Protein AF-0000000073279375 (afdb_homodimer)

Secondary structure (DSSP, 8-state):
-HHHHHS-HHHHHHHHHHHHHHHHHHHHHHHHHHHHHHHHHHHHIIIIIIHHHHHHHHHHHHHHHHHHHHHHHTT---HHHHHHHHHHHHHHHHHHHHHHHHHHTT---HHHHHHHHHHHHHHHHHHHHHHHHHHHHHTT-HHHHHHHHHHHHHHHHHHHHHHHHHHHHHHHHHHHHHHHHHHHHHHHHHHHHHHHHHHHHHHHHHHHHHHHHHHHHHHHHHHHHHHHHTTB-S--------SHHHHHHHHHHHHHHHHHHHHHHHHHHHHHHHHHHHHHHHHHHHHHHHHHHHHHHHHHHHHHHHHHHHHHHHHHHHHHHHHHHHHHHHHHHHHHHHHHHHHHHHHHHHHHHHHHHHHHHHHHHHHHHHHHHHHHHHHTTHHHHHHHHHHHHHHHHHHHHHHHHHHHHHHHTGGGGHHHHHHHHHHHHHHHHHHHHHHHHHHHHHHHHHHHHHHHHHHHHHHHHIIIIIIHHHHHHHHHHHHHHHHHHHHHHHHHHHHHHHHHHHHHHHHHHHHHHHHHHHHHHHHHHHHHHHHHHHHHHHHHHHHHHHHHHHHHHHHHHHHHHHTSB-/-HHHHHS-HHHHHHHHHHHHHHHHHHHHHHHHHHHHHHHHHHHHIIIIIIHHHHHHHHHHHHHHHHHHHHHHHTT---HHHHHHHHHHHHHHHHHHHHHHHHHHHH---HHHHHHHHHHHHHHHHHHHHHHHHHHHHHTT-HHHHHHHHHHHHHHHHHHHHHHHHHHHHHHHHHHHHHHHHHHHHHHHHHHHHHHHHHHHHHHHHHHHHHHHHHHHHHHHHHHHHHHHHTTB-S--------SHHHHHHHHHHHHHHHHHHHHHHHHHHHHHHHHHHHHHHHHHHHHHHHHHHHHHHHHHHHHHHHHHHHHHHHHHHHHHHHHHHHHHHHHHHHHHHHHHHHHHHHHHHHHHHHHHHHHHHHHHHHHHHHHHHHHHHHHTTHHHHHHHHHHHHHHHHHHHHHHHHHHHHHHHTGGGGHHHHHHHHHHHHHHHHHHHHHHHHHHHHHHHHHHHHHHHHHHHHHHHHIIIIIIHHHHHHHHHHHHHHHHHHHHHHHHHHHHHHHHHHHHHHHHHHHHHHHHHHHHHHHHHHHHHHHHHHHHHHHHHHHHHHHHHHHHHHHHHHHHHHHTSB-

Sequence (1140 aa):
MNFYKNLKLSTRLIIGSFIAIFSMVIIGSMGILNMNKINKSTNYLYYTTIKSINSINKIDKNLLNIYEAEKVMMYIKDQNEISKLIKEIDNFMQENLKQIEIYKSTIDDNEERKLFTEFENKLHKYRESGQAYEKLILSGRADEAMIKSSNIAKERNDMRTKLDKLVQLNEEWAKEVIEDNTDTYKKSFLTIISIIVALVILSGLVVGLIGKNIKKSLASIKGLSDRLSNYDLSEPIIITSNDEFGQIGKGLNRVQENISSLIKNIIDSTREMNASSDELSSTVQKMASKFQNINTSTKEINSQVQETSATAEQISASVQEVDSSVSVLSGKAIDGSNSAIEIKTRAAEVEHNSKIASESSRDLYIQMEKEVLKDIEQGKVVEHIKVMADTIASIAEQTNLLALNAAIEAARAGEQGKGFAVVAEEVRKLAEQSSAAVGNVKFTIEKVQESFENLSSNSSKLLKFMNDRVVSQFETFVHVGEQYEKDGVFVNNMSEELATMTEEVSATINQVSEAVQSMADMAQKSSENLNSIQQNVNESTKVMEQVEYTAQTQAELSEKLNNMVEKFTIMNFYKNLKLSTRLIIGSFIAIFSMVIIGSMGILNMNKINKSTNYLYYTTIKSINSINKIDKNLLNIYEAEKVMMYIKDQNEISKLIKEIDNFMQENLKQIEIYKSTIDDNEERKLFTEFENKLHKYRESGQAYEKLILSGRADEAMIKSSNIAKERNDMRTKLDKLVQLNEEWAKEVIEDNTDTYKKSFLTIISIIVALVILSGLVVGLIGKNIKKSLASIKGLSDRLSNYDLSEPIIITSNDEFGQIGKGLNRVQENISSLIKNIIDSTREMNASSDELSSTVQKMASKFQNINTSTKEINSQVQETSATAEQISASVQEVDSSVSVLSGKAIDGSNSAIEIKTRAAEVEHNSKIASESSRDLYIQMEKEVLKDIEQGKVVEHIKVMADTIASIAEQTNLLALNAAIEAARAGEQGKGFAVVAEEVRKLAEQSSAAVGNVKFTIEKVQESFENLSSNSSKLLKFMNDRVVSQFETFVHVGEQYEKDGVFVNNMSEELATMTEEVSATINQVSEAVQSMADMAQKSSENLNSIQQNVNESTKVMEQVEYTAQTQAELSEKLNNMVEKFTI

InterPro domains:
  IPR003660 HAMP domain [PF00672] (209-260)
  IPR003660 HAMP domain [PS50885] (212-264)
  IPR003660 HAMP domain [SM00304] (212-264)
  IPR004089 Methyl-accepting chemotaxis protein (MCP) signalling domain [PF00015] (370-522)
  IPR004089 Methyl-accepting chemotaxis protein (MCP) signalling domain [PS50111] (276-534)
  IPR004089 Methyl-accepting chemotaxis protein (MCP) signalling domain [SM00283] (279-569)
  IPR004090 Chemotaxis methyl-accepting receptor [PR00260] (307-336)
  IPR004090 Chemotaxis methyl-accepting receptor [PR00260] (420-449)
  IPR024478 Chemotaxis methyl-accepting receptor HlyB-like, 4HB MCP domain [PF12729] (6-185)

Solvent-accessible surface area (backbone atoms only — not comparable to full-atom values): 55210 Å² total; per-residue (Å²): 116,65,68,71,49,44,40,48,68,60,55,54,52,49,53,57,49,49,55,45,48,52,50,41,50,52,44,38,49,52,29,46,53,53,34,49,55,41,46,54,53,40,49,44,44,47,70,28,38,46,49,30,47,53,25,48,48,50,33,53,51,32,52,49,52,36,50,43,46,57,62,53,47,77,74,58,85,52,65,72,61,45,54,51,42,52,53,49,37,51,50,34,51,54,52,31,54,53,28,50,53,54,29,60,71,34,60,84,46,68,68,57,48,50,51,47,50,51,33,52,52,48,49,51,51,43,53,50,53,47,50,54,35,52,51,31,52,75,70,69,43,60,71,64,29,54,59,50,48,60,53,52,52,53,49,47,53,54,39,49,54,42,50,53,49,51,44,52,52,41,53,52,51,48,53,51,53,43,54,50,37,54,48,49,45,56,51,48,48,53,50,46,52,51,49,48,55,52,49,46,54,51,53,50,54,53,53,50,53,55,42,53,53,52,51,54,52,52,49,48,54,36,49,49,26,49,32,42,45,63,33,38,55,66,72,76,75,88,59,91,42,74,22,74,64,19,55,31,41,55,24,45,39,43,29,46,50,54,51,48,52,51,44,53,51,48,55,53,50,31,51,51,39,41,51,47,19,52,49,45,44,51,49,43,53,52,47,52,53,40,50,49,50,37,48,52,36,49,52,52,36,48,52,42,35,51,48,46,36,52,47,28,50,52,44,49,54,45,45,52,52,43,50,54,51,37,51,54,48,37,53,46,16,52,52,33,37,55,48,16,53,53,36,33,52,52,13,51,49,40,24,50,54,19,47,51,51,22,50,54,47,48,50,50,47,56,53,46,53,54,52,46,51,51,23,50,61,51,35,56,54,52,61,54,45,51,54,46,37,50,51,45,36,52,46,20,52,50,41,28,50,51,16,50,51,42,31,51,53,16,59,74,52,48,87,83,13,54,69,48,31,53,52,18,52,49,42,27,52,46,16,51,51,40,36,52,48,32,51,53,42,48,56,50,46,53,45,30,50,50,20,50,52,48,38,49,51,52,45,51,51,51,52,48,44,44,59,68,46,51,32,48,50,26,53,52,38,30,50,49,13,54,53,39,30,52,52,14,50,50,40,30,52,53,15,51,50,42,36,53,50,31,52,52,43,49,54,46,44,52,50,43,50,54,49,35,52,50,44,38,52,40,29,53,52,37,52,53,35,49,51,50,38,52,52,42,48,52,53,46,52,54,52,40,52,51,52,44,51,49,21,51,51,42,38,50,51,25,50,53,53,48,60,61,49,64,60,44,42,103,116,67,68,70,50,46,43,47,67,61,56,55,54,48,53,57,50,49,54,46,47,52,50,39,51,53,43,38,50,52,30,45,54,55,35,48,55,41,44,53,54,40,48,45,45,47,70,28,36,46,47,30,47,52,24,50,49,51,34,53,51,33,50,50,53,37,52,43,44,56,62,53,48,76,74,57,87,55,66,69,61,46,53,52,44,52,51,50,37,52,51,36,52,52,53,30,53,52,30,51,52,53,28,60,71,34,59,83,46,69,70,57,46,50,50,47,49,52,33,54,52,48,48,50,52,41,53,49,54,47,49,53,37,52,52,30,53,75,70,68,43,61,73,64,29,54,61,49,47,59,55,50,53,51,47,47,54,53,41,48,53,43,49,53,48,52,45,52,52,40,52,54,51,47,53,50,52,42,53,51,37,54,48,50,46,56,53,47,48,54,50,46,54,51,50,47,56,52,49,48,53,52,52,50,52,53,51,50,53,55,41,52,53,53,51,53,51,51,49,49,53,34,49,50,25,48,33,42,43,64,33,39,56,68,72,77,76,88,60,91,43,73,23,72,64,18,54,31,41,55,24,45,41,45,29,47,50,53,50,49,52,50,46,54,52,48,54,53,50,33,52,50,39,39,52,48,21,53,49,46,46,52,48,42,53,54,49,51,53,40,50,50,51,38,50,52,35,47,52,51,35,49,53,41,34,51,48,44,36,52,46,31,51,50,42,49,53,45,46,52,51,44,51,53,51,36,51,52,47,36,50,48,16,53,53,34,36,55,48,15,53,53,37,33,51,51,13,52,49,40,24,52,56,19,46,52,50,22,50,54,47,48,50,50,46,56,54,45,53,55,51,46,51,50,24,50,60,51,35,56,53,52,60,54,45,52,53,48,35,51,51,46,37,50,45,20,50,50,41,27,50,52,16,50,52,41,31,52,54,16,58,72,52,50,86,82,13,54,71,51,31,53,53,17,50,50,43,27,52,47,17,52,51,42,36,52,46,32,51,53,42,49,56,51,48,52,47,31,48,50,21,49,51,52,37,48,52,51,47,51,51,50,51,48,45,44,58,69,47,50,31,49,50,26,52,52,39,30,52,48,13,53,52,39,31,53,51,15,49,50,40,30,51,51,14,50,51,41,37,53,47,32,51,52,42,49,54,48,44,51,51,43,50,52,49,34,53,52,42,38,52,40,29,54,52,37,51,53,34,47,51,50,38,52,52,40,48,53,54,48,52,55,53,41,52,51,51,46,50,50,23,50,50,40,38,51,50,25,50,53,54,48,60,60,47,65,60,45,41,104

Nearest PDB structures (foldseek):
  8bsa-assembly2_B  TM=8.875E-01  e=1.802E-02  Vibrio cholerae O1 biovar El Tor str. N16961
  3g6b-assembly1_A  TM=6.530E-01  e=4.037E-03  Thermotoga maritima
  3g6b-assembly1_B  TM=5.339E-01  e=6.443E-03  Thermotoga maritima
  6h2e-assembly1_P-2  TM=2.437E-01  e=1.270E+00  Aeromonas hydrophila subsp. hydrophila AL09-71
  8bsa-assembly2_B  TM=8.873E-01  e=1.328E-02  Vibrio cholerae O1 biovar El Tor str. N16961

Foldseek 3Di:
DQVLLADALVVLVVVLVVLVVVLVVVLVVLVVVLVVLLVVLVVLCVQALVQLLVLLVLLLVLLVLLLVLLVVLLPDPDLVSLVVSVVSNVVSVVVNVVSLVSNVVNDDDDVLVVLSVVLVVLVVVLVVLSVVLSVCSSVPVSVVSVVSSVVSVVSSVVSVVSSVVNNVVSVVVNVVSVVVSVVSVVVSVVVSVVSVVVSVVVSVVSCVVSVVLVVVLVVQLVVLVVCVVQQELPDQGDDPHNYPSVVSSVVSNVVSVVVVVVLVVLLVVLVVLLVVLVVLLVVLVVLVVVLVVLLVVLVVVLVVLVVLLVVLVVLLVVLVVLLVVLVVLLVVLVVLQVVLVVLLVVLVVQLVVLVVQLVVLVVVLVVLVVVLVVVLVVCVCLVVVLVVLVVQLVVLVVQLVVLVVQLVVLVVVPPVSPVSNVVSVVSNVVSVVSNVVSVVVNVVSVVVVVVSVVVSVVSVVVSCCSVVPRSVVSVVSSVVSVVSNVVSVVSNVVSVVSNVVSVVSNVVSVVSSVVSVVSSVVSVVSSVVSVVSNVVSVVVSVVSVVSNVVSVVSNVVSVVSCVVSVSHHD/DQVLLADALVVLVVVLVVLVVVLVCVLVVLVVVLVVLLVVLVVLCVLALVQLLVLLVLLLVLLVLLLVLLVVLLPDPDLVSLVVSVVSSVVSVVVNVVSLVSNVVNDPDDVLVVLSVVLVVLVVVLVVLSVVLSVCSNVPVSVVSVVSSVVSVVSSVVSVVSSVVSNVVSVVVNVVSVVVSVVSVVVSVVVSVVSVVVSVVVSVVSCVVSVVLVVVLVVQLVVLVVCVVQQELPDQTDDPYNYPSVVSSVVSVVVSVVVVVVLVVLLVVLVVLLVVLVVLLVVLVVLVVVLVVLLVVLVVVLVVLVVLLVVLVVLLVVLVVLLVVLVVLLVVLVVLQVVLVVLLVVLVVLLVVLVVQLVVLVVVLVVLVVVLVVVLVVCVCLVVVLVVLVVQLVVLVVQLVVLVVQLVVLVVVPPVSPVSNVVSVVSNVVSVVSNVVSVVVNVVSVVVVVVSVVVSVVSVVVSCCSVVPRSVVSVVSSVVSVVSNVVSVVSNVVSVVSNVVSVVSNVVSVVSSVVSVVSSVVSVVSSVVSVVSNVVSVVVSVVSVVSNVVSVVSNVVSVVSVVVSVSRHD

pLDDT: mean 90.88, std 5.37, range [51.22, 97.81]

Radius of gyration: 109.9 Å; Cα contacts (8 Å, |Δi|>4): 1234; chains: 2; bounding box: 41×330×181 Å

Organism: Clostridium novyi (strain NT) (NCBI:txid386415)

Structure (mmCIF, N/CA/C/O backbone):
data_AF-0000000073279375-model_v1
#
loop_
_entity.id
_entity.type
_entity.pdbx_description
1 polymer 'Membrane assosiated methyl-accepting chemotaxis protein with HAMP domain'
#
loop_
_atom_site.group_PDB
_atom_site.id
_atom_site.type_symbol
_atom_site.label_atom_id
_atom_site.label_alt_id
_atom_site.label_comp_id
_atom_site.label_asym_id
_atom_site.label_entity_id
_atom_site.label_seq_id
_atom_site.pdbx_PDB_ins_code
_atom_site.Cartn_x
_atom_site.Cartn_y
_atom_site.Cartn_z
_atom_site.occupancy
_atom_site.B_iso_or_equiv
_atom_site.auth_seq_id
_atom_site.auth_comp_id
_atom_site.auth_asym_id
_atom_site.auth_atom_id
_atom_site.pdbx_PDB_model_num
ATOM 1 N N . MET A 1 1 ? -18.969 66.125 42.531 1 51.22 1 MET A N 1
ATOM 2 C CA . MET A 1 1 ? -17.797 65.25 42.531 1 51.22 1 MET A CA 1
ATOM 3 C C . MET A 1 1 ? -17.688 64.5 41.219 1 51.22 1 MET A C 1
ATOM 5 O O . MET A 1 1 ? -16.578 64.312 40.688 1 51.22 1 MET A O 1
ATOM 9 N N . ASN A 1 2 ? -18.875 64.125 40.781 1 61.25 2 ASN A N 1
ATOM 10 C CA . ASN A 1 2 ? -19.016 63.406 39.531 1 61.25 2 ASN A CA 1
ATOM 11 C C . ASN A 1 2 ? -18.859 64.312 38.312 1 61.25 2 ASN A C 1
ATOM 13 O O . ASN A 1 2 ? -18.266 63.906 37.312 1 61.25 2 ASN A O 1
ATOM 17 N N . PHE A 1 3 ? -19.375 65.562 38.406 1 63.41 3 PHE A N 1
ATOM 18 C CA . PHE A 1 3 ? -19.312 66.438 37.281 1 63.41 3 PHE A CA 1
ATOM 19 C C . PHE A 1 3 ? -17.875 66.875 37 1 63.41 3 PHE A C 1
ATOM 21 O O . PHE A 1 3 ? -17.453 66.938 35.844 1 63.41 3 PHE A O 1
ATOM 28 N N . TYR A 1 4 ? -17.141 67.125 38 1 68.81 4 TYR A N 1
ATOM 29 C CA . TYR A 1 4 ? -15.75 67.5 37.875 1 68.81 4 TYR A CA 1
ATOM 30 C C . TYR A 1 4 ? -14.898 66.375 37.281 1 68.81 4 TYR A C 1
ATOM 32 O O . TYR A 1 4 ? -13.992 66.688 36.5 1 68.81 4 TYR A O 1
ATOM 40 N N . LYS A 1 5 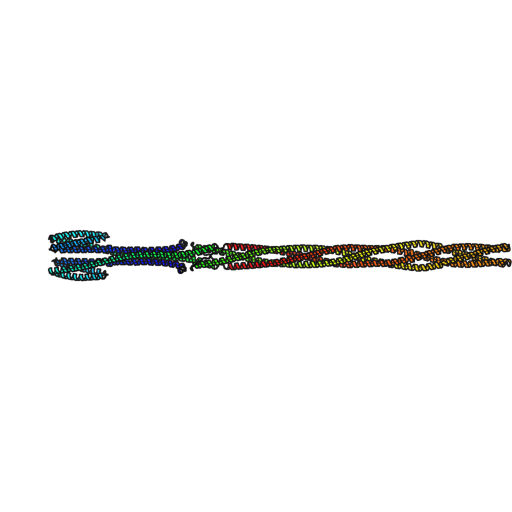? -15.422 65.125 37.594 1 71.19 5 LYS A N 1
ATOM 41 C CA . LYS A 1 5 ? -14.664 64 37.125 1 71.19 5 LYS A CA 1
ATOM 42 C C . LYS A 1 5 ? -14.914 63.688 35.656 1 71.19 5 LYS A C 1
ATOM 44 O O . LYS A 1 5 ? -14.07 63.094 35 1 71.19 5 LYS A O 1
ATOM 49 N N . ASN A 1 6 ? -15.805 64.312 35.188 1 75.81 6 ASN A N 1
ATOM 50 C CA . ASN A 1 6 ? -16.172 64 33.812 1 75.81 6 ASN A CA 1
ATOM 51 C C . ASN A 1 6 ? -15.742 65.125 32.844 1 75.81 6 ASN A C 1
ATOM 53 O O . ASN A 1 6 ? -15.859 65 31.641 1 75.81 6 ASN A O 1
ATOM 57 N N . LEU A 1 7 ? -15.18 66.125 33.375 1 78.19 7 LEU A N 1
ATOM 58 C CA . LEU A 1 7 ? -14.727 67.188 32.531 1 78.19 7 LEU A CA 1
ATOM 59 C C . LEU A 1 7 ? -13.391 66.875 31.875 1 78.19 7 LEU A C 1
ATOM 61 O O . LEU A 1 7 ? -12.594 66.125 32.438 1 78.19 7 LEU A O 1
ATOM 65 N N . LYS A 1 8 ? -13.281 67.438 30.703 1 85 8 LYS A N 1
ATOM 66 C CA . LYS A 1 8 ? -11.992 67.312 30.031 1 85 8 LYS A CA 1
ATOM 67 C C . LYS A 1 8 ? -10.859 67.875 30.891 1 85 8 LYS A C 1
ATOM 69 O O . LYS A 1 8 ? -11.047 68.812 31.625 1 85 8 LYS A O 1
ATOM 74 N N . LEU A 1 9 ? -9.766 67.25 30.875 1 80.31 9 LEU A N 1
ATOM 75 C CA . LEU A 1 9 ? -8.609 67.625 31.672 1 80.31 9 LEU A CA 1
ATOM 76 C C . LEU A 1 9 ? -8.25 69.125 31.438 1 80.31 9 LEU A C 1
ATOM 78 O O . LEU A 1 9 ? -7.945 69.812 32.375 1 80.31 9 LEU A O 1
ATOM 82 N N . SER A 1 10 ? -8.391 69.562 30.188 1 78.69 10 SER A N 1
ATOM 83 C CA . SER A 1 10 ? -8.086 70.938 29.875 1 78.69 10 SER A CA 1
ATOM 84 C C . SER A 1 10 ? -9.031 71.875 30.594 1 78.69 10 SER A C 1
ATOM 86 O O . SER A 1 10 ? -8.609 72.938 31.094 1 78.69 10 SER A O 1
ATOM 88 N N . THR A 1 11 ? -10.211 71.562 30.703 1 79.94 11 THR A N 1
ATOM 89 C CA . THR A 1 11 ? -11.211 72.375 31.359 1 79.94 11 THR A CA 1
ATOM 90 C C . THR A 1 11 ? -10.945 72.438 32.875 1 79.94 11 THR A C 1
ATOM 92 O O . THR A 1 11 ? -11.125 73.5 33.5 1 79.94 11 THR A O 1
ATOM 95 N N . ARG A 1 12 ? -10.57 71.312 33.344 1 83.81 12 ARG A N 1
ATOM 96 C CA . ARG A 1 12 ? -10.266 71.25 34.75 1 83.81 12 ARG A CA 1
ATOM 97 C C . ARG A 1 12 ? -9.102 72.188 35.094 1 83.81 12 ARG A C 1
ATOM 99 O O . ARG A 1 12 ? -9.125 72.938 36.094 1 83.81 12 ARG A O 1
ATOM 106 N N . LEU A 1 13 ? -8.133 72.25 34.219 1 80.81 13 LEU A N 1
ATOM 107 C CA . LEU A 1 13 ? -6.965 73.125 34.438 1 80.81 13 LEU A CA 1
ATOM 108 C C . LEU A 1 13 ? -7.332 74.625 34.281 1 80.81 13 LEU A C 1
ATOM 110 O O . LEU A 1 13 ? -6.867 75.438 35.062 1 80.81 13 LEU A O 1
ATOM 114 N N . ILE A 1 14 ? -8.195 74.875 33.406 1 80.38 14 ILE A N 1
ATOM 115 C CA . ILE A 1 14 ? -8.633 76.25 33.188 1 80.38 14 ILE A CA 1
ATOM 116 C C . ILE A 1 14 ? -9.43 76.75 34.375 1 80.38 14 ILE A C 1
ATOM 118 O O . ILE A 1 14 ? -9.266 77.875 34.844 1 80.38 14 ILE A O 1
ATOM 122 N N . ILE A 1 15 ? -10.227 75.875 34.938 1 79.88 15 ILE A N 1
ATOM 123 C CA . ILE A 1 15 ? -11.031 76.25 36.094 1 79.88 15 ILE A CA 1
ATOM 124 C C . ILE A 1 15 ? -10.117 76.625 37.281 1 79.88 15 ILE A C 1
ATOM 126 O O . ILE A 1 15 ? -10.336 77.625 37.969 1 79.88 15 ILE A O 1
ATOM 130 N N . GLY A 1 16 ? -9.078 75.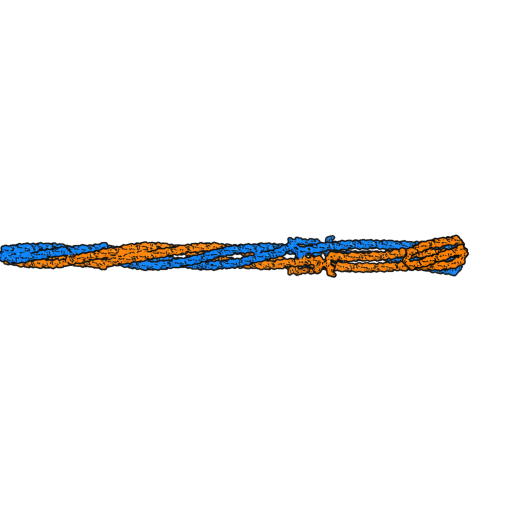75 37.406 1 78.12 16 GLY A N 1
ATOM 131 C CA . GLY A 1 16 ? -8.125 76.062 38.469 1 78.12 16 GLY A CA 1
ATOM 132 C C . GLY A 1 16 ? -7.418 77.375 38.281 1 78.12 16 GLY A C 1
ATOM 133 O O . GLY A 1 16 ? -7.238 78.125 39.25 1 78.12 16 GLY A O 1
ATOM 134 N N . SER A 1 17 ? -7.156 77.75 37.062 1 81.38 17 SER A N 1
ATOM 135 C CA . SER A 1 17 ? -6.484 79 36.75 1 81.38 17 SER A CA 1
ATOM 136 C C . SER A 1 17 ? -7.426 80.188 36.969 1 81.38 17 SER A C 1
ATOM 138 O O . SER A 1 17 ? -7.008 81.25 37.438 1 81.38 17 SER A O 1
ATOM 140 N N . PHE A 1 18 ? -8.609 80.062 36.688 1 82.56 18 PHE A N 1
ATOM 141 C CA . PHE A 1 18 ? -9.586 81.125 36.844 1 82.56 18 PHE A CA 1
ATOM 142 C C . PHE A 1 18 ? -9.781 81.5 38.312 1 82.56 18 PHE A C 1
ATOM 144 O O . PHE A 1 18 ? -9.922 82.625 38.656 1 82.56 18 PHE A O 1
ATOM 151 N N . ILE A 1 19 ? -9.75 80.5 39.094 1 82.38 19 ILE A N 1
ATOM 152 C CA . ILE A 1 19 ? -9.898 80.75 40.531 1 82.38 19 ILE A CA 1
ATOM 153 C C . ILE A 1 19 ? -8.719 81.562 41.062 1 82.38 19 ILE A C 1
ATOM 155 O O . ILE A 1 19 ? -8.891 82.5 41.844 1 82.38 19 ILE A O 1
ATOM 159 N N . ALA A 1 20 ? -7.59 81.188 40.438 1 81.81 20 ALA A N 1
ATOM 160 C CA . ALA A 1 20 ? -6.395 81.938 40.844 1 81.81 20 ALA A CA 1
ATOM 161 C C . ALA A 1 20 ? -6.461 83.375 40.406 1 81.81 20 ALA A C 1
ATOM 163 O O . ALA A 1 20 ? -6.172 84.312 41.156 1 81.81 20 ALA A O 1
ATOM 164 N N . ILE A 1 21 ? -6.902 83.688 39.25 1 83.19 21 ILE A N 1
ATOM 165 C CA . ILE A 1 21 ? -6.988 85 38.656 1 83.19 21 ILE A CA 1
ATOM 166 C C . ILE A 1 21 ? -8.039 85.812 39.406 1 83.19 21 ILE A C 1
ATOM 168 O O . ILE A 1 21 ? -7.812 87 39.75 1 83.19 21 ILE A O 1
ATOM 172 N N . PHE A 1 22 ? -9.07 85.25 39.781 1 85.5 22 PHE A N 1
ATOM 173 C CA . PHE A 1 22 ? -10.148 85.938 40.5 1 85.5 22 PHE A CA 1
ATOM 174 C C . PHE A 1 22 ? -9.688 86.375 41.875 1 85.5 22 PHE A C 1
ATOM 176 O O . PHE A 1 22 ? -10.008 87.438 42.344 1 85.5 22 PHE A O 1
ATOM 183 N N . SER A 1 23 ? -8.906 85.5 42.375 1 83.94 23 SER A N 1
ATOM 184 C CA . SER A 1 23 ? -8.383 85.812 43.719 1 83.94 23 SER A CA 1
ATOM 185 C C . SER A 1 23 ? -7.453 87 43.688 1 83.94 23 SER A C 1
ATOM 187 O O . SER A 1 23 ? -7.5 87.875 44.562 1 83.94 23 SER A O 1
ATOM 189 N N . MET A 1 24 ? -6.727 87.188 42.656 1 83.69 24 MET A N 1
ATOM 190 C CA . MET A 1 24 ? -5.797 88.312 42.5 1 83.69 24 MET A CA 1
ATOM 191 C C . MET A 1 24 ? -6.547 89.625 42.344 1 83.69 24 MET A C 1
ATOM 193 O O . MET A 1 24 ? -6.176 90.625 42.969 1 83.69 24 MET A O 1
ATOM 197 N N . VAL A 1 25 ? -7.621 89.562 41.719 1 86.5 25 VAL A N 1
ATOM 198 C CA . VAL A 1 25 ? -8.406 90.75 41.438 1 86.5 25 VAL A CA 1
ATOM 199 C C . VAL A 1 25 ? -9.125 91.188 42.719 1 86.5 25 VAL A C 1
ATOM 201 O O . VAL A 1 25 ? -9.164 92.375 43.031 1 86.5 25 VAL A O 1
ATOM 204 N N . ILE A 1 26 ? -9.523 90.25 43.469 1 88.12 26 ILE A N 1
ATOM 205 C CA . ILE A 1 26 ? -10.258 90.562 44.688 1 88.12 26 ILE A CA 1
ATOM 206 C C . ILE A 1 26 ? -9.32 91.25 45.719 1 88.12 26 ILE A C 1
ATOM 208 O O . ILE A 1 26 ? -9.641 92.25 46.281 1 88.12 26 ILE A O 1
ATOM 212 N N . ILE A 1 27 ? -8.156 90.625 45.812 1 87.5 27 ILE A N 1
ATOM 213 C CA . ILE A 1 27 ? -7.184 91.125 46.781 1 87.5 27 ILE A CA 1
ATOM 214 C C . ILE A 1 27 ? -6.699 92.5 46.375 1 87.5 27 ILE A C 1
ATOM 216 O O . ILE A 1 27 ? -6.637 93.438 47.188 1 87.5 27 ILE A O 1
ATOM 220 N N . GLY A 1 28 ? -6.449 92.688 45.031 1 85.19 28 GLY A N 1
ATOM 221 C CA . GLY A 1 28 ? -5.977 93.938 44.5 1 85.19 28 GLY A CA 1
ATOM 222 C C . GLY A 1 28 ? -7.008 95.062 44.594 1 85.19 28 GLY A C 1
ATOM 223 O O . GLY A 1 28 ? -6.691 96.188 45 1 85.19 28 GLY A O 1
ATOM 224 N N . SER A 1 29 ? -8.25 94.75 44.406 1 89.81 29 SER A N 1
ATOM 225 C CA . SER A 1 29 ? -9.32 95.75 44.469 1 89.81 29 SER A CA 1
ATOM 226 C C . SER A 1 29 ? -9.602 96.188 45.875 1 89.81 29 SER A C 1
ATOM 228 O O . SER A 1 29 ? -9.789 97.375 46.125 1 89.81 29 SER A O 1
ATOM 230 N N . MET A 1 30 ? -9.523 95.312 46.719 1 87.12 30 MET A N 1
ATOM 231 C CA . MET A 1 30 ? -9.75 95.688 48.125 1 87.12 30 MET A CA 1
ATOM 232 C C . MET A 1 30 ? -8.625 96.562 48.656 1 87.12 30 MET A C 1
ATOM 234 O O . MET A 1 30 ? -8.891 97.5 49.344 1 87.12 30 MET A O 1
ATOM 238 N N . GLY A 1 31 ? -7.453 96.188 48.219 1 84.12 31 GLY A N 1
ATOM 239 C CA . GLY A 1 31 ? -6.32 97.062 48.594 1 84.12 31 GLY A CA 1
ATOM 240 C C . GLY A 1 31 ? -6.418 98.438 48.062 1 84.12 31 GLY A C 1
ATOM 241 O O . GLY A 1 31 ? -6.234 99.438 48.812 1 84.12 31 GLY A O 1
ATOM 242 N N . ILE A 1 32 ? -6.934 98.562 46.875 1 87.5 32 ILE A N 1
ATOM 243 C CA . ILE A 1 32 ? -7.004 99.875 46.219 1 87.5 32 ILE A CA 1
ATOM 244 C C . ILE A 1 32 ? -8.148 100.688 46.812 1 87.5 32 ILE A C 1
ATOM 246 O O . ILE A 1 32 ? -7.988 101.875 47.094 1 87.5 32 ILE A O 1
ATOM 250 N N . LEU A 1 33 ? -9.25 100.125 47.125 1 88.75 33 LEU A N 1
ATOM 251 C CA . LEU A 1 33 ? -10.422 100.812 47.625 1 88.75 33 LEU A CA 1
ATOM 252 C C . LEU A 1 33 ? -10.172 101.375 49.031 1 88.75 33 LEU A C 1
ATOM 254 O O . LEU A 1 33 ? -10.5 102.5 49.344 1 88.75 33 LEU A O 1
ATOM 258 N N . ASN A 1 34 ? -9.5 100.562 49.812 1 88.25 34 ASN A N 1
ATOM 259 C CA . ASN A 1 34 ? -9.258 101 51.188 1 88.25 34 ASN A CA 1
ATOM 260 C C . ASN A 1 34 ? -8.141 102.062 51.25 1 88.25 34 ASN A C 1
ATOM 262 O O . ASN A 1 34 ? -8.195 102.938 52.094 1 88.25 34 ASN A O 1
ATOM 266 N N . MET A 1 35 ? -7.238 102 50.344 1 87.81 35 MET A N 1
ATOM 267 C CA . MET A 1 35 ? -6.191 103 50.25 1 87.81 35 MET A CA 1
ATOM 268 C C . MET A 1 35 ? -6.773 104.375 49.844 1 87.81 35 MET A C 1
ATOM 270 O O . MET A 1 35 ? -6.379 105.375 50.375 1 87.81 35 MET A O 1
ATOM 274 N N . ASN A 1 36 ? -7.742 104.25 49 1 88.69 36 ASN A N 1
ATOM 275 C CA . ASN A 1 36 ? -8.406 105.5 48.562 1 88.69 36 ASN A CA 1
ATOM 276 C C . ASN A 1 36 ? -9.219 106.125 49.688 1 88.69 36 ASN A C 1
ATOM 278 O O . ASN A 1 36 ? -9.211 107.375 49.844 1 88.69 36 ASN A O 1
ATOM 282 N N . LYS A 1 37 ? -9.852 105.438 50.5 1 90.69 37 LYS A N 1
ATOM 283 C CA . LYS A 1 37 ? -10.641 105.938 51.625 1 90.69 37 LYS A CA 1
ATOM 284 C C . LYS A 1 37 ? -9.758 106.625 52.656 1 90.69 37 LYS A C 1
ATOM 286 O O . LYS A 1 37 ? -10.094 107.75 53.125 1 90.69 37 LYS A O 1
ATOM 291 N N . ILE A 1 38 ? -8.625 106.062 52.875 1 88.94 38 ILE A N 1
ATOM 292 C CA . ILE A 1 38 ? -7.711 106.625 53.844 1 88.94 38 ILE A CA 1
ATOM 293 C C . ILE A 1 38 ? -7.109 107.938 53.281 1 88.94 38 ILE A C 1
ATOM 295 O O . ILE A 1 38 ? -7 108.938 53.969 1 88.94 38 ILE A O 1
ATOM 299 N N . ASN A 1 39 ? -6.891 107.938 51.969 1 86.5 39 ASN A N 1
ATOM 300 C CA . ASN A 1 39 ? -6.336 109.125 51.312 1 86.5 39 ASN A CA 1
ATOM 301 C C . ASN A 1 39 ? -7.328 110.312 51.312 1 86.5 39 ASN A C 1
ATOM 303 O O . ASN A 1 39 ? -6.949 111.438 51.562 1 86.5 39 ASN A O 1
ATOM 307 N N . LYS A 1 40 ? -8.562 110.125 51.219 1 89 40 LYS A N 1
ATOM 308 C CA . LYS A 1 40 ? -9.602 111.125 51.219 1 89 40 LYS A CA 1
ATOM 309 C C . LYS A 1 40 ? -9.75 111.75 52.594 1 89 40 LYS A C 1
ATOM 311 O O . LYS A 1 40 ? -9.977 113 52.719 1 89 40 LYS A O 1
ATOM 316 N N . SER A 1 41 ? -9.562 110.938 53.562 1 88.88 41 SER A N 1
ATOM 317 C CA . SER A 1 41 ? -9.633 111.438 54.938 1 88.88 41 SER A CA 1
ATOM 318 C C . SER A 1 41 ? -8.484 112.375 55.25 1 88.88 41 SER A C 1
ATOM 320 O O . SER A 1 41 ? -8.664 113.375 55.969 1 88.88 41 SER A O 1
ATOM 322 N N . THR A 1 42 ? -7.367 112.125 54.625 1 85.62 42 THR A N 1
ATOM 323 C CA . THR A 1 42 ? -6.211 113 54.812 1 85.62 42 THR A CA 1
ATOM 324 C C . THR A 1 42 ? -6.438 114.375 54.125 1 85.62 42 THR A C 1
ATOM 326 O O . THR A 1 42 ? -6.109 115.438 54.688 1 85.62 42 THR A O 1
ATOM 329 N N . ASN A 1 43 ? -7.105 114.375 53.062 1 86.69 43 ASN A N 1
ATOM 330 C CA . ASN A 1 43 ? -7.449 115.625 52.375 1 86.69 43 ASN A CA 1
ATOM 331 C C . ASN A 1 43 ? -8.445 116.438 53.156 1 86.69 43 ASN A C 1
ATOM 333 O O . ASN A 1 43 ? -8.297 117.688 53.25 1 86.69 43 ASN A O 1
ATOM 337 N N . TYR A 1 44 ? -9.305 115.812 53.812 1 88.81 44 TYR A N 1
ATOM 338 C CA . TYR A 1 44 ? -10.305 116.5 54.656 1 88.81 44 TYR A CA 1
ATOM 339 C C . TYR A 1 44 ? -9.656 117.188 55.844 1 88.81 44 TYR A C 1
ATOM 341 O O . TYR A 1 44 ? -9.992 118.375 56.125 1 88.81 44 TYR A O 1
ATOM 349 N N . LEU A 1 45 ? -8.68 116.625 56.406 1 88.69 45 LEU A N 1
ATOM 350 C CA . LEU A 1 45 ? -8.016 117.188 57.594 1 88.69 45 LEU A CA 1
ATOM 351 C C . LEU A 1 45 ? -7.289 118.5 57.25 1 88.69 45 LEU A C 1
ATOM 353 O O . LEU A 1 45 ? -7.316 119.438 58 1 88.69 45 LEU A O 1
ATOM 357 N N . TYR A 1 46 ? -6.781 118.625 56.094 1 85.44 46 TYR A N 1
ATOM 358 C CA . TYR A 1 46 ? -6.039 119.812 55.719 1 85.44 46 TYR A CA 1
ATOM 359 C C . TYR A 1 46 ? -6.973 120.875 55.188 1 85.44 46 TYR A C 1
ATOM 361 O O . TYR A 1 46 ? -7.023 122 55.719 1 85.44 46 TYR A O 1
ATOM 369 N N . TYR A 1 47 ? -7.793 120.562 54.188 1 88.06 47 TYR A N 1
ATOM 370 C CA . TYR A 1 47 ? -8.539 121.562 53.406 1 88.06 47 TYR A CA 1
ATOM 371 C C . TYR A 1 47 ? -9.75 122.062 54.188 1 88.06 47 TYR A C 1
ATOM 373 O O . TYR A 1 47 ? -10.297 123.125 53.906 1 88.06 47 TYR A O 1
ATOM 381 N N . THR A 1 48 ? -10.062 121.25 55.156 1 90 48 THR A N 1
ATOM 382 C CA . THR A 1 48 ? -11.234 121.688 55.938 1 90 48 THR A CA 1
ATOM 383 C C . THR A 1 48 ? -10.836 122 57.375 1 90 48 THR A C 1
ATOM 385 O O . THR A 1 48 ? -10.93 123.188 57.781 1 90 48 THR A O 1
ATOM 388 N N . THR A 1 49 ? -10.18 121.125 58.031 1 89.62 49 THR A N 1
ATOM 389 C CA . THR A 1 49 ? -9.969 121.25 59.469 1 89.62 49 THR A CA 1
ATOM 390 C C . THR A 1 49 ? -8.844 122.25 59.75 1 89.62 49 THR A C 1
ATOM 392 O O . THR A 1 49 ? -9.047 123.25 60.469 1 89.62 49 THR A O 1
ATOM 395 N N . ILE A 1 50 ? -7.746 122.125 59.125 1 89.94 50 ILE A N 1
ATOM 396 C CA . ILE A 1 50 ? -6.594 123 59.406 1 89.94 50 ILE A CA 1
ATOM 397 C C . ILE A 1 50 ? -6.875 124.438 58.875 1 89.94 50 ILE A C 1
ATOM 399 O O . ILE A 1 50 ? -6.645 125.375 59.594 1 89.94 50 ILE A O 1
ATOM 403 N N . LYS A 1 51 ? -7.48 124.688 57.812 1 90.44 51 LYS A N 1
ATOM 404 C CA . LYS A 1 51 ? -7.812 126 57.25 1 90.44 51 LYS A CA 1
ATOM 405 C C . LYS A 1 51 ? -8.867 126.688 58.094 1 90.44 51 LYS A C 1
ATOM 407 O O . LYS A 1 51 ? -8.773 127.875 58.344 1 90.44 51 LYS A O 1
ATOM 412 N N . SER A 1 52 ? -9.789 125.875 58.594 1 93.44 52 SER A N 1
ATOM 413 C CA . SER A 1 52 ? -10.82 126.438 59.469 1 93.44 52 SER A CA 1
ATOM 414 C C . SER A 1 52 ? -10.211 127 60.75 1 93.44 52 SER A C 1
ATOM 416 O O . SER A 1 52 ? -10.438 128.125 61.094 1 93.44 52 SER A O 1
ATOM 418 N N . ILE A 1 53 ? -9.383 126.25 61.344 1 92.38 53 ILE A N 1
ATOM 419 C CA . ILE A 1 53 ? -8.766 126.625 62.625 1 92.38 53 ILE A CA 1
ATOM 420 C C . ILE A 1 53 ? -7.918 127.875 62.438 1 92.38 53 ILE A C 1
ATOM 422 O O . ILE A 1 53 ? -7.996 128.875 63.219 1 92.38 53 ILE A O 1
ATOM 426 N N . ASN A 1 54 ? -7.223 127.938 61.312 1 90.38 54 ASN A N 1
ATOM 427 C CA . ASN A 1 54 ? -6.383 129.125 61 1 90.38 54 ASN A CA 1
ATOM 428 C C . ASN A 1 54 ? -7.211 130.375 60.812 1 90.38 54 ASN A C 1
ATOM 430 O O . ASN A 1 54 ? -6.895 131.375 61.375 1 90.38 54 ASN A O 1
ATOM 434 N N . SER A 1 55 ? -8.25 130.25 60.156 1 93 55 SER A N 1
ATOM 435 C CA . SER A 1 55 ? -9.094 131.5 59.844 1 93 55 SER A CA 1
ATOM 436 C C . SER A 1 55 ? -9.805 132 61.094 1 93 55 SER A C 1
ATOM 438 O O . SER A 1 55 ? -9.844 133.125 61.344 1 93 55 SER A O 1
ATOM 440 N N . ILE A 1 56 ? -10.258 131.125 61.938 1 94.69 56 ILE A N 1
ATOM 441 C CA . ILE A 1 56 ? -10.93 131.5 63.188 1 94.69 56 ILE A CA 1
ATOM 442 C C . ILE A 1 56 ? -9.961 132.25 64.062 1 94.69 56 ILE A C 1
ATOM 444 O O . ILE A 1 56 ? -10.32 133.25 64.625 1 94.69 56 ILE A O 1
ATOM 448 N N . ASN A 1 57 ? -8.844 131.75 64.125 1 90.94 57 ASN A N 1
ATOM 449 C CA . ASN A 1 57 ? -7.844 132.375 65 1 90.94 57 ASN A CA 1
ATOM 450 C C . ASN A 1 57 ? -7.449 133.75 64.5 1 90.94 57 ASN A C 1
ATOM 452 O O . ASN A 1 57 ? -7.258 134.625 65.25 1 90.94 57 ASN A O 1
ATOM 456 N N . LYS A 1 58 ? -7.402 134 63.188 1 90.62 58 LYS A N 1
ATOM 457 C CA . LYS A 1 58 ? -7.105 135.25 62.625 1 90.62 58 LYS A CA 1
ATOM 458 C C . LYS A 1 58 ? -8.242 136.25 62.875 1 90.62 58 LYS A C 1
ATOM 460 O O . LYS A 1 58 ? -8 137.375 63.219 1 90.62 58 LYS A O 1
ATOM 465 N N . ILE A 1 59 ? -9.344 135.75 62.812 1 94 59 ILE A N 1
ATOM 466 C CA . ILE A 1 59 ? -10.508 136.625 63.125 1 94 59 ILE A CA 1
ATOM 467 C C . ILE A 1 59 ? -10.461 137 64.562 1 94 59 ILE A C 1
ATOM 469 O O . ILE A 1 59 ? -10.617 138.25 64.875 1 94 59 ILE A O 1
ATOM 473 N N . ASP A 1 60 ? -10.266 136.125 65.375 1 92.56 60 ASP A N 1
ATOM 474 C CA . ASP A 1 60 ? -10.211 136.375 66.812 1 92.56 60 ASP A CA 1
ATOM 475 C C . ASP A 1 60 ? -9.117 137.375 67.125 1 92.56 60 ASP A C 1
ATOM 477 O O . ASP A 1 60 ? -9.336 138.375 67.938 1 92.56 60 ASP A O 1
ATOM 481 N N . LYS A 1 61 ? -8.031 137.25 66.562 1 87.06 61 LYS A N 1
ATOM 482 C CA . LYS A 1 61 ? -6.902 138.125 66.75 1 87.06 61 LYS A CA 1
ATOM 483 C C . LYS A 1 61 ? -7.242 139.625 66.312 1 87.06 61 LYS A C 1
ATOM 485 O O . LYS A 1 61 ? -6.98 140.5 67 1 87.06 61 LYS A O 1
ATOM 490 N N . ASN A 1 62 ? -7.805 139.625 65.188 1 90.81 62 ASN A N 1
ATOM 491 C CA . ASN A 1 62 ? -8.203 141 64.625 1 90.81 62 ASN A CA 1
ATOM 492 C C . ASN A 1 62 ? -9.211 141.625 65.562 1 90.81 62 ASN A C 1
ATOM 494 O O . ASN A 1 62 ? -9.109 142.875 65.812 1 90.81 62 ASN A O 1
ATOM 498 N N . LEU A 1 63 ? -10.078 141 66.062 1 91.94 63 LEU A N 1
ATOM 499 C CA . LEU A 1 63 ? -11.094 141.5 66.938 1 91.94 63 LEU A CA 1
ATOM 500 C C . LEU A 1 63 ? -10.477 142 68.25 1 91.94 63 LEU A C 1
ATOM 502 O O . LEU A 1 63 ? -10.906 143 68.812 1 91.94 63 LEU A O 1
ATOM 506 N N . LEU A 1 64 ? -9.547 141.25 68.688 1 86.62 64 LEU A N 1
ATOM 507 C CA . LEU A 1 64 ? -8.844 141.75 69.875 1 86.62 64 LEU A CA 1
ATOM 508 C C . LEU A 1 64 ? -8.094 143 69.625 1 86.62 64 LEU A C 1
ATOM 510 O O . LEU A 1 64 ? -8.094 143.875 70.5 1 86.62 64 LEU A O 1
ATOM 514 N N . ASN A 1 65 ? -7.492 143.125 68.5 1 86.56 65 ASN A N 1
ATOM 515 C CA . ASN A 1 65 ? -6.809 144.375 68.188 1 86.56 65 ASN A CA 1
ATOM 516 C C . ASN A 1 65 ? -7.781 145.5 68.062 1 86.56 65 ASN A C 1
ATOM 518 O O . ASN A 1 65 ? -7.473 146.625 68.5 1 86.56 65 ASN A O 1
ATOM 522 N N . ILE A 1 66 ? -8.82 145.25 67.562 1 90.06 66 ILE A N 1
ATOM 523 C CA . ILE A 1 66 ? -9.859 146.25 67.438 1 90.06 66 ILE A CA 1
ATOM 524 C C . ILE A 1 66 ? -10.297 146.75 68.875 1 90.06 66 ILE A C 1
ATOM 526 O O . ILE A 1 66 ? -10.375 147.875 69.125 1 90.06 66 ILE A O 1
ATOM 530 N N . TYR A 1 67 ? -10.57 145.75 69.625 1 87.25 67 TYR A N 1
ATOM 531 C CA . TYR A 1 67 ? -10.984 146.125 71 1 87.25 67 TYR A CA 1
ATOM 532 C C . TYR A 1 67 ? -9.938 146.875 71.75 1 87.25 67 TYR A C 1
ATOM 534 O O . TYR A 1 67 ? -10.273 147.875 72.5 1 87.25 67 TYR A O 1
ATOM 542 N N . GLU A 1 68 ? -8.758 146.5 71.625 1 81.44 68 GLU A N 1
ATOM 543 C CA . GLU A 1 68 ? -7.656 147.25 72.25 1 81.44 68 GLU A CA 1
ATOM 544 C C . GLU A 1 68 ? -7.625 148.75 71.75 1 81.44 68 GLU A C 1
ATOM 546 O O . GLU A 1 68 ? -7.477 149.625 72.562 1 81.44 68 GLU A O 1
ATOM 551 N N . ALA A 1 69 ? -7.77 148.875 70.5 1 84.44 69 ALA A N 1
ATOM 552 C CA . ALA A 1 69 ? -7.777 150.25 69.938 1 84.44 69 ALA A CA 1
ATOM 553 C C . ALA A 1 69 ? -8.93 151.125 70.5 1 84.44 69 ALA A C 1
ATOM 555 O O . ALA A 1 69 ? -8.75 152.25 70.875 1 84.44 69 ALA A O 1
ATOM 556 N N . GLU A 1 70 ? -10 150.5 70.688 1 85.31 70 GLU A N 1
ATOM 557 C CA . GLU A 1 70 ? -11.172 151.25 71.25 1 85.31 70 GLU A CA 1
ATOM 558 C C . GLU A 1 70 ? -10.953 151.625 72.688 1 85.31 70 GLU A C 1
ATOM 560 O O . GLU A 1 70 ? -11.336 152.625 73.125 1 85.31 70 GLU A O 1
ATOM 565 N N . LYS A 1 71 ? -10.391 150.75 73.438 1 81.44 71 LYS A N 1
ATOM 566 C CA . LYS A 1 71 ? -10.125 151 74.875 1 81.44 71 LYS A CA 1
ATOM 567 C C . LYS A 1 71 ? -9.133 152.25 75.062 1 81.44 71 LYS A C 1
ATOM 569 O O . LYS A 1 71 ? -9.312 153 75.938 1 81.44 71 LYS A O 1
ATOM 574 N N . VAL A 1 72 ? -8.133 152.25 74.188 1 79.62 72 VAL A N 1
ATOM 575 C CA . VAL A 1 72 ? -7.094 153.25 74.25 1 79.62 72 VAL A CA 1
ATOM 576 C C . VAL A 1 72 ? -7.672 154.625 73.875 1 79.62 72 VAL A C 1
ATOM 578 O O . VAL A 1 72 ? -7.301 155.625 74.438 1 79.62 72 VAL A O 1
ATOM 581 N N . MET A 1 73 ? -8.594 154.625 73 1 83 73 MET A N 1
ATOM 582 C CA . MET A 1 73 ? -9.211 155.875 72.562 1 83 73 MET A CA 1
ATOM 583 C C . MET A 1 73 ? -9.828 156.75 73.688 1 83 73 MET A C 1
ATOM 585 O O . MET A 1 73 ? -9.852 157.875 73.625 1 83 73 MET A O 1
ATOM 589 N N . MET A 1 74 ? -10.266 156.125 74.75 1 77.44 74 MET A N 1
ATOM 590 C CA . MET A 1 74 ? -10.945 156.75 75.875 1 77.44 74 MET A CA 1
ATOM 591 C C . MET A 1 74 ? -9.992 157.625 76.625 1 77.44 74 MET A C 1
ATOM 593 O O . MET A 1 74 ? -10.422 158.5 77.312 1 77.44 74 MET A O 1
ATOM 597 N N . TYR A 1 75 ? -8.742 157.5 76.438 1 76.44 75 TYR A N 1
ATOM 598 C CA . TYR A 1 75 ? -7.762 158.125 77.25 1 76.44 75 TYR A CA 1
ATOM 599 C C . TYR A 1 75 ? -6.949 159.125 76.5 1 76.44 75 TYR A C 1
ATOM 601 O O . TYR A 1 75 ? -6.062 159.75 77 1 76.44 75 TYR A O 1
ATOM 609 N N . ILE A 1 76 ? -7.172 159.125 75.188 1 77.38 76 ILE A N 1
ATOM 610 C CA . ILE A 1 76 ? -6.434 160.125 74.312 1 77.38 76 ILE A CA 1
ATOM 611 C C . ILE A 1 76 ? -7.238 161.375 74.062 1 77.38 76 ILE A C 1
ATOM 613 O O . ILE A 1 76 ? -8.438 161.25 73.812 1 77.38 76 ILE A O 1
ATOM 617 N N . LYS A 1 77 ? -6.551 162.75 74.188 1 79.56 77 LYS A N 1
ATOM 618 C CA . LYS A 1 77 ? -7.23 164 74 1 79.56 77 LYS A CA 1
ATOM 619 C C . LYS A 1 77 ? -6.969 164.625 72.625 1 79.56 77 LYS A C 1
ATOM 621 O O . LYS A 1 77 ? -7.797 165.375 72.125 1 79.56 77 LYS A O 1
ATOM 626 N N . ASP A 1 78 ? -5.91 164.125 72.062 1 84.56 78 ASP A N 1
ATOM 627 C CA . ASP A 1 78 ? -5.523 164.625 70.75 1 84.56 78 ASP A CA 1
ATOM 628 C C . ASP A 1 78 ? -6.387 164 69.625 1 84.56 78 ASP A C 1
ATOM 630 O O . ASP A 1 78 ? -6.371 162.875 69.438 1 84.56 78 ASP A O 1
ATOM 634 N N . GLN A 1 79 ? -7.117 164.875 68.938 1 85 79 GLN A N 1
ATOM 635 C CA . GLN A 1 79 ? -8.047 164.375 67.875 1 85 79 GLN A CA 1
ATOM 636 C C . GLN A 1 79 ? -7.316 163.625 66.75 1 85 79 GLN A C 1
ATOM 638 O O . GLN A 1 79 ? -7.867 162.75 66.125 1 85 79 GLN A O 1
ATOM 643 N N . ASN A 1 80 ? -6.105 164.125 66.5 1 87.75 80 ASN A N 1
ATOM 644 C CA . ASN A 1 80 ? -5.328 163.5 65.438 1 87.75 80 ASN A CA 1
ATOM 645 C C . ASN A 1 80 ? -4.938 162 65.812 1 87.75 80 ASN A C 1
ATOM 647 O O . ASN A 1 80 ? -4.965 161.125 64.938 1 87.75 80 ASN A O 1
ATOM 651 N N . GLU A 1 81 ? -4.711 161.75 67 1 84.88 81 GLU A N 1
ATOM 652 C CA . GLU A 1 81 ? -4.363 160.375 67.5 1 84.88 81 GLU A CA 1
ATOM 653 C C . GLU A 1 81 ? -5.582 159.5 67.5 1 84.88 81 GLU A C 1
ATOM 655 O O . GLU A 1 81 ? -5.477 158.25 67.188 1 84.88 81 GLU A O 1
ATOM 660 N N . ILE A 1 82 ? -6.695 160.125 67.75 1 87.88 82 ILE A N 1
ATOM 661 C CA . ILE A 1 82 ? -7.941 159.375 67.75 1 87.88 82 ILE A CA 1
ATOM 662 C C . ILE A 1 82 ? -8.281 158.875 66.312 1 87.88 82 ILE A C 1
ATOM 664 O O . ILE A 1 82 ? -8.68 157.75 66.062 1 87.88 82 ILE A O 1
ATOM 668 N N . SER A 1 83 ? -8.062 159.875 65.375 1 88.75 83 SER A N 1
ATOM 669 C CA . SER A 1 83 ? -8.352 159.5 63.969 1 88.75 83 SER A CA 1
ATOM 670 C C . SER A 1 83 ? -7.453 158.5 63.438 1 88.75 83 SER A C 1
ATOM 672 O O . SER A 1 83 ? -7.883 157.625 62.625 1 88.75 83 SER A O 1
ATOM 674 N N . LYS A 1 84 ? -6.277 158.375 63.969 1 89.38 84 LYS A N 1
ATOM 675 C CA . LYS A 1 84 ? -5.355 157.25 63.562 1 89.38 84 LYS A CA 1
ATOM 676 C C . LYS A 1 84 ? -5.816 155.875 64.125 1 89.38 84 LYS A C 1
ATOM 678 O O . LYS A 1 84 ? -5.738 154.875 63.375 1 89.38 84 LYS A O 1
ATOM 683 N N . LEU A 1 85 ? -6.301 155.875 65.25 1 87.94 85 LEU A N 1
ATOM 684 C CA . LEU A 1 85 ? -6.805 154.625 65.812 1 87.94 85 LEU A CA 1
ATOM 685 C C . LEU A 1 85 ? -8.055 154.125 65.125 1 87.94 85 LEU A C 1
ATOM 687 O O . LEU A 1 85 ? -8.242 153 64.938 1 87.94 85 LEU A O 1
ATOM 691 N N . ILE A 1 86 ? -8.875 155.125 64.688 1 90.12 86 ILE A N 1
ATOM 692 C CA . ILE A 1 86 ? -10.078 154.75 63.969 1 90.12 86 ILE A CA 1
ATOM 693 C C . ILE A 1 86 ? -9.695 154.125 62.625 1 90.12 86 ILE A C 1
ATOM 695 O O . ILE A 1 86 ? -10.305 153.125 62.188 1 90.12 86 ILE A O 1
ATOM 699 N N . LYS A 1 87 ? -8.68 154.625 62.031 1 92.5 87 LYS A N 1
ATOM 700 C CA . LYS A 1 87 ? -8.203 154.125 60.781 1 92.5 87 LYS A CA 1
ATOM 701 C C . LYS A 1 87 ? -7.637 152.75 60.969 1 92.5 87 LYS A C 1
ATOM 703 O O . LYS A 1 87 ? -7.852 151.75 60.125 1 92.5 87 LYS A O 1
ATOM 708 N N . GLU A 1 88 ? -6.996 152.375 62 1 89.81 88 GLU A N 1
ATOM 709 C CA . GLU A 1 88 ? -6.473 151.125 62.344 1 89.81 88 GLU A CA 1
ATOM 710 C C . GLU A 1 88 ? -7.602 150.125 62.562 1 89.81 88 GLU A C 1
ATOM 712 O O . GLU A 1 88 ? -7.531 149 62.094 1 89.81 88 GLU A O 1
ATOM 717 N N . ILE A 1 89 ? -8.562 150.5 63.25 1 92.06 89 ILE A N 1
ATOM 718 C CA . ILE A 1 89 ? -9.727 149.625 63.5 1 92.06 89 ILE A CA 1
ATOM 719 C C . ILE A 1 89 ? -10.383 149.25 62.156 1 92.06 89 ILE A C 1
ATOM 721 O O . ILE A 1 89 ? -10.734 148.125 61.969 1 92.06 89 ILE A O 1
ATOM 725 N N . ASP A 1 90 ? -10.5 150.25 61.25 1 91.69 90 ASP A N 1
ATOM 726 C CA . ASP A 1 90 ? -11.094 150 59.969 1 91.69 90 ASP A CA 1
ATOM 727 C C . ASP A 1 90 ? -10.266 149 59.156 1 91.69 90 ASP A C 1
ATOM 729 O O . ASP A 1 90 ? -10.82 148.125 58.5 1 91.69 90 ASP A O 1
ATOM 733 N N . ASN A 1 91 ? -9.047 149.125 59.312 1 93.12 91 ASN A N 1
ATOM 734 C CA . ASN A 1 91 ? -8.164 148.125 58.625 1 93.12 91 ASN A CA 1
ATOM 735 C C . ASN A 1 91 ? -8.312 146.75 59.188 1 93.12 91 ASN A C 1
ATOM 737 O O . ASN A 1 91 ? -8.383 145.75 58.438 1 93.12 91 ASN A O 1
ATOM 741 N N . PHE A 1 92 ? -8.375 146.5 60.469 1 91.94 92 PHE A N 1
ATOM 742 C CA . PHE A 1 92 ? -8.57 145.25 61.094 1 91.94 92 PHE A CA 1
ATOM 743 C C . PHE A 1 92 ? -9.938 144.625 60.75 1 91.94 92 PHE A C 1
ATOM 745 O O . PHE A 1 92 ? -10.078 143.5 60.562 1 91.94 92 PHE A O 1
ATOM 752 N N . MET A 1 93 ? -10.867 145.625 60.625 1 92.5 93 MET A N 1
ATOM 753 C CA . MET A 1 93 ? -12.203 145.125 60.25 1 92.5 93 MET A CA 1
ATOM 754 C C . MET A 1 93 ? -12.211 144.625 58.844 1 92.5 93 MET A C 1
ATOM 756 O O . MET A 1 93 ? -12.867 143.625 58.531 1 92.5 93 MET A O 1
ATOM 760 N N . GLN A 1 94 ? -11.453 145.25 57.969 1 93.31 94 GLN A N 1
ATOM 761 C CA . GLN A 1 94 ? -11.367 144.75 56.594 1 93.31 94 GLN A CA 1
ATOM 762 C C . GLN A 1 94 ? -10.656 143.375 56.5 1 93.31 94 GLN A C 1
ATOM 764 O O . GLN A 1 94 ? -11.094 142.5 55.781 1 93.31 94 GLN A O 1
ATOM 769 N N . GLU A 1 95 ? -9.68 143.25 57.219 1 92.38 95 GLU A N 1
ATOM 770 C CA . GLU A 1 95 ? -8.977 142 57.281 1 92.38 95 GLU A CA 1
ATOM 771 C C . GLU A 1 95 ? -9.867 140.875 57.844 1 92.38 95 GLU A C 1
ATOM 773 O O . GLU A 1 95 ? -9.82 139.75 57.375 1 92.38 95 GLU A O 1
ATOM 778 N N . ASN A 1 96 ? -10.57 141.25 58.75 1 92.88 96 ASN A N 1
ATOM 779 C CA . ASN A 1 96 ? -11.5 140.25 59.344 1 92.88 96 ASN A CA 1
ATOM 780 C C . ASN A 1 96 ? -12.547 139.875 58.344 1 92.88 96 ASN A C 1
ATOM 782 O O . ASN A 1 96 ? -12.922 138.625 58.312 1 92.88 96 ASN A O 1
ATOM 786 N N . LEU A 1 97 ? -12.992 140.75 57.594 1 92.19 97 LEU A N 1
ATOM 787 C CA . LEU A 1 97 ? -13.969 140.375 56.562 1 92.19 97 LEU A CA 1
ATOM 788 C C . LEU A 1 97 ? -13.383 139.375 55.594 1 92.19 97 LEU A C 1
ATOM 790 O O . LEU A 1 97 ? -14.07 138.375 55.156 1 92.19 97 LEU A O 1
ATOM 794 N N . LYS A 1 98 ? -12.18 139.5 55.344 1 94.38 98 LYS A N 1
ATOM 795 C CA . LYS A 1 98 ? -11.508 138.5 54.469 1 94.38 98 LYS A CA 1
ATOM 796 C C . LYS A 1 98 ? -11.406 137.125 55.094 1 94.38 98 LYS A C 1
ATOM 798 O O . LYS A 1 98 ? -11.68 136.125 54.469 1 94.38 98 LYS A O 1
ATOM 803 N N . GLN A 1 99 ? -11.039 137.125 56.344 1 93.5 99 GLN A N 1
ATOM 804 C CA . GLN A 1 99 ? -10.906 135.875 57.062 1 93.5 99 GLN A CA 1
ATOM 805 C C . GLN A 1 99 ? -12.266 135.125 57.25 1 93.5 99 GLN A C 1
ATOM 807 O O . GLN A 1 99 ? -12.375 133.875 57.25 1 93.5 99 GLN A O 1
ATOM 812 N N . ILE A 1 100 ? -13.203 136 57.406 1 94.56 100 ILE A N 1
ATOM 813 C CA . ILE A 1 100 ? -14.562 135.5 57.562 1 94.56 100 ILE A CA 1
ATOM 814 C C . ILE A 1 100 ? -14.984 134.75 56.281 1 94.56 100 ILE A C 1
ATOM 816 O O . ILE A 1 100 ? -15.562 133.75 56.312 1 94.56 100 ILE A O 1
ATOM 820 N N . GLU A 1 101 ? -14.562 135.375 55.188 1 93.88 101 GLU A N 1
ATOM 821 C CA . GLU A 1 101 ? -14.883 134.75 53.906 1 93.88 101 GLU A CA 1
ATOM 822 C C . GLU A 1 101 ? -14.125 133.375 53.75 1 93.88 101 GLU A C 1
ATOM 824 O O . GLU A 1 101 ? -14.688 132.375 53.25 1 93.88 101 GLU A O 1
ATOM 829 N N . ILE A 1 102 ? -13.016 133.375 54.156 1 92.88 102 ILE A N 1
ATOM 830 C CA . ILE A 1 102 ? -12.211 132.125 54.062 1 92.88 102 ILE A CA 1
ATOM 831 C C . ILE A 1 102 ? -12.812 131.125 54.969 1 92.88 102 ILE A C 1
ATOM 833 O O . ILE A 1 102 ? -12.969 130 54.531 1 92.88 102 ILE A O 1
ATOM 837 N N . TYR A 1 103 ? -13.125 131.375 56.156 1 93.44 103 TYR A N 1
ATOM 838 C CA . TYR A 1 103 ? -13.695 130.5 57.062 1 93.44 103 TYR A CA 1
ATOM 839 C C . TYR A 1 103 ? -15.023 129.875 56.562 1 93.44 103 TYR A C 1
ATOM 841 O O . TYR A 1 103 ? -15.289 128.75 56.656 1 93.44 103 TYR A O 1
ATOM 849 N N . LYS A 1 104 ? -15.773 130.875 56.062 1 93.88 104 LYS A N 1
ATOM 850 C CA . LYS A 1 104 ? -17.078 130.375 55.531 1 93.88 104 LYS A CA 1
ATOM 851 C C . LYS A 1 104 ? -16.922 129.375 54.438 1 93.88 104 LYS A C 1
ATOM 853 O O . LYS A 1 104 ? -17.75 128.5 54.312 1 93.88 104 LYS A O 1
ATOM 858 N N . SER A 1 105 ? -15.852 129.375 53.781 1 93.19 105 SER A N 1
ATOM 859 C CA . SER A 1 105 ? -15.602 128.375 52.719 1 93.19 105 SER A CA 1
ATOM 860 C C . SER A 1 105 ? -15.211 127 53.25 1 93.19 105 SER A C 1
ATOM 862 O O . SER A 1 105 ? -15.25 126.062 52.5 1 93.19 105 SER A O 1
ATOM 864 N N . THR A 1 106 ? -14.828 126.812 54.469 1 92.62 106 THR A N 1
ATOM 865 C CA . THR A 1 106 ? -14.383 125.562 55.062 1 92.62 106 THR A CA 1
ATOM 866 C C . THR A 1 106 ? -15.508 124.938 55.844 1 92.62 106 THR A C 1
ATOM 868 O O . THR A 1 106 ? -15.406 123.75 56.219 1 92.62 106 THR A O 1
ATOM 871 N N . ILE A 1 107 ? -16.578 125.75 56.156 1 92.25 107 ILE A N 1
ATOM 872 C CA . ILE A 1 107 ? -17.672 125.188 57 1 92.25 107 ILE A CA 1
ATOM 873 C C . ILE A 1 107 ? -18.406 124.125 56.25 1 92.25 107 ILE A C 1
ATOM 875 O O . ILE A 1 107 ? -18.922 124.312 55.156 1 92.25 107 ILE A O 1
ATOM 879 N N . ASP A 1 108 ? -18.422 123 56.781 1 85.44 108 ASP A N 1
ATOM 880 C CA . ASP A 1 108 ? -19.094 121.938 56.125 1 85.44 108 ASP A CA 1
ATOM 881 C C . ASP A 1 108 ? -20.109 121.25 57.062 1 85.44 108 ASP A C 1
ATOM 883 O O . ASP A 1 108 ? -20.688 120.188 56.719 1 85.44 108 ASP A O 1
ATOM 887 N N . ASP A 1 109 ? -20.375 121.938 58.219 1 90.19 109 ASP A N 1
ATOM 888 C CA . ASP A 1 109 ? -21.281 121.375 59.219 1 90.19 109 ASP A CA 1
ATOM 889 C C . ASP A 1 109 ? -22.344 122.375 59.625 1 90.19 109 ASP A C 1
ATOM 891 O O . ASP A 1 109 ? -22.047 123.562 59.719 1 90.19 109 ASP A O 1
ATOM 895 N N . ASN A 1 110 ? -23.438 121.938 59.938 1 91.56 110 ASN A N 1
ATOM 896 C CA . ASN A 1 110 ? -24.578 122.812 60.25 1 91.56 110 ASN A CA 1
ATOM 897 C C . ASN A 1 110 ? -24.391 123.5 61.594 1 91.56 110 ASN A C 1
ATOM 899 O O . ASN A 1 110 ? -24.75 124.688 61.75 1 91.56 110 ASN A O 1
ATOM 903 N N . GLU A 1 111 ? -23.922 122.812 62.5 1 91.88 111 GLU A N 1
ATOM 904 C CA . GLU A 1 111 ? -23.688 123.375 63.844 1 91.88 111 GLU A CA 1
ATOM 905 C C . GLU A 1 111 ? -22.641 124.5 63.75 1 91.88 111 GLU A C 1
ATOM 907 O O . GLU A 1 111 ? -22.797 125.562 64.375 1 91.88 111 GLU A O 1
ATOM 912 N N . GLU A 1 112 ? -21.688 124.125 62.938 1 92.5 112 GLU A N 1
ATOM 913 C CA . GLU A 1 112 ? -20.625 125.125 62.719 1 92.5 112 GLU A CA 1
ATOM 914 C C . GLU A 1 112 ? -21.172 126.375 62.031 1 92.5 112 GLU A C 1
ATOM 916 O O . GLU A 1 112 ? -20.844 127.5 62.406 1 92.5 112 GLU A O 1
ATOM 921 N N . ARG A 1 113 ? -21.938 126.188 61.094 1 93.56 113 ARG A N 1
ATOM 922 C CA . ARG A 1 113 ? -22.547 127.312 60.344 1 93.56 113 ARG A CA 1
ATOM 923 C C . ARG A 1 113 ? -23.422 128.125 61.25 1 93.56 113 ARG A C 1
ATOM 925 O O . ARG A 1 113 ? -23.391 129.375 61.188 1 93.56 113 ARG A O 1
ATOM 932 N N . LYS A 1 114 ? -24.156 127.625 62.125 1 94 114 LYS A N 1
ATOM 933 C CA . LYS A 1 114 ? -25.047 128.375 63.031 1 94 114 LYS A CA 1
ATOM 934 C C . LYS A 1 114 ? -24.234 129.125 64 1 94 114 LYS A C 1
ATOM 936 O O . LYS A 1 114 ? -24.516 130.375 64.25 1 94 114 LYS A O 1
ATOM 941 N N . LEU A 1 115 ? -23.312 128.375 64.562 1 94.31 115 LEU A N 1
ATOM 942 C CA . LEU A 1 115 ? -22.469 129.125 65.5 1 94.31 115 LEU A CA 1
ATOM 943 C C . LEU A 1 115 ? -21.75 130.25 64.875 1 94.31 115 LEU A C 1
ATOM 945 O O . LEU A 1 115 ? -21.625 131.375 65.5 1 94.31 115 LEU A O 1
ATOM 949 N N . PHE A 1 116 ? -21.391 130.25 63.688 1 93.19 116 PHE A N 1
ATOM 950 C CA . PHE A 1 116 ? -20.656 131.375 63 1 93.19 116 PHE A CA 1
ATOM 951 C C . PHE A 1 116 ? -21.594 132.5 62.625 1 93.19 116 PHE A C 1
ATOM 953 O O . PHE A 1 116 ? -21.219 133.625 62.688 1 93.19 116 PHE A O 1
ATOM 960 N N . THR A 1 117 ? -22.75 132 62.25 1 93.62 117 THR A N 1
ATOM 961 C CA . THR A 1 117 ? -23.766 133 61.969 1 93.62 117 THR A CA 1
ATOM 962 C C . THR A 1 117 ? -24.078 133.875 63.219 1 93.62 117 THR A C 1
ATOM 964 O O . THR A 1 117 ? -24.219 135.125 63.156 1 93.62 117 THR A O 1
ATOM 967 N N . GLU A 1 118 ? -24.172 133.25 64.25 1 94.06 118 GLU A N 1
ATOM 968 C CA . GLU A 1 118 ? -24.359 134 65.5 1 94.06 118 GLU A CA 1
ATOM 969 C C . GLU A 1 118 ? -23.203 134.875 65.812 1 94.06 118 GLU A C 1
ATOM 971 O O . 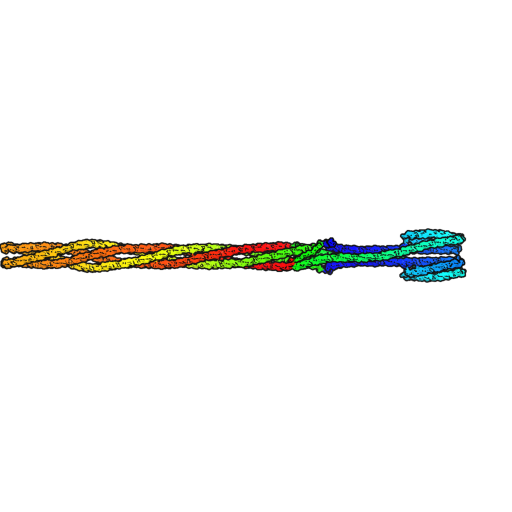GLU A 1 118 ? -23.422 136 66.25 1 94.06 118 GLU A O 1
ATOM 976 N N . PHE A 1 119 ? -22.062 134.5 65.562 1 92.62 119 PHE A N 1
ATOM 977 C CA . PHE A 1 119 ? -20.875 135.375 65.75 1 92.62 119 PHE A CA 1
ATOM 978 C C . PHE A 1 119 ? -20.953 136.5 64.812 1 92.62 119 PHE A C 1
ATOM 980 O O . PHE A 1 119 ? -20.703 137.625 65.25 1 92.62 119 PHE A O 1
ATOM 987 N N . GLU A 1 120 ? -21.297 136.25 63.5 1 93.31 120 GLU A N 1
ATOM 988 C CA . GLU A 1 120 ? -21.375 137.25 62.531 1 93.31 120 GLU A CA 1
ATOM 989 C C . GLU A 1 120 ? -22.406 138.375 62.969 1 93.31 120 GLU A C 1
ATOM 991 O O . GLU A 1 120 ? -22.156 139.5 62.812 1 93.31 120 GLU A O 1
ATOM 996 N N . ASN A 1 121 ? -23.438 138 63.531 1 92.75 121 ASN A N 1
ATOM 997 C CA . ASN A 1 121 ? -24.453 138.875 64.062 1 92.75 121 ASN A CA 1
ATOM 998 C C . ASN A 1 121 ? -23.922 139.75 65.188 1 92.75 121 ASN A C 1
ATOM 1000 O O . ASN A 1 121 ? -24.141 140.875 65.25 1 92.75 121 ASN A O 1
ATOM 1004 N N . LYS A 1 122 ? -23.344 139 66 1 93.5 122 LYS A N 1
ATOM 1005 C CA . LYS A 1 122 ? -22.75 139.625 67.188 1 93.5 122 LYS A CA 1
ATOM 1006 C C . LYS A 1 122 ? -21.656 140.625 66.75 1 93.5 122 LYS A C 1
ATOM 1008 O O . LYS A 1 122 ? -21.484 141.75 67.312 1 93.5 122 LYS A O 1
ATOM 1013 N N . LEU A 1 123 ? -20.969 140.25 65.688 1 94.12 123 LEU A N 1
ATOM 1014 C CA . LEU A 1 123 ? -19.938 141 65.125 1 94.12 123 LEU A CA 1
ATOM 1015 C C . LEU A 1 123 ? -20.516 142.375 64.562 1 94.12 123 LEU A C 1
ATOM 1017 O O . LEU A 1 123 ? -19.969 143.375 64.75 1 94.12 123 LEU A O 1
ATOM 1021 N N . HIS A 1 124 ? -21.578 142.25 64 1 91.25 124 HIS A N 1
ATOM 1022 C CA . HIS A 1 124 ? -22.266 143.5 63.5 1 91.25 124 HIS A CA 1
ATOM 1023 C C . HIS A 1 124 ? -22.703 144.375 64.625 1 91.25 124 HIS A C 1
ATOM 1025 O O . HIS A 1 124 ? -22.484 145.625 64.562 1 91.25 124 HIS A O 1
ATOM 1031 N N . LYS A 1 125 ? -23.25 143.875 65.562 1 90.38 125 LYS A N 1
ATOM 1032 C CA . LYS A 1 125 ? -23.688 144.75 66.688 1 90.38 125 LYS A CA 1
ATOM 1033 C C . LYS A 1 125 ? -22.5 145.375 67.438 1 90.38 125 LYS A C 1
ATOM 1035 O O . LYS A 1 125 ? -22.578 146.5 67.812 1 90.38 125 LYS A O 1
ATOM 1040 N N . TYR A 1 126 ? -21.516 144.5 67.5 1 92.38 126 TYR A N 1
ATOM 1041 C CA . TYR A 1 126 ? -20.266 145 68.062 1 92.38 126 TYR A CA 1
ATOM 1042 C C . TYR A 1 126 ? -19.719 146.25 67.312 1 92.38 126 TYR A C 1
ATOM 1044 O O . TYR A 1 126 ? -19.297 147.25 67.875 1 92.38 126 TYR A O 1
ATOM 1052 N N . ARG A 1 127 ? -19.734 146.125 66 1 90.25 127 ARG A N 1
ATOM 1053 C CA . ARG A 1 127 ? -19.203 147.25 65.188 1 90.25 127 ARG A CA 1
ATOM 1054 C C . ARG A 1 127 ? -20.078 148.5 65.25 1 90.25 127 ARG A C 1
ATOM 1056 O O . ARG A 1 127 ? -19.578 149.625 65.312 1 90.25 127 ARG A O 1
ATOM 1063 N N . GLU A 1 128 ? -21.312 148.25 65.438 1 90.12 128 GLU A N 1
ATOM 1064 C CA . GLU A 1 128 ? -22.234 149.375 65.625 1 90.12 128 GLU A CA 1
ATOM 1065 C C . GLU A 1 128 ? -22 150.125 66.938 1 90.12 128 GLU A C 1
ATOM 1067 O O . GLU A 1 128 ? -21.922 151.375 67 1 90.12 128 GLU A O 1
ATOM 1072 N N . SER A 1 129 ? -21.922 149.25 67.875 1 90.31 129 SER A N 1
ATOM 1073 C CA . SER A 1 129 ? -21.641 149.875 69.188 1 90.31 129 SER A CA 1
ATOM 1074 C C . SER A 1 129 ? -20.297 150.5 69.25 1 90.31 129 SER A C 1
ATOM 1076 O O . SER A 1 129 ? -20.156 151.625 69.875 1 90.31 129 SER A O 1
ATOM 1078 N N . GLY A 1 130 ? -19.359 150 68.562 1 88.5 130 GLY A N 1
ATOM 1079 C CA . GLY A 1 130 ? -18.047 150.625 68.438 1 88.5 130 GLY A CA 1
ATOM 1080 C C . GLY A 1 130 ? -18.047 151.875 67.688 1 88.5 130 GLY A C 1
ATOM 1081 O O . GLY A 1 130 ? -17.391 152.875 68.125 1 88.5 130 GLY A O 1
ATOM 1082 N N . GLN A 1 131 ? -18.781 152 66.688 1 90.31 131 GLN A N 1
ATOM 1083 C CA . GLN A 1 131 ? -18.891 153.25 65.938 1 90.31 131 GLN A CA 1
ATOM 1084 C C . GLN A 1 131 ? -19.594 154.375 66.812 1 90.31 131 GLN A C 1
ATOM 1086 O O . GLN A 1 131 ? -19.188 155.5 66.75 1 90.31 131 GLN A O 1
ATOM 1091 N N . ALA A 1 132 ? -20.594 154 67.5 1 89.81 132 ALA A N 1
ATOM 1092 C CA . ALA A 1 132 ? -21.266 155 68.375 1 89.81 132 ALA A CA 1
ATOM 1093 C C . ALA A 1 132 ? -20.328 155.5 69.5 1 89.81 132 ALA A C 1
ATOM 1095 O O . ALA A 1 132 ? -20.328 156.625 69.812 1 89.81 132 ALA A O 1
ATOM 1096 N N . TYR A 1 133 ? -19.594 154.5 69.938 1 90.81 133 TYR A N 1
ATOM 1097 C CA . TYR A 1 133 ? -18.578 154.875 70.938 1 90.81 133 TYR A CA 1
ATOM 1098 C C . TYR A 1 133 ? -17.547 155.875 70.375 1 90.81 133 TYR A C 1
ATOM 1100 O O . TYR A 1 133 ? -17.188 156.75 71 1 90.81 133 TYR A O 1
ATOM 1108 N N . GLU A 1 134 ? -17.078 155.625 69.125 1 88.56 134 GLU A N 1
ATOM 1109 C CA . GLU A 1 134 ? -16.094 156.375 68.5 1 88.56 134 GLU A CA 1
ATOM 1110 C C . GLU A 1 134 ? -16.656 157.875 68.25 1 88.56 134 GLU A C 1
ATOM 1112 O O . GLU A 1 134 ? -15.961 158.875 68.438 1 88.56 134 GLU A O 1
ATOM 1117 N N . LYS A 1 135 ? -17.859 158 68 1 88.12 135 LYS A N 1
ATOM 1118 C CA . LYS A 1 135 ? -18.516 159.25 67.75 1 88.12 135 LYS A CA 1
ATOM 1119 C C . LYS A 1 135 ? -18.641 160 69.062 1 88.12 135 LYS A C 1
ATOM 1121 O O . LYS A 1 135 ? -18.453 161.25 69.062 1 88.12 135 LYS A O 1
ATOM 1126 N N . LEU A 1 136 ? -18.969 159.375 70.125 1 89.06 136 LEU A N 1
ATOM 1127 C CA . LEU A 1 136 ? -19.078 160 71.438 1 89.06 136 LEU A CA 1
ATOM 1128 C C . LEU A 1 136 ? -17.734 160.5 71.875 1 89.06 136 LEU A C 1
ATOM 1130 O O . LEU A 1 136 ? -17.656 161.625 72.375 1 89.06 136 LEU A O 1
ATOM 1134 N N . ILE A 1 137 ? -16.672 159.75 71.625 1 88.5 137 ILE A N 1
ATOM 1135 C CA . ILE A 1 137 ? -15.328 160.25 72 1 88.5 137 ILE A CA 1
ATOM 1136 C C . ILE A 1 137 ? -14.906 161.375 71.188 1 88.5 137 ILE A C 1
ATOM 1138 O O . ILE A 1 137 ? -14.375 162.375 71.688 1 88.5 137 ILE A O 1
ATOM 1142 N N . LEU A 1 138 ? -15.211 161.375 69.938 1 85.94 138 LEU A N 1
ATOM 1143 C CA . LEU A 1 138 ? -14.859 162.5 69 1 85.94 138 LEU A CA 1
ATOM 1144 C C . LEU A 1 138 ? -15.648 163.75 69.375 1 85.94 138 LEU A C 1
ATOM 1146 O O . LEU A 1 138 ? -15.172 164.875 69.125 1 85.94 138 LEU A O 1
ATOM 1150 N N . SER A 1 139 ? -16.828 163.75 70.062 1 85.38 139 SER A N 1
ATOM 1151 C CA . SER A 1 139 ? -17.688 164.875 70.375 1 85.38 139 SER A CA 1
ATOM 1152 C C . SER A 1 139 ? -17.422 165.375 71.75 1 85.38 139 SER A C 1
ATOM 1154 O O . SER A 1 139 ? -18.141 166.25 72.25 1 85.38 139 SER A O 1
ATOM 1156 N N . GLY A 1 140 ? -16.484 164.875 72.5 1 80.25 140 GLY A N 1
ATOM 1157 C CA . GLY A 1 140 ? -16.047 165.25 73.812 1 80.25 140 GLY A CA 1
ATOM 1158 C C . GLY A 1 140 ? -16.969 164.875 74.938 1 80.25 140 GLY A C 1
ATOM 1159 O O . GLY A 1 140 ? -16.953 165.375 76.062 1 80.25 140 GLY A O 1
ATOM 1160 N N . ARG A 1 141 ? -17.891 164.125 74.875 1 85.56 141 ARG A N 1
ATOM 1161 C CA . ARG A 1 141 ? -18.812 163.5 75.812 1 85.56 141 ARG A CA 1
ATOM 1162 C C . ARG A 1 141 ? -18.25 162.25 76.5 1 85.56 141 ARG A C 1
ATOM 1164 O O . ARG A 1 141 ? -18.797 161.25 76.375 1 85.56 141 ARG A O 1
ATOM 1171 N N . ALA A 1 142 ? -17.141 162.25 77.25 1 77.25 142 ALA A N 1
ATOM 1172 C CA . ALA A 1 142 ? -16.328 161.125 77.812 1 77.25 142 ALA A CA 1
ATOM 1173 C C . ALA A 1 142 ? -17.125 160.25 78.812 1 77.25 142 ALA A C 1
ATOM 1175 O O . ALA A 1 142 ? -16.953 159.125 78.875 1 77.25 142 ALA A O 1
ATOM 1176 N N . ASP A 1 143 ? -18.125 160.875 79.5 1 79.81 143 ASP A N 1
ATOM 1177 C CA . ASP A 1 143 ? -18.891 160.25 80.5 1 79.81 143 ASP A CA 1
ATOM 1178 C C . ASP A 1 143 ? -19.875 159.25 79.875 1 79.81 143 ASP A C 1
ATOM 1180 O O . ASP A 1 143 ? -20.016 158.125 80.375 1 79.81 143 ASP A O 1
ATOM 1184 N N . GLU A 1 144 ? -20.5 159.625 78.75 1 84.69 144 GLU A N 1
ATOM 1185 C CA . GLU A 1 144 ? -21.422 158.75 78.062 1 84.69 144 GLU A CA 1
ATOM 1186 C C . GLU A 1 144 ? -20.688 157.625 77.375 1 84.69 144 GLU A C 1
ATOM 1188 O O . GLU A 1 144 ? -21.172 156.5 77.25 1 84.69 144 GLU A O 1
ATOM 1193 N N . ALA A 1 145 ? -19.5 158 76.875 1 86.12 145 ALA A N 1
ATOM 1194 C CA . ALA A 1 145 ? -18.656 157 76.188 1 86.12 145 ALA A CA 1
ATOM 1195 C C . ALA A 1 145 ? -18.203 155.875 77.125 1 86.12 145 ALA A C 1
ATOM 1197 O O . ALA A 1 145 ? -18.125 154.75 76.75 1 86.12 145 ALA A O 1
ATOM 1198 N N . MET A 1 146 ? -18.016 156.125 78.375 1 81.56 146 MET A N 1
ATOM 1199 C CA . MET A 1 146 ? -17.578 155.25 79.375 1 81.56 146 MET A CA 1
ATOM 1200 C C . MET A 1 146 ? -18.672 154.25 79.688 1 81.56 146 MET A C 1
ATOM 1202 O O . MET A 1 146 ? -18.375 153 79.875 1 81.56 146 MET A O 1
ATOM 1206 N N . ILE A 1 147 ? -19.875 154.625 79.625 1 82 147 ILE A N 1
ATOM 1207 C CA . ILE A 1 147 ? -21 153.75 79.812 1 82 147 ILE A CA 1
ATOM 1208 C C . ILE A 1 147 ? -21.125 152.75 78.688 1 82 147 ILE A C 1
ATOM 1210 O O . ILE A 1 147 ? -21.328 151.5 78.875 1 82 147 ILE A O 1
ATOM 1214 N N . LYS A 1 148 ? -20.875 153.25 77.562 1 85.56 148 LYS A N 1
ATOM 1215 C CA . LYS A 1 148 ? -20.969 152.375 76.375 1 85.56 148 LYS A CA 1
ATOM 1216 C C . LYS A 1 148 ? -19.828 151.375 76.25 1 85.56 148 LYS A C 1
ATOM 1218 O O . LYS A 1 148 ? -19.984 150.25 75.688 1 85.56 148 LYS A O 1
ATOM 1223 N N . SER A 1 149 ? -18.781 151.75 76.938 1 83.38 149 SER A N 1
ATOM 1224 C CA . SER A 1 149 ? -17.594 150.875 76.875 1 83.38 149 SER A CA 1
ATOM 1225 C C . SER A 1 149 ? -17.844 149.5 77.625 1 83.38 149 SER A C 1
ATOM 1227 O O . SER A 1 149 ? -17.312 148.5 77.188 1 83.38 149 SER A O 1
ATOM 1229 N N . SER A 1 150 ? -18.594 149.5 78.688 1 82.31 150 SER A N 1
ATOM 1230 C CA . SER A 1 150 ? -18.922 148.375 79.438 1 82.31 150 SER A CA 1
ATOM 1231 C C . SER A 1 150 ? -19.734 147.375 78.562 1 82.31 150 SER A C 1
ATOM 1233 O O . SER A 1 150 ? -19.547 146.125 78.625 1 82.31 150 SER A O 1
ATOM 1235 N N . ASN A 1 151 ? -20.516 148 77.688 1 84.88 151 ASN A N 1
ATOM 1236 C CA . ASN A 1 151 ? -21.328 147.125 76.812 1 84.88 151 ASN A CA 1
ATOM 1237 C C . ASN A 1 151 ? -20.484 146.5 75.688 1 84.88 151 ASN A C 1
ATOM 1239 O O . ASN A 1 151 ? -20.703 145.375 75.312 1 84.88 151 ASN A O 1
ATOM 1243 N N . ILE A 1 152 ? -19.562 147.125 75.188 1 87.31 152 ILE A N 1
ATOM 1244 C CA . ILE A 1 152 ? -18.656 146.75 74.125 1 87.31 152 ILE A CA 1
ATOM 1245 C C . ILE A 1 152 ? -17.812 145.5 74.625 1 87.31 152 ILE A C 1
ATOM 1247 O O . ILE A 1 152 ? -17.594 144.5 73.938 1 87.31 152 ILE A O 1
ATOM 1251 N N . ALA A 1 153 ? -17.406 145.625 75.875 1 82.69 153 ALA A N 1
ATOM 1252 C CA . ALA A 1 153 ? -16.625 144.625 76.5 1 82.69 153 ALA A CA 1
ATOM 1253 C C . ALA A 1 153 ? -17.438 143.25 76.562 1 82.69 153 ALA A C 1
ATOM 1255 O O . ALA A 1 153 ? -16.922 142.25 76.312 1 82.69 153 ALA A O 1
ATOM 1256 N N . LYS A 1 154 ? -18.641 143.5 76.938 1 87.94 154 LYS A N 1
ATOM 1257 C CA . LYS A 1 154 ? -19.516 142.375 77.062 1 87.94 154 LYS A CA 1
ATOM 1258 C C . LYS A 1 154 ? -19.75 141.625 75.688 1 87.94 154 LYS A C 1
ATOM 1260 O O . LYS A 1 154 ? -19.719 140.5 75.562 1 87.94 154 LYS A O 1
ATOM 1265 N N . GLU A 1 155 ? -19.953 142.375 74.688 1 87.94 155 GLU A N 1
ATOM 1266 C CA . GLU A 1 155 ? -20.172 141.875 73.312 1 87.94 155 GLU A CA 1
ATOM 1267 C C . GLU A 1 155 ? -18.922 141.25 72.812 1 87.94 155 GLU A C 1
ATOM 1269 O O . GLU A 1 155 ? -19.031 140.25 72.125 1 87.94 155 GLU A O 1
ATOM 1274 N N . ARG A 1 156 ? -17.859 141.75 73.125 1 88.5 156 ARG A N 1
ATOM 1275 C CA . ARG A 1 156 ? -16.594 141.125 72.75 1 88.5 156 ARG A CA 1
ATOM 1276 C C . ARG A 1 156 ? -16.406 139.75 73.375 1 88.5 156 ARG A C 1
ATOM 1278 O O . ARG A 1 156 ? -16 138.875 72.688 1 88.5 156 ARG A O 1
ATOM 1285 N N . ASN A 1 157 ? -16.594 139.75 74.625 1 87 157 ASN A N 1
ATOM 1286 C CA . ASN A 1 157 ? -16.438 138.375 75.312 1 87 157 ASN A CA 1
ATOM 1287 C C . ASN A 1 157 ? -17.391 137.375 74.75 1 87 157 ASN A C 1
ATOM 1289 O O . ASN A 1 157 ? -17.016 136.25 74.562 1 87 157 ASN A O 1
ATOM 1293 N N . ASP A 1 158 ? -18.5 137.875 74.375 1 89.69 158 ASP A N 1
ATOM 1294 C CA . ASP A 1 158 ? -19.484 136.875 73.812 1 89.69 158 ASP A CA 1
ATOM 1295 C C . ASP A 1 158 ? -19.016 136.375 72.438 1 89.69 158 ASP A C 1
ATOM 1297 O O . ASP A 1 158 ? -19.156 135.25 72.125 1 89.69 158 ASP A O 1
ATOM 1301 N N . MET A 1 159 ? -18.438 137.125 71.625 1 92.19 159 MET A N 1
ATOM 1302 C CA . MET A 1 159 ? -17.906 136.75 70.312 1 92.19 159 MET A CA 1
ATOM 1303 C C . MET A 1 159 ? -16.734 135.875 70.438 1 92.19 159 MET A C 1
ATOM 1305 O O . MET A 1 159 ? -16.625 134.875 69.688 1 92.19 159 MET A O 1
ATOM 1309 N N . ARG A 1 160 ? -15.961 136.125 71.438 1 88.62 160 ARG A N 1
ATOM 1310 C CA . ARG A 1 160 ? -14.789 135.25 71.688 1 88.62 160 ARG A CA 1
ATOM 1311 C C . ARG A 1 160 ? -15.211 133.875 72.062 1 88.62 160 ARG A C 1
ATOM 1313 O O . ARG A 1 160 ? -14.617 132.875 71.562 1 88.62 160 ARG A O 1
ATOM 1320 N N . THR A 1 161 ? -16.141 133.75 72.812 1 91.31 161 THR A N 1
ATOM 1321 C CA . THR A 1 161 ? -16.641 132.5 73.25 1 91.31 161 THR A CA 1
ATOM 1322 C C . THR A 1 161 ? -17.141 131.625 72.062 1 91.31 161 THR A C 1
ATOM 1324 O O . THR A 1 161 ? -16.922 130.5 72 1 91.31 161 THR A O 1
ATOM 1327 N N . LYS A 1 162 ? -17.703 132.375 71.188 1 93.31 162 LYS A N 1
ATOM 1328 C CA . LYS A 1 162 ? -18.203 131.75 69.938 1 93.31 162 LYS A CA 1
ATOM 1329 C C . LYS A 1 162 ? -17.062 131.25 69.062 1 93.31 162 LYS A C 1
ATOM 1331 O O . LYS A 1 162 ? -17.094 130.125 68.562 1 93.31 162 LYS A O 1
ATOM 1336 N N . LEU A 1 163 ? -16.094 132 68.938 1 93.81 163 LEU A N 1
ATOM 1337 C CA . LEU A 1 163 ? -14.93 131.625 68.188 1 93.81 163 LEU A CA 1
ATOM 1338 C C . LEU A 1 163 ? -14.195 130.5 68.812 1 93.81 163 LEU A C 1
ATOM 1340 O O . LEU A 1 163 ? -13.758 129.5 68.125 1 93.81 163 LEU A O 1
ATOM 1344 N N . ASP A 1 164 ? -14.07 130.375 70.125 1 90.31 164 ASP A N 1
ATOM 1345 C CA . ASP A 1 164 ? -13.445 129.25 70.875 1 90.31 164 ASP A CA 1
ATOM 1346 C C . ASP A 1 164 ? -14.227 128 70.688 1 90.31 164 ASP A C 1
ATOM 1348 O O . ASP A 1 164 ? -13.625 126.938 70.5 1 90.31 164 ASP A O 1
ATOM 1352 N N . LYS A 1 165 ? -15.445 128.25 70.625 1 93.88 165 LYS A N 1
ATOM 1353 C CA . LYS A 1 165 ? -16.281 127.062 70.438 1 93.88 165 LYS A CA 1
ATOM 1354 C C . LYS A 1 165 ? -16.109 126.5 69 1 93.88 165 LYS A C 1
ATOM 1356 O O . LYS A 1 165 ? -16.109 125.312 68.812 1 93.88 165 LYS A O 1
ATOM 1361 N N . LEU A 1 166 ? -15.883 127.312 68.062 1 94 166 LEU A N 1
ATOM 1362 C CA . LEU A 1 166 ? -15.664 126.875 66.688 1 94 166 LEU A CA 1
ATOM 1363 C C . LEU A 1 166 ? -14.336 126.125 66.562 1 94 166 LEU A C 1
ATOM 1365 O O . LEU A 1 166 ? -14.258 125.125 65.812 1 94 166 LEU A O 1
ATOM 1369 N N . VAL A 1 167 ? -13.344 126.562 67.188 1 91.81 167 VAL A N 1
ATOM 1370 C CA . VAL A 1 167 ? -12.055 125.875 67.188 1 91.81 167 VAL A CA 1
ATOM 1371 C C . VAL A 1 167 ? -12.188 124.5 67.812 1 91.81 167 VAL A C 1
ATOM 1373 O O . VAL A 1 167 ? -11.688 123.5 67.312 1 91.81 167 VAL A O 1
ATOM 1376 N N . GLN A 1 168 ? -12.922 124.438 68.875 1 91.19 168 GLN A N 1
ATOM 1377 C CA . GLN A 1 168 ? -13.125 123.188 69.625 1 91.19 168 GLN A CA 1
ATOM 1378 C C . GLN A 1 168 ? -13.875 122.188 68.75 1 91.19 168 GLN A C 1
ATOM 1380 O O . GLN A 1 168 ? -13.531 121 68.688 1 91.19 168 GLN A O 1
ATOM 1385 N N . LEU A 1 169 ? -14.812 122.688 68 1 92.38 169 LEU A N 1
ATOM 1386 C CA . LEU A 1 169 ? -15.586 121.812 67.125 1 92.38 169 LEU A CA 1
ATOM 1387 C C . LEU A 1 169 ? -14.711 121.25 66 1 92.38 169 LEU A C 1
ATOM 1389 O O . LEU A 1 169 ? -14.773 120.062 65.75 1 92.38 169 LEU A O 1
ATOM 1393 N N . ASN A 1 170 ? -13.859 122 65.438 1 91.69 170 ASN A N 1
ATOM 1394 C CA . ASN A 1 170 ? -12.953 121.562 64.438 1 91.69 170 ASN A CA 1
ATOM 1395 C C . ASN A 1 170 ? -11.938 120.562 64.938 1 91.69 170 ASN A C 1
ATOM 1397 O O . ASN A 1 170 ? -11.594 119.625 64.25 1 91.69 170 ASN A O 1
ATOM 1401 N N . GLU A 1 171 ? -11.492 120.75 66.125 1 89.31 171 GLU A N 1
ATOM 1402 C CA . GLU A 1 171 ? -10.555 119.812 66.75 1 89.31 171 GLU A CA 1
ATOM 1403 C C . GLU A 1 171 ? -11.219 118.438 67 1 89.31 171 GLU A C 1
ATOM 1405 O O . GLU A 1 171 ? -10.609 117.375 66.812 1 89.31 171 GLU A O 1
ATOM 1410 N N . GLU A 1 172 ? -12.422 118.562 67.438 1 91.25 172 GLU A N 1
ATOM 1411 C CA . GLU A 1 172 ? -13.156 117.312 67.688 1 91.25 172 GLU A CA 1
ATOM 1412 C C . GLU A 1 172 ? -13.391 116.5 66.438 1 91.25 172 GLU A C 1
ATOM 1414 O O . GLU A 1 172 ? -13.242 115.312 66.375 1 91.25 172 GLU A O 1
ATOM 1419 N N . TRP A 1 173 ? -13.641 117.188 65.375 1 90.38 173 TRP A N 1
ATOM 1420 C CA . TRP A 1 173 ? -13.852 116.5 64.062 1 90.38 173 TRP A CA 1
ATOM 1421 C C . TRP A 1 173 ? -12.555 115.938 63.531 1 90.38 173 TRP A C 1
ATOM 1423 O O . TRP A 1 173 ? -12.562 114.812 62.969 1 90.38 173 TRP A O 1
ATOM 1433 N N . ALA A 1 174 ? -11.469 116.562 63.719 1 89.5 174 ALA A N 1
ATOM 1434 C CA . ALA A 1 174 ? -10.164 116 63.344 1 89.5 174 ALA A CA 1
ATOM 1435 C C . ALA A 1 174 ? -9.859 114.75 64.062 1 89.5 174 ALA A C 1
ATOM 1437 O O . ALA A 1 174 ? -9.391 113.75 63.438 1 89.5 174 ALA A O 1
ATOM 1438 N N . LYS A 1 175 ? -10.172 114.688 65.375 1 89.69 175 LYS A N 1
ATOM 1439 C CA . LYS A 1 175 ? -9.961 113.5 66.125 1 89.69 175 LYS A CA 1
ATOM 1440 C C . LYS A 1 175 ? -10.828 112.375 65.625 1 89.69 175 LYS A C 1
ATOM 1442 O O . LYS A 1 175 ? -10.359 111.188 65.562 1 89.69 175 LYS A O 1
ATOM 1447 N N . GLU A 1 176 ? -11.961 112.688 65.25 1 91.44 176 GLU A N 1
ATOM 1448 C CA . GLU A 1 176 ? -12.859 111.625 64.75 1 91.44 176 GLU A CA 1
ATOM 1449 C C . GLU A 1 176 ? -12.352 111.062 63.406 1 91.44 176 GLU A C 1
ATOM 1451 O O . GLU A 1 176 ? -12.43 109.875 63.156 1 91.44 176 GLU A O 1
ATOM 1456 N N . VAL A 1 177 ? -11.797 111.812 62.562 1 89.56 177 VAL A N 1
ATOM 1457 C CA . VAL A 1 177 ? -11.273 111.438 61.25 1 89.56 177 VAL A CA 1
ATOM 1458 C C . VAL A 1 177 ? -10.094 110.5 61.438 1 89.56 177 VAL A C 1
ATOM 1460 O O . VAL A 1 177 ? -10 109.438 60.75 1 89.56 177 VAL A O 1
ATOM 1463 N N . ILE A 1 178 ? -9.32 110.688 62.406 1 89.38 178 ILE A N 1
ATOM 1464 C CA . ILE A 1 178 ? -8.148 109.875 62.656 1 89.38 178 ILE A CA 1
ATOM 1465 C C . ILE A 1 178 ? -8.586 108.5 63.188 1 89.38 178 ILE A C 1
ATOM 1467 O O . ILE A 1 178 ? -8.055 107.438 62.781 1 89.38 178 ILE A O 1
ATOM 1471 N N . GLU A 1 179 ? -9.516 108.562 64.062 1 90.75 179 GLU A N 1
ATOM 1472 C CA . GLU A 1 179 ? -10.016 107.312 64.625 1 90.75 179 GLU A CA 1
ATOM 1473 C C . GLU A 1 179 ? -10.664 106.438 63.562 1 90.75 179 GLU A C 1
ATOM 1475 O O . GLU A 1 179 ? -10.438 105.188 63.5 1 90.75 179 GLU A O 1
ATOM 1480 N N . ASP A 1 180 ? -11.273 107.062 62.656 1 90.25 180 ASP A N 1
ATOM 1481 C CA . ASP A 1 180 ? -11.922 106.312 61.562 1 90.25 180 ASP A CA 1
ATOM 1482 C C . ASP A 1 180 ? -10.883 105.75 60.594 1 90.25 180 ASP A C 1
ATOM 1484 O O . ASP A 1 180 ? -11.023 104.625 60.125 1 90.25 180 ASP A O 1
ATOM 1488 N N . ASN A 1 181 ? -9.867 106.5 60.375 1 88.38 181 ASN A N 1
ATOM 1489 C CA . ASN A 1 181 ? -8.812 106.062 59.469 1 88.38 181 ASN A CA 1
ATOM 1490 C C . ASN A 1 181 ? -8.047 104.875 60.062 1 88.38 181 ASN A C 1
ATOM 1492 O O . ASN A 1 181 ? -7.742 103.875 59.375 1 88.38 181 ASN A O 1
ATOM 1496 N N . THR A 1 182 ? -7.734 104.938 61.312 1 88.12 182 THR A N 1
ATOM 1497 C CA . THR A 1 182 ? -7.039 103.812 61.969 1 88.12 182 THR A CA 1
ATOM 1498 C C . THR A 1 182 ? -7.898 102.562 62 1 88.12 182 THR A C 1
ATOM 1500 O O . THR A 1 182 ? -7.398 101.5 61.781 1 88.12 182 THR A O 1
ATOM 1503 N N . ASP A 1 183 ? -9.203 102.812 62.094 1 91.44 183 ASP A N 1
ATOM 1504 C CA . ASP A 1 183 ? -10.125 101.688 62.094 1 91.44 183 ASP A CA 1
ATOM 1505 C C . ASP A 1 183 ? -10.211 101.062 60.688 1 91.44 183 ASP A C 1
ATOM 1507 O O . ASP A 1 183 ? -10.227 99.875 60.531 1 91.44 183 ASP A O 1
ATOM 1511 N N . THR A 1 184 ? -10.203 101.875 59.719 1 87.56 184 THR A N 1
ATOM 1512 C CA . THR A 1 184 ? -10.25 101.438 58.344 1 87.56 184 THR A CA 1
ATOM 1513 C C . THR A 1 184 ? -9.008 100.625 58 1 87.56 184 THR A C 1
ATOM 1515 O O . THR A 1 184 ? -9.109 99.562 57.344 1 87.56 184 THR A O 1
ATOM 1518 N N . TYR A 1 185 ? -7.914 101 58.438 1 87.19 185 TYR A N 1
ATOM 1519 C CA . TYR A 1 185 ? -6.676 100.25 58.188 1 87.19 185 TYR A CA 1
ATOM 1520 C C . TYR A 1 185 ? -6.691 98.938 58.844 1 87.19 185 TYR A C 1
ATOM 1522 O O . TYR A 1 185 ? -6.406 97.875 58.219 1 87.19 185 TYR A O 1
ATOM 1530 N N . LYS A 1 186 ? -6.996 98.938 60.156 1 90.81 186 LYS A N 1
ATOM 1531 C CA . LYS A 1 186 ? -6.992 97.688 60.906 1 90.81 186 LYS A CA 1
ATOM 1532 C C . LYS A 1 186 ? -7.961 96.688 60.312 1 90.81 186 LYS A C 1
ATOM 1534 O O . LYS A 1 186 ? -7.617 95.5 60.156 1 90.81 186 LYS A O 1
ATOM 1539 N N . LYS A 1 187 ? -9.086 97.188 59.875 1 90.44 187 LYS A N 1
ATOM 1540 C CA . LYS A 1 187 ? -10.078 96.312 59.25 1 90.44 187 LYS A CA 1
ATOM 1541 C C . LYS A 1 187 ? -9.609 95.812 57.906 1 90.44 187 LYS A C 1
ATOM 1543 O O . LYS A 1 187 ? -9.797 94.625 57.562 1 90.44 187 LYS A O 1
ATOM 1548 N N . SER A 1 188 ? -9.008 96.688 57.156 1 87.81 188 SER A N 1
ATOM 1549 C CA . SER A 1 188 ? -8.508 96.312 55.844 1 87.81 188 SER A CA 1
ATOM 1550 C C . SER A 1 188 ? -7.387 95.312 55.969 1 87.81 188 SER A C 1
ATOM 1552 O O . SER A 1 188 ? -7.328 94.375 55.188 1 87.81 188 SER A O 1
ATOM 1554 N N . PHE A 1 189 ? -6.516 95.5 56.938 1 88.56 189 PHE A N 1
ATOM 1555 C CA . PHE A 1 189 ? -5.422 94.562 57.156 1 88.56 189 PHE A CA 1
ATOM 1556 C C . PHE A 1 189 ? -5.957 93.188 57.438 1 88.56 189 PHE A C 1
ATOM 1558 O O . PHE A 1 189 ? -5.566 92.188 56.75 1 88.56 189 PHE A O 1
ATOM 1565 N N . LEU A 1 190 ? -6.922 93.062 58.312 1 90.69 190 LEU A N 1
ATOM 1566 C CA . LEU A 1 190 ? -7.453 91.75 58.688 1 90.69 190 LEU A CA 1
ATOM 1567 C C . LEU A 1 190 ? -8.234 91.125 57.562 1 90.69 190 LEU A C 1
ATOM 1569 O O . LEU A 1 190 ? -8.141 89.938 57.312 1 90.69 190 LEU A O 1
ATOM 1573 N N . THR A 1 191 ? -8.906 92 56.781 1 88.81 191 THR A N 1
ATOM 1574 C CA . THR A 1 191 ? -9.711 91.438 55.688 1 88.81 191 THR A CA 1
ATOM 1575 C C . THR A 1 191 ? -8.828 90.938 54.562 1 88.81 191 THR A C 1
ATOM 1577 O O . THR A 1 191 ? -9.062 89.812 54.031 1 88.81 191 THR A O 1
ATOM 1580 N N . ILE A 1 192 ? -7.789 91.625 54.219 1 87.81 192 ILE A N 1
ATOM 1581 C CA . ILE A 1 192 ? -6.906 91.188 53.156 1 87.81 192 ILE A CA 1
ATOM 1582 C C . ILE A 1 192 ? -6.168 89.938 53.531 1 87.81 192 ILE A C 1
ATOM 1584 O O . ILE A 1 192 ? -6.102 88.938 52.75 1 87.81 192 ILE A O 1
ATOM 1588 N N . ILE A 1 193 ? -5.711 89.812 54.75 1 90 193 ILE A N 1
ATOM 1589 C CA . ILE A 1 193 ? -4.984 88.625 55.188 1 90 193 ILE A CA 1
ATOM 1590 C C . ILE A 1 193 ? -5.922 87.438 55.219 1 90 193 ILE A C 1
ATOM 1592 O O . ILE A 1 193 ? -5.543 86.312 54.812 1 90 193 ILE A O 1
ATOM 1596 N N . SER A 1 194 ? -7.168 87.688 55.688 1 90.25 194 SER A N 1
ATOM 1597 C CA . SER A 1 194 ? -8.133 86.625 55.75 1 90.25 194 SER A CA 1
ATOM 1598 C C . SER A 1 194 ? -8.461 86.062 54.344 1 90.25 194 SER A C 1
ATOM 1600 O O . SER A 1 194 ? -8.562 84.875 54.156 1 90.25 194 SER A O 1
ATOM 1602 N N . ILE A 1 195 ? -8.492 87 53.406 1 86.25 195 ILE A N 1
ATOM 1603 C CA . ILE A 1 195 ? -8.828 86.562 52.031 1 86.25 195 ILE A CA 1
ATOM 1604 C C . ILE A 1 195 ? -7.66 85.812 51.438 1 86.25 195 ILE A C 1
ATOM 1606 O O . ILE A 1 195 ? -7.859 84.812 50.75 1 86.25 195 ILE A O 1
ATOM 1610 N N . ILE A 1 196 ? -6.453 86.25 51.656 1 86.56 196 ILE A N 1
ATOM 1611 C CA . ILE A 1 196 ? -5.273 85.562 51.125 1 86.56 196 ILE A CA 1
ATOM 1612 C C . ILE A 1 196 ? -5.191 84.188 51.688 1 86.56 196 ILE A C 1
ATOM 1614 O O . ILE A 1 196 ? -5.004 83.188 50.938 1 86.56 196 ILE A O 1
ATOM 1618 N N . VAL A 1 197 ? -5.41 84 53 1 88.94 197 VAL A N 1
ATOM 1619 C CA . VAL A 1 197 ? -5.316 82.688 53.625 1 88.94 197 VAL A CA 1
ATOM 1620 C C . VAL A 1 197 ? -6.414 81.75 53.062 1 88.94 197 VAL A C 1
ATOM 1622 O O . VAL A 1 197 ? -6.152 80.562 52.719 1 88.94 197 VAL A O 1
ATOM 1625 N N . ALA A 1 198 ? -7.609 82.312 52.875 1 87.25 198 ALA A N 1
ATOM 1626 C CA . ALA A 1 198 ? -8.727 81.5 52.375 1 87.25 198 ALA A CA 1
ATOM 1627 C C . ALA A 1 198 ? -8.469 81.062 50.938 1 87.25 198 ALA A C 1
ATOM 1629 O O . ALA A 1 198 ? -8.711 79.875 50.594 1 87.25 198 ALA A O 1
ATOM 1630 N N . LEU A 1 199 ? -7.91 81.875 50.125 1 84.5 199 LEU A N 1
ATOM 1631 C CA . LEU A 1 199 ? -7.719 81.562 48.719 1 84.5 199 LEU A CA 1
ATOM 1632 C C . LEU A 1 199 ? -6.531 80.625 48.5 1 84.5 199 LEU A C 1
ATOM 1634 O O . LEU A 1 199 ? -6.531 79.812 47.594 1 84.5 199 LEU A O 1
ATOM 1638 N N . VAL A 1 200 ? -5.543 80.75 49.406 1 83.75 200 VAL A N 1
ATOM 1639 C CA . VAL A 1 200 ? -4.418 79.812 49.344 1 83.75 200 VAL A CA 1
ATOM 1640 C C . VAL A 1 200 ? -4.902 78.375 49.656 1 83.75 200 VAL A C 1
ATOM 1642 O O . VAL A 1 200 ? -4.535 77.438 48.969 1 83.75 200 VAL A O 1
ATOM 1645 N N . ILE A 1 201 ? -5.785 78.25 50.625 1 87 201 ILE A N 1
ATOM 1646 C CA . ILE A 1 201 ? -6.328 76.938 51 1 87 201 ILE A CA 1
ATOM 1647 C C . ILE A 1 201 ? -7.203 76.438 49.875 1 87 201 ILE A C 1
ATOM 1649 O O . ILE A 1 201 ? -7.09 75.25 49.5 1 87 201 ILE A O 1
ATOM 1653 N N . LEU A 1 202 ? -7.973 77.312 49.25 1 84.25 202 LEU A N 1
ATOM 1654 C CA . LEU A 1 202 ? -8.859 76.875 48.188 1 84.25 202 LEU A CA 1
ATOM 1655 C C . LEU A 1 202 ? -8.055 76.438 46.969 1 84.25 202 LEU A C 1
ATOM 1657 O O . LEU A 1 202 ? -8.367 75.438 46.344 1 84.25 202 LEU A O 1
ATOM 1661 N N . SER A 1 203 ? -7.055 77.25 46.625 1 80.19 203 SER A N 1
ATOM 1662 C CA . SER A 1 203 ? -6.207 76.875 45.5 1 80.19 203 SER A CA 1
ATOM 1663 C C . SER A 1 203 ? -5.477 75.562 45.719 1 80.19 203 SER A C 1
ATOM 1665 O O . SER A 1 203 ? -5.383 74.75 44.812 1 80.19 203 SER A O 1
ATOM 1667 N N . GLY A 1 204 ? -5.016 75.312 46.906 1 80.31 204 GLY A N 1
ATOM 1668 C CA . GLY A 1 204 ? -4.359 74.062 47.25 1 80.31 204 GLY A CA 1
ATOM 1669 C C . GLY A 1 204 ? -5.281 72.875 47.156 1 80.31 204 GLY A C 1
ATOM 1670 O O . GLY A 1 204 ? -4.883 71.812 46.656 1 80.31 204 GLY A O 1
ATOM 1671 N N . LEU A 1 205 ? -6.465 73.062 47.562 1 84.81 205 LEU A N 1
ATOM 1672 C CA . LEU A 1 205 ? -7.441 71.938 47.531 1 84.81 205 LEU A CA 1
ATOM 1673 C C . LEU A 1 205 ? -7.789 71.562 46.094 1 84.81 205 LEU A C 1
ATOM 1675 O O . LEU A 1 205 ? -7.867 70.375 45.75 1 84.81 205 LEU A O 1
ATOM 1679 N N . VAL A 1 206 ? -7.922 72.562 45.156 1 80.69 206 VAL A N 1
ATOM 1680 C CA . VAL A 1 206 ? -8.305 72.25 43.781 1 80.69 206 VAL A CA 1
ATOM 1681 C C . VAL A 1 206 ? -7.164 71.562 43.062 1 80.69 206 VAL A C 1
ATOM 1683 O O . VAL A 1 206 ? -7.379 70.562 42.375 1 80.69 206 VAL A O 1
ATOM 1686 N N . VAL A 1 207 ? -5.953 72.062 43.25 1 79.69 207 VAL A N 1
ATOM 1687 C CA . VAL A 1 207 ? -4.789 71.438 42.594 1 79.69 207 VAL A CA 1
ATOM 1688 C C . VAL A 1 207 ? -4.539 70.062 43.125 1 79.69 207 VAL A C 1
ATOM 1690 O O . VAL A 1 207 ? -4.188 69.125 42.344 1 79.69 207 VAL A O 1
ATOM 1693 N N . GLY A 1 208 ? -4.73 69.812 44.375 1 81.94 208 GLY A N 1
ATOM 1694 C CA . GLY A 1 208 ? -4.562 68.5 44.969 1 81.94 208 GLY A CA 1
ATOM 1695 C C . GLY A 1 208 ? -5.562 67.5 44.469 1 81.94 208 GLY A C 1
ATOM 1696 O O . GLY A 1 208 ? -5.195 66.375 44.156 1 81.94 208 GLY A O 1
ATOM 1697 N N . LEU A 1 209 ? -6.773 67.938 44.281 1 82.75 209 LEU A N 1
ATOM 1698 C CA . LEU A 1 209 ? -7.816 67.062 43.812 1 82.75 209 LEU A CA 1
ATOM 1699 C C . LEU A 1 209 ? -7.59 66.688 42.344 1 82.75 209 LEU A C 1
ATOM 1701 O O . LEU A 1 209 ? -7.695 65.5 41.969 1 82.75 209 LEU A O 1
ATOM 1705 N N . ILE A 1 210 ? -7.277 67.625 41.469 1 79.69 210 ILE A N 1
ATOM 1706 C CA . ILE A 1 210 ? -7.008 67.375 40.062 1 79.69 210 ILE A CA 1
ATOM 1707 C C . ILE A 1 210 ? -5.77 66.5 39.906 1 79.69 210 ILE A C 1
ATOM 1709 O O . ILE A 1 210 ? -5.777 65.562 39.156 1 79.69 210 ILE A O 1
ATOM 1713 N N . GLY A 1 211 ? -4.777 66.875 40.719 1 82.06 211 GLY A N 1
ATOM 1714 C CA . GLY A 1 211 ? -3.535 66.125 40.688 1 82.06 211 GLY A CA 1
ATOM 1715 C C . GLY A 1 211 ? -3.707 64.688 41.094 1 82.06 211 GLY A C 1
ATOM 1716 O O . GLY A 1 211 ? -3.166 63.781 40.438 1 82.06 211 GLY A O 1
ATOM 1717 N N . LYS A 1 212 ? -4.449 64.375 42.156 1 85 212 LYS A N 1
ATOM 1718 C CA . LYS A 1 212 ? -4.672 63.031 42.625 1 85 212 LYS A CA 1
ATOM 1719 C C . LYS A 1 212 ? -5.426 62.219 41.594 1 85 212 LYS A C 1
ATOM 1721 O O . LYS A 1 212 ? -5.078 61.062 41.375 1 85 212 LYS A O 1
ATOM 1726 N N . ASN A 1 213 ? -6.387 62.75 40.938 1 82.5 213 ASN A N 1
ATOM 1727 C CA . ASN A 1 213 ? -7.18 62.031 39.938 1 82.5 213 ASN A CA 1
ATOM 1728 C C . ASN A 1 213 ? -6.355 61.688 38.688 1 82.5 213 ASN A C 1
ATOM 1730 O O . ASN A 1 213 ? -6.449 60.594 38.156 1 82.5 213 ASN A O 1
ATOM 1734 N N . ILE A 1 214 ? -5.602 62.594 38.219 1 83.19 214 ILE A N 1
ATOM 1735 C CA . ILE A 1 214 ? -4.75 62.375 37.062 1 83.19 214 ILE A CA 1
ATOM 1736 C C . ILE A 1 214 ? -3.699 61.312 37.344 1 83.19 214 ILE A C 1
ATOM 1738 O O . ILE A 1 214 ? -3.459 60.438 36.531 1 83.19 214 ILE A O 1
ATOM 1742 N N . LYS A 1 215 ? -3.154 61.438 38.562 1 86.12 215 LYS A N 1
ATOM 1743 C CA . LYS A 1 215 ? -2.123 60.5 38.938 1 86.12 215 LYS A CA 1
ATOM 1744 C C . LYS A 1 215 ? -2.682 59.062 39 1 86.12 215 LYS A C 1
ATOM 1746 O O . LYS A 1 215 ? -2.033 58.125 38.562 1 86.12 215 LYS A O 1
ATOM 1751 N N . LYS A 1 216 ? -3.838 58.938 39.531 1 88.5 216 LYS A N 1
ATOM 1752 C CA . LYS A 1 216 ? -4.457 57.594 39.656 1 88.5 216 LYS A CA 1
ATOM 1753 C C . LYS A 1 216 ? -4.77 57 38.281 1 88.5 216 LYS A C 1
ATOM 1755 O O . LYS A 1 216 ? -4.48 55.844 38 1 88.5 216 LYS A O 1
ATOM 1760 N N . SER A 1 217 ? -5.379 57.781 37.344 1 87.94 217 SER A N 1
ATOM 1761 C CA . SER A 1 217 ? -5.73 57.312 36.031 1 87.94 217 SER A CA 1
ATOM 1762 C C . SER A 1 217 ? -4.488 56.969 35.219 1 87.94 217 SER A C 1
ATOM 1764 O O . SER A 1 217 ? -4.449 55.938 34.531 1 87.94 217 SER A O 1
ATOM 1766 N N . LEU A 1 218 ? -3.461 57.781 35.281 1 88.5 218 LEU A N 1
ATOM 1767 C CA . LEU A 1 218 ? -2.219 57.531 34.562 1 88.5 218 LEU A CA 1
ATOM 1768 C C . LEU A 1 218 ? -1.518 56.281 35.094 1 88.5 218 LEU A C 1
ATOM 1770 O O . LEU A 1 218 ? -0.942 55.531 34.312 1 88.5 218 LEU A O 1
ATOM 1774 N N . ALA A 1 219 ? -1.596 56.094 36.406 1 89.88 219 ALA A N 1
ATOM 1775 C CA . ALA A 1 219 ? -0.986 54.906 37 1 89.88 219 ALA A CA 1
ATOM 1776 C C . ALA A 1 219 ? -1.671 53.656 36.531 1 89.88 219 ALA A C 1
ATOM 1778 O O . ALA A 1 219 ? -1.008 52.625 36.25 1 89.88 219 ALA A O 1
ATOM 1779 N N . SER A 1 220 ? -2.957 53.656 36.406 1 91.62 220 SER A N 1
ATOM 1780 C CA . SER A 1 220 ? -3.713 52.5 35.906 1 91.62 220 SER A CA 1
ATOM 1781 C C . SER A 1 220 ? -3.379 52.188 34.469 1 91.62 220 SER A C 1
ATOM 1783 O O . SER A 1 220 ? -3.164 51.031 34.094 1 91.62 220 SER A O 1
ATOM 1785 N N . ILE A 1 221 ? -3.359 53.125 33.594 1 92.06 221 ILE A N 1
ATOM 1786 C CA . ILE A 1 221 ? -3.045 52.938 32.188 1 92.06 221 ILE A CA 1
ATOM 1787 C C . ILE A 1 221 ? -1.61 52.438 32.031 1 92.06 221 ILE A C 1
ATOM 1789 O O . ILE A 1 221 ? -1.342 51.531 31.25 1 92.06 221 ILE A O 1
ATOM 1793 N N . LYS A 1 222 ? -0.723 53.094 32.781 1 91.56 222 LYS A N 1
ATOM 1794 C CA . LYS A 1 222 ? 0.666 52.656 32.781 1 91.56 222 LYS A CA 1
ATOM 1795 C C . LYS A 1 222 ? 0.774 51.188 33.25 1 91.56 222 LYS A C 1
ATOM 1797 O O . LYS A 1 222 ? 1.518 50.406 32.656 1 91.56 222 LYS A O 1
ATOM 1802 N N . GLY A 1 223 ? 0.097 50.844 34.312 1 91.44 223 GLY A N 1
ATOM 1803 C CA . GLY A 1 223 ? 0.087 49.469 34.781 1 91.44 223 GLY A CA 1
ATOM 1804 C C . GLY A 1 223 ? -0.344 48.469 33.75 1 91.44 223 GLY A C 1
ATOM 1805 O O . GLY A 1 223 ? 0.287 47.406 33.594 1 91.44 223 GLY A O 1
ATOM 1806 N N . LEU A 1 224 ? -1.435 48.688 33.062 1 91.44 224 LEU A N 1
ATOM 1807 C CA . LEU A 1 224 ? -1.896 47.812 32 1 91.44 224 LEU A CA 1
ATOM 1808 C C . LEU A 1 224 ? -0.88 47.75 30.859 1 91.44 224 LEU A C 1
ATOM 1810 O O . LEU A 1 224 ? -0.593 46.656 30.344 1 91.44 224 LEU A O 1
ATOM 1814 N N . SER A 1 225 ? -0.418 48.906 30.422 1 91.44 225 SER A N 1
ATOM 1815 C CA . SER A 1 225 ? 0.601 48.969 29.375 1 91.44 225 SER A CA 1
ATOM 1816 C C . SER A 1 225 ? 1.804 48.094 29.734 1 91.44 225 SER A C 1
ATOM 1818 O O . SER A 1 225 ? 2.303 47.344 28.906 1 91.44 225 SER A O 1
ATOM 1820 N N . ASP A 1 226 ? 2.229 48.188 31.016 1 92.81 226 ASP A N 1
ATOM 1821 C CA . ASP A 1 226 ? 3.357 47.406 31.5 1 92.81 226 ASP A CA 1
ATOM 1822 C C . ASP A 1 226 ? 3.025 45.906 31.484 1 92.81 226 ASP A C 1
ATOM 1824 O O . ASP A 1 226 ? 3.83 45.094 31.016 1 92.81 226 ASP A O 1
ATOM 1828 N N . ARG A 1 227 ? 1.911 45.531 31.906 1 93.31 227 ARG A N 1
ATOM 1829 C CA . ARG A 1 227 ? 1.498 44.125 31.906 1 93.31 227 ARG A CA 1
ATOM 1830 C C . ARG A 1 227 ? 1.403 43.562 30.484 1 93.31 227 ARG A C 1
ATOM 1832 O O . ARG A 1 227 ? 1.935 42.5 30.203 1 93.31 227 ARG A O 1
ATOM 1839 N N . LEU A 1 228 ? 0.738 44.312 29.609 1 91.38 228 LEU A N 1
ATOM 1840 C CA . LEU A 1 228 ? 0.593 43.906 28.219 1 91.38 228 LEU A CA 1
ATOM 1841 C C . LEU A 1 228 ? 1.955 43.75 27.547 1 91.38 228 LEU A C 1
ATOM 1843 O O . LEU A 1 228 ? 2.174 42.812 26.781 1 91.38 228 LEU A O 1
ATOM 1847 N N . SER A 1 229 ? 2.828 44.719 27.828 1 91.75 229 SER A N 1
ATOM 1848 C CA . SER A 1 229 ? 4.168 44.688 27.25 1 91.75 229 SER A CA 1
ATOM 1849 C C . SER A 1 229 ? 4.945 43.469 27.75 1 91.75 229 SER A C 1
ATOM 1851 O O . SER A 1 229 ? 5.91 43.031 27.109 1 91.75 229 SER A O 1
ATOM 1853 N N . ASN A 1 230 ? 4.559 42.906 28.922 1 92.88 230 ASN A N 1
ATOM 1854 C CA . ASN A 1 230 ? 5.168 41.688 29.469 1 92.88 230 ASN A CA 1
ATOM 1855 C C . ASN A 1 230 ? 4.277 40.469 29.281 1 92.88 230 ASN A C 1
ATOM 1857 O O . ASN A 1 230 ? 4.258 39.562 30.125 1 92.88 230 ASN A O 1
ATOM 1861 N N . TYR A 1 231 ? 3.498 40.531 28.359 1 92.88 231 TYR A N 1
ATOM 1862 C CA . TYR A 1 231 ? 2.691 39.406 27.875 1 92.88 231 TYR A CA 1
ATOM 1863 C C . TYR A 1 231 ? 1.636 39 28.891 1 92.88 231 TYR A C 1
ATOM 1865 O O . TYR A 1 231 ? 1.148 37.875 28.891 1 92.88 231 TYR A O 1
ATOM 1873 N N . ASP A 1 232 ? 1.261 39.938 29.828 1 93.88 232 ASP A N 1
ATOM 1874 C CA . ASP A 1 232 ? 0.241 39.688 30.828 1 93.88 232 ASP A CA 1
ATOM 1875 C C . ASP A 1 232 ? -1.094 40.312 30.453 1 93.88 232 ASP A C 1
ATOM 1877 O O . ASP A 1 232 ? -1.266 41.531 30.578 1 93.88 232 ASP A O 1
ATOM 1881 N N . LEU A 1 233 ? -2.006 39.406 30.062 1 92.38 233 LEU A N 1
ATOM 1882 C CA . LEU A 1 233 ? -3.336 39.844 29.641 1 92.38 233 LEU A CA 1
ATOM 1883 C C . LEU A 1 233 ? -4.395 39.375 30.641 1 92.38 233 LEU A C 1
ATOM 1885 O O . LEU A 1 233 ? -5.57 39.25 30.297 1 92.38 233 LEU A O 1
ATOM 1889 N N . SER A 1 234 ? -4.168 39.156 31.891 1 91.06 234 SER A N 1
ATOM 1890 C CA . SER A 1 234 ? -5.004 38.469 32.844 1 91.06 234 SER A CA 1
ATOM 1891 C C . SER A 1 234 ? -6.105 39.375 33.406 1 91.06 234 SER A C 1
ATOM 1893 O O . SER A 1 234 ? -7.207 38.906 33.688 1 91.06 234 SER A O 1
ATOM 1895 N N . GLU A 1 235 ? -5.859 40.719 33.531 1 90.88 235 GLU A N 1
ATOM 1896 C CA . GLU A 1 235 ? -6.824 41.594 34.219 1 90.88 235 GLU A CA 1
ATOM 1897 C C . GLU A 1 235 ? -7.059 42.875 33.406 1 90.88 235 GLU A C 1
ATOM 1899 O O . GLU A 1 235 ? -6.105 43.531 32.938 1 90.88 235 GLU A O 1
ATOM 1904 N N . PRO A 1 236 ? -8.367 43.25 33.156 1 90.31 236 PRO A N 1
ATOM 1905 C CA . PRO A 1 236 ? -8.648 44.531 32.531 1 90.31 236 PRO A CA 1
ATOM 1906 C C . PRO A 1 236 ? -8.461 45.719 33.469 1 90.31 236 PRO A C 1
ATOM 1908 O O . PRO A 1 236 ? -8.383 45.531 34.688 1 90.31 236 PRO A O 1
ATOM 1911 N N . ILE A 1 237 ? -8.25 46.844 32.938 1 89 237 ILE A N 1
ATOM 1912 C CA . ILE A 1 237 ? -8.156 48.031 33.812 1 89 237 ILE A CA 1
ATOM 1913 C C . ILE A 1 237 ? -9.547 48.625 34 1 89 237 ILE A C 1
ATOM 1915 O O . ILE A 1 237 ? -10.398 48.531 33.125 1 89 237 ILE A O 1
ATOM 1919 N N . ILE A 1 238 ? -9.812 49.188 35.25 1 87.88 238 ILE A N 1
ATOM 1920 C CA . ILE A 1 238 ? -11.078 49.844 35.562 1 87.88 238 ILE A CA 1
ATOM 1921 C C . ILE A 1 238 ? -10.859 51.344 35.75 1 87.88 238 ILE A C 1
ATOM 1923 O O . ILE A 1 238 ? -10.219 51.781 36.719 1 87.88 238 ILE A O 1
ATOM 1927 N N . ILE A 1 239 ? -11.234 52.094 34.688 1 83.25 239 ILE A N 1
ATOM 1928 C CA . ILE A 1 239 ? -11.242 53.562 34.781 1 83.25 239 ILE A CA 1
ATOM 1929 C C . ILE A 1 239 ? -12.68 54.062 34.719 1 83.25 239 ILE A C 1
ATOM 1931 O O . ILE A 1 239 ? -13.391 53.844 33.75 1 83.25 239 ILE A O 1
ATOM 1935 N N . THR A 1 240 ? -13.203 54.688 35.781 1 80.06 240 THR A N 1
ATOM 1936 C CA . THR A 1 240 ? -14.602 55.062 35.938 1 80.06 240 THR A CA 1
ATOM 1937 C C . THR A 1 240 ? -14.859 56.438 35.312 1 80.06 240 THR A C 1
ATOM 1939 O O . THR A 1 240 ? -16.016 56.812 35.094 1 80.06 240 THR A O 1
ATOM 1942 N N . SER A 1 241 ? -13.82 57.156 34.969 1 80.69 241 SER A N 1
ATOM 1943 C CA . SER A 1 241 ? -14.016 58.469 34.406 1 80.69 241 SER A CA 1
ATOM 1944 C C . SER A 1 241 ? -14.344 58.406 32.906 1 80.69 241 SER A C 1
ATOM 1946 O O . SER A 1 241 ? -13.969 57.438 32.219 1 80.69 241 SER A O 1
ATOM 1948 N N . ASN A 1 242 ? -15.156 59.344 32.344 1 83 242 ASN A N 1
ATOM 1949 C CA . ASN A 1 242 ? -15.5 59.375 30.938 1 83 242 ASN A CA 1
ATOM 1950 C C . ASN A 1 242 ? -14.664 60.406 30.188 1 83 242 ASN A C 1
ATOM 1952 O O . ASN A 1 242 ? -15.016 60.812 29.078 1 83 242 ASN A O 1
ATOM 1956 N N . ASP A 1 243 ? -13.609 60.844 30.734 1 85.25 243 ASP A N 1
ATOM 1957 C CA . ASP A 1 243 ? -12.727 61.812 30.078 1 85.25 243 ASP A CA 1
ATOM 1958 C C . ASP A 1 243 ? -11.727 61.094 29.172 1 85.25 243 ASP A C 1
ATOM 1960 O O . ASP A 1 243 ? -11.961 59.938 28.75 1 85.25 243 ASP A O 1
ATOM 1964 N N . GLU A 1 244 ? -10.609 61.719 28.719 1 88.38 244 GLU A N 1
ATOM 1965 C CA . GLU A 1 244 ? -9.602 61.125 27.828 1 88.38 244 GLU A CA 1
ATOM 1966 C C . GLU A 1 244 ? -8.984 59.875 28.438 1 88.38 244 GLU A C 1
ATOM 1968 O O . GLU A 1 244 ? -8.695 58.906 27.719 1 88.38 244 GLU A O 1
ATOM 1973 N N . PHE A 1 245 ? -8.883 59.812 29.781 1 88.81 245 PHE A N 1
ATOM 1974 C CA . PHE A 1 245 ? -8.328 58.656 30.453 1 88.81 245 PHE A CA 1
ATOM 1975 C C . PHE A 1 245 ? -9.281 57.469 30.344 1 88.81 245 PHE A C 1
ATOM 1977 O O . PHE A 1 245 ? -8.852 56.344 30.109 1 88.81 245 PHE A O 1
ATOM 1984 N N . GLY A 1 246 ? -10.539 57.719 30.531 1 89.56 246 GLY A N 1
ATOM 1985 C CA . GLY A 1 246 ? -11.539 56.656 30.391 1 89.56 246 GLY A CA 1
ATOM 1986 C C . GLY A 1 246 ? -11.586 56.062 29 1 89.56 246 GLY A C 1
ATOM 1987 O O . GLY A 1 246 ? -11.68 54.844 28.844 1 89.56 246 GLY A O 1
ATOM 1988 N N . GLN A 1 247 ? -11.523 56.875 27.953 1 90.19 247 GLN A N 1
ATOM 1989 C CA . GLN A 1 247 ? -11.539 56.406 26.562 1 90.19 247 GLN A CA 1
ATOM 1990 C C . GLN A 1 247 ? -10.312 55.562 26.25 1 90.19 247 GLN A C 1
ATOM 1992 O O . GLN A 1 247 ? -10.414 54.531 25.594 1 90.19 247 GLN A O 1
ATOM 1997 N N . ILE A 1 248 ? -9.188 55.938 26.688 1 92 248 ILE A N 1
ATOM 1998 C CA . ILE A 1 248 ? -7.957 55.156 26.516 1 92 248 ILE A CA 1
ATOM 1999 C C . ILE A 1 248 ? -8.086 53.812 27.203 1 92 248 ILE A C 1
ATOM 2001 O O . ILE A 1 248 ? -7.719 52.781 26.625 1 92 248 ILE A O 1
ATOM 2005 N N . GLY A 1 249 ? -8.578 53.844 28.438 1 91.88 249 GLY A N 1
ATOM 2006 C CA . GLY A 1 249 ? -8.781 52.625 29.172 1 91.88 249 GLY A CA 1
ATOM 2007 C C . GLY A 1 249 ? -9.672 51.625 28.438 1 91.88 249 GLY A C 1
ATOM 2008 O O . GLY A 1 249 ? -9.344 50.438 28.344 1 91.88 249 GLY A O 1
ATOM 2009 N N . LYS A 1 250 ? -10.828 52.062 27.906 1 92.38 250 LYS A N 1
ATOM 2010 C CA . LYS A 1 250 ? -11.75 51.219 27.156 1 92.38 250 LYS A CA 1
ATOM 2011 C C . LYS A 1 250 ? -11.078 50.656 25.891 1 92.38 250 LYS A C 1
ATOM 2013 O O . LYS A 1 250 ? -11.25 49.5 25.562 1 92.38 250 LYS A O 1
ATOM 2018 N N . GLY A 1 251 ? -10.32 51.5 25.203 1 92 251 GLY A N 1
ATOM 2019 C CA . GLY A 1 251 ? -9.578 51.062 24.031 1 92 251 GLY A CA 1
ATOM 2020 C C . GLY A 1 251 ? -8.562 49.969 24.328 1 92 251 GLY A C 1
ATOM 2021 O O . GLY A 1 251 ? -8.492 48.969 23.625 1 92 251 GLY A O 1
ATOM 2022 N N . LEU A 1 252 ? -7.828 50.094 25.359 1 93.06 252 LEU A N 1
ATOM 2023 C CA . LEU A 1 252 ? -6.805 49.125 25.75 1 93.06 252 LEU A CA 1
ATOM 2024 C C . LEU A 1 252 ? -7.438 47.812 26.219 1 93.06 252 LEU A C 1
ATOM 2026 O O . LEU A 1 252 ? -6.879 46.75 26 1 93.06 252 LEU A O 1
ATOM 2030 N N . ASN A 1 253 ? -8.586 47.938 26.875 1 93.62 253 ASN A N 1
ATOM 2031 C CA . ASN A 1 253 ? -9.312 46.75 27.234 1 93.62 253 ASN A CA 1
ATOM 2032 C C . ASN A 1 253 ? -9.758 45.969 26.016 1 93.62 253 ASN A C 1
ATOM 2034 O O . ASN A 1 253 ? -9.711 44.719 26 1 93.62 253 ASN A O 1
ATOM 2038 N N . ARG A 1 254 ? -10.188 46.562 24.984 1 94.75 254 ARG A N 1
ATOM 2039 C CA . ARG A 1 254 ? -10.555 45.906 23.734 1 94.75 254 ARG A CA 1
ATOM 2040 C C . ARG A 1 254 ? -9.344 45.219 23.094 1 94.75 254 ARG A C 1
ATOM 2042 O O . ARG A 1 254 ? -9.461 44.125 22.547 1 94.75 254 ARG A O 1
ATOM 2049 N N . VAL A 1 255 ? -8.227 45.938 23.125 1 91.94 255 VAL A N 1
ATOM 2050 C CA . VAL A 1 255 ? -6.984 45.344 22.625 1 91.94 255 VAL A CA 1
ATOM 2051 C C . VAL A 1 255 ? -6.691 44.062 23.375 1 91.94 255 VAL A C 1
ATOM 2053 O O . VAL A 1 255 ? -6.406 43.031 22.75 1 91.94 255 VAL A O 1
ATOM 2056 N N . GLN A 1 256 ? -6.711 44.156 24.703 1 93.56 256 GLN A N 1
ATOM 2057 C CA . GLN A 1 256 ? -6.488 42.969 25.531 1 93.56 256 GLN A CA 1
ATOM 2058 C C . GLN A 1 256 ? -7.445 41.844 25.156 1 93.56 256 GLN A C 1
ATOM 2060 O O . GLN A 1 256 ? -7.035 40.688 25.047 1 93.56 256 GLN A O 1
ATOM 2065 N N . GLU A 1 257 ? -8.695 42.125 24.891 1 93.44 257 GLU A N 1
ATOM 2066 C CA . GLU A 1 257 ? -9.703 41.125 24.516 1 93.44 257 GLU A CA 1
ATOM 2067 C C . GLU A 1 257 ? -9.391 40.531 23.156 1 93.44 257 GLU A C 1
ATOM 2069 O O . GLU A 1 257 ? -9.492 39.312 22.984 1 93.44 257 GLU A O 1
ATOM 2074 N N . ASN A 1 258 ? -9.031 41.344 22.234 1 92.12 258 ASN A N 1
ATOM 2075 C CA . ASN A 1 258 ? -8.703 40.875 20.891 1 92.12 258 ASN A CA 1
ATOM 2076 C C . ASN A 1 258 ? -7.512 39.906 20.906 1 92.12 258 ASN A C 1
ATOM 2078 O O . ASN A 1 258 ? -7.547 38.875 20.266 1 92.12 258 ASN A O 1
ATOM 2082 N N . ILE A 1 259 ? -6.516 40.188 21.641 1 92.69 259 ILE A N 1
ATOM 2083 C CA . ILE A 1 259 ? -5.309 39.375 21.703 1 92.69 259 ILE A CA 1
ATOM 2084 C C . ILE A 1 259 ? -5.598 38.094 22.453 1 92.69 259 ILE A C 1
ATOM 2086 O O . ILE A 1 259 ? -5.156 37 22.062 1 92.69 259 ILE A O 1
ATOM 2090 N N . SER A 1 260 ? -6.336 38.312 23.578 1 94.31 260 SER A N 1
ATOM 2091 C CA . SER A 1 260 ? -6.703 37.125 24.344 1 94.31 260 SER A CA 1
ATOM 2092 C C . SER A 1 260 ? -7.48 36.125 23.484 1 94.31 260 SER A C 1
ATOM 2094 O O . SER A 1 260 ? -7.238 34.906 23.547 1 94.31 260 SER A O 1
ATOM 2096 N N . SER A 1 261 ? -8.367 36.594 22.656 1 93.12 261 SER A N 1
ATOM 2097 C CA . SER A 1 261 ? -9.148 35.75 21.766 1 93.12 261 SER A CA 1
ATOM 2098 C C . SER A 1 261 ? -8.258 35.062 20.719 1 93.12 261 SER A C 1
ATOM 2100 O O . SER A 1 261 ? -8.414 33.875 20.422 1 93.12 261 SER A O 1
ATOM 2102 N N . LEU A 1 262 ? -7.348 35.781 20.172 1 91.88 262 LEU A N 1
ATOM 2103 C CA . LEU A 1 262 ? -6.395 35.219 19.219 1 91.88 262 LEU A CA 1
ATOM 2104 C C . LEU A 1 262 ? -5.57 34.125 19.844 1 91.88 262 LEU A C 1
ATOM 2106 O O . LEU A 1 262 ? -5.434 33.031 19.25 1 91.88 262 LEU A O 1
ATOM 2110 N N . ILE A 1 263 ? -5.062 34.312 21.016 1 93.38 263 ILE A N 1
ATOM 2111 C CA . ILE A 1 263 ? -4.223 33.344 21.703 1 93.38 263 ILE A CA 1
ATOM 2112 C C . ILE A 1 263 ? -5.023 32.094 21.984 1 93.38 263 ILE A C 1
ATOM 2114 O O . ILE A 1 263 ? -4.539 30.984 21.781 1 93.38 263 ILE A O 1
ATOM 2118 N N . LYS A 1 264 ? -6.246 32.281 22.438 1 94.25 264 LYS A N 1
ATOM 2119 C CA . LYS A 1 264 ? -7.102 31.109 22.703 1 94.25 264 LYS A CA 1
ATOM 2120 C C . LYS A 1 264 ? -7.309 30.281 21.438 1 94.25 264 LYS A C 1
ATOM 2122 O O . LYS A 1 264 ? -7.242 29.047 21.484 1 94.25 264 LYS A O 1
ATOM 2127 N N . ASN A 1 265 ? -7.5 30.906 20.375 1 92.06 265 ASN A N 1
ATOM 2128 C CA . ASN A 1 265 ? -7.699 30.219 19.109 1 92.06 265 ASN A CA 1
ATOM 2129 C C . ASN A 1 265 ? -6.43 29.5 18.656 1 92.06 265 ASN A C 1
ATOM 2131 O O . ASN A 1 265 ? -6.496 28.406 18.109 1 92.06 265 ASN A O 1
ATOM 2135 N N . ILE A 1 266 ? -5.332 30.094 18.875 1 92.25 266 ILE A N 1
ATOM 2136 C CA . ILE A 1 266 ? -4.062 29.469 18.531 1 92.25 266 ILE A CA 1
ATOM 2137 C C . ILE A 1 266 ? -3.838 28.234 19.391 1 92.25 266 ILE A C 1
ATOM 2139 O O . ILE A 1 266 ? -3.422 27.188 18.891 1 92.25 266 ILE A O 1
ATOM 2143 N N . ILE A 1 267 ? -4.121 28.359 20.656 1 93.12 267 ILE A N 1
ATOM 2144 C CA . ILE A 1 267 ? -3.979 27.219 21.562 1 93.12 267 ILE A CA 1
ATOM 2145 C C . ILE A 1 267 ? -4.852 26.062 21.094 1 93.12 267 ILE A C 1
ATOM 2147 O O . ILE A 1 267 ? -4.395 24.922 21.016 1 93.12 267 ILE A O 1
ATOM 2151 N N . ASP A 1 268 ? -6.059 26.359 20.688 1 93 268 ASP A N 1
ATOM 2152 C CA . ASP A 1 268 ? -6.969 25.328 20.188 1 93 268 ASP A CA 1
ATOM 2153 C C . ASP A 1 268 ? -6.449 24.719 18.875 1 93 268 ASP A C 1
ATOM 2155 O O . ASP A 1 268 ? -6.488 23.5 18.703 1 93 268 ASP A O 1
ATOM 2159 N N . SER A 1 269 ? -5.992 25.547 18.047 1 91.25 269 SER A N 1
ATOM 2160 C CA . SER A 1 269 ? -5.473 25.078 16.766 1 91.25 269 SER A CA 1
ATOM 2161 C C . SER A 1 269 ? -4.234 24.219 16.953 1 91.25 269 SER A C 1
ATOM 2163 O O . SER A 1 269 ? -4.062 23.219 16.25 1 91.25 269 SER A O 1
ATOM 2165 N N . THR A 1 270 ? -3.365 24.578 17.859 1 92.62 270 THR A N 1
ATOM 2166 C CA . THR A 1 270 ? -2.16 23.797 18.125 1 92.62 270 THR A CA 1
ATOM 2167 C C . THR A 1 270 ? -2.516 22.438 18.719 1 92.62 270 THR A C 1
ATOM 2169 O O . THR A 1 270 ? -1.871 21.438 18.406 1 92.62 270 THR A O 1
ATOM 2172 N N . ARG A 1 271 ? -3.57 22.328 19.5 1 93.69 271 ARG A N 1
ATOM 2173 C CA . ARG A 1 271 ? -4.047 21.047 20.016 1 93.69 271 ARG A CA 1
ATOM 2174 C C . ARG A 1 271 ? -4.543 20.156 18.891 1 93.69 271 ARG A C 1
ATOM 2176 O O . ARG A 1 271 ? -4.215 18.969 18.844 1 93.69 271 ARG A O 1
ATOM 2183 N N . GLU A 1 272 ? -5.219 20.797 18.062 1 91.12 272 GLU A N 1
ATOM 2184 C CA . GLU A 1 272 ? -5.738 20.047 16.922 1 91.12 272 GLU A CA 1
ATOM 2185 C C . GLU A 1 272 ? -4.609 19.578 16 1 91.12 272 GLU A C 1
ATOM 2187 O O . GLU A 1 272 ? -4.633 18.469 15.492 1 91.12 272 GLU A O 1
ATOM 2192 N N . MET A 1 273 ? -3.656 20.406 15.781 1 90.56 273 MET A N 1
ATOM 2193 C CA . MET A 1 273 ? -2.498 20.078 14.961 1 90.56 273 MET A CA 1
ATOM 2194 C C . MET A 1 273 ? -1.706 18.922 15.578 1 90.56 273 MET A C 1
ATOM 2196 O O . MET A 1 273 ? -1.282 18 14.875 1 90.56 273 MET A O 1
ATOM 2200 N N . ASN A 1 274 ? -1.535 18.953 16.859 1 93.25 274 ASN A N 1
ATOM 2201 C CA . ASN A 1 274 ? -0.84 17.875 17.562 1 93.25 274 ASN A CA 1
ATOM 2202 C C . ASN A 1 274 ? -1.59 16.547 17.438 1 93.25 274 ASN A C 1
ATOM 2204 O O . ASN A 1 274 ? -0.979 15.508 17.203 1 93.25 274 ASN A O 1
ATOM 2208 N N . ALA A 1 275 ? -2.857 16.641 17.594 1 92.5 275 ALA A N 1
ATOM 2209 C CA . ALA A 1 275 ? -3.676 15.438 17.438 1 92.5 275 ALA A CA 1
ATOM 2210 C C . ALA A 1 275 ? -3.559 14.875 16.031 1 92.5 275 ALA A C 1
ATOM 2212 O O . ALA A 1 275 ? -3.426 13.664 15.844 1 92.5 275 ALA A O 1
ATOM 2213 N N . SER A 1 276 ? -3.604 15.75 15.055 1 91.38 276 SER A N 1
ATOM 2214 C CA . SER A 1 276 ? -3.471 15.344 13.656 1 91.38 276 SER A CA 1
ATOM 2215 C C . SER A 1 276 ? -2.104 14.719 13.391 1 91.38 276 SER A C 1
ATOM 2217 O O . SER A 1 276 ? -2.002 13.719 12.68 1 91.38 276 SER A O 1
ATOM 2219 N N . SER A 1 277 ? -1.057 15.289 13.914 1 93.12 277 SER A N 1
ATOM 2220 C CA . SER A 1 277 ? 0.296 14.766 13.758 1 93.12 277 SER A CA 1
ATOM 2221 C C . SER A 1 277 ? 0.424 13.375 14.375 1 93.12 277 SER A C 1
ATOM 2223 O O . SER A 1 277 ? 1.035 12.484 13.781 1 93.12 277 SER A O 1
ATOM 2225 N N . ASP A 1 278 ? -0.2 13.172 15.516 1 93.31 278 ASP A N 1
ATOM 2226 C CA . ASP A 1 278 ? -0.203 11.875 16.172 1 93.31 278 ASP A CA 1
ATOM 2227 C C . ASP A 1 278 ? -0.958 10.836 15.336 1 93.31 278 ASP A C 1
ATOM 2229 O O . ASP A 1 278 ? -0.51 9.695 15.195 1 93.31 278 ASP A O 1
ATOM 2233 N N . GLU A 1 279 ? -1.998 11.297 14.844 1 92.31 279 GLU A N 1
ATOM 2234 C CA . GLU A 1 279 ? -2.801 10.414 14 1 92.31 279 GLU A CA 1
ATOM 2235 C C . GLU A 1 279 ? -2.041 10 12.742 1 92.31 279 GLU A C 1
ATOM 2237 O O . GLU A 1 279 ? -2.074 8.836 12.344 1 92.31 279 GLU A O 1
ATOM 2242 N N . LEU A 1 280 ? -1.358 10.906 12.102 1 92.75 280 LEU A N 1
ATOM 2243 C CA . LEU A 1 280 ? -0.573 10.609 10.906 1 92.75 280 LEU A CA 1
ATOM 2244 C C . LEU A 1 280 ? 0.563 9.648 11.234 1 92.75 280 LEU A C 1
ATOM 2246 O O . LEU A 1 280 ? 0.825 8.711 10.469 1 92.75 280 LEU A O 1
ATOM 2250 N N . SER A 1 281 ? 1.201 9.867 12.336 1 93.69 281 SER A N 1
ATOM 2251 C CA . SER A 1 281 ? 2.273 8.969 12.75 1 93.69 281 SER A CA 1
ATOM 2252 C C . SER A 1 281 ? 1.755 7.547 12.969 1 93.69 281 SER A C 1
ATOM 2254 O O . SER A 1 281 ? 2.393 6.578 12.555 1 93.69 281 SER A O 1
ATOM 2256 N N . SER A 1 282 ? 0.624 7.422 13.594 1 93.81 282 SER A N 1
ATOM 2257 C CA . SER A 1 282 ? -0.014 6.125 13.789 1 93.81 282 SER A CA 1
ATOM 2258 C C . SER A 1 282 ? -0.365 5.477 12.453 1 93.81 282 SER A C 1
ATOM 2260 O O . SER A 1 282 ? -0.195 4.266 12.281 1 93.81 282 SER A O 1
ATOM 2262 N N . THR A 1 283 ? -0.842 6.309 11.57 1 91.62 283 THR A N 1
ATOM 2263 C CA . THR A 1 283 ? -1.197 5.836 10.242 1 91.62 283 THR A CA 1
ATOM 2264 C C . THR A 1 283 ? 0.025 5.27 9.523 1 91.62 283 THR A C 1
ATOM 2266 O O . THR A 1 283 ? -0.054 4.211 8.891 1 91.62 283 THR A O 1
ATOM 2269 N N . VAL A 1 284 ? 1.151 5.938 9.633 1 92.94 284 VAL A N 1
ATOM 2270 C CA . VAL A 1 284 ? 2.389 5.484 9 1 92.94 284 VAL A CA 1
ATOM 227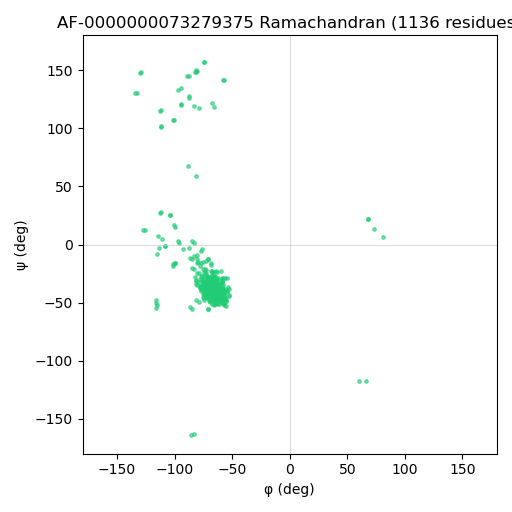1 C C . VAL A 1 284 ? 2.781 4.117 9.562 1 92.94 284 VAL A C 1
ATOM 2273 O O . VAL A 1 284 ? 3.18 3.225 8.812 1 92.94 284 VAL A O 1
ATOM 2276 N N . GLN A 1 285 ? 2.549 3.932 10.852 1 92.12 285 GLN A N 1
ATOM 2277 C CA . GLN A 1 285 ? 2.877 2.65 11.469 1 92.12 285 GLN A CA 1
ATOM 2278 C C . GLN A 1 285 ? 1.95 1.546 10.969 1 92.12 285 GLN A C 1
ATOM 2280 O O . GLN A 1 285 ? 2.404 0.448 10.641 1 92.12 285 GLN A O 1
ATOM 2285 N N . LYS A 1 286 ? 0.77 1.87 10.883 1 94.88 286 LYS A N 1
ATOM 2286 C CA . LYS 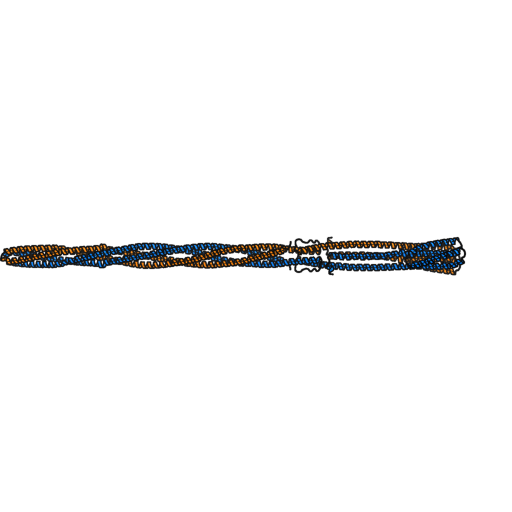A 1 286 ? -0.208 0.91 10.383 1 94.88 286 LYS A CA 1
ATOM 2287 C C . LYS A 1 286 ? 0.097 0.518 8.938 1 94.88 286 LYS A C 1
ATOM 2289 O O . LYS A 1 286 ? 0.057 -0.664 8.594 1 94.88 286 LYS A O 1
ATOM 2294 N N . MET A 1 287 ? 0.428 1.416 8.109 1 94.56 287 MET A N 1
ATOM 2295 C CA . MET A 1 287 ? 0.716 1.17 6.699 1 94.56 287 MET A CA 1
ATOM 2296 C C . MET A 1 287 ? 1.983 0.337 6.539 1 94.56 287 MET A C 1
ATOM 2298 O O . MET A 1 287 ? 2.047 -0.547 5.684 1 94.56 287 MET A O 1
ATOM 2302 N N . ALA A 1 288 ? 2.916 0.647 7.379 1 92.88 288 ALA A N 1
ATOM 2303 C CA . ALA A 1 288 ? 4.148 -0.136 7.332 1 92.88 288 ALA A CA 1
ATOM 2304 C C . ALA A 1 288 ? 3.867 -1.615 7.582 1 92.88 288 ALA A C 1
ATOM 2306 O O . ALA A 1 288 ? 4.414 -2.482 6.898 1 92.88 288 ALA A O 1
ATOM 2307 N N . SER A 1 289 ? 3.02 -1.939 8.523 1 95 289 SER A N 1
ATOM 2308 C CA . SER A 1 289 ? 2.639 -3.316 8.82 1 95 289 SER A CA 1
ATOM 2309 C C . SER A 1 289 ? 1.907 -3.953 7.645 1 95 289 SER A C 1
ATOM 2311 O O . SER A 1 289 ? 2.17 -5.105 7.293 1 95 289 SER A O 1
ATOM 2313 N N . LYS A 1 290 ? 1.051 -3.201 7.051 1 94.75 290 LYS A N 1
ATOM 2314 C CA . LYS A 1 290 ? 0.31 -3.705 5.898 1 94.75 290 LYS A CA 1
ATOM 2315 C C . LYS A 1 290 ? 1.246 -4.012 4.734 1 94.75 290 LYS A C 1
ATOM 2317 O O . LYS A 1 290 ? 1.122 -5.059 4.09 1 94.75 290 LYS A O 1
ATOM 2322 N N . PHE A 1 291 ? 2.209 -3.158 4.477 1 95.75 291 PHE A N 1
ATOM 2323 C CA . PHE A 1 291 ? 3.17 -3.355 3.4 1 95.75 291 PHE A CA 1
ATOM 2324 C C . PHE A 1 291 ? 4.055 -4.566 3.678 1 95.75 291 PHE A C 1
ATOM 2326 O O . PHE A 1 291 ? 4.402 -5.312 2.76 1 95.75 291 PHE A O 1
ATOM 2333 N N . GLN A 1 292 ? 4.352 -4.766 4.969 1 94.12 292 GLN A N 1
ATOM 2334 C CA . GLN A 1 292 ? 5.109 -5.953 5.344 1 94.12 292 GLN A CA 1
ATOM 2335 C C . GLN A 1 292 ? 4.32 -7.227 5.062 1 94.12 292 GLN A C 1
ATOM 2337 O O . GLN A 1 292 ? 4.871 -8.211 4.566 1 94.12 292 GLN A O 1
ATOM 2342 N N . ASN A 1 293 ? 3.068 -7.215 5.324 1 96 293 ASN A N 1
ATOM 2343 C CA . ASN A 1 293 ? 2.209 -8.359 5.051 1 96 293 ASN A CA 1
ATOM 2344 C C . ASN A 1 293 ? 2.098 -8.633 3.555 1 96 293 ASN A C 1
ATOM 2346 O O . ASN A 1 293 ? 2.16 -9.789 3.125 1 96 293 ASN A O 1
ATOM 2350 N N . ILE A 1 294 ? 1.967 -7.602 2.799 1 95.19 294 ILE A N 1
ATOM 2351 C CA . ILE A 1 294 ? 1.893 -7.75 1.35 1 95.19 294 ILE A CA 1
ATOM 2352 C C . ILE A 1 294 ? 3.201 -8.336 0.824 1 95.19 294 ILE A C 1
ATOM 2354 O O . ILE A 1 294 ? 3.189 -9.25 -0.001 1 95.19 294 ILE A O 1
ATOM 2358 N N . ASN A 1 295 ? 4.258 -7.836 1.345 1 96 295 ASN A N 1
ATOM 2359 C CA . ASN A 1 295 ? 5.562 -8.344 0.932 1 96 295 ASN A CA 1
ATOM 2360 C C . ASN A 1 295 ? 5.727 -9.82 1.275 1 96 295 ASN A C 1
ATOM 2362 O O . ASN A 1 295 ? 6.242 -10.594 0.468 1 96 295 ASN A O 1
ATOM 2366 N N . THR A 1 296 ? 5.324 -10.227 2.416 1 95.88 296 THR A N 1
ATOM 2367 C CA . THR A 1 296 ? 5.418 -11.617 2.834 1 95.88 296 THR A CA 1
ATOM 2368 C C . THR A 1 296 ? 4.57 -12.508 1.93 1 95.88 296 THR A C 1
ATOM 2370 O O . THR A 1 296 ? 5.047 -13.531 1.436 1 95.88 296 THR A O 1
ATOM 2373 N N . SER A 1 297 ? 3.375 -12.078 1.696 1 96.12 297 SER A N 1
ATOM 2374 C CA . SER A 1 297 ? 2.494 -12.82 0.802 1 96.12 297 SER A CA 1
ATOM 2375 C C . SER A 1 297 ? 3.074 -12.898 -0.606 1 96.12 297 SER A C 1
ATOM 2377 O O . SER A 1 297 ? 3.023 -13.953 -1.246 1 96.12 297 SER A O 1
ATOM 2379 N N . THR A 1 298 ? 3.607 -11.805 -1.063 1 95.69 298 THR A N 1
ATOM 2380 C CA . THR A 1 298 ? 4.207 -11.75 -2.393 1 95.69 298 THR A CA 1
ATOM 2381 C C . THR A 1 298 ? 5.395 -12.711 -2.488 1 95.69 298 THR A C 1
ATOM 2383 O O . THR A 1 298 ? 5.543 -13.422 -3.484 1 95.69 298 THR A O 1
ATOM 2386 N N . LYS A 1 299 ? 6.211 -12.773 -1.454 1 95.12 299 LYS A N 1
ATOM 2387 C CA . LYS A 1 299 ? 7.352 -13.688 -1.421 1 95.12 299 LYS A CA 1
ATOM 2388 C C . LYS A 1 299 ? 6.895 -15.141 -1.441 1 95.12 299 LYS A C 1
ATOM 2390 O O . LYS A 1 299 ? 7.488 -15.977 -2.127 1 95.12 299 LYS A O 1
ATOM 2395 N N . GLU A 1 300 ? 5.855 -15.453 -0.772 1 95.69 300 GLU A N 1
ATOM 2396 C CA . GLU A 1 300 ? 5.312 -16.812 -0.748 1 95.69 300 GLU A CA 1
ATOM 2397 C C . GLU A 1 300 ? 4.77 -17.219 -2.117 1 95.69 300 GLU A C 1
ATOM 2399 O O . GLU A 1 300 ? 5.043 -18.312 -2.6 1 95.69 300 GLU A O 1
ATOM 2404 N N . ILE A 1 301 ? 4.09 -16.312 -2.693 1 95.25 301 ILE A N 1
ATOM 2405 C CA . ILE A 1 301 ? 3.564 -16.594 -4.023 1 95.25 301 ILE A CA 1
ATOM 2406 C C . ILE A 1 301 ? 4.719 -16.781 -5.008 1 95.25 301 ILE A C 1
ATOM 2408 O O . ILE A 1 301 ? 4.66 -17.656 -5.875 1 95.25 301 ILE A O 1
ATOM 2412 N N . ASN A 1 302 ? 5.719 -15.938 -4.898 1 96.25 302 ASN A N 1
ATOM 2413 C CA . ASN A 1 302 ? 6.879 -16.078 -5.77 1 96.25 302 ASN A CA 1
ATOM 2414 C C . ASN A 1 302 ? 7.523 -17.453 -5.625 1 96.25 302 ASN A C 1
ATOM 2416 O O . ASN A 1 302 ? 7.906 -18.078 -6.621 1 96.25 302 ASN A O 1
ATOM 2420 N N . SER A 1 303 ? 7.652 -17.984 -4.445 1 95.94 303 SER A N 1
ATOM 2421 C CA . SER A 1 303 ? 8.172 -19.328 -4.203 1 95.94 303 SER A CA 1
ATOM 2422 C C . SER A 1 303 ? 7.293 -20.375 -4.863 1 95.94 303 SER A C 1
ATOM 2424 O O . SER A 1 303 ? 7.801 -21.312 -5.492 1 95.94 303 SER A O 1
ATOM 2426 N N . GLN A 1 304 ? 6.008 -20.234 -4.738 1 94.06 304 GLN A N 1
ATOM 2427 C CA . GLN A 1 304 ? 5.059 -21.156 -5.348 1 94.06 304 GLN A CA 1
ATOM 2428 C C . GLN A 1 304 ? 5.152 -21.109 -6.871 1 94.06 304 GLN A C 1
ATOM 2430 O O . GLN A 1 304 ? 5.07 -22.141 -7.531 1 94.06 304 GLN A O 1
ATOM 2435 N N . VAL A 1 305 ? 5.324 -19.938 -7.391 1 94.81 305 VAL A N 1
ATOM 2436 C CA . VAL A 1 305 ? 5.438 -19.75 -8.836 1 94.81 305 VAL A CA 1
ATOM 2437 C C . VAL A 1 305 ? 6.723 -20.391 -9.344 1 94.81 305 VAL A C 1
ATOM 2439 O O . VAL A 1 305 ? 6.719 -21.062 -10.375 1 94.81 305 VAL A O 1
ATOM 2442 N N . GLN A 1 306 ? 7.816 -20.281 -8.633 1 93.88 306 GLN A N 1
ATOM 2443 C CA . GLN A 1 306 ? 9.078 -20.938 -9 1 93.88 306 GLN A CA 1
ATOM 2444 C C . GLN A 1 306 ? 8.953 -22.453 -8.938 1 93.88 306 GLN A C 1
ATOM 2446 O O . GLN A 1 306 ? 9.445 -23.156 -9.82 1 93.88 306 GLN A O 1
ATOM 2451 N N . GLU A 1 307 ? 8.281 -22.891 -7.957 1 94.19 307 GLU A N 1
ATOM 2452 C CA . GLU A 1 307 ? 8.055 -24.328 -7.828 1 94.19 307 GLU A CA 1
ATOM 2453 C C . GLU A 1 307 ? 7.164 -24.859 -8.953 1 94.19 307 GLU A C 1
ATOM 2455 O O . GLU A 1 307 ? 7.387 -25.953 -9.469 1 94.19 307 GLU A O 1
ATOM 2460 N N . THR A 1 308 ? 6.195 -24.094 -9.281 1 93.81 308 THR A N 1
ATOM 2461 C CA . THR A 1 308 ? 5.332 -24.453 -10.398 1 93.81 308 THR A CA 1
ATOM 2462 C C . THR A 1 308 ? 6.137 -24.547 -11.695 1 93.81 308 THR A C 1
ATOM 2464 O O . THR A 1 308 ? 5.965 -25.5 -12.469 1 93.81 308 THR A O 1
ATOM 2467 N N . SER A 1 309 ? 7.027 -23.609 -11.93 1 95.06 309 SER A N 1
ATOM 2468 C CA . SER A 1 309 ? 7.891 -23.641 -13.109 1 95.06 309 SER A CA 1
ATOM 2469 C C . SER A 1 309 ? 8.781 -24.875 -13.109 1 95.06 309 SER A C 1
ATOM 2471 O O . SER A 1 309 ? 8.922 -25.547 -14.133 1 95.06 309 SER A O 1
ATOM 2473 N N . ALA A 1 310 ? 9.352 -25.234 -11.992 1 95.38 310 ALA A N 1
ATOM 2474 C CA . ALA A 1 310 ? 10.195 -26.406 -11.867 1 95.38 310 ALA A CA 1
ATOM 2475 C C . ALA A 1 310 ? 9.391 -27.688 -12.109 1 95.38 310 ALA A C 1
ATOM 2477 O O . ALA A 1 310 ? 9.867 -28.609 -12.781 1 95.38 310 ALA A O 1
ATOM 2478 N N . THR A 1 311 ? 8.211 -27.688 -11.531 1 95.56 311 THR A N 1
ATOM 2479 C CA . THR A 1 311 ? 7.324 -28.828 -11.719 1 95.56 311 THR A CA 1
ATOM 2480 C C . THR A 1 311 ? 6.926 -28.984 -13.18 1 95.56 311 THR A C 1
ATOM 2482 O O . THR A 1 311 ? 6.855 -30.094 -13.703 1 95.56 311 THR A O 1
ATOM 2485 N N . ALA A 1 312 ? 6.668 -27.891 -13.852 1 94.88 312 ALA A N 1
ATOM 2486 C CA . ALA A 1 312 ? 6.363 -27.906 -15.281 1 94.88 312 ALA A CA 1
ATOM 2487 C C . ALA A 1 312 ? 7.516 -28.5 -16.078 1 94.88 312 ALA A C 1
ATOM 2489 O O . ALA A 1 312 ? 7.301 -29.312 -16.984 1 94.88 312 ALA A O 1
ATOM 2490 N N . GLU A 1 313 ? 8.727 -28.188 -15.734 1 95.06 313 GLU A N 1
ATOM 2491 C CA . GLU A 1 313 ? 9.906 -28.75 -16.375 1 95.06 313 GLU A CA 1
ATOM 2492 C C . GLU A 1 313 ? 10.016 -30.25 -16.141 1 95.06 313 GLU A C 1
ATOM 2494 O O . GLU A 1 313 ? 10.344 -31.016 -17.047 1 95.06 313 GLU A O 1
ATOM 2499 N N . GLN A 1 314 ? 9.742 -30.625 -14.93 1 95.44 314 GLN A N 1
ATOM 2500 C CA . GLN A 1 314 ? 9.766 -32.031 -14.578 1 95.44 314 GLN A CA 1
ATOM 2501 C C . GLN A 1 314 ? 8.727 -32.812 -15.375 1 95.44 314 GLN A C 1
ATOM 2503 O O . GLN A 1 314 ? 9.016 -33.906 -15.906 1 95.44 314 GLN A O 1
ATOM 2508 N N . ILE A 1 315 ? 7.523 -32.281 -15.469 1 96.19 315 ILE A N 1
ATOM 2509 C CA . ILE A 1 315 ? 6.465 -32.938 -16.219 1 96.19 315 ILE A CA 1
ATOM 2510 C C . ILE A 1 315 ? 6.832 -33 -17.703 1 96.19 315 ILE A C 1
ATOM 2512 O O . ILE A 1 315 ? 6.617 -34.031 -18.359 1 96.19 315 ILE A O 1
ATOM 2516 N N . SER A 1 316 ? 7.402 -31.938 -18.203 1 96.38 316 SER A N 1
ATOM 2517 C CA . SER A 1 316 ? 7.848 -31.906 -19.594 1 96.38 316 SER A CA 1
ATOM 2518 C C . SER A 1 316 ? 8.852 -33.031 -19.875 1 96.38 316 SER A C 1
ATOM 2520 O O . SER A 1 316 ? 8.758 -33.719 -20.891 1 96.38 316 SER A O 1
ATOM 2522 N N . ALA A 1 317 ? 9.797 -33.219 -18.984 1 96.25 317 ALA A N 1
ATOM 2523 C CA . ALA A 1 317 ? 10.781 -34.312 -19.109 1 96.25 317 ALA A CA 1
ATOM 2524 C C . ALA A 1 317 ? 10.109 -35.688 -19.078 1 96.25 317 ALA A C 1
ATOM 2526 O O . ALA A 1 317 ? 10.453 -36.562 -19.875 1 96.25 317 ALA A O 1
ATOM 2527 N N . SER A 1 318 ? 9.172 -35.812 -18.172 1 96.88 318 SER A N 1
ATOM 2528 C CA . SER A 1 318 ? 8.438 -37.062 -18.062 1 96.88 318 SER A CA 1
ATOM 2529 C C . SER A 1 318 ? 7.629 -37.344 -19.312 1 96.88 318 SER A C 1
ATOM 2531 O O . SER A 1 318 ? 7.555 -38.5 -19.766 1 96.88 318 SER A O 1
ATOM 2533 N N . VAL A 1 319 ? 7.047 -36.344 -19.906 1 95.75 319 VAL A N 1
ATOM 2534 C CA . VAL A 1 319 ? 6.285 -36.438 -21.141 1 95.75 319 VAL A CA 1
ATOM 2535 C C . VAL A 1 319 ? 7.195 -36.906 -22.266 1 95.75 319 VAL A C 1
ATOM 2537 O O . VAL A 1 319 ? 6.809 -37.75 -23.078 1 95.75 319 VAL A O 1
ATOM 2540 N N . GLN A 1 320 ? 8.406 -36.438 -22.328 1 95.38 320 GLN A N 1
ATOM 2541 C CA . GLN A 1 320 ? 9.375 -36.875 -23.344 1 95.38 320 GLN A CA 1
ATOM 2542 C C . GLN A 1 320 ? 9.75 -38.312 -23.172 1 95.38 320 GLN A C 1
ATOM 2544 O O . GLN A 1 320 ? 9.898 -39.062 -24.156 1 95.38 320 GLN A O 1
ATOM 2549 N N . GLU A 1 321 ? 9.859 -38.75 -21.938 1 96.06 321 GLU A N 1
ATOM 2550 C CA . GLU A 1 321 ? 10.164 -40.125 -21.656 1 96.06 321 GLU A CA 1
ATOM 2551 C C . GLU A 1 321 ? 9.039 -41.062 -22.109 1 96.06 321 GLU A C 1
ATOM 2553 O O . GLU A 1 321 ? 9.289 -42.094 -22.75 1 96.06 321 GLU A O 1
ATOM 2558 N N . VAL A 1 322 ? 7.863 -40.656 -21.844 1 96 322 VAL A N 1
ATOM 2559 C CA . VAL A 1 322 ? 6.707 -41.469 -22.25 1 96 322 VAL A CA 1
ATOM 2560 C C . VAL A 1 322 ? 6.598 -41.5 -23.766 1 96 322 VAL A C 1
ATOM 2562 O O . VAL A 1 322 ? 6.312 -42.531 -24.359 1 96 322 VAL A O 1
ATOM 2565 N N . ASP A 1 323 ? 6.789 -40.375 -24.375 1 96 323 ASP A N 1
ATOM 2566 C CA . ASP A 1 323 ? 6.754 -40.281 -25.828 1 96 323 ASP A CA 1
ATOM 2567 C C . ASP A 1 323 ? 7.762 -41.219 -26.469 1 96 323 ASP A C 1
ATOM 2569 O O . ASP A 1 323 ? 7.453 -41.906 -27.453 1 96 323 ASP A O 1
ATOM 2573 N N . SER A 1 324 ? 8.977 -41.312 -25.938 1 96.06 324 SER A N 1
ATOM 2574 C CA . SER A 1 324 ? 10.008 -42.219 -26.422 1 96.06 324 SER A CA 1
ATOM 2575 C C . SER A 1 324 ? 9.57 -43.688 -26.266 1 96.06 324 SER A C 1
ATOM 2577 O O . SER A 1 324 ? 9.742 -44.5 -27.188 1 96.06 324 SER A O 1
ATOM 2579 N N . SER A 1 325 ? 9.016 -43.969 -25.094 1 95.62 325 SER A N 1
ATOM 2580 C CA . SER A 1 325 ? 8.539 -45.344 -24.828 1 95.62 325 SER A CA 1
ATOM 2581 C C . SER A 1 325 ? 7.434 -45.719 -25.797 1 95.62 325 SER A C 1
ATOM 2583 O O . SER A 1 325 ? 7.414 -46.844 -26.312 1 95.62 325 SER A O 1
ATOM 2585 N N . VAL A 1 326 ? 6.574 -44.812 -26.094 1 95.31 326 VAL A N 1
ATOM 2586 C CA . VAL A 1 326 ? 5.441 -45.062 -26.984 1 95.31 326 VAL A CA 1
ATOM 2587 C C . VAL A 1 326 ? 5.941 -45.25 -28.406 1 95.31 326 VAL A C 1
ATOM 2589 O O . VAL A 1 326 ? 5.406 -46.094 -29.141 1 95.31 326 VAL A O 1
ATOM 2592 N N . SER A 1 327 ? 6.949 -44.562 -28.828 1 95.31 327 SER A N 1
ATOM 2593 C CA . SER A 1 327 ? 7.555 -44.719 -30.141 1 95.31 327 SER A CA 1
ATOM 2594 C C . SER A 1 327 ? 8.133 -46.125 -30.312 1 95.31 327 SER A C 1
ATOM 2596 O O . SER A 1 327 ? 7.961 -46.781 -31.344 1 95.31 327 SER A O 1
ATOM 2598 N N . VAL A 1 328 ? 8.797 -46.594 -29.281 1 95.06 328 VAL A N 1
ATOM 2599 C CA . VAL A 1 328 ? 9.359 -47.938 -29.297 1 95.06 328 VAL A CA 1
ATOM 2600 C C . VAL A 1 328 ? 8.242 -48.969 -29.406 1 95.06 328 VAL A C 1
ATOM 2602 O O . VAL A 1 328 ? 8.328 -49.906 -30.188 1 95.06 328 VAL A O 1
ATOM 2605 N N . LEU A 1 329 ? 7.207 -48.75 -28.656 1 95.44 329 LEU A N 1
ATOM 2606 C CA . LEU A 1 329 ? 6.078 -49.688 -28.656 1 95.44 329 LEU A CA 1
ATOM 2607 C C . LEU A 1 329 ? 5.387 -49.688 -30.016 1 95.44 329 LEU A C 1
ATOM 2609 O O . LEU A 1 329 ? 4.957 -50.75 -30.5 1 95.44 329 LEU A O 1
ATOM 2613 N N . SER A 1 330 ? 5.25 -48.531 -30.625 1 96.12 330 SER A N 1
ATOM 2614 C CA . SER A 1 330 ? 4.691 -48.438 -31.969 1 96.12 330 SER A CA 1
ATOM 2615 C C . SER A 1 330 ? 5.52 -49.25 -32.969 1 96.12 330 SER A C 1
ATOM 2617 O O . SER A 1 330 ? 4.969 -49.938 -33.812 1 96.12 330 SER A O 1
ATOM 2619 N N . GLY A 1 331 ? 6.848 -49.125 -32.844 1 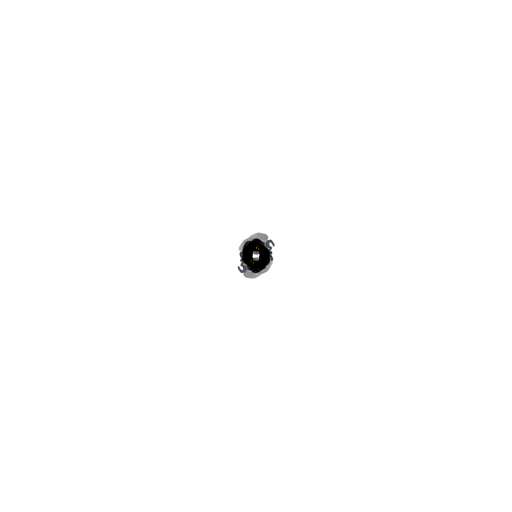95.88 331 GLY A N 1
ATOM 2620 C CA . GLY A 1 331 ? 7.73 -49.938 -33.688 1 95.88 331 GLY A CA 1
ATOM 2621 C C . GLY A 1 331 ? 7.547 -51.438 -33.438 1 95.88 331 GLY A C 1
ATOM 2622 O O . GLY A 1 331 ? 7.547 -52.219 -34.406 1 95.88 331 GLY A O 1
ATOM 2623 N N . LYS A 1 332 ? 7.348 -51.75 -32.25 1 95.31 332 LYS A N 1
ATOM 2624 C CA . LYS A 1 332 ? 7.129 -53.156 -31.906 1 95.31 332 LYS A CA 1
ATOM 2625 C C . LYS A 1 332 ? 5.816 -53.656 -32.5 1 95.31 332 LYS A C 1
ATOM 2627 O O . LYS A 1 332 ? 5.711 -54.812 -32.875 1 95.31 332 LYS A O 1
ATOM 2632 N N . ALA A 1 333 ? 4.836 -52.844 -32.5 1 96.56 333 ALA A N 1
ATOM 2633 C CA . ALA A 1 333 ? 3.564 -53.188 -33.125 1 96.56 333 ALA A CA 1
ATOM 2634 C C . ALA A 1 333 ? 3.75 -53.5 -34.594 1 96.56 333 ALA A C 1
ATOM 2636 O O . ALA A 1 333 ? 3.18 -54.469 -35.125 1 96.56 333 ALA A O 1
ATOM 2637 N N . ILE A 1 334 ? 4.559 -52.75 -35.281 1 96.62 334 ILE A N 1
ATOM 2638 C CA . ILE A 1 334 ? 4.84 -52.938 -36.719 1 96.62 334 ILE A CA 1
ATOM 2639 C C . ILE A 1 334 ? 5.59 -54.281 -36.906 1 96.62 334 ILE A C 1
ATOM 2641 O O . ILE A 1 334 ? 5.242 -55.062 -37.781 1 96.62 334 ILE A O 1
ATOM 2645 N N . ASP A 1 335 ? 6.57 -54.5 -36.031 1 96.25 335 ASP A N 1
ATOM 2646 C CA . ASP A 1 335 ? 7.32 -55.75 -36.062 1 96.25 335 ASP A CA 1
ATOM 2647 C C . ASP A 1 335 ? 6.395 -56.969 -35.875 1 96.25 335 ASP A C 1
ATOM 2649 O O . ASP A 1 335 ? 6.531 -57.969 -36.562 1 96.25 335 ASP A O 1
ATOM 2653 N N . GLY A 1 336 ? 5.527 -56.719 -34.906 1 96.88 336 GLY A N 1
ATOM 2654 C CA . GLY A 1 336 ? 4.57 -57.781 -34.625 1 96.88 336 GLY A CA 1
ATOM 2655 C C . GLY A 1 336 ? 3.639 -58.062 -35.812 1 96.88 336 GLY A C 1
ATOM 2656 O O . GLY A 1 336 ? 3.381 -59.219 -36.125 1 96.88 336 GLY A O 1
ATOM 2657 N N . SER A 1 337 ? 3.158 -57.062 -36.406 1 97.56 337 SER A N 1
ATOM 2658 C CA . SER A 1 337 ? 2.285 -57.188 -37.562 1 97.56 337 SER A CA 1
ATOM 2659 C C . SER A 1 337 ? 3.004 -57.906 -38.719 1 97.56 337 SER A C 1
ATOM 2661 O O . SER A 1 337 ? 2.438 -58.781 -39.375 1 97.56 337 SER A O 1
ATOM 2663 N N . ASN A 1 338 ? 4.242 -57.562 -39.031 1 97.44 338 ASN A N 1
ATOM 2664 C CA . ASN A 1 338 ? 5.043 -58.219 -40.062 1 97.44 338 ASN A CA 1
ATOM 2665 C C . ASN A 1 338 ? 5.281 -59.688 -39.75 1 97.44 338 ASN A C 1
ATOM 2667 O O . ASN A 1 338 ? 5.172 -60.531 -40.656 1 97.44 338 ASN A O 1
ATOM 2671 N N . SER A 1 339 ? 5.566 -59.875 -38.531 1 97.25 339 SER A N 1
ATOM 2672 C CA . SER A 1 339 ? 5.777 -61.281 -38.125 1 97.25 339 SER A CA 1
ATOM 2673 C C . SER A 1 339 ? 4.5 -62.094 -38.281 1 97.25 339 SER A C 1
ATOM 2675 O O . SER A 1 339 ? 4.555 -63.281 -38.625 1 97.25 339 SER A O 1
ATOM 2677 N N . ALA A 1 340 ? 3.4 -61.469 -37.906 1 97.75 340 ALA A N 1
ATOM 2678 C CA . ALA A 1 340 ? 2.111 -62.125 -38.062 1 97.75 340 ALA A CA 1
ATOM 2679 C C . ALA A 1 340 ? 1.854 -62.531 -39.5 1 97.75 340 ALA A C 1
ATOM 2681 O O . ALA A 1 340 ? 1.358 -63.625 -39.781 1 97.75 340 ALA A O 1
ATOM 2682 N N . ILE A 1 341 ? 2.209 -61.688 -40.469 1 97.44 341 ILE A N 1
ATOM 2683 C CA . ILE A 1 341 ? 2.051 -61.969 -41.875 1 97.44 341 ILE A CA 1
ATOM 2684 C C . ILE A 1 341 ? 2.922 -63.156 -42.281 1 97.44 341 ILE A C 1
ATOM 2686 O O . ILE A 1 341 ? 2.465 -64.062 -42.969 1 97.44 341 ILE A O 1
ATOM 2690 N N . GLU A 1 342 ? 4.141 -63.219 -41.812 1 97.44 342 GLU A N 1
ATOM 2691 C CA . GLU A 1 342 ? 5.055 -64.312 -42.094 1 97.44 342 GLU A CA 1
ATOM 2692 C C . GLU A 1 342 ? 4.547 -65.625 -41.531 1 97.44 342 GLU A C 1
ATOM 2694 O O . GLU A 1 342 ? 4.605 -66.688 -42.156 1 97.44 342 GLU A O 1
ATOM 2699 N N . ILE A 1 343 ? 4.027 -65.5 -40.312 1 97.75 343 ILE A N 1
ATOM 2700 C CA . ILE A 1 343 ? 3.496 -66.688 -39.625 1 97.75 343 ILE A CA 1
ATOM 2701 C C . ILE A 1 343 ? 2.312 -67.25 -40.406 1 97.75 343 ILE A C 1
ATOM 2703 O O . ILE A 1 343 ? 2.232 -68.438 -40.656 1 97.75 343 ILE A O 1
ATOM 2707 N N . LYS A 1 344 ? 1.46 -66.438 -40.781 1 97.75 344 LYS A N 1
ATOM 2708 C CA . LYS A 1 344 ? 0.282 -66.812 -41.562 1 97.75 344 LYS A CA 1
ATOM 2709 C C . LYS A 1 344 ? 0.677 -67.438 -42.875 1 97.75 344 LYS A C 1
ATOM 2711 O O . LYS A 1 344 ? 0.067 -68.438 -43.312 1 97.75 344 LYS A O 1
ATOM 2716 N N . THR A 1 345 ? 1.687 -66.938 -43.531 1 97.44 345 THR A N 1
ATOM 2717 C CA . THR A 1 345 ? 2.182 -67.5 -44.812 1 97.44 345 THR A CA 1
ATOM 2718 C C . THR A 1 345 ? 2.754 -68.875 -44.594 1 97.44 345 THR A C 1
ATOM 2720 O O . THR A 1 345 ? 2.439 -69.812 -45.344 1 97.44 345 THR A O 1
ATOM 2723 N N . ARG A 1 346 ? 3.553 -69 -43.531 1 96.62 346 ARG A N 1
ATOM 2724 C CA . ARG A 1 346 ? 4.137 -70.312 -43.219 1 96.62 346 ARG A CA 1
ATOM 2725 C C . ARG A 1 346 ? 3.053 -71.312 -42.875 1 96.62 346 ARG A C 1
ATOM 2727 O O . ARG A 1 346 ? 3.129 -72.438 -43.281 1 96.62 346 ARG A O 1
ATOM 2734 N N . ALA A 1 347 ? 2.061 -70.875 -42.125 1 97.5 347 ALA A N 1
ATOM 2735 C CA . ALA A 1 347 ? 0.949 -71.75 -41.75 1 97.5 347 ALA A CA 1
ATOM 2736 C C . ALA A 1 347 ? 0.191 -72.25 -42.969 1 97.5 347 ALA A C 1
ATOM 2738 O O . ALA A 1 347 ? -0.143 -73.438 -43.062 1 97.5 347 ALA A O 1
ATOM 2739 N N . ALA A 1 348 ? -0.043 -71.375 -43.938 1 96.94 348 ALA A N 1
ATOM 2740 C CA . ALA A 1 348 ? -0.739 -71.75 -45.188 1 96.94 348 ALA A CA 1
ATOM 2741 C C . ALA A 1 348 ? 0.066 -72.75 -46 1 96.94 348 ALA A C 1
ATOM 2743 O O . ALA A 1 348 ? -0.499 -73.688 -46.562 1 96.94 348 ALA A O 1
ATOM 2744 N N . GLU A 1 349 ? 1.336 -72.562 -46.062 1 96.75 349 GLU A N 1
ATOM 2745 C CA . GLU A 1 349 ? 2.215 -73.5 -46.75 1 96.75 349 GLU A CA 1
ATOM 2746 C C . GLU A 1 349 ? 2.189 -74.875 -46.094 1 96.75 349 GLU A C 1
ATOM 2748 O O . GLU A 1 349 ? 2.135 -75.875 -46.781 1 96.75 349 GLU A O 1
ATOM 2753 N N . VAL A 1 350 ? 2.221 -74.812 -44.781 1 97 350 VAL A N 1
ATOM 2754 C CA . VAL A 1 350 ? 2.197 -76.062 -44.031 1 97 350 VAL A CA 1
ATOM 2755 C C . VAL A 1 350 ? 0.889 -76.812 -44.281 1 97 350 VAL A C 1
ATOM 2757 O O . VAL A 1 350 ? 0.894 -78 -44.562 1 97 350 VAL A O 1
ATOM 2760 N N . GLU A 1 351 ? -0.195 -76.125 -44.188 1 96.69 351 GLU A N 1
ATOM 2761 C CA . GLU A 1 351 ? -1.507 -76.75 -44.406 1 96.69 351 GLU A CA 1
ATOM 2762 C C . GLU A 1 351 ? -1.608 -77.312 -45.844 1 96.69 351 GLU A C 1
ATOM 2764 O O . GLU A 1 351 ? -2.041 -78.438 -46.031 1 96.69 351 GLU A O 1
ATOM 2769 N N . HIS A 1 352 ? -1.143 -76.562 -46.844 1 96.81 352 HIS A N 1
ATOM 2770 C CA . HIS A 1 352 ? -1.207 -76.938 -48.25 1 96.81 352 HIS A CA 1
ATOM 2771 C C . HIS A 1 352 ? -0.348 -78.188 -48.531 1 96.81 352 HIS A C 1
ATOM 2773 O O . HIS A 1 352 ? -0.824 -79.125 -49.094 1 96.81 352 HIS A O 1
ATOM 2779 N N . ASN A 1 353 ? 0.911 -78.062 -48.031 1 95.94 353 ASN A N 1
ATOM 2780 C CA . ASN A 1 353 ? 1.832 -79.188 -48.25 1 95.94 353 ASN A CA 1
ATOM 2781 C C . ASN A 1 353 ? 1.348 -80.438 -47.562 1 95.94 353 ASN A C 1
ATOM 2783 O O . ASN A 1 353 ? 1.5 -81.562 -48.094 1 95.94 353 ASN A O 1
ATOM 2787 N N . SER A 1 354 ? 0.734 -80.25 -46.406 1 96.62 354 SER A N 1
ATOM 2788 C CA . SER A 1 354 ? 0.213 -81.438 -45.656 1 96.62 354 SER A CA 1
ATOM 2789 C C . SER A 1 354 ? -0.99 -82 -46.375 1 96.62 354 SER A C 1
ATOM 2791 O O . SER A 1 354 ? -1.125 -83.25 -46.438 1 96.62 354 SER A O 1
ATOM 2793 N N . LYS A 1 355 ? -1.832 -81.25 -46.938 1 96.44 355 LYS A N 1
ATOM 2794 C CA . LYS A 1 355 ? -2.996 -81.688 -47.688 1 96.44 355 LYS A CA 1
ATOM 2795 C C . LYS A 1 355 ? -2.576 -82.5 -48.938 1 96.44 355 LYS A C 1
ATOM 2797 O O . LYS A 1 355 ? -3.102 -83.562 -49.188 1 96.44 355 LYS A O 1
ATOM 2802 N N . ILE A 1 356 ? -1.651 -81.938 -49.656 1 96.44 356 ILE A N 1
ATOM 2803 C CA . ILE A 1 356 ? -1.15 -82.562 -50.875 1 96.44 356 ILE A CA 1
ATOM 2804 C C . ILE A 1 356 ? -0.519 -83.938 -50.5 1 96.44 356 ILE A C 1
ATOM 2806 O O . ILE A 1 356 ? -0.77 -84.938 -51.156 1 96.44 356 ILE A O 1
ATOM 2810 N N . ALA A 1 357 ? 0.283 -83.875 -49.406 1 95.88 357 ALA A N 1
ATOM 2811 C CA . ALA A 1 357 ? 0.954 -85.062 -48.969 1 95.88 357 ALA A CA 1
ATOM 2812 C C . ALA A 1 357 ? -0.059 -86.125 -48.531 1 95.88 357 ALA A C 1
ATOM 2814 O O . ALA A 1 357 ? 0.089 -87.312 -48.844 1 95.88 357 ALA A O 1
ATOM 2815 N N . SER A 1 358 ? -1.052 -85.75 -47.812 1 96 358 SER A N 1
ATOM 2816 C CA . SER A 1 358 ? -2.1 -86.688 -47.344 1 96 358 SER A CA 1
ATOM 2817 C C . SER A 1 358 ? -2.877 -87.25 -48.5 1 96 358 SER A C 1
ATOM 2819 O O . SER A 1 358 ? -3.057 -88.5 -48.594 1 96 358 SER A O 1
ATOM 2821 N N . GLU A 1 359 ? -3.264 -86.5 -49.5 1 95.81 359 GLU A N 1
ATOM 2822 C CA . GLU A 1 359 ? -4.051 -86.938 -50.656 1 95.81 359 GLU A CA 1
ATOM 2823 C C . GLU A 1 359 ? -3.23 -87.875 -51.562 1 95.81 359 GLU A C 1
ATOM 2825 O O . GLU A 1 359 ? -3.715 -88.938 -52 1 95.81 359 GLU A O 1
ATOM 2830 N N . SER A 1 360 ? -2.021 -87.375 -51.812 1 95.81 360 SER A N 1
ATOM 2831 C CA . SER A 1 360 ? -1.157 -88.188 -52.656 1 95.81 360 SER A CA 1
ATOM 2832 C C . SER A 1 360 ? -0.887 -89.562 -52.031 1 95.81 360 SER A C 1
ATOM 2834 O O . SER A 1 360 ? -0.854 -90.562 -52.75 1 95.81 360 SER A O 1
ATOM 2836 N N . SER A 1 361 ? -0.701 -89.562 -50.75 1 96 361 SER A N 1
ATOM 2837 C CA . SER A 1 361 ? -0.449 -90.812 -50.031 1 96 361 SER A CA 1
ATOM 2838 C C . SER A 1 361 ? -1.694 -91.688 -50.031 1 96 361 SER A C 1
ATOM 2840 O O . SER A 1 361 ? -1.603 -92.938 -50.188 1 96 361 SER A O 1
ATOM 2842 N N . ARG A 1 362 ? -2.877 -91.188 -49.906 1 94.31 362 ARG A N 1
ATOM 2843 C CA . ARG A 1 362 ? -4.133 -91.875 -49.875 1 94.31 362 ARG A CA 1
ATOM 2844 C C . ARG A 1 362 ? -4.445 -92.5 -51.25 1 94.31 362 ARG A C 1
ATOM 2846 O O . ARG A 1 362 ? -4.832 -93.688 -51.344 1 94.31 362 ARG A O 1
ATOM 2853 N N . ASP A 1 363 ? -4.156 -91.75 -52.188 1 95.69 363 ASP A N 1
ATOM 2854 C CA . ASP A 1 363 ? -4.406 -92.188 -53.562 1 95.69 363 ASP A CA 1
ATOM 2855 C C . ASP A 1 363 ? -3.482 -93.312 -53.938 1 95.69 363 ASP A C 1
ATOM 2857 O O . ASP A 1 363 ? -3.926 -94.312 -54.5 1 95.69 363 ASP A O 1
ATOM 2861 N N . LEU A 1 364 ? -2.254 -93.062 -53.594 1 94.69 364 LEU A N 1
ATOM 2862 C CA . LEU A 1 364 ? -1.287 -94.125 -53.875 1 94.69 364 LEU A CA 1
ATOM 2863 C C . LEU A 1 364 ? -1.622 -95.375 -53.125 1 94.69 364 LEU A C 1
ATOM 2865 O O . LEU A 1 364 ? -1.495 -96.5 -53.656 1 94.69 364 LEU A O 1
ATOM 2869 N N . TYR A 1 365 ? -2.025 -95.25 -51.875 1 92.12 365 TYR A N 1
ATOM 2870 C CA . TYR A 1 365 ? -2.43 -96.438 -51.062 1 92.12 365 TYR A CA 1
ATOM 2871 C C . TYR A 1 365 ? -3.57 -97.188 -51.75 1 92.12 365 TYR A C 1
ATOM 2873 O O . TYR A 1 365 ? -3.492 -98.375 -51.906 1 92.12 365 TYR A O 1
ATOM 2881 N N . ILE A 1 366 ? -4.621 -96.5 -52.156 1 94.75 366 ILE A N 1
ATOM 2882 C CA . ILE A 1 366 ? -5.812 -97.125 -52.719 1 94.75 366 ILE A CA 1
ATOM 2883 C C . ILE A 1 366 ? -5.445 -97.812 -54 1 94.75 366 ILE A C 1
ATOM 2885 O O . ILE A 1 366 ? -5.859 -99 -54.219 1 94.75 366 ILE A O 1
ATOM 2889 N N . GLN A 1 367 ? -4.652 -97.188 -54.781 1 94.88 367 GLN A N 1
ATOM 2890 C CA . GLN A 1 367 ? -4.238 -97.812 -56.062 1 94.88 367 GLN A CA 1
ATOM 2891 C C . GLN A 1 367 ? -3.383 -99.062 -55.844 1 94.88 367 GLN A C 1
ATOM 2893 O O . GLN A 1 367 ? -3.619 -100.062 -56.438 1 94.88 367 GLN A O 1
ATOM 2898 N N . MET A 1 368 ? -2.484 -98.875 -54.906 1 94.5 368 MET A N 1
ATOM 2899 C CA . MET A 1 368 ? -1.533 -99.938 -54.656 1 94.5 368 MET A CA 1
ATOM 2900 C C . MET A 1 368 ? -2.203 -101.125 -53.938 1 94.5 368 MET A C 1
ATOM 2902 O O . MET A 1 368 ? -1.868 -102.25 -54.188 1 94.5 368 MET A O 1
ATOM 2906 N N . GLU A 1 369 ? -3.072 -100.812 -53.031 1 93.06 369 GLU A N 1
ATOM 2907 C CA . GLU A 1 369 ? -3.814 -101.812 -52.344 1 93.06 369 GLU A CA 1
ATOM 2908 C C . GLU A 1 369 ? -4.578 -102.688 -53.344 1 93.06 369 GLU A C 1
ATOM 2910 O O . GLU A 1 369 ? -4.512 -103.938 -53.25 1 93.06 369 GLU A O 1
ATOM 2915 N N . LYS A 1 370 ? -5.234 -102.125 -54.312 1 95.12 370 LYS A N 1
ATOM 2916 C CA . LYS A 1 370 ? -5.996 -102.875 -55.312 1 95.12 370 LYS A CA 1
ATOM 2917 C C . LYS A 1 370 ? -5.082 -103.75 -56.156 1 95.12 370 LYS A C 1
ATOM 2919 O O . LYS A 1 370 ? -5.367 -104.938 -56.406 1 95.12 370 LYS A O 1
ATOM 2924 N N . GLU A 1 371 ? -4.023 -103.062 -56.562 1 94.81 371 GLU A N 1
ATOM 2925 C CA . GLU A 1 371 ? -3.113 -103.812 -57.469 1 94.81 371 GLU A CA 1
ATOM 2926 C C . GLU A 1 371 ? -2.406 -104.938 -56.75 1 94.81 371 GLU A C 1
ATOM 2928 O O . GLU A 1 371 ? -2.297 -106.062 -57.281 1 94.81 371 GLU A O 1
ATOM 2933 N N . VAL A 1 372 ? -1.959 -104.688 -55.562 1 94.06 372 VAL A N 1
ATOM 2934 C CA . VAL A 1 372 ? -1.227 -105.688 -54.75 1 94.06 372 VAL A CA 1
ATOM 2935 C C . VAL A 1 372 ? -2.146 -106.875 -54.406 1 94.06 372 VAL A C 1
ATOM 2937 O O . VAL A 1 372 ? -1.755 -108 -54.531 1 94.06 372 VAL A O 1
ATOM 2940 N N . LEU A 1 373 ? -3.354 -106.625 -54.125 1 92.75 373 LEU A N 1
ATOM 2941 C CA . LEU A 1 373 ? -4.309 -107.688 -53.781 1 92.75 373 LEU A CA 1
ATOM 2942 C C . LEU A 1 373 ? -4.629 -108.562 -55 1 92.75 373 LEU A C 1
ATOM 2944 O O . LEU A 1 373 ? -4.746 -109.75 -54.906 1 92.75 373 LEU A O 1
ATOM 2948 N N . LYS A 1 374 ? -4.766 -107.875 -56.094 1 93.94 374 LYS A N 1
ATOM 2949 C CA . LYS A 1 374 ? -5 -108.625 -57.344 1 93.94 374 LYS A CA 1
ATOM 2950 C C . LYS A 1 374 ? -3.834 -109.562 -57.656 1 93.94 374 LYS A C 1
ATOM 2952 O O . LYS A 1 374 ? -4.039 -110.688 -58.031 1 93.94 374 LYS A O 1
ATOM 2957 N N . ASP A 1 375 ? -2.693 -108.938 -57.438 1 92.25 375 ASP A N 1
ATOM 2958 C CA . ASP A 1 375 ? -1.499 -109.688 -57.75 1 92.25 375 ASP A CA 1
ATOM 2959 C C . ASP A 1 375 ? -1.391 -110.875 -56.781 1 92.25 375 ASP A C 1
ATOM 2961 O O . ASP A 1 375 ? -1.001 -112 -57.188 1 92.25 375 ASP A O 1
ATOM 2965 N N . ILE A 1 376 ? -1.726 -110.812 -55.625 1 90.69 376 ILE A N 1
ATOM 2966 C CA . ILE A 1 376 ? -1.687 -111.812 -54.625 1 90.69 376 ILE A CA 1
ATOM 2967 C C . ILE A 1 376 ? -2.697 -112.938 -55 1 90.69 376 ILE A C 1
ATOM 2969 O O . ILE A 1 376 ? -2.387 -114.125 -54.938 1 90.69 376 ILE A O 1
ATOM 2973 N N . GLU A 1 377 ? -3.84 -112.625 -55.469 1 91.5 377 GLU A N 1
ATOM 2974 C CA . GLU A 1 377 ? -4.879 -113.562 -55.844 1 91.5 377 GLU A CA 1
ATOM 2975 C C . GLU A 1 377 ? -4.461 -114.375 -57.062 1 91.5 377 GLU A C 1
ATOM 2977 O O . GLU A 1 377 ? -4.656 -115.625 -57.094 1 91.5 377 GLU A O 1
ATOM 2982 N N . GLN A 1 378 ? -3.869 -113.75 -57.938 1 90.5 378 GLN A N 1
ATOM 2983 C CA . GLN A 1 378 ? -3.438 -114.375 -59.156 1 90.5 378 GLN A CA 1
ATOM 2984 C C . GLN A 1 378 ? -2.277 -115.375 -58.906 1 90.5 378 GLN A C 1
ATOM 2986 O O . GLN A 1 378 ? -2.143 -116.375 -59.562 1 90.5 378 GLN A O 1
ATOM 2991 N N . GLY A 1 379 ? -1.541 -114.938 -57.938 1 87.12 379 GLY A N 1
ATOM 2992 C CA . GLY A 1 379 ? -0.379 -115.75 -57.594 1 87.12 379 GLY A CA 1
ATOM 2993 C C . GLY A 1 379 ? -0.726 -117 -56.812 1 87.12 379 GLY A C 1
ATOM 2994 O O . GLY A 1 379 ? 0.056 -118 -56.781 1 87.12 379 GLY A O 1
ATOM 2995 N N . LYS A 1 380 ? -1.871 -117.312 -56.406 1 87.62 380 LYS A N 1
ATOM 2996 C CA . LYS A 1 380 ? -2.303 -118.438 -55.625 1 87.62 380 LYS A CA 1
ATOM 2997 C C . LYS A 1 380 ? -2.328 -119.688 -56.531 1 87.62 380 LYS A C 1
ATOM 2999 O O . LYS A 1 380 ? -2.275 -120.812 -56.031 1 87.62 380 LYS A O 1
ATOM 3004 N N . VAL A 1 381 ? -2.27 -119.438 -57.719 1 89.44 381 VAL A N 1
ATOM 3005 C CA . VAL A 1 381 ? -2.33 -120.562 -58.688 1 89.44 381 VAL A CA 1
ATOM 3006 C C . VAL A 1 381 ? -1.038 -121.375 -58.625 1 89.44 381 VAL A C 1
ATOM 3008 O O . VAL A 1 381 ? -0.992 -122.5 -59.125 1 89.44 381 VAL A O 1
ATOM 3011 N N . VAL A 1 382 ? -0.089 -120.75 -57.938 1 88.06 382 VAL A N 1
ATOM 3012 C CA . VAL A 1 382 ? 1.182 -121.438 -57.781 1 88.06 382 VAL A CA 1
ATOM 3013 C C . VAL A 1 382 ? 0.95 -122.75 -57.094 1 88.06 382 VAL A C 1
ATOM 3015 O O . VAL A 1 382 ? 1.644 -123.75 -57.375 1 88.06 382 VAL A O 1
ATOM 3018 N N . GLU A 1 383 ? -0.017 -122.938 -56.281 1 88 383 GLU A N 1
ATOM 3019 C CA . GLU A 1 383 ? -0.371 -124.188 -55.594 1 88 383 GLU A CA 1
ATOM 3020 C C . GLU A 1 383 ? -0.86 -125.25 -56.562 1 88 383 GLU A C 1
ATOM 3022 O O . GLU A 1 383 ? -0.619 -126.438 -56.344 1 88 383 GLU A O 1
ATOM 3027 N N . HIS A 1 384 ? -1.404 -124.875 -57.625 1 90.5 384 HIS A N 1
ATOM 3028 C CA . HIS A 1 384 ? -1.91 -125.812 -58.625 1 90.5 384 HIS A CA 1
ATOM 3029 C C . HIS A 1 384 ? -0.769 -126.438 -59.375 1 90.5 384 HIS A C 1
ATOM 3031 O O . HIS A 1 384 ? -0.896 -127.625 -59.844 1 90.5 384 HIS A O 1
ATOM 3037 N N . ILE A 1 385 ? 0.273 -125.688 -59.375 1 90 385 ILE A N 1
ATOM 3038 C CA . ILE A 1 385 ? 1.429 -126.25 -60.062 1 90 385 ILE A CA 1
ATOM 3039 C C . ILE A 1 385 ? 1.971 -127.438 -59.281 1 90 385 ILE A C 1
ATOM 3041 O O . ILE A 1 385 ? 2.402 -128.375 -59.875 1 90 385 ILE A O 1
ATOM 3045 N N . LYS A 1 386 ? 1.935 -127.375 -58.062 1 87.25 386 LYS A N 1
ATOM 3046 C CA . LYS A 1 386 ? 2.377 -128.5 -57.219 1 87.25 386 LYS A CA 1
ATOM 3047 C C . LYS A 1 386 ? 1.543 -129.75 -57.438 1 87.25 386 LYS A C 1
ATOM 3049 O O . LYS A 1 386 ? 2.088 -130.75 -57.594 1 87.25 386 LYS A O 1
ATOM 3054 N N . VAL A 1 387 ? 0.335 -129.625 -57.625 1 91.56 387 VAL A N 1
ATOM 3055 C CA . VAL A 1 387 ? -0.571 -130.75 -57.875 1 91.56 387 VAL A CA 1
ATOM 3056 C C . VAL A 1 387 ? -0.312 -131.25 -59.25 1 91.56 387 VAL A C 1
ATOM 3058 O O . VAL A 1 387 ? -0.302 -132.5 -59.406 1 91.56 387 VAL A O 1
ATOM 3061 N N . MET A 1 388 ? -0.115 -130.375 -60.094 1 91.81 388 MET A N 1
ATOM 3062 C CA . MET A 1 388 ? 0.153 -130.875 -61.438 1 91.81 388 MET A CA 1
ATOM 3063 C C . MET A 1 388 ? 1.477 -131.625 -61.5 1 91.81 388 MET A C 1
ATOM 3065 O O . MET A 1 388 ? 1.589 -132.625 -62.219 1 91.81 388 MET A O 1
ATOM 3069 N N . ALA A 1 389 ? 2.426 -131.125 -60.719 1 91.19 389 ALA A N 1
ATOM 3070 C CA . ALA A 1 389 ? 3.721 -131.875 -60.625 1 91.19 389 ALA A CA 1
ATOM 3071 C C . ALA A 1 389 ? 3.592 -133.25 -60 1 91.19 389 ALA A C 1
ATOM 3073 O O . ALA A 1 389 ? 4.227 -134.125 -60.438 1 91.19 389 ALA A O 1
ATOM 3074 N N . ASP A 1 390 ? 2.727 -133.375 -59.188 1 91.31 390 ASP A N 1
ATOM 3075 C CA . ASP A 1 390 ? 2.445 -134.625 -58.562 1 91.31 390 ASP A CA 1
ATOM 3076 C C . ASP A 1 390 ? 1.81 -135.625 -59.562 1 91.31 390 ASP A C 1
ATOM 3078 O O . ASP A 1 390 ? 2.129 -136.75 -59.594 1 91.31 390 ASP A O 1
ATOM 3082 N N . THR A 1 391 ? 0.989 -135.125 -60.312 1 93.38 391 THR A N 1
ATOM 3083 C CA . THR A 1 391 ? 0.346 -135.875 -61.344 1 93.38 391 THR A CA 1
ATOM 3084 C C . THR A 1 391 ? 1.373 -136.375 -62.344 1 93.38 391 THR A C 1
ATOM 3086 O O . THR A 1 391 ? 1.367 -137.625 -62.719 1 93.38 391 THR A O 1
ATOM 3089 N N . ILE A 1 392 ? 2.207 -135.5 -62.625 1 93.94 392 ILE A N 1
ATOM 3090 C CA . ILE A 1 392 ? 3.232 -135.875 -63.594 1 93.94 392 ILE A CA 1
ATOM 3091 C C . ILE A 1 392 ? 4.18 -136.875 -63 1 93.94 392 ILE A C 1
ATOM 3093 O O . ILE A 1 392 ? 4.617 -137.875 -63.656 1 93.94 392 ILE A O 1
ATOM 3097 N N . ALA A 1 393 ? 4.449 -136.75 -61.812 1 92.94 393 ALA A N 1
ATOM 3098 C CA . ALA A 1 393 ? 5.289 -137.75 -61.094 1 92.94 393 ALA A CA 1
ATOM 3099 C C . ALA A 1 393 ? 4.641 -139.125 -61.062 1 92.94 393 ALA A C 1
ATOM 3101 O O . ALA A 1 393 ? 5.316 -140.125 -61.25 1 92.94 393 ALA A O 1
ATOM 3102 N N . SER A 1 394 ? 3.459 -139.25 -60.938 1 94.62 394 SER A N 1
ATOM 3103 C CA . SER A 1 394 ? 2.709 -140.5 -60.938 1 94.62 394 SER A CA 1
ATOM 3104 C C . SER A 1 394 ? 2.715 -141.125 -62.312 1 94.62 394 SER A C 1
ATOM 3106 O O . SER A 1 394 ? 2.781 -142.375 -62.406 1 94.62 394 SER A O 1
ATOM 3108 N N . ILE A 1 395 ? 2.57 -140.25 -63.156 1 93.69 395 ILE A N 1
ATOM 3109 C CA . ILE A 1 395 ? 2.586 -140.75 -64.562 1 93.69 395 ILE A CA 1
ATOM 3110 C C . ILE A 1 395 ? 3.961 -141.375 -64.875 1 93.69 395 ILE A C 1
ATOM 3112 O O . ILE A 1 395 ? 4.066 -142.375 -65.5 1 93.69 395 ILE A O 1
ATOM 3116 N N . ALA A 1 396 ? 4.941 -140.75 -64.438 1 94.25 396 ALA A N 1
ATOM 3117 C CA . ALA A 1 396 ? 6.312 -141.125 -64.688 1 94.25 396 ALA A CA 1
ATOM 3118 C C . ALA A 1 396 ? 6.57 -142.5 -63.938 1 94.25 396 ALA A C 1
ATOM 3120 O O . ALA A 1 396 ? 7.211 -143.375 -64.5 1 94.25 396 ALA A O 1
ATOM 3121 N N . GLU A 1 397 ? 6.039 -142.75 -62.906 1 94.06 397 GLU A N 1
ATOM 3122 C CA . GLU A 1 397 ? 6.18 -144 -62.125 1 94.06 397 GLU A CA 1
ATOM 3123 C C . GLU A 1 397 ? 5.418 -145.125 -62.781 1 94.06 397 GLU A C 1
ATOM 3125 O O . GLU A 1 397 ? 5.918 -146.25 -62.844 1 94.06 397 GLU A O 1
ATOM 3130 N N . GLN A 1 398 ? 4.34 -144.75 -63.188 1 94.19 398 GLN A N 1
ATOM 3131 C CA . GLN A 1 398 ? 3.535 -145.75 -63.875 1 94.19 398 GLN A CA 1
ATOM 3132 C C . GLN A 1 398 ? 4.18 -146.125 -65.188 1 94.19 398 GLN A C 1
ATOM 3134 O O . GLN A 1 398 ? 4.168 -147.375 -65.5 1 94.19 398 GLN A O 1
ATOM 3139 N N . THR A 1 399 ? 4.645 -145.125 -65.75 1 92.06 399 THR A N 1
ATOM 3140 C CA . THR A 1 399 ? 5.348 -145.375 -67 1 92.06 399 THR A CA 1
ATOM 3141 C C . THR A 1 399 ? 6.582 -146.25 -66.75 1 92.06 399 THR A C 1
ATOM 3143 O O . THR A 1 399 ? 6.867 -147.25 -67.5 1 92.06 399 THR A O 1
ATOM 3146 N N . ASN A 1 400 ? 7.25 -146 -65.75 1 92.88 400 ASN A N 1
ATOM 3147 C CA . ASN A 1 400 ? 8.422 -146.75 -65.375 1 92.88 400 ASN A CA 1
ATOM 3148 C C . ASN A 1 400 ? 8.047 -148.25 -65 1 92.88 400 ASN A C 1
ATOM 3150 O O . ASN A 1 400 ? 8.742 -149.125 -65.438 1 92.88 400 ASN A O 1
ATOM 3154 N N . LEU A 1 401 ? 6.996 -148.5 -64.438 1 92.75 401 LEU A N 1
ATOM 3155 C CA . LEU A 1 401 ? 6.52 -149.875 -64.062 1 92.75 401 LEU A CA 1
ATOM 3156 C C . LEU A 1 401 ? 6.082 -150.625 -65.312 1 92.75 401 LEU A C 1
ATOM 3158 O O . LEU A 1 401 ? 6.355 -151.875 -65.375 1 92.75 401 LEU A O 1
ATOM 3162 N N . LEU A 1 402 ? 5.453 -149.875 -66.062 1 91.94 402 LEU A N 1
ATOM 3163 C CA . LEU A 1 402 ? 5.016 -150.625 -67.312 1 91.94 402 LEU A CA 1
ATOM 3164 C C . LEU A 1 402 ? 6.211 -151 -68.125 1 91.94 402 LEU A C 1
ATOM 3166 O O . LEU A 1 402 ? 6.211 -152 -68.75 1 91.94 402 LEU A O 1
ATOM 3170 N N . ALA A 1 403 ? 7.168 -150.125 -68.125 1 91.25 403 ALA A N 1
ATOM 3171 C CA . ALA A 1 403 ? 8.391 -150.375 -68.875 1 91.25 403 ALA A CA 1
ATOM 3172 C C . ALA A 1 403 ? 9.164 -151.5 -68.25 1 91.25 403 ALA A C 1
ATOM 3174 O O . ALA A 1 403 ? 9.727 -152.375 -68.938 1 91.25 403 ALA A O 1
ATOM 3175 N N . LEU A 1 404 ? 9.18 -151.75 -67 1 90.5 404 LEU A N 1
ATOM 3176 C CA . LEU A 1 404 ? 9.82 -152.875 -66.312 1 90.5 404 LEU A CA 1
ATOM 3177 C C . LEU A 1 404 ? 9.109 -154.25 -66.625 1 90.5 404 LEU A C 1
ATOM 3179 O O . LEU A 1 404 ? 9.758 -155.25 -66.938 1 90.5 404 LEU A O 1
ATOM 3183 N N . ASN A 1 405 ? 7.961 -154.25 -66.688 1 87.38 405 ASN A N 1
ATOM 3184 C CA . ASN A 1 405 ? 7.184 -155.375 -67 1 87.38 405 ASN A CA 1
ATOM 3185 C C . ASN A 1 405 ? 7.379 -155.75 -68.438 1 87.38 405 ASN A C 1
ATOM 3187 O O . ASN A 1 405 ? 7.445 -157 -68.75 1 87.38 405 ASN A O 1
ATOM 3191 N N . ALA A 1 406 ? 7.363 -154.75 -69.188 1 84.56 406 ALA A N 1
ATOM 3192 C CA . ALA A 1 406 ? 7.605 -155 -70.562 1 84.56 406 ALA A CA 1
ATOM 3193 C C . ALA A 1 406 ? 9.008 -155.625 -70.812 1 84.56 406 ALA A C 1
ATOM 3195 O O . ALA A 1 406 ? 9.203 -156.375 -71.625 1 84.56 406 ALA A O 1
ATOM 3196 N N . ALA A 1 407 ? 9.953 -155.125 -70.062 1 86.69 407 ALA A N 1
ATOM 3197 C CA . ALA A 1 407 ? 11.312 -155.75 -70.125 1 86.69 407 ALA A CA 1
ATOM 3198 C C . ALA A 1 407 ? 11.375 -157.125 -69.625 1 86.69 407 ALA A C 1
ATOM 3200 O O . ALA A 1 407 ? 12.094 -158 -70.25 1 86.69 407 ALA A O 1
ATOM 3201 N N . ILE A 1 408 ? 10.688 -157.5 -68.812 1 84.94 408 ILE A N 1
ATOM 3202 C CA . ILE A 1 408 ? 10.641 -158.875 -68.25 1 84.94 408 ILE A CA 1
ATOM 3203 C C . ILE A 1 408 ? 9.977 -159.75 -69.25 1 84.94 408 ILE A C 1
ATOM 3205 O O . ILE A 1 408 ? 10.469 -160.875 -69.5 1 84.94 408 ILE A O 1
ATOM 3209 N N . GLU A 1 409 ? 8.93 -159.375 -69.75 1 80.5 409 GLU A N 1
ATOM 3210 C CA . GLU A 1 409 ? 8.211 -160.25 -70.688 1 80.5 409 GLU A CA 1
ATOM 3211 C C . GLU A 1 409 ? 9.031 -160.375 -72 1 80.5 409 GLU A C 1
ATOM 3213 O O . GLU A 1 409 ? 9.008 -161.5 -72.562 1 80.5 409 GLU A O 1
ATOM 3218 N N . ALA A 1 410 ? 9.703 -159.25 -72.312 1 84.62 410 ALA A N 1
ATOM 3219 C CA . ALA A 1 410 ? 10.578 -159.375 -73.438 1 84.62 410 ALA A CA 1
ATOM 3220 C C . ALA A 1 410 ? 11.719 -160.375 -73.188 1 84.62 410 ALA A C 1
ATOM 3222 O O . ALA A 1 410 ? 12.125 -161.125 -74.125 1 84.62 410 ALA A O 1
ATOM 3223 N N . ALA A 1 411 ? 12.219 -160.625 -72.125 1 82.62 411 ALA A N 1
ATOM 3224 C CA . ALA A 1 411 ? 13.258 -161.5 -71.75 1 82.62 411 ALA A CA 1
ATOM 3225 C C . ALA A 1 411 ? 12.711 -163 -71.812 1 82.62 411 ALA A C 1
ATOM 3227 O O . ALA A 1 411 ? 13.414 -163.875 -72.188 1 82.62 411 ALA A O 1
ATOM 3228 N N . ARG A 1 412 ? 11.539 -163.125 -71.438 1 80.69 412 ARG A N 1
ATOM 3229 C CA . ARG A 1 412 ? 10.875 -164.5 -71.375 1 80.69 412 ARG A CA 1
ATOM 3230 C C . ARG A 1 412 ? 10.609 -165 -72.812 1 80.69 412 ARG A C 1
ATOM 3232 O O . ARG A 1 412 ? 10.602 -166.25 -73 1 80.69 412 ARG A O 1
ATOM 3239 N N . ALA A 1 413 ? 10.461 -164.125 -73.688 1 80.81 413 ALA A N 1
ATOM 3240 C CA . ALA A 1 413 ? 10.125 -164.5 -75.062 1 80.81 413 ALA A CA 1
ATOM 3241 C C . ALA A 1 413 ? 11.383 -164.875 -75.812 1 80.81 413 ALA A C 1
ATOM 3243 O O . ALA A 1 413 ? 11.297 -165.25 -77 1 80.81 413 ALA A O 1
ATOM 3244 N N . GLY A 1 414 ? 12.602 -164.875 -75.25 1 78.44 414 GLY A N 1
ATOM 3245 C CA . GLY A 1 414 ? 13.867 -165.25 -75.812 1 78.44 414 GLY A CA 1
ATOM 3246 C C . GLY A 1 414 ? 14.344 -164.5 -77 1 78.44 414 GLY A C 1
ATOM 3247 O O . GLY A 1 414 ? 14.43 -163.25 -76.938 1 78.44 414 GLY A O 1
ATOM 3248 N N . GLU A 1 415 ? 14.516 -165.25 -78.188 1 77.19 415 GLU A N 1
ATOM 3249 C CA . GLU A 1 415 ? 15.094 -164.625 -79.438 1 77.19 415 GLU A CA 1
ATOM 3250 C C . GLU A 1 415 ? 14.094 -163.75 -80.125 1 77.19 415 GLU A C 1
ATOM 3252 O O . GLU A 1 415 ? 14.477 -162.75 -80.75 1 77.19 415 GLU A O 1
ATOM 3257 N N . GLN A 1 416 ? 12.852 -163.875 -79.938 1 76.69 416 GLN A N 1
ATOM 3258 C CA . GLN A 1 416 ? 11.789 -163.125 -80.562 1 76.69 416 GLN A CA 1
ATOM 3259 C C . GLN A 1 416 ? 11.492 -161.875 -79.812 1 76.69 416 GLN A C 1
ATOM 3261 O O . GLN A 1 416 ? 10.852 -160.875 -80.375 1 76.69 416 GLN A O 1
ATOM 3266 N N . GLY A 1 417 ? 12.188 -161.625 -78.625 1 79.06 417 GLY A N 1
ATOM 3267 C CA . GLY A 1 417 ? 11.875 -160.5 -77.812 1 79.06 417 GLY A CA 1
ATOM 3268 C C . GLY A 1 417 ? 13.008 -159.5 -77.75 1 79.06 417 GLY A C 1
ATOM 3269 O O . GLY A 1 417 ? 12.906 -158.5 -77 1 79.06 417 GLY A O 1
ATOM 3270 N N . LYS A 1 418 ? 13.961 -159.625 -78.438 1 84.19 418 LYS A N 1
ATOM 3271 C CA . LYS A 1 418 ? 15.148 -158.875 -78.375 1 84.19 418 LYS A CA 1
ATOM 3272 C C . LYS A 1 418 ? 14.844 -157.375 -78.75 1 84.19 418 LYS A C 1
ATOM 3274 O O . LYS A 1 418 ? 15.312 -156.5 -78.125 1 84.19 418 LYS A O 1
ATOM 3279 N N . GLY A 1 419 ? 14.086 -157.25 -79.75 1 82.12 419 GLY A N 1
ATOM 3280 C CA . GLY A 1 419 ? 13.703 -155.875 -80.188 1 82.12 419 GLY A CA 1
ATOM 3281 C C . GLY A 1 419 ? 12.828 -155.125 -79.188 1 82.12 419 GLY A C 1
ATOM 3282 O O . GLY A 1 419 ? 13.031 -154 -78.938 1 82.12 419 GLY A O 1
ATOM 3283 N N . PHE A 1 420 ? 11.961 -155.875 -78.5 1 84.44 420 PHE A N 1
ATOM 3284 C CA . PHE A 1 420 ? 11.047 -155.25 -77.5 1 84.44 420 PHE A CA 1
ATOM 3285 C C . PHE A 1 420 ? 11.773 -155 -76.188 1 84.44 420 PHE A C 1
ATOM 3287 O O . PHE A 1 420 ? 11.438 -154 -75.5 1 84.44 420 PHE A O 1
ATOM 3294 N N . ALA A 1 421 ? 12.82 -155.75 -75.938 1 86.81 421 ALA A N 1
ATOM 3295 C CA . ALA A 1 421 ? 13.633 -155.5 -74.75 1 86.81 421 ALA A CA 1
ATOM 3296 C C . ALA A 1 421 ? 14.359 -154.125 -74.875 1 86.81 421 ALA A C 1
ATOM 3298 O O . ALA A 1 421 ? 14.461 -153.375 -73.875 1 86.81 421 ALA A O 1
ATOM 3299 N N . VAL A 1 422 ? 14.68 -153.625 -76.062 1 89.12 422 VAL A N 1
ATOM 3300 C CA . VAL A 1 422 ? 15.383 -152.375 -76.25 1 89.12 422 VAL A CA 1
ATOM 3301 C C . VAL A 1 422 ? 14.414 -151.25 -76.125 1 89.12 422 VAL A C 1
ATOM 3303 O O . VAL A 1 422 ? 14.734 -150.25 -75.438 1 89.12 422 VAL A O 1
ATOM 3306 N N . VAL A 1 423 ? 13.281 -151.5 -76.562 1 89.31 423 VAL A N 1
ATOM 3307 C CA . VAL A 1 423 ? 12.258 -150.5 -76.5 1 89.31 423 VAL A CA 1
ATOM 3308 C C . VAL A 1 423 ? 11.828 -150.25 -75 1 89.31 423 VAL A C 1
ATOM 3310 O O . VAL A 1 423 ? 11.695 -149.125 -74.5 1 89.31 423 VAL A O 1
ATOM 3313 N N . ALA A 1 424 ? 11.641 -151.375 -74.375 1 88.12 424 ALA A N 1
ATOM 3314 C CA . ALA A 1 424 ? 11.234 -151.25 -72.938 1 88.12 424 ALA A CA 1
ATOM 3315 C C . ALA A 1 424 ? 12.297 -150.625 -72.062 1 88.12 424 ALA A C 1
ATOM 3317 O O . ALA A 1 424 ? 11.977 -149.875 -71.188 1 88.12 424 ALA A O 1
ATOM 3318 N N . GLU A 1 425 ? 13.555 -150.875 -72.438 1 89.31 425 GLU A N 1
ATOM 3319 C CA . GLU A 1 425 ? 14.641 -150.25 -71.688 1 89.31 425 GLU A CA 1
ATOM 3320 C C . GLU A 1 425 ? 14.742 -148.75 -71.938 1 89.31 425 GLU A C 1
ATOM 3322 O O . GLU A 1 425 ? 15.062 -148 -71.062 1 89.31 425 GLU A O 1
ATOM 3327 N N . GLU A 1 426 ? 14.414 -148.375 -73.125 1 92.81 426 GLU A N 1
ATOM 3328 C CA . GLU A 1 426 ? 14.469 -147 -73.438 1 92.81 426 GLU A CA 1
ATOM 3329 C C . GLU A 1 426 ? 13.312 -146.25 -72.812 1 92.81 426 GLU A C 1
ATOM 3331 O O . GLU A 1 426 ? 13.5 -145.125 -72.312 1 92.81 426 GLU A O 1
ATOM 3336 N N . VAL A 1 427 ? 12.141 -146.75 -72.75 1 92.44 427 VAL A N 1
ATOM 3337 C CA . VAL A 1 427 ? 10.992 -146.125 -72.062 1 92.44 427 VAL A CA 1
ATOM 3338 C C . VAL A 1 427 ? 11.234 -146.125 -70.562 1 92.44 427 VAL A C 1
ATOM 3340 O O . VAL A 1 427 ? 10.844 -145.125 -69.938 1 92.44 427 VAL A O 1
ATOM 3343 N N . ARG A 1 428 ? 11.891 -147.125 -70.125 1 93.31 428 ARG A N 1
ATOM 3344 C CA . ARG A 1 428 ? 12.242 -147 -68.688 1 93.31 428 ARG A CA 1
ATOM 3345 C C . ARG A 1 428 ? 13.188 -145.875 -68.375 1 93.31 428 ARG A C 1
ATOM 3347 O O . ARG A 1 428 ? 12.984 -145.25 -67.375 1 93.31 428 ARG A O 1
ATOM 3354 N N . LYS A 1 429 ? 14.141 -145.625 -69.25 1 93.81 429 LYS A N 1
ATOM 3355 C CA . LYS A 1 429 ? 15.102 -144.625 -69.062 1 93.81 429 LYS A CA 1
ATOM 3356 C C . LYS A 1 429 ? 14.422 -143.25 -69.125 1 93.81 429 LYS A C 1
ATOM 3358 O O . LYS A 1 429 ? 14.727 -142.25 -68.312 1 93.81 429 LYS A O 1
ATOM 3363 N N . LEU A 1 430 ? 13.492 -143.125 -69.938 1 92.62 430 LEU A N 1
ATOM 3364 C CA . LEU A 1 430 ? 12.758 -141.875 -70.125 1 92.62 430 LEU A CA 1
ATOM 3365 C C . LEU A 1 430 ? 11.836 -141.625 -68.938 1 92.62 430 LEU A C 1
ATOM 3367 O O . LEU A 1 430 ? 11.68 -140.5 -68.5 1 92.62 430 LEU A O 1
ATOM 3371 N N . ALA A 1 431 ? 11.25 -142.625 -68.375 1 93.38 431 ALA A N 1
ATOM 3372 C CA . ALA A 1 431 ? 10.406 -142.5 -67.188 1 93.38 431 ALA A CA 1
ATOM 3373 C C . ALA A 1 431 ? 11.227 -142 -66 1 93.38 431 ALA A C 1
ATOM 3375 O O . ALA A 1 431 ? 10.773 -141.25 -65.188 1 93.38 431 ALA A O 1
ATOM 3376 N N . GLU A 1 432 ? 12.438 -142.5 -65.938 1 93.56 432 GLU A N 1
ATOM 3377 C CA . GLU A 1 432 ? 13.336 -142.125 -64.875 1 93.56 432 GLU A CA 1
ATOM 3378 C C . GLU A 1 432 ? 13.789 -140.75 -65 1 93.56 432 GLU A C 1
ATOM 3380 O O . GLU A 1 432 ? 13.867 -140 -64 1 93.56 432 GLU A O 1
ATOM 3385 N N . GLN A 1 433 ? 14.016 -140.375 -66.188 1 93.06 433 GLN A N 1
ATOM 3386 C CA . GLN A 1 433 ? 14.391 -139 -66.438 1 93.06 433 GLN A CA 1
ATOM 3387 C C . GLN A 1 433 ? 13.234 -138 -66.125 1 93.06 433 GLN A C 1
ATOM 3389 O O . GLN A 1 433 ? 13.438 -136.875 -65.625 1 93.06 433 GLN A O 1
ATOM 3394 N N . SER A 1 434 ? 12.055 -138.375 -66.438 1 92.94 434 SER A N 1
ATOM 3395 C CA . SER A 1 434 ? 10.867 -137.625 -66.188 1 92.94 434 SER A CA 1
ATOM 3396 C C . SER A 1 434 ? 10.625 -137.5 -64.688 1 92.94 434 SER A C 1
ATOM 3398 O O . SER A 1 434 ? 10.312 -136.375 -64.188 1 92.94 434 SER A O 1
ATOM 3400 N N . SER A 1 435 ? 10.836 -138.5 -64 1 92.94 435 SER A N 1
ATOM 3401 C CA . SER A 1 435 ? 10.672 -138.5 -62.531 1 92.94 435 SER A CA 1
ATOM 3402 C C . SER A 1 435 ? 11.672 -137.625 -61.875 1 92.94 435 SER A C 1
ATOM 3404 O O . SER A 1 435 ? 11.312 -136.875 -60.969 1 92.94 435 SER A O 1
ATOM 3406 N N . ALA A 1 436 ? 12.859 -137.5 -62.406 1 93.5 436 ALA A N 1
ATOM 3407 C CA . ALA A 1 436 ? 13.891 -136.625 -61.875 1 93.5 436 ALA A CA 1
ATOM 3408 C C . ALA A 1 436 ? 13.57 -135.125 -62.219 1 93.5 436 ALA A C 1
ATOM 3410 O O . ALA A 1 436 ? 13.75 -134.25 -61.375 1 93.5 436 ALA A O 1
ATOM 3411 N N . ALA A 1 437 ? 13.062 -135 -63.312 1 92 437 ALA A N 1
ATOM 3412 C CA . ALA A 1 437 ? 12.703 -133.625 -63.719 1 92 437 ALA A CA 1
ATOM 3413 C C . ALA A 1 437 ? 11.531 -133 -62.938 1 92 437 ALA A C 1
ATOM 3415 O O . ALA A 1 437 ? 11.531 -131.875 -62.531 1 92 437 ALA A O 1
ATOM 3416 N N . VAL A 1 438 ? 10.578 -133.75 -62.625 1 93.69 438 VAL A N 1
ATOM 3417 C CA . VAL A 1 438 ? 9.422 -133.375 -61.844 1 93.69 438 VAL A CA 1
ATOM 3418 C C . VAL A 1 438 ? 9.836 -133.125 -60.375 1 93.69 438 VAL A C 1
ATOM 3420 O O . VAL A 1 438 ? 9.297 -132.25 -59.75 1 93.69 438 VAL A O 1
ATOM 3423 N N . GLY A 1 439 ? 10.773 -134.125 -59.969 1 92.5 439 GLY A N 1
ATOM 3424 C CA . GLY A 1 439 ? 11.32 -133.75 -58.656 1 92.5 439 GLY A CA 1
ATOM 3425 C C . GLY A 1 439 ? 11.953 -132.375 -58.531 1 92.5 439 GLY A C 1
ATOM 3426 O O . GLY A 1 439 ? 11.734 -131.75 -57.531 1 92.5 439 GLY A O 1
ATOM 3427 N N . ASN A 1 440 ? 12.656 -132 -59.594 1 92.81 440 ASN A N 1
ATOM 3428 C CA . ASN A 1 440 ? 13.266 -130.75 -59.625 1 92.81 440 ASN A CA 1
ATOM 3429 C C . ASN A 1 440 ? 12.211 -129.625 -59.719 1 92.81 440 ASN A C 1
ATOM 3431 O O . ASN A 1 440 ? 12.352 -128.625 -59.125 1 92.81 440 ASN A O 1
ATOM 3435 N N . VAL A 1 441 ? 11.148 -129.875 -60.344 1 92.5 441 VAL A N 1
ATOM 3436 C CA . VAL A 1 441 ? 10.055 -128.875 -60.469 1 92.5 441 VAL A CA 1
ATOM 3437 C C . VAL A 1 441 ? 9.375 -128.625 -59.125 1 92.5 441 VAL A C 1
ATOM 3439 O O . VAL A 1 441 ? 9.086 -127.562 -58.719 1 92.5 441 VAL A O 1
ATOM 3442 N N . LYS A 1 442 ? 9.18 -129.875 -58.438 1 91.69 442 LYS A N 1
ATOM 3443 C CA . LYS A 1 442 ? 8.523 -129.75 -57.125 1 91.69 442 LYS A CA 1
ATOM 3444 C C . LYS A 1 442 ? 9.344 -128.875 -56.125 1 91.69 442 LYS A C 1
ATOM 3446 O O . LYS A 1 442 ? 8.805 -128.125 -55.406 1 91.69 442 LYS A O 1
ATOM 3451 N N . PHE A 1 443 ? 10.641 -129.125 -56.219 1 93.12 443 PHE A N 1
ATOM 3452 C CA . PHE A 1 443 ? 11.547 -128.375 -55.344 1 93.12 443 PHE A CA 1
ATOM 3453 C C . PHE A 1 443 ? 11.555 -126.875 -55.688 1 93.12 443 PHE A C 1
ATOM 3455 O O . PHE A 1 443 ? 11.477 -126 -54.781 1 93.12 443 PHE A O 1
ATOM 3462 N N . THR A 1 444 ? 11.555 -126.562 -56.844 1 90.62 444 THR A N 1
ATOM 3463 C CA . THR A 1 444 ? 11.625 -125.125 -57.281 1 90.62 444 THR A CA 1
ATOM 3464 C C . THR A 1 444 ? 10.297 -124.438 -57.031 1 90.62 444 THR A C 1
ATOM 3466 O O . THR A 1 444 ? 10.281 -123.25 -56.656 1 90.62 444 THR A O 1
ATOM 3469 N N . ILE A 1 445 ? 9.18 -125.125 -57.125 1 91.19 445 ILE A N 1
ATOM 3470 C CA . ILE A 1 445 ? 7.867 -124.562 -56.906 1 91.19 445 ILE A CA 1
ATOM 3471 C C . ILE A 1 445 ? 7.703 -124.188 -55.438 1 91.19 445 ILE A C 1
ATOM 3473 O O . ILE A 1 445 ? 7.074 -123.188 -55.094 1 91.19 445 ILE A O 1
ATOM 3477 N N . GLU A 1 446 ? 8.297 -125.062 -54.656 1 91.69 446 GLU A N 1
ATOM 3478 C CA . GLU A 1 446 ? 8.25 -124.75 -53.219 1 91.69 446 GLU A CA 1
ATOM 3479 C C . GLU A 1 446 ? 8.992 -123.438 -52.906 1 91.69 446 GLU A C 1
ATOM 3481 O O . GLU A 1 446 ? 8.523 -122.688 -52.094 1 91.69 446 GLU A O 1
ATOM 3486 N N . LYS A 1 447 ? 10.047 -123.188 -53.625 1 90.75 447 LYS A N 1
ATOM 3487 C CA . LYS A 1 447 ? 10.805 -122 -53.438 1 90.75 447 LYS A CA 1
ATOM 3488 C C . LYS A 1 447 ? 10.047 -120.75 -53.969 1 90.75 447 LYS A C 1
ATOM 3490 O O . LYS A 1 447 ? 10.055 -119.688 -53.344 1 90.75 447 LYS A O 1
ATOM 3495 N N . VAL A 1 448 ? 9.367 -120.938 -55 1 89.44 448 VAL A N 1
ATOM 3496 C CA . VAL A 1 448 ? 8.594 -119.812 -55.594 1 89.44 448 VAL A CA 1
ATOM 3497 C C . VAL A 1 448 ? 7.402 -119.5 -54.688 1 89.44 448 VAL A C 1
ATOM 3499 O O . VAL A 1 448 ? 7.082 -118.312 -54.5 1 89.44 448 VAL A O 1
ATOM 3502 N N . GLN A 1 449 ? 6.793 -120.625 -54.281 1 91 449 GLN A N 1
ATOM 3503 C CA . GLN A 1 449 ? 5.652 -120.375 -53.375 1 91 449 GLN A CA 1
ATOM 3504 C C . GLN A 1 449 ? 6.066 -119.625 -52.125 1 91 449 GLN A C 1
ATOM 3506 O O . GLN A 1 449 ? 5.371 -118.688 -51.688 1 91 449 GLN A O 1
ATOM 3511 N N . GLU A 1 450 ? 7.227 -119.938 -51.594 1 92.44 450 GLU A N 1
ATOM 3512 C CA . GLU A 1 450 ? 7.734 -119.312 -50.406 1 92.44 450 GLU A CA 1
ATOM 3513 C C . GLU A 1 450 ? 8.07 -117.812 -50.688 1 92.44 450 GLU A C 1
ATOM 3515 O O . GLU A 1 450 ? 7.723 -116.938 -49.906 1 92.44 450 GLU A O 1
ATOM 3520 N N . SER A 1 451 ? 8.656 -117.562 -51.781 1 90.94 451 SER A N 1
ATOM 3521 C CA . SER A 1 451 ? 9.031 -116.188 -52.156 1 90.94 451 SER A CA 1
ATOM 3522 C C . SER A 1 451 ? 7.805 -115.375 -52.406 1 90.94 451 SER A C 1
ATOM 3524 O O . SER A 1 451 ? 7.773 -114.188 -52.031 1 90.94 451 SER A O 1
ATOM 3526 N N . PHE A 1 452 ? 6.832 -115.938 -53.031 1 91.5 452 PHE A N 1
ATOM 3527 C CA . PHE A 1 452 ? 5.594 -115.25 -53.312 1 91.5 452 PHE A CA 1
ATOM 3528 C C . PHE A 1 452 ? 4.844 -114.875 -52.031 1 91.5 452 PHE A C 1
ATOM 3530 O O . PHE A 1 452 ? 4.336 -113.75 -51.875 1 91.5 452 PHE A O 1
ATOM 3537 N N . GLU A 1 453 ? 4.82 -115.875 -51.188 1 92.06 453 GLU A N 1
ATOM 3538 C CA . GLU A 1 453 ? 4.152 -115.625 -49.906 1 92.06 453 GLU A CA 1
ATOM 3539 C C . GLU A 1 453 ? 4.848 -114.562 -49.094 1 92.06 453 GLU A C 1
ATOM 3541 O O . GLU A 1 453 ? 4.191 -113.688 -48.5 1 92.06 453 GLU A O 1
ATOM 3546 N N . ASN A 1 454 ? 6.125 -114.562 -49.156 1 93.25 454 ASN A N 1
ATOM 3547 C CA . ASN A 1 454 ? 6.891 -113.5 -48.438 1 93.25 454 ASN A CA 1
ATOM 3548 C C . ASN A 1 454 ? 6.699 -112.125 -49.062 1 93.25 454 ASN A C 1
ATOM 3550 O O . ASN A 1 454 ? 6.508 -111.188 -48.344 1 93.25 454 ASN A O 1
ATOM 3554 N N . LEU A 1 455 ? 6.746 -112 -50.281 1 93.44 455 LEU A N 1
ATOM 3555 C CA . LEU A 1 455 ? 6.539 -110.75 -50.969 1 93.44 455 LEU A CA 1
ATOM 3556 C C . LEU A 1 455 ? 5.137 -110.25 -50.719 1 93.44 455 LEU A C 1
ATOM 3558 O O . LEU A 1 455 ? 4.949 -109 -50.531 1 93.44 455 LEU A O 1
ATOM 3562 N N . SER A 1 456 ? 4.141 -111.188 -50.781 1 93 456 SER A N 1
ATOM 3563 C CA . SER A 1 456 ? 2.758 -110.812 -50.5 1 93 456 SER A CA 1
ATOM 3564 C C . SER A 1 456 ? 2.617 -110.25 -49.094 1 93 456 SER A C 1
ATOM 3566 O O . SER A 1 456 ? 1.973 -109.25 -48.875 1 93 456 SER A O 1
ATOM 3568 N N . SER A 1 457 ? 3.318 -110.938 -48.156 1 94.31 457 SER A N 1
ATOM 3569 C CA . SER A 1 457 ? 3.254 -110.5 -46.75 1 94.31 457 SER A CA 1
ATOM 3570 C C . SER A 1 457 ? 3.926 -109.125 -46.531 1 94.31 457 SER A C 1
ATOM 3572 O O . SER A 1 457 ? 3.377 -108.25 -45.844 1 94.31 457 SER A O 1
ATOM 3574 N N . ASN A 1 458 ? 5.008 -108.938 -47.125 1 92.75 458 ASN A N 1
ATOM 3575 C CA . ASN A 1 458 ? 5.746 -107.688 -47 1 92.75 458 ASN A CA 1
ATOM 3576 C C . ASN A 1 458 ? 5.027 -106.5 -47.688 1 92.75 458 ASN A C 1
ATOM 3578 O O . ASN A 1 458 ? 5.023 -105.375 -47.156 1 92.75 458 ASN A O 1
ATOM 3582 N N . SER A 1 459 ? 4.422 -106.75 -48.75 1 93.31 459 SER A N 1
ATOM 3583 C CA . SER A 1 459 ? 3.637 -105.75 -49.438 1 93.31 459 SER A CA 1
ATOM 3584 C C . SER A 1 459 ? 2.422 -105.312 -48.625 1 93.31 459 SER A C 1
ATOM 3586 O O . SER A 1 459 ? 2.086 -104.125 -48.531 1 93.31 459 SER A O 1
ATOM 3588 N N . SER A 1 460 ? 1.864 -106.375 -48 1 93.06 460 SER A N 1
ATOM 3589 C CA . SER A 1 460 ? 0.722 -106.125 -47.156 1 93.06 460 SER A CA 1
ATOM 3590 C C . SER A 1 460 ? 1.134 -105.25 -45.938 1 93.06 460 SER A C 1
ATOM 3592 O O . SER A 1 460 ? 0.389 -104.375 -45.5 1 93.06 460 SER A O 1
ATOM 3594 N N . LYS A 1 461 ? 2.287 -105.562 -45.406 1 93.12 461 LYS A N 1
ATOM 3595 C CA . LYS A 1 461 ? 2.816 -104.75 -44.281 1 93.12 461 LYS A CA 1
ATOM 3596 C C . LYS A 1 461 ? 3.088 -103.312 -44.688 1 93.12 461 LYS A C 1
ATOM 3598 O O . LYS A 1 461 ? 2.809 -102.375 -43.938 1 93.12 461 LYS A O 1
ATOM 3603 N N . LEU A 1 462 ? 3.576 -103.125 -45.781 1 92.69 462 LEU A N 1
ATOM 3604 C CA . LEU A 1 462 ? 3.859 -101.812 -46.312 1 92.69 462 LEU A CA 1
ATOM 3605 C C . LEU A 1 462 ? 2.57 -101 -46.5 1 92.69 462 LEU A C 1
ATOM 3607 O O . LEU A 1 462 ? 2.5 -99.812 -46.188 1 92.69 462 LEU A O 1
ATOM 3611 N N . LEU A 1 463 ? 1.607 -101.625 -47.062 1 93.56 463 LEU A N 1
ATOM 3612 C CA . LEU A 1 463 ? 0.317 -101 -47.281 1 93.56 463 LEU A CA 1
ATOM 3613 C C . LEU A 1 463 ? -0.342 -100.562 -45.969 1 93.56 463 LEU A C 1
ATOM 3615 O O . LEU A 1 463 ? -0.905 -99.5 -45.844 1 93.56 463 LEU A O 1
ATOM 3619 N N . LYS A 1 464 ? -0.178 -101.5 -45.031 1 93.88 464 LYS A N 1
ATOM 3620 C CA . LYS A 1 464 ? -0.746 -101.25 -43.719 1 93.88 464 LYS A CA 1
ATOM 3621 C C . LYS A 1 464 ? -0.054 -100 -43.062 1 93.88 464 LYS A C 1
ATOM 3623 O O . LYS A 1 464 ? -0.711 -99.188 -42.469 1 93.88 464 LYS A O 1
ATOM 3628 N N . PHE A 1 465 ? 1.182 -99.938 -43.188 1 92.94 465 PHE A N 1
ATOM 3629 C CA . PHE A 1 465 ? 1.945 -98.812 -42.625 1 92.94 465 PHE A CA 1
ATOM 3630 C C . PHE A 1 465 ? 1.555 -97.5 -43.312 1 92.94 465 PHE A C 1
ATOM 3632 O O . PHE A 1 465 ? 1.396 -96.438 -42.656 1 92.94 465 PHE A O 1
ATOM 3639 N N . MET A 1 466 ? 1.407 -97.562 -44.625 1 93.62 466 MET A N 1
ATOM 3640 C CA . MET A 1 466 ? 1.03 -96.375 -45.375 1 93.62 466 MET A CA 1
ATOM 3641 C C . MET A 1 466 ? -0.32 -95.875 -44.938 1 93.62 466 MET A C 1
ATOM 3643 O O . MET A 1 466 ? -0.477 -94.625 -44.75 1 93.62 466 MET A O 1
ATOM 3647 N N . ASN A 1 467 ? -1.238 -96.688 -44.75 1 92.81 467 ASN A N 1
ATOM 3648 C CA . ASN A 1 467 ? -2.59 -96.312 -44.375 1 92.81 467 ASN A CA 1
ATOM 3649 C C . ASN A 1 467 ? -2.666 -95.875 -42.906 1 92.81 467 ASN A C 1
ATOM 3651 O O . ASN A 1 467 ? -3.211 -94.812 -42.594 1 92.81 467 ASN A O 1
ATOM 3655 N N . ASP A 1 468 ? -2.018 -96.688 -42 1 93.19 468 ASP A N 1
ATOM 3656 C CA . ASP A 1 468 ? -2.229 -96.5 -40.562 1 93.19 468 ASP A CA 1
ATOM 3657 C C . ASP A 1 468 ? -1.339 -95.375 -40 1 93.19 468 ASP A C 1
ATOM 3659 O O . ASP A 1 468 ? -1.715 -94.688 -39.062 1 93.19 468 ASP A O 1
ATOM 3663 N N . ARG A 1 469 ? -0.201 -95.188 -40.656 1 92.94 469 ARG A N 1
ATOM 3664 C CA . ARG A 1 469 ? 0.757 -94.312 -40.031 1 92.94 469 ARG A CA 1
ATOM 3665 C C . ARG A 1 469 ? 0.991 -93.062 -40.906 1 92.94 469 ARG A C 1
ATOM 3667 O O . ARG A 1 469 ? 0.826 -91.938 -40.469 1 92.94 469 ARG A O 1
ATOM 3674 N N . VAL A 1 470 ? 1.254 -93.25 -42.125 1 94.44 470 VAL A N 1
ATOM 3675 C CA . VAL A 1 470 ? 1.673 -92.188 -43 1 94.44 470 VAL A CA 1
ATOM 3676 C C . VAL A 1 470 ? 0.495 -91.25 -43.281 1 94.44 470 VAL A C 1
ATOM 3678 O O . VAL A 1 470 ? 0.575 -90.062 -43 1 94.44 470 VAL A O 1
ATOM 3681 N N . VAL A 1 471 ? -0.628 -91.75 -43.781 1 93.88 471 VAL A N 1
ATOM 3682 C CA . VAL A 1 471 ? -1.796 -90.938 -44.125 1 93.88 471 VAL A CA 1
ATOM 3683 C C . VAL A 1 471 ? -2.311 -90.25 -42.875 1 93.88 471 VAL A C 1
ATOM 3685 O O . VAL A 1 471 ? -2.611 -89.062 -42.906 1 93.88 471 VAL A O 1
ATOM 3688 N N . SER A 1 472 ? -2.305 -91 -41.75 1 94.12 472 SER A N 1
ATOM 3689 C CA . SER A 1 472 ? -2.787 -90.438 -40.5 1 94.12 472 SER A CA 1
ATOM 3690 C C . SER A 1 472 ? -1.898 -89.312 -40.031 1 94.12 472 SER A C 1
ATOM 3692 O O . SER A 1 472 ? -2.396 -88.312 -39.531 1 94.12 472 SER A O 1
ATOM 3694 N N . GLN A 1 473 ? -0.687 -89.375 -40.156 1 94.06 473 GLN A N 1
ATOM 3695 C CA . GLN A 1 473 ? 0.244 -88.375 -39.719 1 94.06 473 GLN A CA 1
ATOM 3696 C C . GLN A 1 473 ? 0.136 -87.125 -40.594 1 94.06 473 GLN A C 1
ATOM 3698 O O . GLN A 1 473 ? 0.236 -86 -40.062 1 94.06 473 GLN A O 1
ATOM 3703 N N . PHE A 1 474 ? 0.008 -87.25 -41.812 1 94.81 474 PHE A N 1
ATOM 3704 C CA . PHE A 1 474 ? -0.148 -86.062 -42.688 1 94.81 474 PHE A CA 1
ATOM 3705 C C . PHE A 1 474 ? -1.446 -85.375 -42.406 1 94.81 474 PHE A C 1
ATOM 3707 O O . PHE A 1 474 ? -1.509 -84.125 -42.5 1 94.81 474 PHE A O 1
ATOM 3714 N N . GLU A 1 475 ? -2.494 -86.062 -41.969 1 94.25 475 GLU A N 1
ATOM 3715 C CA . GLU A 1 475 ? -3.74 -85.438 -41.562 1 94.25 475 GLU A CA 1
ATOM 3716 C C . GLU A 1 475 ? -3.531 -84.625 -40.281 1 94.25 475 GLU A C 1
ATOM 3718 O O . GLU A 1 475 ? -4.102 -83.562 -40.156 1 94.25 475 GLU A O 1
ATOM 3723 N N . THR A 1 476 ? -2.709 -85.125 -39.438 1 94.62 476 THR A N 1
ATOM 3724 C CA . THR A 1 476 ? -2.371 -84.375 -38.219 1 94.62 476 THR A CA 1
ATOM 3725 C C . THR A 1 476 ? -1.635 -83.062 -38.562 1 94.62 476 THR A C 1
ATOM 3727 O O . THR A 1 476 ? -1.852 -82.062 -37.938 1 94.62 476 THR A O 1
ATOM 3730 N N . PHE A 1 477 ? -0.863 -83.062 -39.562 1 95.12 477 PHE A N 1
ATOM 3731 C CA . PHE A 1 477 ? -0.083 -81.938 -39.938 1 95.12 477 PHE A CA 1
ATOM 3732 C C . PHE A 1 477 ? -0.971 -80.875 -40.625 1 95.12 477 PHE A C 1
ATOM 3734 O O . PHE A 1 477 ? -0.683 -79.688 -40.531 1 95.12 477 PHE A O 1
ATOM 3741 N N . VAL A 1 478 ? -2.062 -81.312 -41.25 1 95.88 478 VAL A N 1
ATOM 3742 C CA . VAL A 1 478 ? -3.051 -80.375 -41.75 1 95.88 478 VAL A CA 1
ATOM 3743 C C . VAL A 1 478 ? -3.611 -79.562 -40.594 1 95.88 478 VAL A C 1
ATOM 3745 O O . VAL A 1 478 ? -3.727 -78.312 -40.656 1 95.88 478 VAL A O 1
ATOM 3748 N N . HIS A 1 479 ? -3.801 -80.188 -39.438 1 95.62 479 HIS A N 1
ATOM 3749 C CA . HIS A 1 479 ? -4.312 -79.562 -38.25 1 95.62 479 HIS A CA 1
ATOM 3750 C C . HIS A 1 479 ? -3.26 -78.625 -37.625 1 95.62 479 HIS A C 1
ATOM 3752 O O . HIS A 1 479 ? -3.594 -77.562 -37.094 1 95.62 479 HIS A O 1
ATOM 3758 N N . VAL A 1 480 ? -2.059 -79 -37.75 1 95.88 480 VAL A N 1
ATOM 3759 C CA . VAL A 1 480 ? -0.971 -78.125 -37.281 1 95.88 480 VAL A CA 1
ATOM 3760 C C . VAL A 1 480 ? -0.948 -76.812 -38.094 1 95.88 480 VAL A C 1
ATOM 3762 O O . VAL A 1 480 ? -0.754 -75.75 -37.531 1 95.88 480 VAL A O 1
ATOM 3765 N N . GLY A 1 481 ? -1.136 -76.938 -39.375 1 96.5 481 GLY A N 1
ATOM 3766 C CA . GLY A 1 481 ? -1.218 -75.75 -40.219 1 96.5 481 GLY A CA 1
ATOM 3767 C C . GLY A 1 481 ? -2.35 -74.812 -39.812 1 96.5 481 GLY A C 1
ATOM 3768 O O . GLY A 1 481 ? -2.174 -73.625 -39.75 1 96.5 481 GLY A O 1
ATOM 3769 N N . GLU A 1 482 ? -3.477 -75.375 -39.406 1 96.56 482 GLU A N 1
ATOM 3770 C CA . GLU A 1 482 ? -4.629 -74.625 -38.969 1 96.56 482 GLU A CA 1
ATOM 3771 C C . GLU A 1 482 ? -4.336 -73.875 -37.656 1 96.56 482 GLU A C 1
ATOM 3773 O O . GLU A 1 482 ? -4.664 -72.75 -37.5 1 96.56 482 GLU A O 1
ATOM 3778 N N . GLN A 1 483 ? -3.725 -74.625 -36.781 1 96.31 483 GLN A N 1
ATOM 3779 C CA . GLN A 1 483 ? -3.381 -74 -35.5 1 96.31 483 GLN A CA 1
ATOM 3780 C C . GLN A 1 483 ? -2.312 -72.938 -35.656 1 96.31 483 GLN A C 1
ATOM 3782 O O . GLN A 1 483 ? -2.35 -71.938 -34.969 1 96.31 483 GLN A O 1
ATOM 3787 N N . TYR A 1 484 ? -1.417 -73.125 -36.5 1 96.62 484 TYR A N 1
ATOM 3788 C CA . TYR A 1 484 ? -0.353 -72.188 -36.781 1 96.62 484 TYR A CA 1
ATOM 3789 C C . TYR A 1 484 ? -0.924 -70.875 -37.344 1 96.62 484 TYR A C 1
ATOM 3791 O O . TYR A 1 484 ? -0.465 -69.812 -37 1 96.62 484 TYR A O 1
ATOM 3799 N N . GLU A 1 485 ? -1.909 -71.062 -38.125 1 97.38 485 GLU A N 1
ATOM 3800 C CA . GLU A 1 485 ? -2.592 -69.875 -38.656 1 97.38 485 GLU A CA 1
ATOM 3801 C C . GLU A 1 485 ? -3.293 -69.062 -37.562 1 97.38 485 GLU A C 1
ATOM 3803 O O . GLU A 1 485 ? -3.23 -67.812 -37.531 1 97.38 485 GLU A O 1
ATOM 3808 N N . LYS A 1 486 ? -3.924 -69.75 -36.594 1 97.56 486 LYS A N 1
ATOM 3809 C CA . LYS A 1 486 ? -4.594 -69.062 -35.469 1 97.56 486 LYS A CA 1
ATOM 3810 C C . LYS A 1 486 ? -3.598 -68.312 -34.625 1 97.56 486 LYS A C 1
ATOM 3812 O O . LYS A 1 486 ? -3.912 -67.25 -34.094 1 97.56 486 LYS A O 1
ATOM 3817 N N . ASP A 1 487 ? -2.441 -68.875 -34.5 1 96.94 487 ASP A N 1
ATOM 3818 C CA . ASP A 1 487 ? -1.397 -68.188 -33.75 1 96.94 487 ASP A CA 1
ATOM 3819 C C . ASP A 1 487 ? -0.957 -66.938 -34.5 1 96.94 487 ASP A C 1
ATOM 3821 O O . ASP A 1 487 ? -0.702 -65.875 -33.844 1 96.94 487 ASP A O 1
ATOM 3825 N N . GLY A 1 488 ? -0.871 -67 -35.812 1 97.38 488 GLY A N 1
ATOM 3826 C CA . GLY A 1 488 ? -0.577 -65.812 -36.594 1 97.38 488 GLY A CA 1
ATOM 3827 C C . GLY A 1 488 ? -1.629 -64.75 -36.469 1 97.38 488 GLY A C 1
ATOM 3828 O O . GLY A 1 488 ? -1.299 -63.562 -36.344 1 97.38 488 GLY A O 1
ATOM 3829 N N . VAL A 1 489 ? -2.867 -65.125 -36.375 1 97.31 489 VAL A N 1
ATOM 3830 C CA . VAL A 1 489 ? -3.98 -64.25 -36.188 1 97.31 489 VAL A CA 1
ATOM 3831 C C . VAL A 1 489 ? -3.896 -63.562 -34.812 1 97.31 489 VAL A C 1
ATOM 3833 O O . VAL A 1 489 ? -4.133 -62.375 -34.688 1 97.31 489 VAL A O 1
ATOM 3836 N N . PHE A 1 490 ? -3.529 -64.25 -33.844 1 95.69 490 PHE A N 1
ATOM 3837 C CA . PHE A 1 490 ? -3.379 -63.719 -32.5 1 95.69 490 PHE A CA 1
ATOM 3838 C C . PHE A 1 490 ? -2.303 -62.656 -32.438 1 95.69 490 PHE A C 1
ATOM 3840 O O . PHE A 1 490 ? -2.52 -61.562 -31.906 1 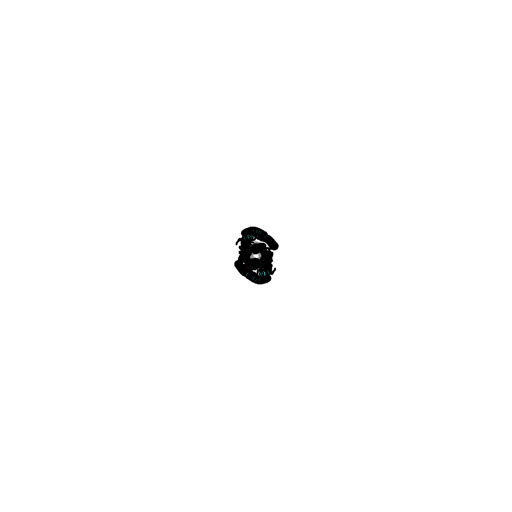95.69 490 PHE A O 1
ATOM 3847 N N . VAL A 1 491 ? -1.179 -62.938 -33.062 1 96.5 491 VAL A N 1
ATOM 3848 C CA . VAL A 1 491 ? -0.071 -62 -33.062 1 96.5 491 VAL A CA 1
ATOM 3849 C C . VAL A 1 491 ? -0.478 -60.75 -33.812 1 96.5 491 VAL A C 1
ATOM 3851 O O . VAL A 1 491 ? -0.138 -59.625 -33.406 1 96.5 491 VAL A O 1
ATOM 3854 N N . ASN A 1 492 ? -1.188 -60.938 -34.844 1 97.38 492 ASN A N 1
ATOM 3855 C CA . ASN A 1 492 ? -1.674 -59.812 -35.594 1 97.38 492 ASN A CA 1
ATOM 3856 C C . ASN A 1 492 ? -2.605 -58.938 -34.781 1 97.38 492 ASN A C 1
ATOM 3858 O O . ASN A 1 492 ? -2.463 -57.719 -34.75 1 97.38 492 ASN A O 1
ATOM 3862 N N . ASN A 1 493 ? -3.557 -59.5 -34.062 1 96.5 493 ASN A N 1
ATOM 3863 C CA . ASN A 1 493 ? -4.508 -58.781 -33.25 1 96.5 493 ASN A CA 1
ATOM 3864 C C . ASN A 1 493 ? -3.805 -58.031 -32.094 1 96.5 493 ASN A C 1
ATOM 3866 O O . ASN A 1 493 ? -4.129 -56.875 -31.812 1 96.5 493 ASN A O 1
ATOM 3870 N N . MET A 1 494 ? -2.887 -58.719 -31.547 1 94.94 494 MET A N 1
ATOM 3871 C CA . MET A 1 494 ? -2.111 -58.094 -30.469 1 94.94 494 MET A CA 1
ATOM 3872 C C . MET A 1 494 ? -1.354 -56.875 -30.984 1 94.94 494 MET A C 1
ATOM 3874 O O . MET A 1 494 ? -1.323 -55.844 -30.328 1 94.94 494 MET A O 1
ATOM 3878 N N . SER A 1 495 ? -0.784 -57 -32.156 1 97.06 495 SER A N 1
ATOM 3879 C CA . SER A 1 495 ? -0.014 -55.938 -32.75 1 97.06 495 SER A CA 1
ATOM 3880 C C . SER A 1 495 ? -0.91 -54.75 -33.125 1 97.06 495 SER A C 1
ATOM 3882 O O . SER A 1 495 ? -0.534 -53.594 -32.938 1 97.06 495 SER A O 1
ATOM 3884 N N . GLU A 1 496 ? -2.098 -55.031 -33.594 1 96 496 GLU A N 1
ATOM 3885 C CA . GLU A 1 496 ? -3.047 -54 -33.938 1 96 496 GLU A CA 1
ATOM 3886 C C . GLU A 1 496 ? -3.535 -53.25 -32.719 1 96 496 GLU A C 1
ATOM 3888 O O . GLU A 1 496 ? -3.652 -52 -32.75 1 96 496 GLU A O 1
ATOM 3893 N N . GLU A 1 497 ? -3.781 -53.938 -31.703 1 95 497 GLU A N 1
ATOM 3894 C CA . GLU A 1 497 ? -4.211 -53.312 -30.453 1 95 497 GLU A CA 1
ATOM 3895 C C . GLU A 1 497 ? -3.1 -52.438 -29.844 1 95 497 GLU A C 1
ATOM 3897 O O . GLU A 1 497 ? -3.354 -51.344 -29.344 1 95 497 GLU A O 1
ATOM 3902 N N . LEU A 1 498 ? -1.928 -52.938 -29.922 1 95.5 498 LEU A N 1
ATOM 3903 C CA . LEU A 1 498 ? -0.77 -52.188 -29.453 1 95.5 498 LEU A CA 1
ATOM 3904 C C . LEU A 1 498 ? -0.611 -50.875 -30.25 1 95.5 498 LEU A C 1
ATOM 3906 O O . LEU A 1 498 ? -0.39 -49.812 -29.672 1 95.5 498 LEU A O 1
ATOM 3910 N N . ALA A 1 499 ? -0.732 -51 -31.516 1 96.5 499 ALA A N 1
ATOM 3911 C CA . ALA A 1 499 ? -0.615 -49.844 -32.375 1 96.5 499 ALA A CA 1
ATOM 3912 C C . ALA A 1 499 ? -1.679 -48.781 -32.031 1 96.5 499 ALA A C 1
ATOM 3914 O O . ALA A 1 499 ? -1.379 -47.594 -31.922 1 96.5 499 ALA A O 1
ATOM 3915 N N . THR A 1 500 ? -2.904 -49.219 -31.828 1 95.94 500 THR A N 1
ATOM 3916 C CA . THR A 1 500 ? -4.016 -48.344 -31.516 1 95.94 500 THR A CA 1
ATOM 3917 C C . THR A 1 500 ? -3.803 -47.656 -30.156 1 95.94 500 THR A C 1
ATOM 3919 O O . THR A 1 500 ? -3.99 -46.438 -30.031 1 95.94 500 THR A O 1
ATOM 3922 N N . MET A 1 501 ? -3.371 -48.375 -29.219 1 94.75 501 MET A N 1
ATOM 3923 C CA . MET A 1 501 ? -3.184 -47.844 -27.875 1 94.75 501 MET A CA 1
ATOM 3924 C C . MET A 1 501 ? -2.008 -46.844 -27.828 1 94.75 501 MET A C 1
ATOM 3926 O O . MET A 1 501 ? -2.051 -45.844 -27.125 1 94.75 501 MET A O 1
ATOM 3930 N N . THR A 1 502 ? -0.964 -47.188 -28.562 1 95.75 502 THR A N 1
ATOM 3931 C CA . THR A 1 502 ? 0.188 -46.312 -28.609 1 95.75 502 THR A CA 1
ATOM 3932 C C . THR A 1 502 ? -0.176 -45 -29.297 1 95.75 502 THR A C 1
ATOM 3934 O O . THR A 1 502 ? 0.325 -43.938 -28.922 1 95.75 502 THR A O 1
ATOM 3937 N N . GLU A 1 503 ? -1.09 -45.062 -30.234 1 95.62 503 GLU A N 1
ATOM 3938 C CA . GLU A 1 503 ? -1.575 -43.844 -30.875 1 95.62 503 GLU A CA 1
ATOM 3939 C C . GLU A 1 503 ? -2.393 -43 -29.906 1 95.62 503 GLU A C 1
ATOM 3941 O O . GLU A 1 503 ? -2.25 -41.781 -29.875 1 95.62 503 GLU A O 1
ATOM 3946 N N . GLU A 1 504 ? -3.148 -43.656 -29.125 1 95.19 504 GLU A N 1
ATOM 3947 C CA . GLU A 1 504 ? -3.963 -42.938 -28.141 1 95.19 504 GLU A CA 1
ATOM 3948 C C . GLU A 1 504 ? -3.094 -42.312 -27.062 1 95.19 504 GLU A C 1
ATOM 3950 O O . GLU A 1 504 ? -3.309 -41.156 -26.703 1 95.19 504 GLU A O 1
ATOM 3955 N N . VAL A 1 505 ? -2.127 -43 -26.641 1 95.75 505 VAL A N 1
ATOM 3956 C CA . VAL A 1 505 ? -1.233 -42.469 -25.609 1 95.75 505 VAL A CA 1
ATOM 3957 C C . VAL A 1 505 ? -0.424 -41.312 -26.188 1 95.75 505 VAL A C 1
ATOM 3959 O O . VAL A 1 505 ? -0.22 -40.281 -25.516 1 95.75 505 VAL A O 1
ATOM 3962 N N . SER A 1 506 ? -0.023 -41.438 -27.375 1 96.5 506 SER A N 1
ATOM 3963 C CA . SER A 1 506 ? 0.724 -40.375 -28.031 1 96.5 506 SER A CA 1
ATOM 3964 C C . SER A 1 506 ? -0.107 -39.094 -28.125 1 96.5 506 SER A C 1
ATOM 3966 O O . SER A 1 506 ? 0.393 -38 -27.859 1 96.5 506 SER A O 1
ATOM 3968 N N . ALA A 1 507 ? -1.395 -39.219 -28.453 1 95.88 507 ALA A N 1
ATOM 3969 C CA . ALA A 1 507 ? -2.291 -38.062 -28.531 1 95.88 507 ALA A CA 1
ATOM 3970 C C . ALA A 1 507 ? -2.475 -37.406 -27.172 1 95.88 507 ALA A C 1
ATOM 3972 O O . ALA A 1 507 ? -2.459 -36.188 -27.047 1 95.88 507 ALA A O 1
ATOM 3973 N N . THR A 1 508 ? -2.633 -38.188 -26.203 1 95.88 508 THR A N 1
ATOM 3974 C CA . THR A 1 508 ? -2.834 -37.688 -24.844 1 95.88 508 THR A CA 1
ATOM 3975 C C . THR A 1 508 ? -1.58 -37 -24.328 1 95.88 508 THR A C 1
ATOM 3977 O O . THR A 1 508 ? -1.668 -35.938 -23.703 1 95.88 508 THR A O 1
ATOM 3980 N N . ILE A 1 509 ? -0.453 -37.531 -24.656 1 95.38 509 ILE A N 1
ATOM 3981 C CA . ILE A 1 509 ? 0.815 -36.969 -24.188 1 95.38 509 ILE A CA 1
ATOM 3982 C C . ILE A 1 509 ? 1.099 -35.656 -24.891 1 95.38 509 ILE A C 1
ATOM 3984 O O . ILE A 1 509 ? 1.668 -34.719 -24.297 1 95.38 509 ILE A O 1
ATOM 3988 N N . ASN A 1 510 ? 0.679 -35.531 -26.094 1 95.38 510 ASN A N 1
ATOM 3989 C CA . ASN A 1 510 ? 0.798 -34.281 -26.797 1 95.38 510 ASN A CA 1
ATOM 3990 C C . ASN A 1 510 ? -0.048 -33.188 -26.141 1 95.38 510 ASN A C 1
ATOM 3992 O O . ASN A 1 510 ? 0.383 -32.031 -26.031 1 95.38 510 ASN A O 1
ATOM 3996 N N . GLN A 1 511 ? -1.172 -33.594 -25.703 1 94.44 511 GLN A N 1
ATOM 3997 C CA . GLN A 1 511 ? -2.035 -32.688 -24.984 1 94.44 511 GLN A CA 1
ATOM 3998 C C . GLN A 1 511 ? -1.4 -32.25 -23.656 1 94.44 511 GLN A C 1
ATOM 4000 O O . GLN A 1 511 ? -1.458 -31.062 -23.297 1 94.44 511 GLN A O 1
ATOM 4005 N N . VAL A 1 512 ? -0.796 -33.125 -23 1 95 512 VAL A N 1
ATOM 4006 C CA . VAL A 1 512 ? -0.135 -32.812 -21.734 1 95 512 VAL A CA 1
ATOM 4007 C C . VAL A 1 512 ? 1.047 -31.875 -21.984 1 95 512 VAL A C 1
ATOM 4009 O O . VAL A 1 512 ? 1.273 -30.938 -21.219 1 95 512 VAL A O 1
ATOM 4012 N N . SER A 1 513 ? 1.734 -32.125 -23.031 1 96.19 513 SER A N 1
ATOM 4013 C CA . SER A 1 513 ? 2.875 -31.297 -23.391 1 96.19 513 SER A CA 1
ATOM 4014 C C . SER A 1 513 ? 2.449 -29.844 -23.609 1 96.19 513 SER A C 1
ATOM 4016 O O . SER A 1 513 ? 3.102 -28.922 -23.125 1 96.19 513 SER A O 1
ATOM 4018 N N . GLU A 1 514 ? 1.339 -29.641 -24.266 1 95.5 514 GLU A N 1
ATOM 4019 C CA . GLU A 1 514 ? 0.812 -28.297 -24.5 1 95.5 514 GLU A CA 1
ATOM 4020 C C . GLU A 1 514 ? 0.371 -27.625 -23.203 1 95.5 514 GLU A C 1
ATOM 4022 O O . GLU A 1 514 ? 0.632 -26.453 -22.969 1 95.5 514 GLU A O 1
ATOM 4027 N N . ALA A 1 515 ? -0.262 -28.391 -22.422 1 95.12 515 ALA A N 1
ATOM 4028 C CA . ALA A 1 515 ? -0.737 -27.875 -21.141 1 95.12 515 ALA A CA 1
ATOM 4029 C C . ALA A 1 515 ? 0.43 -27.453 -20.25 1 95.12 515 ALA A C 1
ATOM 4031 O O . ALA A 1 515 ? 0.37 -26.406 -19.609 1 95.12 515 ALA A O 1
ATOM 4032 N N . VAL A 1 516 ? 1.467 -28.172 -20.281 1 95 516 VAL A N 1
ATOM 4033 C CA . VAL A 1 516 ? 2.641 -27.906 -19.469 1 95 516 VAL A CA 1
ATOM 4034 C C . VAL A 1 516 ? 3.344 -26.641 -19.969 1 95 516 VAL A C 1
ATOM 4036 O O . VAL A 1 516 ? 3.834 -25.844 -19.172 1 95 516 VAL A O 1
ATOM 4039 N N . GLN A 1 517 ? 3.393 -26.469 -21.234 1 93.88 517 GLN A N 1
ATOM 4040 C CA . GLN A 1 517 ? 3.969 -25.25 -21.812 1 93.88 517 GLN A CA 1
ATOM 4041 C C . GLN A 1 517 ? 3.166 -24.016 -21.391 1 93.88 517 GLN A C 1
ATOM 4043 O O . GLN A 1 517 ? 3.74 -22.984 -21.047 1 93.88 517 GLN A O 1
ATOM 4048 N N . SER A 1 518 ? 1.948 -24.172 -21.391 1 94 518 SER A N 1
ATOM 4049 C CA . SER A 1 518 ? 1.073 -23.094 -20.953 1 94 518 SER A CA 1
ATOM 4050 C C . SER A 1 518 ? 1.309 -22.766 -19.484 1 94 518 SER A C 1
ATOM 4052 O O . SER A 1 518 ? 1.293 -21.594 -19.094 1 94 518 SER A O 1
ATOM 4054 N N . MET A 1 519 ? 1.532 -23.719 -18.75 1 92.5 519 MET A N 1
ATOM 4055 C CA . MET A 1 519 ? 1.799 -23.531 -17.312 1 92.5 519 MET A CA 1
ATOM 4056 C C . MET A 1 519 ? 3.107 -22.781 -17.109 1 92.5 519 MET A C 1
ATOM 4058 O O . MET A 1 519 ? 3.191 -21.906 -16.234 1 92.5 519 MET A O 1
ATOM 4062 N N . ALA A 1 520 ? 4.066 -23.156 -17.844 1 93.56 520 ALA A N 1
ATOM 4063 C CA . ALA A 1 520 ? 5.348 -22.453 -17.766 1 93.56 520 ALA A CA 1
ATOM 4064 C C . ALA A 1 520 ? 5.195 -20.984 -18.125 1 93.56 520 ALA A C 1
ATOM 4066 O O . ALA A 1 520 ? 5.75 -20.109 -17.453 1 93.56 520 ALA A O 1
ATOM 4067 N N . ASP A 1 521 ? 4.398 -20.688 -19.078 1 94.81 521 ASP A N 1
ATOM 4068 C CA . ASP A 1 521 ? 4.117 -19.312 -19.5 1 94.81 521 ASP A CA 1
ATOM 4069 C C . ASP A 1 521 ? 3.379 -18.547 -18.391 1 94.81 521 ASP A C 1
ATOM 4071 O O . ASP A 1 521 ? 3.691 -17.391 -18.125 1 94.81 521 ASP A O 1
ATOM 4075 N N . MET A 1 522 ? 2.461 -19.203 -17.828 1 92.38 522 MET A N 1
ATOM 4076 C CA . MET A 1 522 ? 1.683 -18.594 -16.766 1 92.38 522 MET A CA 1
ATOM 4077 C C . MET A 1 522 ? 2.564 -18.281 -15.562 1 92.38 522 MET A C 1
ATOM 4079 O O . MET A 1 522 ? 2.414 -17.234 -14.93 1 92.38 522 MET A O 1
ATOM 4083 N N . ALA A 1 523 ? 3.459 -19.156 -15.266 1 93.81 523 ALA A N 1
ATOM 4084 C CA . ALA A 1 523 ? 4.395 -18.938 -14.164 1 93.81 523 ALA A CA 1
ATOM 4085 C C . ALA A 1 523 ? 5.281 -17.719 -14.438 1 93.81 523 ALA A C 1
ATOM 4087 O O . ALA A 1 523 ? 5.516 -16.906 -13.547 1 93.81 523 ALA A O 1
ATOM 4088 N N . GLN A 1 524 ? 5.699 -17.578 -15.664 1 93.19 524 GLN A N 1
ATOM 4089 C CA . GLN A 1 524 ? 6.523 -16.438 -16.047 1 93.19 524 GLN A CA 1
ATOM 4090 C C . GLN A 1 524 ? 5.754 -15.125 -15.914 1 93.19 524 GLN A C 1
ATOM 4092 O O . GLN A 1 524 ? 6.262 -14.156 -15.352 1 93.19 524 GLN A O 1
ATOM 4097 N N . LYS A 1 525 ? 4.543 -15.109 -16.359 1 94.31 525 LYS A N 1
ATOM 4098 C CA . LYS A 1 525 ? 3.695 -13.922 -16.266 1 94.31 525 LYS A CA 1
ATOM 4099 C C . LYS A 1 525 ? 3.41 -13.57 -14.805 1 94.31 525 LYS A C 1
ATOM 4101 O O . LYS A 1 525 ? 3.424 -12.398 -14.43 1 94.31 525 LYS A O 1
ATOM 4106 N N . SER A 1 526 ? 3.166 -14.531 -14.008 1 94.62 526 SER A N 1
ATOM 4107 C CA . SER A 1 526 ? 2.939 -14.32 -12.578 1 94.62 526 SER A CA 1
ATOM 4108 C C . SER A 1 526 ? 4.164 -13.703 -11.914 1 94.62 526 SER A C 1
ATOM 4110 O O . SER A 1 526 ? 4.039 -12.781 -11.109 1 94.62 526 SER A O 1
ATOM 4112 N N . SER A 1 527 ? 5.316 -14.211 -12.281 1 95.94 527 SER A N 1
ATOM 4113 C CA . SER A 1 527 ? 6.562 -13.68 -11.742 1 95.94 527 SER A CA 1
ATOM 4114 C C . SER A 1 527 ? 6.727 -12.203 -12.078 1 95.94 527 SER A C 1
ATOM 4116 O O . SER A 1 527 ? 7.133 -11.406 -11.234 1 95.94 527 SER A O 1
ATOM 4118 N N . GLU A 1 528 ? 6.344 -11.812 -13.258 1 95.56 528 GLU A N 1
ATOM 4119 C CA . GLU A 1 528 ? 6.414 -10.414 -13.688 1 95.56 528 GLU A CA 1
ATOM 4120 C C . GLU A 1 528 ? 5.453 -9.539 -12.891 1 95.56 528 GLU A C 1
ATOM 4122 O O . GLU A 1 528 ? 5.816 -8.445 -12.453 1 95.56 528 GLU A O 1
ATOM 4127 N N . ASN A 1 529 ? 4.305 -10.07 -12.703 1 96.19 529 ASN A N 1
ATOM 4128 C CA . ASN A 1 529 ? 3.309 -9.328 -11.938 1 96.19 529 ASN A CA 1
ATOM 4129 C C . ASN A 1 529 ? 3.701 -9.203 -10.469 1 96.19 529 ASN A C 1
ATOM 4131 O O . ASN A 1 529 ? 3.428 -8.188 -9.828 1 96.19 529 ASN A O 1
ATOM 4135 N N . LEU A 1 530 ? 4.371 -10.188 -9.953 1 96 530 LEU A N 1
ATOM 4136 C CA . LEU A 1 530 ? 4.855 -10.148 -8.586 1 96 530 LEU A CA 1
ATOM 4137 C C . LEU A 1 530 ? 5.949 -9.094 -8.422 1 96 530 LEU A C 1
ATOM 4139 O O . LEU A 1 530 ? 5.984 -8.375 -7.422 1 96 530 LEU A O 1
ATOM 4143 N N . ASN A 1 531 ? 6.773 -8.961 -9.422 1 95.69 531 ASN A N 1
ATOM 4144 C CA . ASN A 1 531 ? 7.773 -7.898 -9.43 1 95.69 531 ASN A CA 1
ATOM 4145 C C . ASN A 1 531 ? 7.129 -6.516 -9.438 1 95.69 531 ASN A C 1
ATOM 4147 O O . ASN A 1 531 ? 7.59 -5.605 -8.75 1 95.69 531 ASN A O 1
ATOM 4151 N N . SER A 1 532 ? 6.082 -6.43 -10.117 1 96.06 532 SER A N 1
ATOM 4152 C CA . SER A 1 532 ? 5.332 -5.176 -10.164 1 96.06 532 SER A CA 1
ATOM 4153 C C . SER A 1 532 ? 4.734 -4.84 -8.805 1 96.06 532 SER A C 1
ATOM 4155 O O . SER A 1 532 ? 4.797 -3.689 -8.359 1 96.06 532 SER A O 1
ATOM 4157 N N . ILE A 1 533 ? 4.223 -5.789 -8.133 1 95.5 533 ILE A N 1
ATOM 4158 C CA . ILE A 1 533 ? 3.666 -5.59 -6.797 1 95.5 533 ILE A CA 1
ATOM 4159 C C . ILE A 1 533 ? 4.766 -5.137 -5.84 1 95.5 533 ILE A C 1
ATOM 4161 O O . ILE A 1 533 ? 4.598 -4.156 -5.109 1 95.5 533 ILE A O 1
ATOM 4165 N N . GLN A 1 534 ? 5.855 -5.828 -5.898 1 96.31 534 GLN A N 1
ATOM 4166 C CA . GLN A 1 534 ? 6.977 -5.492 -5.023 1 96.31 534 GLN A CA 1
ATOM 4167 C C . GLN A 1 534 ? 7.461 -4.07 -5.273 1 96.31 534 GLN A C 1
ATOM 4169 O O . GLN A 1 534 ? 7.73 -3.324 -4.328 1 96.31 534 GLN A O 1
ATOM 4174 N N . GLN A 1 535 ? 7.562 -3.674 -6.512 1 95.56 535 GLN A N 1
ATOM 4175 C CA . GLN A 1 535 ? 7.984 -2.324 -6.875 1 95.56 535 GLN A CA 1
ATOM 4176 C C . GLN A 1 535 ? 6.996 -1.281 -6.359 1 95.56 535 GLN A C 1
ATOM 4178 O O . GLN A 1 535 ? 7.402 -0.259 -5.801 1 95.56 535 GLN A O 1
ATOM 4183 N N . ASN A 1 536 ? 5.73 -1.57 -6.512 1 95.69 536 ASN A N 1
ATOM 4184 C CA . ASN A 1 536 ? 4.699 -0.645 -6.051 1 95.69 536 ASN A CA 1
ATOM 4185 C C . ASN A 1 536 ? 4.684 -0.539 -4.527 1 95.69 536 ASN A C 1
ATOM 4187 O O . ASN A 1 536 ? 4.48 0.545 -3.979 1 95.69 536 ASN A O 1
ATOM 4191 N N . VAL A 1 537 ? 4.934 -1.596 -3.832 1 95.56 537 VAL A N 1
ATOM 4192 C CA . VAL A 1 537 ? 5.004 -1.59 -2.375 1 95.56 537 VAL A CA 1
ATOM 4193 C C . VAL A 1 537 ? 6.23 -0.807 -1.919 1 95.56 537 VAL A C 1
ATOM 4195 O O . VAL A 1 537 ? 6.152 -0.009 -0.981 1 95.56 537 VAL A O 1
ATOM 4198 N N . ASN A 1 538 ? 7.363 -0.977 -2.609 1 94.94 538 ASN A N 1
ATOM 4199 C CA . ASN A 1 538 ? 8.578 -0.23 -2.291 1 94.94 538 ASN A CA 1
ATOM 4200 C C . ASN A 1 538 ? 8.375 1.271 -2.48 1 94.94 538 ASN A C 1
ATOM 4202 O O . ASN A 1 538 ? 8.766 2.066 -1.624 1 94.94 538 ASN A O 1
ATOM 4206 N N . GLU A 1 539 ? 7.781 1.642 -3.543 1 94.38 539 GLU A N 1
ATOM 4207 C CA . GLU A 1 539 ? 7.48 3.047 -3.803 1 94.38 539 GLU A CA 1
ATOM 4208 C C . GLU A 1 539 ? 6.5 3.6 -2.771 1 94.38 539 GLU A C 1
ATOM 4210 O O . GLU A 1 539 ? 6.656 4.73 -2.303 1 94.38 539 GLU A O 1
ATOM 4215 N N . SER A 1 540 ? 5.555 2.805 -2.385 1 94.12 540 SER A N 1
ATOM 4216 C CA . SER A 1 540 ? 4.582 3.193 -1.372 1 94.12 540 SER A CA 1
ATOM 4217 C C . SER A 1 540 ? 5.246 3.398 -0.015 1 94.12 540 SER A C 1
ATOM 4219 O O . SER A 1 540 ? 4.898 4.324 0.72 1 94.12 540 SER A O 1
ATOM 4221 N N . THR A 1 541 ? 6.176 2.527 0.302 1 94.44 541 THR A N 1
ATOM 4222 C CA . THR A 1 541 ? 6.941 2.666 1.538 1 94.44 541 THR A CA 1
ATOM 4223 C C . THR A 1 541 ? 7.691 3.994 1.564 1 94.44 541 THR A C 1
ATOM 4225 O O . THR A 1 541 ? 7.699 4.688 2.584 1 94.44 541 THR A O 1
ATOM 4228 N N . LYS A 1 542 ? 8.273 4.438 0.456 1 93.88 542 LYS A N 1
ATOM 4229 C CA . LYS A 1 542 ? 8.969 5.719 0.339 1 93.88 542 LYS A CA 1
ATOM 4230 C C . LYS A 1 542 ? 8 6.887 0.509 1 93.88 542 LYS A C 1
ATOM 4232 O O . LYS A 1 542 ? 8.336 7.887 1.151 1 93.88 542 LYS A O 1
ATOM 4237 N N . VAL A 1 543 ? 6.836 6.723 -0.093 1 93.31 543 VAL A N 1
ATOM 4238 C CA . VAL A 1 543 ? 5.805 7.75 0.032 1 93.31 543 VAL A CA 1
ATOM 4239 C C . VAL A 1 543 ? 5.402 7.898 1.496 1 93.31 543 VAL A C 1
ATOM 4241 O O . VAL A 1 543 ? 5.191 9.016 1.978 1 93.31 543 VAL A O 1
ATOM 4244 N N . MET A 1 544 ? 5.355 6.816 2.293 1 93.06 544 MET A N 1
ATOM 4245 C CA . MET A 1 544 ? 4.977 6.852 3.703 1 93.06 544 MET A CA 1
ATOM 4246 C C . MET A 1 544 ? 6.066 7.516 4.539 1 93.06 544 MET A C 1
ATOM 4248 O O . MET A 1 544 ? 5.777 8.133 5.566 1 93.06 544 MET A O 1
ATOM 4252 N N . GLU A 1 545 ? 7.297 7.445 4.098 1 92.94 545 GLU A N 1
ATOM 4253 C CA . GLU A 1 545 ? 8.375 8.188 4.75 1 92.94 545 GLU A CA 1
ATOM 4254 C C . GLU A 1 545 ? 8.141 9.695 4.648 1 92.94 545 GLU A C 1
ATOM 4256 O O . GLU A 1 545 ? 8.422 10.438 5.594 1 92.94 545 GLU A O 1
ATOM 4261 N N . GLN A 1 546 ? 7.625 10.062 3.523 1 91.06 546 GLN A N 1
ATOM 4262 C CA . GLN A 1 546 ? 7.293 11.477 3.33 1 91.06 546 GLN A CA 1
ATOM 4263 C C . GLN A 1 546 ? 6.152 11.898 4.25 1 91.06 546 GLN A C 1
ATOM 4265 O O . GLN A 1 546 ? 6.168 13.008 4.793 1 91.06 546 GLN A O 1
ATOM 4270 N N . VAL A 1 547 ? 5.152 11.07 4.457 1 92.44 547 VAL A N 1
ATOM 4271 C CA . VAL A 1 547 ? 4.047 11.344 5.371 1 92.44 547 VAL A CA 1
ATOM 4272 C C . VAL A 1 547 ? 4.578 11.461 6.801 1 92.44 547 VAL A C 1
ATOM 4274 O O . VAL A 1 547 ? 4.156 12.344 7.551 1 92.44 547 VAL A O 1
ATOM 4277 N N . GLU A 1 548 ? 5.508 10.594 7.176 1 93.94 548 GLU A N 1
ATOM 4278 C CA . GLU A 1 548 ? 6.148 10.656 8.484 1 93.94 548 GLU A CA 1
ATOM 4279 C C . GLU A 1 548 ? 6.871 11.977 8.688 1 93.94 548 GLU A C 1
ATOM 4281 O O . GLU A 1 548 ? 6.758 12.602 9.75 1 93.94 548 GLU A O 1
ATOM 4286 N N . TYR A 1 549 ? 7.555 12.445 7.68 1 93.88 549 TYR A N 1
ATOM 4287 C CA . TYR A 1 549 ? 8.258 13.719 7.73 1 93.88 549 TYR A CA 1
ATOM 4288 C C . TYR A 1 549 ? 7.27 14.875 7.891 1 93.88 549 TYR A C 1
ATOM 4290 O O . TYR A 1 549 ? 7.496 15.781 8.703 1 93.88 549 TYR A O 1
ATOM 4298 N N . THR A 1 550 ? 6.223 14.781 7.113 1 92 550 THR A N 1
ATOM 4299 C CA . THR A 1 550 ? 5.191 15.805 7.219 1 92 550 THR A CA 1
ATOM 4300 C C . THR A 1 550 ? 4.586 15.82 8.617 1 92 550 THR A C 1
ATOM 4302 O O . THR A 1 550 ? 4.359 16.891 9.188 1 92 550 THR A O 1
ATOM 4305 N N . ALA A 1 551 ? 4.312 14.656 9.25 1 92.69 551 ALA A N 1
ATOM 4306 C CA . ALA A 1 551 ? 3.801 14.539 10.609 1 92.69 551 ALA A CA 1
ATOM 4307 C C . ALA A 1 551 ? 4.762 15.172 11.609 1 92.69 551 ALA A C 1
ATOM 4309 O O . ALA A 1 551 ? 4.34 15.914 12.508 1 92.69 551 ALA A O 1
ATOM 4310 N N . GLN A 1 552 ? 6.039 15.008 11.445 1 92.5 552 GLN A N 1
ATOM 4311 C CA . GLN A 1 552 ? 7.062 15.57 12.32 1 92.5 552 GLN A CA 1
ATOM 4312 C C . GLN A 1 552 ? 7.121 17.094 12.18 1 92.5 552 GLN A C 1
ATOM 4314 O O . GLN A 1 552 ? 7.211 17.812 13.18 1 92.5 552 GLN A O 1
ATOM 4319 N N . THR A 1 553 ? 7.059 17.516 10.961 1 92.06 553 THR A N 1
ATOM 4320 C CA . THR A 1 553 ? 7.078 18.953 10.695 1 92.06 553 THR A CA 1
ATOM 4321 C C . THR A 1 553 ? 5.863 19.625 11.32 1 92.06 553 THR A C 1
ATOM 4323 O O . THR A 1 553 ? 5.98 20.703 11.898 1 92.06 553 THR A O 1
ATOM 4326 N N . GLN A 1 554 ? 4.742 18.984 11.258 1 91.12 554 GLN A N 1
ATOM 4327 C CA . GLN A 1 554 ? 3.523 19.5 11.867 1 91.12 554 GLN A CA 1
ATOM 4328 C C . GLN A 1 554 ? 3.645 19.562 13.383 1 91.12 554 GLN A C 1
ATOM 4330 O O . GLN A 1 554 ? 3.213 20.531 14.016 1 91.12 554 GLN A O 1
ATOM 4335 N N . ALA A 1 555 ? 4.223 18.562 13.977 1 92.88 555 ALA A N 1
ATOM 4336 C CA . ALA A 1 555 ? 4.457 18.531 15.422 1 92.88 555 ALA A CA 1
ATOM 4337 C C . ALA A 1 555 ? 5.398 19.656 15.844 1 92.88 555 ALA A C 1
ATOM 4339 O O . ALA A 1 555 ? 5.16 20.328 16.844 1 92.88 555 ALA A O 1
ATOM 4340 N N . GLU A 1 556 ? 6.395 19.922 15.039 1 93.5 556 GLU A N 1
ATOM 4341 C CA . GLU A 1 556 ? 7.348 20.984 15.312 1 93.5 556 GLU A CA 1
ATOM 4342 C C . GLU A 1 556 ? 6.684 22.359 15.211 1 93.5 556 GLU A C 1
ATOM 4344 O O . GLU A 1 556 ? 6.93 23.234 16.031 1 93.5 556 GLU A O 1
ATOM 4349 N N . LEU A 1 557 ? 5.875 22.484 14.164 1 91.38 557 LEU A N 1
ATOM 4350 C CA . LEU A 1 557 ? 5.137 23.734 13.992 1 91.38 557 LEU A CA 1
ATOM 4351 C C . LEU A 1 557 ? 4.203 23.984 15.172 1 91.38 557 LEU A C 1
ATOM 4353 O O . LEU A 1 557 ? 4.117 25.094 15.68 1 91.38 557 LEU A O 1
ATOM 4357 N N . SER A 1 558 ? 3.482 22.938 15.617 1 93.44 558 SER A N 1
ATOM 4358 C CA . SER A 1 558 ? 2.598 23.016 16.781 1 93.44 558 SER A CA 1
ATOM 4359 C C . SER A 1 558 ? 3.365 23.422 18.031 1 93.44 558 SER A C 1
ATOM 4361 O O . SER A 1 558 ? 2.914 24.281 18.797 1 93.44 558 SER A O 1
ATOM 4363 N N . GLU A 1 559 ? 4.527 22.875 18.25 1 93.06 559 GLU A N 1
ATOM 4364 C CA . GLU A 1 559 ? 5.363 23.203 19.406 1 93.06 559 GLU A CA 1
ATOM 4365 C C . GLU A 1 559 ? 5.84 24.641 19.344 1 93.06 559 GLU A C 1
ATOM 4367 O O . GLU A 1 559 ? 5.82 25.344 20.359 1 93.06 559 GLU A O 1
ATOM 4372 N N . LYS A 1 560 ? 6.234 25.094 18.156 1 92.31 560 LYS A N 1
ATOM 4373 C CA . LYS A 1 560 ? 6.68 26.469 17.953 1 92.31 560 LYS A CA 1
ATOM 4374 C C . LYS A 1 560 ? 5.57 27.453 18.312 1 92.31 560 LYS A C 1
ATOM 4376 O O . LYS A 1 560 ? 5.797 28.406 19.062 1 92.31 560 LYS A O 1
ATOM 4381 N N . LEU A 1 561 ? 4.355 27.203 17.812 1 92.88 561 LEU A N 1
ATOM 4382 C CA . LEU A 1 561 ? 3.215 28.062 18.094 1 92.88 561 LEU A CA 1
ATOM 4383 C C . LEU A 1 561 ? 2.846 28.016 19.578 1 92.88 561 LEU A C 1
ATOM 4385 O O . LEU A 1 561 ? 2.549 29.047 20.172 1 92.88 561 LEU A O 1
ATOM 4389 N N . ASN A 1 562 ? 2.918 26.828 20.172 1 92.81 562 ASN A N 1
ATOM 4390 C CA . ASN A 1 562 ? 2.627 26.672 21.594 1 92.81 562 ASN A CA 1
ATOM 4391 C C . ASN A 1 562 ? 3.604 27.453 22.453 1 92.81 562 ASN A C 1
ATOM 4393 O O . ASN A 1 562 ? 3.195 28.125 23.406 1 92.81 562 ASN A O 1
ATOM 4397 N N . ASN A 1 563 ? 4.867 27.422 22.125 1 92.62 563 ASN A N 1
ATOM 4398 C CA . ASN A 1 563 ? 5.887 28.172 22.859 1 92.62 563 ASN A CA 1
ATOM 4399 C C . ASN A 1 563 ? 5.652 29.672 22.797 1 92.62 563 ASN A C 1
ATOM 4401 O O . ASN A 1 563 ? 5.883 30.391 23.781 1 92.62 563 ASN A O 1
ATOM 4405 N N . MET A 1 564 ? 5.145 30.078 21.656 1 90.44 564 MET A N 1
ATOM 4406 C CA . MET A 1 564 ? 4.891 31.516 21.469 1 90.44 564 MET A CA 1
ATOM 4407 C C . MET A 1 564 ? 3.705 31.969 22.312 1 90.44 564 MET A C 1
ATOM 4409 O O . MET A 1 564 ? 3.754 33.031 22.938 1 90.44 564 MET A O 1
ATOM 4413 N N . VAL A 1 565 ? 2.652 31.109 22.375 1 92.38 565 VAL A N 1
ATOM 4414 C CA . VAL A 1 565 ? 1.433 31.516 23.078 1 92.38 565 VAL A CA 1
ATOM 4415 C C . VAL A 1 565 ? 1.578 31.266 24.578 1 92.38 565 VAL A C 1
ATOM 4417 O O . VAL A 1 565 ? 0.905 31.906 25.375 1 92.38 565 VAL A O 1
ATOM 4420 N N . GLU A 1 566 ? 2.459 30.422 25.016 1 91.94 566 GLU A N 1
ATOM 4421 C CA . GLU A 1 566 ? 2.689 30.125 26.422 1 91.94 566 GLU A CA 1
ATOM 4422 C C . GLU A 1 566 ? 3.287 31.328 27.141 1 91.94 566 GLU A C 1
ATOM 4424 O O . GLU A 1 566 ? 3.184 31.438 28.375 1 91.94 566 GLU A O 1
ATOM 4429 N N . LYS A 1 567 ? 3.932 32.25 26.438 1 92.69 567 LYS A N 1
ATOM 4430 C CA . LYS A 1 567 ? 4.477 33.469 27.016 1 92.69 567 LYS A CA 1
ATOM 4431 C C . LYS A 1 567 ? 3.363 34.375 27.531 1 92.69 567 LYS A C 1
ATOM 4433 O O . LYS A 1 567 ? 3.582 35.219 28.422 1 92.69 567 LYS A O 1
ATOM 4438 N N . PHE A 1 568 ? 2.225 34.219 26.875 1 92.88 568 PHE A N 1
ATOM 4439 C CA . PHE A 1 568 ? 1.104 35.094 27.219 1 92.88 568 PHE A CA 1
ATOM 4440 C C . PHE A 1 568 ? 0.29 34.5 28.359 1 92.88 568 PHE A C 1
ATOM 4442 O O . PHE A 1 568 ? -0.03 33.312 28.359 1 92.88 568 PHE A O 1
ATOM 4449 N N . THR A 1 569 ? 0.053 35.25 29.406 1 92.56 569 THR A N 1
ATOM 4450 C CA . THR A 1 569 ? -0.846 34.875 30.484 1 92.56 569 THR A CA 1
ATOM 4451 C C . THR A 1 569 ? -2.238 35.438 30.266 1 92.56 569 THR A C 1
ATOM 4453 O O . THR A 1 569 ? -2.402 36.656 30.172 1 92.56 569 THR A O 1
ATOM 4456 N N . ILE A 1 570 ? -3.26 34.594 30.172 1 88.5 570 ILE A N 1
ATOM 4457 C CA . ILE A 1 570 ? -4.605 35.094 29.875 1 88.5 570 ILE A CA 1
ATOM 4458 C C . ILE A 1 570 ? -5.559 34.656 31 1 88.5 570 ILE A C 1
ATOM 4460 O O . ILE A 1 570 ? -5.355 33.625 31.609 1 88.5 570 ILE A O 1
ATOM 4464 N N . MET B 1 1 ? 12.953 74.625 28.5 1 51.59 1 MET B N 1
ATOM 4465 C CA . MET B 1 1 ? 11.836 74.062 27.734 1 51.59 1 MET B CA 1
ATOM 4466 C C . MET B 1 1 ? 11.805 72.562 27.891 1 51.59 1 MET B C 1
ATOM 4468 O O . MET B 1 1 ? 10.734 71.938 28 1 51.59 1 MET B O 1
ATOM 4472 N N . ASN B 1 2 ? 13.039 72.062 27.906 1 61.41 2 ASN B N 1
ATOM 4473 C CA . ASN B 1 2 ? 13.258 70.625 28.031 1 61.41 2 ASN B CA 1
ATOM 4474 C C . ASN B 1 2 ? 13.086 70.125 29.469 1 61.41 2 ASN B C 1
ATOM 4476 O O . ASN B 1 2 ? 12.547 69.062 29.719 1 61.41 2 ASN B O 1
ATOM 4480 N N . PHE B 1 3 ? 13.508 71 30.438 1 63.69 3 PHE B N 1
ATOM 4481 C CA . PHE B 1 3 ? 13.43 70.625 31.844 1 63.69 3 PHE B CA 1
ATOM 4482 C C . PHE B 1 3 ? 11.977 70.562 32.312 1 63.69 3 PHE B C 1
ATOM 4484 O O . PHE B 1 3 ? 11.586 69.625 33 1 63.69 3 PHE B O 1
ATOM 4491 N N . TYR B 1 4 ? 11.203 71.438 31.859 1 69 4 TYR B N 1
ATOM 4492 C CA . TYR B 1 4 ? 9.789 71.5 32.219 1 69 4 TYR B CA 1
ATOM 4493 C C . TYR B 1 4 ? 9.031 70.312 31.641 1 69 4 TYR B C 1
ATOM 4495 O O . TYR B 1 4 ? 8.133 69.75 32.281 1 69 4 TYR B O 1
ATOM 4503 N N . LYS B 1 5 ? 9.617 69.812 30.484 1 71.38 5 LYS B N 1
ATOM 4504 C CA . LYS B 1 5 ? 8.945 68.75 29.766 1 71.38 5 LYS B CA 1
ATOM 4505 C C . LYS B 1 5 ? 9.273 67.375 30.406 1 71.38 5 LYS B C 1
ATOM 4507 O O . LYS B 1 5 ? 8.492 66.438 30.281 1 71.38 5 LYS B O 1
ATOM 4512 N N . ASN B 1 6 ? 10.133 67.438 31.203 1 76.19 6 ASN B N 1
ATOM 4513 C CA . ASN B 1 6 ? 10.555 66.125 31.781 1 76.19 6 ASN B CA 1
ATOM 4514 C C . ASN B 1 6 ? 10.086 66 33.219 1 76.19 6 ASN B C 1
ATOM 4516 O O . ASN B 1 6 ? 10.258 64.938 33.844 1 76.19 6 ASN B O 1
ATOM 4520 N N . LEU B 1 7 ? 9.453 67 33.719 1 78.38 7 LEU B N 1
ATOM 4521 C CA . LEU B 1 7 ? 8.953 66.875 35.094 1 78.38 7 LEU B CA 1
ATOM 4522 C C . LEU B 1 7 ? 7.664 66.125 35.156 1 78.38 7 LEU B C 1
ATOM 4524 O O . LEU B 1 7 ? 6.898 66.062 34.188 1 78.38 7 LEU B O 1
ATOM 4528 N N . LYS B 1 8 ? 7.555 65.5 36.281 1 85.12 8 LYS B N 1
ATOM 4529 C CA . LYS B 1 8 ? 6.301 64.75 36.531 1 85.12 8 LYS B CA 1
ATOM 4530 C C . LYS B 1 8 ? 5.105 65.688 36.438 1 85.12 8 LYS B C 1
ATOM 4532 O O . LYS B 1 8 ? 5.203 66.875 36.781 1 85.12 8 LYS B O 1
ATOM 4537 N N . LEU B 1 9 ? 4.055 65.25 35.906 1 80.44 9 LEU B N 1
ATOM 4538 C CA . LEU B 1 9 ? 2.852 66.062 35.719 1 80.44 9 LEU B CA 1
ATOM 4539 C C . LEU B 1 9 ? 2.406 66.688 37 1 80.44 9 LEU B C 1
ATOM 4541 O O . LEU B 1 9 ? 2.016 67.875 37.031 1 80.44 9 LEU B O 1
ATOM 4545 N N . SER B 1 10 ? 2.555 65.938 38.125 1 78.69 10 SER B N 1
ATOM 4546 C CA . SER B 1 10 ? 2.168 66.5 39.406 1 78.69 10 SER B CA 1
ATOM 4547 C C . SER B 1 10 ? 3.025 67.688 39.781 1 78.69 10 SER B C 1
ATOM 4549 O O . SER B 1 10 ? 2.518 68.688 40.312 1 78.69 10 SER B O 1
ATOM 4551 N N . THR B 1 11 ? 4.223 67.688 39.5 1 80.12 11 THR B N 1
ATOM 4552 C CA . THR B 1 11 ? 5.145 68.75 39.812 1 80.12 11 THR B CA 1
ATOM 4553 C C . THR B 1 11 ? 4.832 70 38.969 1 80.12 11 THR B C 1
ATOM 4555 O O . THR B 1 11 ? 4.914 71.125 39.469 1 80.12 11 THR B O 1
ATOM 4558 N N . ARG B 1 12 ? 4.512 69.688 37.781 1 83.94 12 ARG B N 1
ATOM 4559 C CA . ARG B 1 12 ? 4.168 70.812 36.906 1 83.94 12 ARG B CA 1
ATOM 4560 C C . ARG B 1 12 ? 2.932 71.562 37.406 1 83.94 12 ARG B C 1
ATOM 4562 O O . ARG B 1 12 ? 2.875 72.75 37.375 1 83.94 12 ARG B O 1
ATOM 4569 N N . LEU B 1 13 ? 1.984 70.812 37.938 1 80.94 13 LEU B N 1
ATOM 4570 C CA . LEU B 1 13 ? 0.756 71.375 38.469 1 80.94 13 LEU B CA 1
ATOM 4571 C C . LEU B 1 13 ? 1.028 72.125 39.75 1 80.94 13 LEU B C 1
ATOM 4573 O O . LEU B 1 13 ? 0.484 73.25 39.938 1 80.94 13 LEU B O 1
ATOM 4577 N N . ILE B 1 14 ? 1.906 71.688 40.5 1 80.5 14 ILE B N 1
ATOM 4578 C CA . ILE B 1 14 ? 2.254 72.312 41.75 1 80.5 14 ILE B CA 1
ATOM 4579 C C . ILE B 1 14 ? 2.98 73.625 41.469 1 80.5 14 ILE B C 1
ATOM 4581 O O . ILE B 1 14 ? 2.721 74.625 42.125 1 80.5 14 ILE B O 1
ATOM 4585 N N . ILE B 1 15 ? 3.816 73.625 40.531 1 80.19 15 ILE B N 1
ATOM 4586 C CA . ILE B 1 15 ? 4.555 74.875 40.188 1 80.19 15 ILE B CA 1
ATOM 4587 C C . ILE B 1 15 ? 3.58 75.938 39.719 1 80.19 15 ILE B C 1
ATOM 4589 O O . ILE B 1 15 ? 3.705 77.125 40.125 1 80.19 15 ILE B O 1
ATOM 4593 N N . GLY B 1 16 ? 2.609 75.5 38.906 1 78.06 16 GLY B N 1
ATOM 4594 C CA . GLY B 1 16 ? 1.602 76.438 38.5 1 78.06 16 GLY B CA 1
ATOM 4595 C C . GLY B 1 16 ? 0.815 77 39.656 1 78.06 16 GLY B C 1
ATOM 4596 O O . GLY B 1 16 ? 0.562 78.25 39.688 1 78.06 16 GLY B O 1
ATOM 4597 N N . SER B 1 17 ? 0.559 76.25 40.688 1 81.31 17 SER B N 1
ATOM 4598 C CA . SER B 1 17 ? -0.184 76.688 41.844 1 81.31 17 SER B CA 1
ATOM 4599 C C . SER B 1 17 ? 0.67 77.625 42.719 1 81.31 17 SER B C 1
ATOM 4601 O O . SER B 1 17 ? 0.17 78.562 43.281 1 81.31 17 SER B O 1
ATOM 4603 N N . PHE B 1 18 ? 1.881 77.375 42.812 1 82.62 18 PHE B N 1
ATOM 4604 C CA . PHE B 1 18 ? 2.781 78.188 43.625 1 82.62 18 PHE B CA 1
ATOM 4605 C C . PHE B 1 18 ? 2.9 79.562 43.031 1 82.62 18 PHE B C 1
ATOM 4607 O O . PHE B 1 18 ? 2.955 80.562 43.781 1 82.62 18 PHE B O 1
ATOM 4614 N N . ILE B 1 19 ? 2.918 79.688 41.781 1 82.5 19 ILE B N 1
ATOM 4615 C CA . ILE B 1 19 ? 3.002 81 41.156 1 82.5 19 ILE B CA 1
ATOM 4616 C C . ILE B 1 19 ? 1.753 81.812 41.469 1 82.5 19 ILE B C 1
ATOM 4618 O O . ILE B 1 19 ? 1.844 83 41.781 1 82.5 19 ILE B O 1
ATOM 4622 N N . ALA B 1 20 ? 0.673 81 41.5 1 81.75 20 ALA B N 1
ATOM 4623 C CA . ALA B 1 20 ? -0.579 81.688 41.812 1 81.75 20 ALA B CA 1
ATOM 4624 C C . ALA B 1 20 ? -0.594 82.188 43.25 1 81.75 20 ALA B C 1
ATOM 4626 O O . ALA B 1 20 ? -0.964 83.312 43.531 1 81.75 20 ALA B O 1
ATOM 4627 N N . ILE B 1 21 ? -0.139 81.438 44.188 1 83.06 21 ILE B N 1
ATOM 4628 C CA . ILE B 1 21 ? -0.12 81.75 45.594 1 83.06 21 ILE B CA 1
ATOM 4629 C C . ILE B 1 21 ? 0.855 82.875 45.844 1 83.06 21 ILE B C 1
ATOM 4631 O O . ILE B 1 21 ? 0.543 83.812 46.594 1 83.06 21 ILE B O 1
ATOM 4635 N N . PHE B 1 22 ? 1.931 82.875 45.25 1 85.88 22 PHE B N 1
ATOM 4636 C CA . PHE B 1 22 ? 2.939 83.938 45.375 1 85.88 22 PHE B CA 1
ATOM 4637 C C . PHE B 1 22 ? 2.404 85.25 44.906 1 85.88 22 PHE B C 1
ATOM 4639 O O . PHE B 1 22 ? 2.633 86.312 45.531 1 85.88 22 PHE B O 1
ATOM 4646 N N . SER B 1 23 ? 1.645 85.125 43.875 1 83.94 23 SER B N 1
ATOM 4647 C CA . SER B 1 23 ? 1.062 86.375 43.312 1 83.94 23 SER B CA 1
ATOM 4648 C C . SER B 1 23 ? 0.06 87 44.281 1 83.94 23 SER B C 1
ATOM 4650 O O . SER B 1 23 ? 0.021 88.188 44.469 1 83.94 23 SER B O 1
ATOM 4652 N N . MET B 1 24 ? -0.642 86.188 45.031 1 83.44 24 MET B N 1
ATOM 4653 C CA . MET B 1 24 ? -1.633 86.688 46 1 83.44 24 MET B CA 1
ATOM 4654 C C . MET B 1 24 ? -0.96 87.375 47.156 1 83.44 24 MET B C 1
ATOM 4656 O O . MET B 1 24 ? -1.415 88.438 47.594 1 83.44 24 MET B O 1
ATOM 4660 N N . VAL B 1 25 ? 0.138 86.875 47.531 1 86.62 25 VAL B N 1
ATOM 4661 C CA . VAL B 1 25 ? 0.853 87.438 48.688 1 86.62 25 VAL B CA 1
ATOM 4662 C C . VAL B 1 25 ? 1.503 88.75 48.312 1 86.62 25 VAL B C 1
ATOM 4664 O O . VAL B 1 25 ? 1.453 89.75 49.094 1 86.62 25 VAL B O 1
ATOM 4667 N N . ILE B 1 26 ? 1.948 88.875 47.125 1 88.31 26 ILE B N 1
ATOM 4668 C CA . ILE B 1 26 ? 2.621 90.062 46.688 1 88.31 26 ILE B CA 1
ATOM 4669 C C . ILE B 1 26 ? 1.61 91.25 46.594 1 88.31 26 ILE B C 1
ATOM 4671 O O . ILE B 1 26 ? 1.843 92.312 47.125 1 88.31 26 ILE B O 1
ATOM 4675 N N . ILE B 1 27 ? 0.477 90.875 46 1 87.56 27 ILE B N 1
ATOM 4676 C CA . ILE B 1 27 ? -0.557 91.875 45.812 1 87.56 27 ILE B CA 1
ATOM 4677 C C . ILE B 1 27 ? -1.111 92.312 47.188 1 87.56 27 ILE B C 1
ATOM 4679 O O . ILE B 1 27 ? -1.259 93.5 47.438 1 87.56 27 ILE B O 1
ATOM 4683 N N . GLY B 1 28 ? -1.32 91.312 48.094 1 84.94 28 GLY B N 1
ATOM 4684 C CA . GLY B 1 28 ? -1.852 91.625 49.406 1 84.94 28 GLY B CA 1
ATOM 4685 C C . GLY B 1 28 ? -0.894 92.438 50.281 1 84.94 28 GLY B C 1
ATOM 4686 O O . GLY B 1 28 ? -1.297 93.375 50.938 1 84.94 28 GLY B O 1
ATOM 4687 N N . SER B 1 29 ? 0.375 92.125 50.156 1 89.88 29 SER B N 1
ATOM 4688 C CA . SER B 1 29 ? 1.386 92.812 50.969 1 89.88 29 SER B CA 1
ATOM 4689 C C . SER B 1 29 ? 1.58 94.25 50.531 1 89.88 29 SER B C 1
ATOM 4691 O O . SER B 1 29 ? 1.686 95.188 51.344 1 89.88 29 SER B O 1
ATOM 4693 N N . MET B 1 30 ? 1.531 94.438 49.312 1 87.31 30 MET B N 1
ATOM 4694 C CA . MET B 1 30 ? 1.684 95.812 48.781 1 87.31 30 MET B CA 1
ATOM 4695 C C . MET B 1 30 ? 0.494 96.688 49.188 1 87.31 30 MET B C 1
ATOM 4697 O O . MET B 1 30 ? 0.667 97.812 49.562 1 87.31 30 MET B O 1
ATOM 4701 N N . GLY B 1 31 ? -0.638 96.062 49.094 1 84 31 GLY B N 1
ATOM 4702 C CA . GLY B 1 31 ? -1.83 96.75 49.531 1 84 31 GLY B CA 1
ATOM 4703 C C . GLY B 1 31 ? -1.807 97.125 51 1 84 31 GLY B C 1
ATOM 4704 O O . GLY B 1 31 ? -2.076 98.312 51.344 1 84 31 GLY B O 1
ATOM 4705 N N . ILE B 1 32 ? -1.271 96.312 51.781 1 87.38 32 ILE B N 1
ATOM 4706 C CA . ILE B 1 32 ? -1.258 96.5 53.219 1 87.38 32 ILE B CA 1
ATOM 4707 C C . ILE B 1 32 ? -0.188 97.562 53.594 1 87.38 32 ILE B C 1
ATOM 4709 O O . ILE B 1 32 ? -0.433 98.438 54.375 1 87.38 32 ILE B O 1
ATOM 4713 N N . LEU B 1 33 ? 0.944 97.562 52.969 1 88.94 33 LEU B N 1
ATOM 4714 C CA . LEU B 1 33 ? 2.053 98.438 53.281 1 88.94 33 LEU B CA 1
ATOM 4715 C C . LEU B 1 33 ? 1.729 99.875 52.906 1 88.94 33 LEU B C 1
ATOM 4717 O O . LEU B 1 33 ? 1.983 100.812 53.656 1 88.94 33 LEU B O 1
ATOM 4721 N N . ASN B 1 34 ? 1.086 100 51.781 1 88.62 34 ASN B N 1
ATOM 4722 C CA . ASN B 1 34 ? 0.779 101.312 51.312 1 88.62 34 ASN B CA 1
ATOM 4723 C C . ASN B 1 34 ? -0.403 101.938 52.062 1 88.62 34 ASN B C 1
ATOM 4725 O O . ASN B 1 34 ? -0.434 103.125 52.312 1 88.62 34 ASN B O 1
ATOM 4729 N N . MET B 1 35 ? -1.269 101.125 52.562 1 87.75 35 MET B N 1
ATOM 4730 C CA . MET B 1 35 ? -2.375 101.562 53.375 1 87.75 35 MET B CA 1
ATOM 4731 C C . MET B 1 35 ? -1.864 102.062 54.75 1 87.75 35 MET B C 1
ATOM 4733 O O . MET B 1 35 ? -2.338 103.062 55.25 1 87.75 35 MET B O 1
ATOM 4737 N N . ASN B 1 36 ? -0.854 101.375 55.188 1 88.75 36 ASN B N 1
ATOM 4738 C CA . ASN B 1 36 ? -0.249 101.812 56.469 1 88.75 36 ASN B CA 1
ATOM 4739 C C . ASN B 1 36 ? 0.487 103.125 56.344 1 88.75 36 ASN B C 1
ATOM 4741 O O . ASN B 1 36 ? 0.395 103.938 57.25 1 88.75 36 ASN B O 1
ATOM 4745 N N . LYS B 1 37 ? 1.126 103.375 55.312 1 90.81 37 LYS B N 1
ATOM 4746 C CA . LYS B 1 37 ? 1.851 104.625 55.094 1 90.81 37 LYS B CA 1
ATOM 4747 C C . LYS B 1 37 ? 0.896 105.812 55.031 1 90.81 37 LYS B C 1
ATOM 4749 O O . LYS B 1 37 ? 1.148 106.875 55.656 1 90.81 37 LYS B O 1
ATOM 4754 N N . ILE B 1 38 ? -0.199 105.625 54.406 1 89 38 ILE B N 1
ATOM 4755 C CA . ILE B 1 38 ? -1.18 106.688 54.281 1 89 38 ILE B CA 1
ATOM 4756 C C . ILE B 1 38 ? -1.843 106.938 55.656 1 89 38 ILE B C 1
ATOM 4758 O O . ILE B 1 38 ? -2.039 108.062 56.031 1 89 38 ILE B O 1
ATOM 4762 N N . ASN B 1 39 ? -2.02 105.875 56.406 1 86.38 39 ASN B N 1
ATOM 4763 C CA . ASN B 1 39 ? -2.623 106 57.75 1 86.38 39 ASN B CA 1
ATOM 4764 C C . ASN B 1 39 ? -1.705 106.75 58.719 1 86.38 39 ASN B C 1
ATOM 4766 O O . ASN B 1 39 ? -2.162 107.562 59.469 1 86.38 39 ASN B O 1
ATOM 4770 N N . LYS B 1 40 ? -0.455 106.625 58.688 1 89.06 40 LYS B N 1
ATOM 4771 C CA . LYS B 1 40 ? 0.515 107.312 59.531 1 89.06 40 LYS B CA 1
ATOM 4772 C C . LYS B 1 40 ? 0.586 108.812 59.25 1 89.06 40 LYS B C 1
ATOM 4774 O O . LYS B 1 40 ? 0.739 109.625 60.156 1 89.06 40 LYS B O 1
ATOM 4779 N N . SER B 1 41 ? 0.415 109.062 57.969 1 88.88 41 SER B N 1
ATOM 4780 C CA . SER B 1 41 ? 0.412 110.5 57.562 1 88.88 41 SER B CA 1
ATOM 4781 C C . SER B 1 41 ? -0.802 111.25 58.125 1 88.88 41 SER B C 1
ATOM 4783 O O . SER B 1 41 ? -0.701 112.375 58.5 1 88.88 41 SER B O 1
ATOM 4785 N N . THR B 1 42 ? -1.883 110.5 58.281 1 85.44 42 THR B N 1
ATOM 4786 C CA . THR B 1 42 ? -3.094 111.062 58.844 1 85.44 42 THR B CA 1
ATOM 4787 C C . THR B 1 42 ? -2.918 111.312 60.344 1 85.44 42 THR B C 1
ATOM 4789 O O . THR B 1 42 ? -3.326 112.375 60.844 1 85.44 42 THR B O 1
ATOM 4792 N N . ASN B 1 43 ? -2.213 110.562 61 1 86.69 43 ASN B N 1
ATOM 4793 C CA . ASN B 1 43 ? -1.922 110.688 62.438 1 86.69 43 ASN B CA 1
ATOM 4794 C C . ASN B 1 43 ? -1 111.938 62.656 1 86.69 43 ASN B C 1
ATOM 4796 O O . ASN B 1 43 ? -1.219 112.688 63.594 1 86.69 43 ASN B O 1
ATOM 4800 N N . TYR B 1 44 ? -0.122 112.125 61.812 1 88.81 44 TYR B N 1
ATOM 4801 C CA . TYR B 1 44 ? 0.812 113.25 61.875 1 88.81 44 TYR B CA 1
ATOM 4802 C C . TYR B 1 44 ? 0.084 114.562 61.75 1 88.81 44 TYR B C 1
ATOM 4804 O O . TYR B 1 44 ? 0.342 115.5 62.5 1 88.81 44 TYR B O 1
ATOM 4812 N N . LEU B 1 45 ? -0.867 114.625 60.938 1 88.75 45 LEU B N 1
ATOM 4813 C CA . LEU B 1 45 ? -1.594 115.875 60.688 1 88.75 45 LEU B CA 1
ATOM 4814 C C . LEU B 1 45 ? -2.387 116.312 61.906 1 88.75 45 LEU B C 1
ATOM 4816 O O . LEU B 1 45 ? -2.439 117.5 62.25 1 88.75 45 LEU B O 1
ATOM 4820 N N . TYR B 1 46 ? -2.869 115.438 62.625 1 85.56 46 TYR B N 1
ATOM 4821 C CA . TYR B 1 46 ? -3.674 115.75 63.812 1 85.56 46 TYR B CA 1
ATOM 4822 C C . TYR B 1 46 ? -2.789 116 6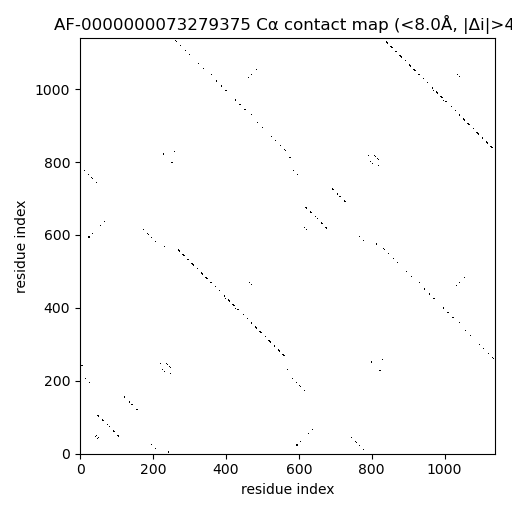5 1 85.56 46 TYR B C 1
ATOM 4824 O O . TYR B 1 46 ? -2.826 117.125 65.625 1 85.56 46 TYR B O 1
ATOM 4832 N N . TYR B 1 47 ? -1.901 115.062 65.375 1 88.12 47 TYR B N 1
ATOM 4833 C CA . TYR B 1 47 ? -1.196 115.125 66.688 1 88.12 47 TYR B CA 1
ATOM 4834 C C . TYR B 1 47 ? -0.04 116.062 66.625 1 88.12 47 TYR B C 1
ATOM 4836 O O . TYR B 1 47 ? 0.451 116.5 67.688 1 88.12 47 TYR B O 1
ATOM 4844 N N . THR B 1 48 ? 0.284 116.438 65.438 1 90 48 THR B N 1
ATOM 4845 C CA . THR B 1 48 ? 1.404 117.375 65.312 1 90 48 THR B CA 1
ATOM 4846 C C . THR B 1 48 ? 0.949 118.688 64.75 1 90 48 THR B C 1
ATOM 4848 O O . THR B 1 48 ? 0.951 119.688 65.5 1 90 48 THR B O 1
ATOM 4851 N N . THR B 1 49 ? 0.322 118.688 63.656 1 89.38 49 THR B N 1
ATOM 4852 C CA . THR B 1 49 ? 0.063 119.938 62.906 1 89.38 49 THR B CA 1
ATOM 4853 C C . THR B 1 49 ? -1.127 120.625 63.5 1 89.38 49 THR B C 1
ATOM 4855 O O . THR B 1 49 ? -1.004 121.812 63.906 1 89.38 49 THR B O 1
ATOM 4858 N N . ILE B 1 50 ? -2.199 120 63.75 1 89.88 50 ILE B N 1
ATOM 4859 C CA . ILE B 1 50 ? -3.408 120.688 64.25 1 89.88 50 ILE B CA 1
ATOM 4860 C C . ILE B 1 50 ? -3.199 121.125 65.688 1 89.88 50 ILE B C 1
ATOM 4862 O O . ILE B 1 50 ? -3.51 122.25 66.062 1 89.88 50 ILE B O 1
ATOM 4866 N N . LYS B 1 51 ? -2.57 120.438 66.562 1 90.62 51 LYS B N 1
ATOM 4867 C CA . LYS B 1 51 ? -2.305 120.75 67.938 1 90.62 51 LYS B CA 1
ATOM 4868 C C . LYS B 1 51 ? -1.319 121.875 68.062 1 90.62 51 LYS B C 1
ATOM 4870 O O . LYS B 1 51 ? -1.484 122.812 68.938 1 90.62 51 LYS B O 1
ATOM 4875 N N . SER B 1 52 ? -0.383 121.875 67.125 1 93.19 52 SER B N 1
ATOM 4876 C CA . SER B 1 52 ? 0.584 123 67.125 1 93.19 52 SER B CA 1
ATOM 4877 C C . SER B 1 52 ? -0.094 124.312 66.812 1 93.19 52 SER B C 1
ATOM 4879 O O . SER B 1 52 ? 0.059 125.312 67.562 1 93.19 52 SER B O 1
ATOM 4881 N N . ILE B 1 53 ? -0.885 124.312 65.812 1 92.38 53 ILE B N 1
ATOM 4882 C CA . ILE B 1 53 ? -1.555 125.5 65.375 1 92.38 53 ILE B CA 1
ATOM 4883 C C . ILE B 1 53 ? -2.473 126.062 66.5 1 92.38 53 ILE B C 1
ATOM 4885 O O . ILE B 1 53 ? -2.477 127.25 66.75 1 92.38 53 ILE B O 1
ATOM 4889 N N . ASN B 1 54 ? -3.131 125.125 67.125 1 90.5 54 ASN B N 1
ATOM 4890 C CA . ASN B 1 54 ? -4.031 125.5 68.25 1 90.5 54 ASN B CA 1
ATOM 4891 C C . ASN B 1 54 ? -3.27 126.125 69.375 1 90.5 54 ASN B C 1
ATOM 4893 O O . ASN B 1 54 ? -3.666 127.188 69.875 1 90.5 54 ASN B O 1
ATOM 4897 N N . SER B 1 55 ? -2.197 125.625 69.75 1 93 55 SER B N 1
ATOM 4898 C CA . SER B 1 55 ? -1.415 126.125 70.875 1 93 55 SER B CA 1
ATOM 4899 C C . SER B 1 55 ? -0.782 127.438 70.625 1 93 55 SER B C 1
ATOM 4901 O O . SER B 1 55 ? -0.817 128.375 71.438 1 93 55 SER B O 1
ATOM 4903 N N . ILE B 1 56 ? -0.315 127.625 69.438 1 94.5 56 ILE B N 1
ATOM 4904 C CA . ILE B 1 56 ? 0.293 128.875 69 1 94.5 56 ILE B CA 1
ATOM 4905 C C . ILE B 1 56 ? -0.745 130 69.062 1 94.5 56 ILE B C 1
ATOM 4907 O O . ILE B 1 56 ? -0.47 131.125 69.562 1 94.5 56 ILE B O 1
ATOM 4911 N N . ASN B 1 57 ? -1.822 129.75 68.625 1 91 57 ASN B N 1
ATOM 4912 C CA . ASN B 1 57 ? -2.883 130.75 68.625 1 91 57 ASN B CA 1
ATOM 4913 C C . ASN B 1 57 ? -3.34 131.125 70 1 91 57 ASN B C 1
ATOM 4915 O O . ASN B 1 57 ? -3.611 132.25 70.312 1 91 57 ASN B O 1
ATOM 4919 N N . LYS B 1 58 ? -3.373 130.125 70.938 1 91 58 LYS B N 1
ATOM 4920 C CA . LYS B 1 58 ? -3.729 130.5 72.312 1 91 58 LYS B CA 1
ATOM 4921 C C . LYS B 1 58 ? -2.656 131.25 73 1 91 58 LYS B C 1
ATOM 4923 O O . LYS B 1 58 ? -2.975 132.25 73.75 1 91 58 LYS B O 1
ATOM 4928 N N . ILE B 1 59 ? -1.51 131 72.688 1 94.12 59 ILE B N 1
ATOM 4929 C CA . ILE B 1 59 ? -0.401 131.875 73.188 1 94.12 59 ILE B CA 1
ATOM 4930 C C . ILE B 1 59 ? -0.525 133.25 72.688 1 94.12 59 ILE B C 1
ATOM 4932 O O . ILE B 1 59 ? -0.45 134.25 73.5 1 94.12 59 ILE B O 1
ATOM 4936 N N . ASP B 1 60 ? -0.695 133.375 71.438 1 92.38 60 ASP B N 1
ATOM 4937 C CA . ASP B 1 60 ? -0.81 134.75 70.875 1 92.38 60 ASP B CA 1
ATOM 4938 C C . ASP B 1 60 ? -1.972 135.5 71.438 1 92.38 60 ASP B C 1
ATOM 4940 O O . ASP B 1 60 ? -1.828 136.625 71.75 1 92.38 60 ASP B O 1
ATOM 4944 N N . LYS B 1 61 ? -3.031 134.875 71.625 1 87.12 61 LYS B N 1
ATOM 4945 C CA . LYS B 1 61 ? -4.215 135.5 72.25 1 87.12 61 LYS B CA 1
ATOM 4946 C C . LYS B 1 61 ? -3.941 135.875 73.625 1 87.12 61 LYS B C 1
ATOM 4948 O O . LYS B 1 61 ? -4.281 137.125 74 1 87.12 61 LYS B O 1
ATOM 4953 N N . ASN B 1 62 ? -3.344 135.125 74.375 1 91 62 ASN B N 1
ATOM 4954 C CA . ASN B 1 62 ? -3.01 135.5 75.75 1 91 62 ASN B CA 1
ATOM 4955 C C . ASN B 1 62 ? -2.066 136.75 75.812 1 91 62 ASN B C 1
ATOM 4957 O O . ASN B 1 62 ? -2.252 137.625 76.625 1 91 62 ASN B O 1
ATOM 4961 N N . LEU B 1 63 ? -1.187 136.75 75 1 91.62 63 LEU B N 1
ATOM 4962 C CA . LEU B 1 63 ? -0.23 137.875 74.938 1 91.62 63 LEU B CA 1
ATOM 4963 C C . LEU B 1 63 ? -0.916 139.125 74.562 1 91.62 63 LEU B C 1
ATOM 4965 O O . LEU B 1 63 ? -0.562 140.25 75.062 1 91.62 63 LEU B O 1
ATOM 4969 N N . LEU B 1 64 ? -1.797 139 73.688 1 86.62 64 LEU B N 1
ATOM 4970 C CA . LEU B 1 64 ? -2.562 140.125 73.312 1 86.62 64 LEU B CA 1
ATOM 4971 C C . LEU B 1 64 ? -3.379 140.75 74.5 1 86.62 64 LEU B C 1
ATOM 4973 O O . LEU B 1 64 ? -3.453 141.875 74.688 1 86.62 64 LEU B O 1
ATOM 4977 N N . ASN B 1 65 ? -3.961 139.875 75.188 1 86.5 65 ASN B N 1
ATOM 4978 C CA . ASN B 1 65 ? -4.707 140.25 76.375 1 86.5 65 ASN B CA 1
ATOM 4979 C C . ASN B 1 65 ? -3.801 140.875 77.438 1 86.5 65 ASN B C 1
ATOM 4981 O O . ASN B 1 65 ? -4.188 141.875 78.062 1 86.5 65 ASN B O 1
ATOM 4985 N N . ILE B 1 66 ? -2.723 140.375 77.562 1 90.06 66 ILE B N 1
ATOM 4986 C CA . ILE B 1 66 ? -1.743 141 78.5 1 90.06 66 ILE B CA 1
ATOM 4987 C C . ILE B 1 66 ? -1.367 142.375 78.062 1 90.06 66 ILE B C 1
ATOM 4989 O O . ILE B 1 66 ? -1.367 143.375 78.812 1 90.06 66 ILE B O 1
ATOM 4993 N N . TYR B 1 67 ? -1.08 142.5 76.812 1 86.88 67 TYR B N 1
ATOM 4994 C CA . TYR B 1 67 ? -0.717 143.75 76.25 1 86.88 67 TYR B CA 1
ATOM 4995 C C . TYR B 1 67 ? -1.832 144.875 76.438 1 86.88 67 TYR B C 1
ATOM 4997 O O . TYR B 1 67 ? -1.57 146 76.812 1 86.88 67 TYR B O 1
ATOM 5005 N N . GLU B 1 68 ? -2.971 144.375 76.188 1 81.31 68 GLU B N 1
ATOM 5006 C CA . GLU B 1 68 ? -4.133 145.25 76.375 1 81.31 68 GLU B CA 1
ATOM 5007 C C . GLU B 1 68 ? -4.238 145.75 77.875 1 81.31 68 GLU B C 1
ATOM 5009 O O . GLU B 1 68 ? -4.465 146.875 78.125 1 81.31 68 GLU B O 1
ATOM 5014 N N . ALA B 1 69 ? -4.074 144.875 78.75 1 84.38 69 ALA B N 1
ATOM 5015 C CA . ALA B 1 69 ? -4.133 145.25 80.188 1 84.38 69 ALA B CA 1
ATOM 5016 C C . ALA B 1 69 ? -3.045 146.25 80.562 1 84.38 69 ALA B C 1
ATOM 5018 O O . ALA B 1 69 ? -3.297 147.125 81.312 1 84.38 69 ALA B O 1
ATOM 5019 N N . GLU B 1 70 ? -1.933 146.125 80 1 85.5 70 GLU B N 1
ATOM 5020 C CA . GLU B 1 70 ? -0.817 147 80.312 1 85.5 70 GLU B CA 1
ATOM 5021 C C . GLU B 1 70 ? -1.098 148.375 79.688 1 85.5 70 GLU B C 1
ATOM 5023 O O . GLU B 1 70 ? -0.794 149.375 80.375 1 85.5 70 GLU B O 1
ATOM 5028 N N . LYS B 1 71 ? -1.646 148.5 78.625 1 81.75 71 LYS B N 1
ATOM 5029 C CA . LYS B 1 71 ? -1.968 149.75 78 1 81.75 71 LYS B CA 1
ATOM 5030 C C . LYS B 1 71 ? -3.025 150.5 78.812 1 81.75 71 LYS B C 1
ATOM 5032 O O . LYS B 1 71 ? -2.918 151.75 79 1 81.75 71 LYS B O 1
ATOM 5037 N N . VAL B 1 72 ? -4 149.875 79.312 1 79.5 72 VAL B N 1
ATOM 5038 C CA . VAL B 1 72 ? -5.098 150.375 80.062 1 79.5 72 VAL B CA 1
ATOM 5039 C C . VAL B 1 72 ? -4.586 150.875 81.438 1 79.5 72 VAL B C 1
ATOM 5041 O O . VAL B 1 72 ? -5.031 152 81.938 1 79.5 72 VAL B O 1
ATOM 5044 N N . MET B 1 73 ? -3.643 150.25 82 1 83.12 73 MET B N 1
ATOM 5045 C CA . MET B 1 73 ? -3.086 150.625 83.312 1 83.12 73 MET B CA 1
ATOM 5046 C C . MET B 1 73 ? -2.539 152.125 83.312 1 83.12 73 MET B C 1
ATOM 5048 O O . MET B 1 73 ? -2.592 152.75 84.312 1 83.12 73 MET B O 1
ATOM 5052 N N . MET B 1 74 ? -2.1 152.625 82.188 1 77.75 74 MET B N 1
ATOM 5053 C CA . MET B 1 74 ? -1.491 153.875 82.062 1 77.75 74 MET B CA 1
ATOM 5054 C C . MET B 1 74 ? -2.52 155 82.312 1 77.75 74 MET B C 1
ATOM 5056 O O . MET B 1 74 ? -2.16 156.125 82.688 1 77.75 74 MET B O 1
ATOM 5060 N N . TYR B 1 75 ? -3.74 154.75 82.25 1 76.31 75 TYR B N 1
ATOM 5061 C CA . TYR B 1 75 ? -4.781 155.75 82.312 1 76.31 75 TYR B CA 1
ATOM 5062 C C . TYR B 1 75 ? -5.625 155.625 83.562 1 76.31 75 TYR B C 1
ATOM 5064 O O . TYR B 1 75 ? -6.574 156.375 83.75 1 76.31 75 TYR B O 1
ATOM 5072 N N . ILE B 1 76 ? -5.355 154.625 84.375 1 77.62 76 ILE B N 1
ATOM 5073 C CA . ILE B 1 76 ? -6.117 154.375 85.562 1 77.62 76 ILE B CA 1
ATOM 5074 C C . ILE B 1 76 ? -5.379 155 86.75 1 77.62 76 ILE B C 1
ATOM 5076 O O . ILE B 1 76 ? -4.172 154.75 86.938 1 77.62 76 ILE B O 1
ATOM 5080 N N . LYS B 1 77 ? -6.145 155.875 87.812 1 80.19 77 LYS B N 1
ATOM 5081 C CA . LYS B 1 77 ? -5.535 156.5 89 1 80.19 77 LYS B CA 1
ATOM 5082 C C . LYS B 1 77 ? -5.793 155.75 90.25 1 80.19 77 LYS B C 1
ATOM 5084 O O . LYS B 1 77 ? -4.996 155.75 91.188 1 80.19 77 LYS B O 1
ATOM 5089 N N . ASP B 1 78 ? -6.816 154.875 90.125 1 84.56 78 ASP B N 1
ATOM 5090 C CA . ASP B 1 78 ? -7.199 154.125 91.312 1 84.56 78 ASP B CA 1
ATOM 5091 C C . ASP B 1 78 ? -6.277 152.875 91.5 1 84.56 78 ASP B C 1
ATOM 5093 O O . ASP B 1 78 ? -6.219 152 90.625 1 84.56 78 ASP B O 1
ATOM 5097 N N . GLN B 1 79 ? -5.562 152.75 92.562 1 84.94 79 GLN B N 1
ATOM 5098 C CA . GLN B 1 79 ? -4.578 151.75 92.875 1 84.94 79 GLN B CA 1
ATOM 5099 C C . GLN B 1 79 ? -5.234 150.375 92.938 1 84.94 79 GLN B C 1
ATOM 5101 O O . GLN B 1 79 ? -4.617 149.375 92.562 1 84.94 79 GLN B O 1
ATOM 5106 N N . ASN B 1 80 ? -6.469 150.375 93.312 1 87.44 80 ASN B N 1
ATOM 5107 C CA . ASN B 1 80 ? -7.176 149 93.438 1 87.44 80 ASN B CA 1
ATOM 5108 C C . ASN B 1 80 ? -7.496 148.5 92.062 1 87.44 80 ASN B C 1
ATOM 5110 O O . ASN B 1 80 ? -7.398 147.25 91.812 1 87.44 80 ASN B O 1
ATOM 5114 N N . GLU B 1 81 ? -7.77 149.25 91.125 1 84.44 81 GLU B N 1
ATOM 5115 C CA . GLU B 1 81 ? -8.055 148.875 89.75 1 84.44 81 GLU B CA 1
ATOM 5116 C C . GLU B 1 81 ? -6.781 148.375 89 1 84.44 81 GLU B C 1
ATOM 5118 O O . GLU B 1 81 ? -6.812 147.5 88.25 1 84.44 81 GLU B O 1
ATOM 5123 N N . ILE B 1 82 ? -5.695 149 89.375 1 87.81 82 ILE B N 1
ATOM 5124 C CA . ILE B 1 82 ? -4.406 148.625 88.812 1 87.81 82 ILE B CA 1
ATOM 5125 C C . ILE B 1 82 ? -4.004 147.25 89.312 1 87.81 82 ILE B C 1
ATOM 5127 O O . ILE B 1 82 ? -3.531 146.5 88.562 1 87.81 82 ILE B O 1
ATOM 5131 N N . SER B 1 83 ? -4.262 147 90.625 1 88.69 83 SER B N 1
ATOM 5132 C CA . SER B 1 83 ? -3.92 145.75 91.188 1 88.69 83 SER B CA 1
ATOM 5133 C C . SER B 1 83 ? -4.738 144.625 90.625 1 88.69 83 SER B C 1
ATOM 5135 O O . SER B 1 83 ? -4.242 143.5 90.438 1 88.69 83 SER B O 1
ATOM 5137 N N . LYS B 1 84 ? -5.914 144.875 90.188 1 89.25 84 LYS B N 1
ATOM 5138 C CA . LYS B 1 84 ? -6.762 143.875 89.5 1 89.25 84 LYS B CA 1
ATOM 5139 C C . LYS B 1 84 ? -6.234 143.625 88.125 1 89.25 84 LYS B C 1
ATOM 5141 O O . LYS B 1 84 ? -6.234 142.375 87.688 1 89.25 84 LYS B O 1
ATOM 5146 N N . LEU B 1 85 ? -5.793 144.5 87.438 1 87.94 85 LEU B N 1
ATOM 5147 C CA . LEU B 1 85 ? -5.234 144.375 86.062 1 87.94 85 LEU B CA 1
ATOM 5148 C C . LEU B 1 85 ? -3.936 143.5 86.188 1 87.94 85 LEU B C 1
ATOM 5150 O O . LEU B 1 85 ? -3.676 142.625 85.312 1 87.94 85 LEU B O 1
ATOM 5154 N N . ILE B 1 86 ? -3.16 143.75 87.188 1 89.94 86 ILE B N 1
ATOM 5155 C CA . ILE B 1 86 ? -1.914 143 87.375 1 89.94 86 ILE B CA 1
ATOM 5156 C C . ILE B 1 86 ? -2.221 141.625 87.625 1 89.94 86 ILE B C 1
ATOM 5158 O O . ILE B 1 86 ? -1.542 140.75 87.125 1 89.94 86 ILE B O 1
ATOM 5162 N N . LYS B 1 87 ? -3.244 141.375 88.375 1 92.44 87 LYS B N 1
ATOM 5163 C CA . LYS B 1 87 ? -3.648 140 88.625 1 92.44 87 LYS B CA 1
ATOM 5164 C C . LYS B 1 87 ? -4.141 139.25 87.375 1 92.44 87 LYS B C 1
ATOM 5166 O O . LYS B 1 87 ? -3.848 138.125 87.188 1 92.44 87 LYS B O 1
ATOM 5171 N N . GLU B 1 88 ? -4.805 139.875 86.5 1 89.38 88 GLU B N 1
ATOM 5172 C CA . GLU B 1 88 ? -5.262 139.375 85.25 1 89.38 88 GLU B CA 1
ATOM 5173 C C . GLU B 1 88 ? -4.082 139 84.312 1 89.38 88 GLU B C 1
ATOM 5175 O O . GLU B 1 88 ? -4.07 138 83.688 1 89.38 88 GLU B O 1
ATOM 5180 N N . ILE B 1 89 ? -3.18 139.875 84.312 1 92.38 89 ILE B N 1
ATOM 5181 C CA . ILE B 1 89 ? -1.97 139.75 83.562 1 92.38 89 ILE B CA 1
ATOM 5182 C C . ILE B 1 89 ? -1.257 138.5 84 1 92.38 89 ILE B C 1
ATOM 5184 O O . ILE B 1 89 ? -0.835 137.625 83.188 1 92.38 89 ILE B O 1
ATOM 5188 N N . ASP B 1 90 ? -1.161 138.25 85.375 1 91.75 90 ASP B N 1
ATOM 5189 C CA . ASP B 1 90 ? -0.51 137.125 85.938 1 91.75 90 ASP B CA 1
ATOM 5190 C C . ASP B 1 90 ? -1.253 135.875 85.562 1 91.75 90 ASP B C 1
ATOM 5192 O O . ASP B 1 90 ? -0.63 134.875 85.25 1 91.75 90 ASP B O 1
ATOM 5196 N N . ASN B 1 91 ? -2.488 135.875 85.5 1 93.19 91 ASN B N 1
ATOM 5197 C CA . ASN B 1 91 ? -3.293 134.75 85.062 1 93.19 91 ASN B CA 1
ATOM 5198 C C . ASN B 1 91 ? -3.072 134.375 83.625 1 93.19 91 ASN B C 1
ATOM 5200 O O . ASN B 1 91 ? -2.924 133.25 83.312 1 93.19 91 ASN B O 1
ATOM 5204 N N . PHE B 1 92 ? -3.053 135.375 82.75 1 92.12 92 PHE B N 1
ATOM 5205 C CA . PHE B 1 92 ? -2.799 135.125 81.312 1 92.12 92 PHE B CA 1
ATOM 5206 C C . PHE B 1 92 ? -1.393 134.625 81.125 1 92.12 92 PHE B C 1
ATOM 5208 O O . PHE B 1 92 ? -1.172 133.75 80.25 1 92.12 92 PHE B O 1
ATOM 5215 N N . MET B 1 93 ? -0.516 135.125 81.938 1 92.62 93 MET B N 1
ATOM 5216 C CA . MET B 1 93 ? 0.854 134.625 81.812 1 92.62 93 MET B CA 1
ATOM 5217 C C . MET B 1 93 ? 0.938 133.125 82.25 1 92.62 93 MET B C 1
ATOM 5219 O O . MET B 1 93 ? 1.661 132.375 81.625 1 92.62 93 MET B O 1
ATOM 5223 N N . GLN B 1 94 ? 0.192 132.75 83.188 1 93.38 94 GLN B N 1
ATOM 5224 C CA . GLN B 1 94 ? 0.173 131.375 83.625 1 93.38 94 GLN B CA 1
ATOM 5225 C C . GLN B 1 94 ? -0.452 130.5 82.562 1 93.38 94 GLN B C 1
ATOM 5227 O O . GLN B 1 94 ? 0.056 129.375 82.312 1 93.38 94 GLN B O 1
ATOM 5232 N N . GLU B 1 95 ? -1.451 130.875 82 1 92.44 95 GLU B N 1
ATOM 5233 C CA . GLU B 1 95 ? -2.08 130.125 80.875 1 92.44 95 GLU B CA 1
ATOM 5234 C C . GLU B 1 95 ? -1.14 130 79.688 1 92.44 95 GLU B C 1
ATOM 5236 O O . GLU B 1 95 ? -1.112 128.875 79.062 1 92.44 95 GLU B O 1
ATOM 5241 N N . ASN B 1 96 ? -0.505 131 79.5 1 92.88 96 ASN B N 1
ATOM 5242 C CA . ASN B 1 96 ? 0.463 131 78.375 1 92.88 96 ASN B CA 1
ATOM 5243 C C . ASN B 1 96 ? 1.567 130 78.625 1 92.88 96 ASN B C 1
ATOM 5245 O O . ASN B 1 96 ? 2.006 129.25 77.75 1 92.88 96 ASN B O 1
ATOM 5249 N N . LEU B 1 97 ? 1.985 129.875 79.812 1 92.19 97 LEU B N 1
ATOM 5250 C CA . LEU B 1 97 ? 3.016 128.875 80.188 1 92.19 97 LEU B CA 1
ATOM 5251 C C . LEU B 1 97 ? 2.52 127.5 79.938 1 92.19 97 LEU B C 1
ATOM 5253 O O . LEU B 1 97 ? 3.271 126.625 79.438 1 92.19 97 LEU B O 1
ATOM 5257 N N . LYS B 1 98 ? 1.309 127.312 80.125 1 94.31 98 LYS B N 1
ATOM 5258 C CA . LYS B 1 98 ? 0.72 126 79.875 1 94.31 98 LYS B CA 1
ATOM 5259 C C . LYS B 1 98 ? 0.679 125.688 78.375 1 94.31 98 LYS B C 1
ATOM 5261 O O . LYS B 1 98 ? 1.028 124.625 77.938 1 94.31 98 LYS B O 1
ATOM 5266 N N . GLN B 1 99 ? 0.282 126.625 77.562 1 93.38 99 GLN B N 1
ATOM 5267 C CA . GLN B 1 99 ? 0.206 126.438 76.125 1 93.38 99 GLN B CA 1
ATOM 5268 C C . GLN B 1 99 ? 1.597 126.312 75.5 1 93.38 99 GLN B C 1
ATOM 5270 O O . GLN B 1 99 ? 1.778 125.625 74.5 1 93.38 99 GLN B O 1
ATOM 5275 N N . ILE B 1 100 ? 2.471 127 76.125 1 94.69 100 ILE B N 1
ATOM 5276 C CA . ILE B 1 100 ? 3.854 126.938 75.688 1 94.69 100 ILE B CA 1
ATOM 5277 C C . ILE B 1 100 ? 4.352 125.5 75.875 1 94.69 100 ILE B C 1
ATOM 5279 O O . ILE B 1 100 ? 4.988 124.938 75 1 94.69 100 ILE B O 1
ATOM 5283 N N . GLU B 1 101 ? 3.941 124.875 76.938 1 94 101 GLU B N 1
ATOM 5284 C CA . GLU B 1 101 ? 4.336 123.5 77.188 1 94 101 GLU B CA 1
ATOM 5285 C C . GLU B 1 101 ? 3.666 122.562 76.188 1 94 101 GLU B C 1
ATOM 5287 O O . GLU B 1 101 ? 4.297 121.625 75.688 1 94 101 GLU B O 1
ATOM 5292 N N . ILE B 1 102 ? 2.551 122.812 75.938 1 92.81 102 ILE B N 1
ATOM 5293 C CA . ILE B 1 102 ? 1.817 122 74.938 1 92.81 102 ILE B CA 1
ATOM 5294 C C . ILE B 1 102 ? 2.455 122.125 73.562 1 92.81 102 ILE B C 1
ATOM 5296 O O . ILE B 1 102 ? 2.693 121.125 72.875 1 92.81 102 ILE B O 1
ATOM 5300 N N . TYR B 1 103 ? 2.697 123.312 73.125 1 93.56 103 TYR B N 1
ATOM 5301 C CA . TYR B 1 103 ? 3.303 123.5 71.812 1 93.56 103 TYR B CA 1
ATOM 5302 C C . TYR B 1 103 ? 4.672 122.875 71.75 1 93.56 103 TYR B C 1
ATOM 5304 O O . TYR B 1 103 ? 5.008 122.25 70.75 1 93.56 103 TYR B O 1
ATOM 5312 N N . LYS B 1 104 ? 5.391 123.062 72.812 1 93.94 104 LYS B N 1
ATOM 5313 C CA . LYS B 1 104 ? 6.727 122.438 72.875 1 93.94 104 LYS B CA 1
ATOM 5314 C C . LYS B 1 104 ? 6.668 120.938 72.625 1 93.94 104 LYS B C 1
ATOM 5316 O O . LYS B 1 104 ? 7.551 120.375 72 1 93.94 104 LYS B O 1
ATOM 5321 N N . SER B 1 105 ? 5.621 120.312 72.938 1 93.31 105 SER B N 1
ATOM 5322 C CA . SER B 1 105 ? 5.461 118.875 72.812 1 93.31 105 SER B CA 1
ATOM 5323 C C . SER B 1 105 ? 5.133 118.5 71.375 1 93.31 105 SER B C 1
ATOM 5325 O O . SER B 1 105 ? 5.254 117.312 71 1 93.31 105 SER B O 1
ATOM 5327 N N . THR B 1 106 ? 4.73 119.375 70.5 1 92.62 106 THR B N 1
ATOM 5328 C CA . THR B 1 106 ? 4.34 119.062 69.125 1 92.62 106 THR B CA 1
ATOM 5329 C C . THR B 1 106 ? 5.48 119.375 68.188 1 92.62 106 THR B C 1
ATOM 5331 O O . THR B 1 106 ? 5.438 119 67 1 92.62 106 THR B O 1
ATOM 5334 N N . ILE B 1 107 ? 6.5 120.188 68.688 1 92.19 107 ILE B N 1
ATOM 5335 C CA . ILE B 1 107 ? 7.586 120.625 67.812 1 92.19 107 ILE B CA 1
ATOM 5336 C C . ILE B 1 107 ? 8.406 119.438 67.375 1 92.19 107 ILE B C 1
ATOM 5338 O O . ILE B 1 107 ? 8.938 118.688 68.188 1 92.19 107 ILE B O 1
ATOM 5342 N N . ASP B 1 108 ? 8.461 119.188 66.188 1 85.44 108 ASP B N 1
ATOM 5343 C CA . ASP B 1 108 ? 9.227 118.062 65.688 1 85.44 108 ASP B CA 1
ATOM 5344 C C . ASP B 1 108 ? 10.234 118.5 64.625 1 85.44 108 ASP B C 1
ATOM 5346 O O . ASP B 1 108 ? 10.875 117.688 63.969 1 85.44 108 ASP B O 1
ATOM 5350 N N . ASP B 1 109 ? 10.453 119.875 64.5 1 90.31 109 ASP B N 1
ATOM 5351 C CA . ASP B 1 109 ? 11.352 120.438 63.469 1 90.31 109 ASP B CA 1
ATOM 5352 C C . ASP B 1 109 ? 12.344 121.438 64.125 1 90.31 109 ASP B C 1
ATOM 5354 O O . ASP B 1 109 ? 11.977 122.188 65 1 90.31 109 ASP B O 1
ATOM 5358 N N . ASN B 1 110 ? 13.461 121.5 63.594 1 91.75 110 ASN B N 1
ATOM 5359 C CA . ASN B 1 110 ? 14.523 122.312 64.188 1 91.75 110 ASN B CA 1
ATOM 5360 C C . ASN B 1 110 ? 14.266 123.812 63.906 1 91.75 110 ASN B C 1
ATOM 5362 O O . ASN B 1 110 ? 14.539 124.625 64.812 1 91.75 110 ASN B O 1
ATOM 5366 N N . GLU B 1 111 ? 13.812 124.062 62.781 1 92 111 GLU B N 1
ATOM 5367 C CA . GLU B 1 111 ? 13.5 125.5 62.469 1 92 111 GLU B CA 1
ATOM 5368 C C . GLU B 1 111 ? 12.391 126 63.375 1 92 111 GLU B C 1
ATOM 5370 O O . GLU B 1 111 ? 12.469 127.125 63.875 1 92 111 GLU B O 1
ATOM 5375 N N . GLU B 1 112 ? 11.492 125.062 63.531 1 92.44 112 GLU B N 1
ATOM 5376 C CA . GLU B 1 112 ? 10.383 125.375 64.438 1 92.44 112 GLU B CA 1
ATOM 5377 C C . GLU B 1 112 ? 10.875 125.625 65.875 1 92.44 112 GLU B C 1
ATOM 5379 O O . GLU B 1 112 ? 10.477 126.562 66.562 1 92.44 112 GLU B O 1
ATOM 5384 N N . ARG B 1 113 ? 11.688 124.812 66.312 1 93.62 113 ARG B N 1
ATOM 5385 C CA . ARG B 1 113 ? 12.242 124.875 67.625 1 93.62 113 ARG B CA 1
ATOM 5386 C C . ARG B 1 113 ? 13.047 126.188 67.875 1 93.62 113 ARG B C 1
ATOM 5388 O O . ARG B 1 113 ? 12.93 126.812 68.875 1 93.62 113 ARG B O 1
ATOM 5395 N N . LYS B 1 114 ? 13.773 126.562 66.938 1 94 114 LYS B N 1
ATOM 5396 C CA . LYS B 1 114 ? 14.578 127.812 67 1 94 114 LYS B CA 1
ATOM 5397 C C . LYS B 1 114 ? 13.703 129 67.062 1 94 114 LYS B C 1
ATOM 5399 O O . LYS B 1 114 ? 13.906 129.875 67.938 1 94 114 LYS B O 1
ATOM 5404 N N . LEU B 1 115 ? 12.82 129 66.125 1 94.31 115 LEU B N 1
ATOM 5405 C CA . LEU B 1 115 ? 11.906 130.125 66.125 1 94.31 115 LEU B CA 1
ATOM 5406 C C . LEU B 1 115 ? 11.141 130.25 67.438 1 94.31 115 LEU B C 1
ATOM 5408 O O . LEU B 1 115 ? 10.922 131.375 67.875 1 94.31 115 LEU B O 1
ATOM 5412 N N . PHE B 1 116 ? 10.812 129.25 68.062 1 93.06 116 PHE B N 1
ATOM 5413 C CA . PHE B 1 116 ? 10.039 129.25 69.312 1 93.06 116 PHE B CA 1
ATOM 5414 C C . PHE B 1 116 ? 10.922 129.625 70.5 1 93.06 116 PHE B C 1
ATOM 5416 O O . PHE B 1 116 ? 10.469 130.375 71.375 1 93.06 116 PHE B O 1
ATOM 5423 N N . THR B 1 117 ? 12.109 129.125 70.375 1 93.75 117 THR B N 1
ATOM 5424 C CA . THR B 1 117 ? 13.062 129.625 71.438 1 93.75 117 THR B CA 1
ATOM 5425 C C . THR B 1 117 ? 13.289 131.125 71.375 1 93.75 117 THR B C 1
ATOM 5427 O O . THR B 1 117 ? 13.359 131.75 72.375 1 93.75 117 THR B O 1
ATOM 5430 N N . GLU B 1 118 ? 13.391 131.625 70.25 1 93.88 118 GLU B N 1
ATOM 5431 C CA . GLU B 1 118 ? 13.508 133 70.062 1 93.88 118 GLU B CA 1
ATOM 5432 C C . GLU B 1 118 ? 12.289 133.75 70.625 1 93.88 118 GLU B C 1
ATOM 5434 O O . GLU B 1 118 ? 12.43 134.75 71.312 1 93.88 118 GLU B O 1
ATOM 5439 N N . PHE B 1 119 ? 11.188 133.25 70.375 1 92.5 119 PHE B N 1
ATOM 5440 C CA . PHE B 1 119 ? 9.953 133.75 70.938 1 92.5 119 PHE B CA 1
ATOM 5441 C C . PHE B 1 119 ? 9.977 133.75 72.5 1 92.5 119 PHE B C 1
ATOM 5443 O O . PHE B 1 119 ? 9.648 134.75 73.125 1 92.5 119 PHE B O 1
ATOM 5450 N N . GLU B 1 120 ? 10.383 132.5 73 1 93.5 120 GLU B N 1
ATOM 5451 C CA . GLU B 1 120 ? 10.422 132.375 74.438 1 93.5 120 GLU B CA 1
ATOM 5452 C C . GLU B 1 120 ? 11.367 133.375 75.062 1 93.5 120 GLU B C 1
ATOM 5454 O O . GLU B 1 120 ? 11.062 134 76.125 1 93.5 120 GLU B O 1
ATOM 5459 N N . ASN B 1 121 ? 12.406 133.75 74.438 1 92.62 121 ASN B N 1
ATOM 5460 C CA . ASN B 1 121 ? 13.344 134.75 74.938 1 92.62 121 ASN B CA 1
ATOM 5461 C C . ASN B 1 121 ? 12.734 136.125 74.875 1 92.62 121 ASN B C 1
ATOM 5463 O O . ASN B 1 121 ? 12.883 136.875 75.875 1 92.62 121 ASN B O 1
ATOM 5467 N N . LYS B 1 122 ? 12.18 136.25 73.812 1 93.31 122 LYS B N 1
ATOM 5468 C CA . LYS B 1 122 ? 11.516 137.625 73.688 1 93.31 122 LYS B CA 1
ATOM 5469 C C . LYS B 1 122 ? 10.383 137.75 74.688 1 93.31 122 LYS B C 1
ATOM 5471 O O . LYS B 1 122 ? 10.133 138.875 75.188 1 93.31 122 LYS B O 1
ATOM 5476 N N . LEU B 1 123 ? 9.766 136.625 74.938 1 94.25 123 LEU B N 1
ATOM 5477 C CA . LEU B 1 123 ? 8.695 136.625 75.938 1 94.25 123 LEU B CA 1
ATOM 5478 C C . LEU B 1 123 ? 9.227 136.875 77.312 1 94.25 123 LEU B C 1
ATOM 5480 O O . LEU B 1 123 ? 8.602 137.75 78.062 1 94.25 123 LEU B O 1
ATOM 5484 N N . HIS B 1 124 ? 10.281 136.5 77.625 1 91.31 124 HIS B N 1
ATOM 5485 C CA . HIS B 1 124 ? 10.922 136.875 78.875 1 91.31 124 HIS B CA 1
ATOM 5486 C C . HIS B 1 124 ? 11.266 138.25 79 1 91.31 124 HIS B C 1
ATOM 5488 O O . HIS B 1 124 ? 10.984 139 80 1 91.31 124 HIS B O 1
ATOM 5494 N N . LYS B 1 125 ? 11.82 138.75 78.062 1 90 125 LYS B N 1
ATOM 5495 C CA . LYS B 1 125 ? 12.172 140.25 78.062 1 90 125 LYS B CA 1
ATOM 5496 C C . LYS B 1 125 ? 10.93 141.125 78.125 1 90 125 LYS B C 1
ATOM 5498 O O . LYS B 1 125 ? 10.93 142.125 78.812 1 90 125 LYS B O 1
ATOM 5503 N N . TYR B 1 126 ? 9.977 140.625 77.438 1 92.12 126 TYR B N 1
ATOM 5504 C CA . TYR B 1 126 ? 8.695 141.375 77.438 1 92.12 126 TYR B CA 1
ATOM 5505 C C . TYR B 1 126 ? 8.094 141.375 78.812 1 92.12 126 TYR B C 1
ATOM 5507 O O . TYR B 1 126 ? 7.602 142.375 79.25 1 92.12 126 TYR B O 1
ATOM 5515 N N . ARG B 1 127 ? 8.164 140.25 79.5 1 90.56 127 ARG B N 1
ATOM 5516 C CA . ARG B 1 127 ? 7.59 140.25 80.875 1 90.56 127 ARG B CA 1
ATOM 5517 C C . ARG B 1 127 ? 8.398 141 81.875 1 90.56 127 ARG B C 1
ATOM 5519 O O . ARG B 1 127 ? 7.828 141.625 82.75 1 90.56 127 ARG B O 1
ATOM 5526 N N . GLU B 1 128 ? 9.633 141.125 81.625 1 90 128 GLU B N 1
ATOM 5527 C CA . GLU B 1 128 ? 10.484 142 82.438 1 90 128 GLU B CA 1
ATOM 5528 C C . GLU B 1 128 ? 10.164 143.5 82.25 1 90 128 GLU B C 1
ATOM 5530 O O . GLU B 1 128 ? 10.016 144.25 83.188 1 90 128 GLU B O 1
ATOM 5535 N N . SER B 1 129 ? 10.117 143.75 81 1 89.94 129 SER B N 1
ATOM 5536 C CA . SER B 1 129 ? 9.773 145.125 80.688 1 89.94 129 SER B CA 1
ATOM 5537 C C . SER B 1 129 ? 8.383 145.5 81.188 1 89.94 129 SER B C 1
ATOM 5539 O O . SER B 1 129 ? 8.172 146.625 81.688 1 89.94 129 SER B O 1
ATOM 5541 N N . GLY B 1 130 ? 7.496 144.5 81.125 1 88.38 130 GLY B N 1
ATOM 5542 C CA . GLY B 1 130 ? 6.145 144.75 81.625 1 88.38 130 GLY B CA 1
ATOM 5543 C C . GLY B 1 130 ? 6.086 144.875 83.125 1 88.38 130 GLY B C 1
ATOM 5544 O O . GLY B 1 130 ? 5.371 145.75 83.625 1 88.38 130 GLY B O 1
ATOM 5545 N N . GLN B 1 131 ? 6.871 144.25 83.875 1 90.31 131 GLN B N 1
ATOM 5546 C CA . GLN B 1 131 ? 6.93 144.375 85.312 1 90.31 131 GLN B CA 1
ATOM 5547 C C . GLN B 1 131 ? 7.543 145.625 85.688 1 90.31 131 GLN B C 1
ATOM 5549 O O . GLN B 1 131 ? 7.07 146.375 86.688 1 90.31 131 GLN B O 1
ATOM 5554 N N . ALA B 1 132 ? 8.531 146.125 85.062 1 89.81 132 ALA B N 1
ATOM 5555 C CA . ALA B 1 132 ? 9.133 147.375 85.312 1 89.81 132 ALA B CA 1
ATOM 5556 C C . ALA B 1 132 ? 8.133 148.5 85.062 1 89.81 132 ALA B C 1
ATOM 5558 O O . ALA B 1 132 ? 8.062 149.5 85.812 1 89.81 132 ALA B O 1
ATOM 5559 N N . TYR B 1 133 ? 7.449 148.25 84 1 90.81 133 TYR B N 1
ATOM 5560 C CA . TYR B 1 133 ? 6.395 149.25 83.688 1 90.81 133 TYR B CA 1
ATOM 5561 C C . TYR B 1 133 ? 5.32 149.25 84.75 1 90.81 133 TYR B C 1
ATOM 5563 O O . TYR B 1 133 ? 4.898 150.375 85.188 1 90.81 133 TYR B O 1
ATOM 5571 N N . GLU B 1 134 ? 4.895 148.125 85.25 1 88.44 134 GLU B N 1
ATOM 5572 C CA . GLU B 1 134 ? 3.891 148 86.312 1 88.44 134 GLU B CA 1
ATOM 5573 C C . GLU B 1 134 ? 4.379 148.75 87.625 1 88.44 134 GLU B C 1
ATOM 5575 O O . GLU B 1 134 ? 3.623 149.375 88.25 1 88.44 134 GLU B O 1
ATOM 5580 N N . LYS B 1 135 ? 5.582 148.625 87.875 1 88.5 135 LYS B N 1
ATOM 5581 C CA . LYS B 1 135 ? 6.172 149.25 89.125 1 88.5 135 LYS B CA 1
ATOM 5582 C C . LYS B 1 135 ? 6.223 150.75 89 1 88.5 135 LYS B C 1
ATOM 5584 O O . LYS B 1 135 ? 5.949 151.5 89.938 1 88.5 135 LYS B O 1
ATOM 5589 N N . LEU B 1 136 ? 6.527 151.25 87.812 1 88.5 136 LEU B N 1
ATOM 5590 C CA . LEU B 1 136 ? 6.57 152.625 87.562 1 88.5 136 LEU B CA 1
ATOM 5591 C C . LEU B 1 136 ? 5.18 153.25 87.688 1 88.5 136 LEU B C 1
ATOM 5593 O O . LEU B 1 136 ? 5.031 154.375 88.312 1 88.5 136 LEU B O 1
ATOM 5597 N N . ILE B 1 137 ? 4.188 152.625 87.188 1 88.56 137 ILE B N 1
ATOM 5598 C CA . ILE B 1 137 ? 2.811 153 87.312 1 88.56 137 ILE B CA 1
ATOM 5599 C C . ILE B 1 137 ? 2.338 153 88.75 1 88.56 137 ILE B C 1
ATOM 5601 O O . ILE B 1 137 ? 1.737 154 89.188 1 88.56 137 ILE B O 1
ATOM 5605 N N . LEU B 1 138 ? 2.666 152.125 89.5 1 85.94 138 LEU B N 1
ATOM 5606 C CA . LEU B 1 138 ? 2.275 152 90.938 1 85.94 138 LEU B CA 1
ATOM 5607 C C . LEU B 1 138 ? 2.988 153 91.75 1 85.94 138 LEU B C 1
ATOM 5609 O O . LEU B 1 138 ? 2.455 153.5 92.75 1 85.94 138 LEU B O 1
ATOM 5613 N N . SER B 1 139 ? 4.168 153.625 91.375 1 85.38 139 SER B N 1
ATOM 5614 C CA . SER B 1 139 ? 4.965 154.625 92.125 1 85.38 139 SER B CA 1
ATOM 5615 C C . SER B 1 139 ? 4.625 156 91.688 1 85.38 139 SER B C 1
ATOM 5617 O O . SER B 1 139 ? 5.281 157 92.125 1 85.38 139 SER B O 1
ATOM 5619 N N . GLY B 1 140 ? 3.684 156.25 90.75 1 80.56 140 GLY B N 1
ATOM 5620 C CA . GLY B 1 140 ? 3.195 157.5 90.375 1 80.56 140 GLY B CA 1
ATOM 5621 C C . GLY B 1 140 ? 4.113 158.25 89.375 1 80.56 140 GLY B C 1
ATOM 5622 O O . GLY B 1 140 ? 4.043 159.5 89.25 1 80.56 140 GLY B O 1
ATOM 5623 N N . ARG B 1 141 ? 5.078 157.75 88.875 1 85.88 141 ARG B N 1
ATOM 5624 C CA . ARG B 1 141 ? 6.012 158.375 87.875 1 85.88 141 ARG B CA 1
ATOM 5625 C C . ARG B 1 141 ? 5.496 158.125 86.5 1 85.88 141 ARG B C 1
ATOM 5627 O O . ARG B 1 141 ? 6.109 157.375 85.688 1 85.88 141 ARG B O 1
ATOM 5634 N N . ALA B 1 142 ? 4.371 158.625 85.938 1 77.62 142 ALA B N 1
ATOM 5635 C CA . ALA B 1 142 ? 3.6 158.375 84.688 1 77.62 142 ALA B CA 1
ATOM 5636 C C . ALA B 1 142 ? 4.414 158.75 83.438 1 77.62 142 ALA B C 1
ATOM 5638 O O . ALA B 1 142 ? 4.32 158.125 82.438 1 77.62 142 ALA B O 1
ATOM 5639 N N . ASP B 1 143 ? 5.367 159.75 83.562 1 79.88 143 ASP B N 1
ATOM 5640 C CA . ASP B 1 143 ? 6.148 160.25 82.438 1 79.88 143 ASP B CA 1
ATOM 5641 C C . ASP B 1 143 ? 7.199 159.125 82 1 79.88 143 ASP B C 1
ATOM 5643 O O . ASP B 1 143 ? 7.379 158.875 80.812 1 79.88 143 ASP B O 1
ATOM 5647 N N . GLU B 1 144 ? 7.812 158.5 83.062 1 84.38 144 GLU B N 1
ATOM 5648 C CA . GLU B 1 144 ? 8.805 157.5 82.812 1 84.38 144 GLU B CA 1
ATOM 5649 C C . GLU B 1 144 ? 8.148 156.25 82.25 1 84.38 144 GLU B C 1
ATOM 5651 O O . GLU B 1 144 ? 8.703 155.5 81.438 1 84.38 144 GLU B O 1
ATOM 5656 N N . ALA B 1 145 ? 6.953 156 82.75 1 85.56 145 ALA B N 1
ATOM 5657 C CA . ALA B 1 145 ? 6.188 154.75 82.312 1 85.56 145 ALA B CA 1
ATOM 5658 C C . ALA B 1 145 ? 5.777 154.875 80.875 1 85.56 145 ALA B C 1
ATOM 5660 O O . ALA B 1 145 ? 5.773 153.875 80.125 1 85.56 145 ALA B O 1
ATOM 5661 N N . MET B 1 146 ? 5.535 156.125 80.375 1 81.75 146 MET B N 1
ATOM 5662 C CA . MET B 1 146 ? 5.121 156.25 79 1 81.75 146 MET B CA 1
ATOM 5663 C C . MET B 1 146 ? 6.258 156 78.062 1 81.75 146 MET B C 1
ATOM 5665 O O . MET B 1 146 ? 6.02 155.5 76.938 1 81.75 146 MET B O 1
ATOM 5669 N N . ILE B 1 147 ? 7.43 156.25 78.438 1 82.12 147 ILE B N 1
ATOM 5670 C CA . ILE B 1 147 ? 8.602 156 77.625 1 82.12 147 ILE B CA 1
ATOM 5671 C C . ILE B 1 147 ? 8.812 154.5 77.5 1 82.12 147 ILE B C 1
ATOM 5673 O O . ILE B 1 147 ? 9.078 154 76.438 1 82.12 147 ILE B O 1
ATOM 5677 N N . LYS B 1 148 ? 8.555 153.875 78.562 1 85.38 148 LYS B N 1
ATOM 5678 C CA . LYS B 1 148 ? 8.734 152.375 78.562 1 85.38 148 LYS B CA 1
ATOM 5679 C C . LYS B 1 148 ? 7.652 151.75 77.812 1 85.38 148 LYS B C 1
ATOM 5681 O O . LYS B 1 148 ? 7.891 150.625 77.25 1 85.38 148 LYS B O 1
ATOM 5686 N N . SER B 1 149 ? 6.574 152.375 77.688 1 83.69 149 SER B N 1
ATOM 5687 C CA . SER B 1 149 ? 5.438 151.75 76.938 1 83.69 149 SER B CA 1
ATOM 5688 C C . SER B 1 149 ? 5.742 151.625 75.5 1 83.69 149 SER B C 1
ATOM 5690 O O . SER B 1 149 ? 5.285 150.625 74.875 1 83.69 149 SER B O 1
ATOM 5692 N N . SER B 1 150 ? 6.449 152.5 74.875 1 82.31 150 SER B N 1
ATOM 5693 C CA . SER B 1 150 ? 6.82 152.375 73.438 1 82.31 150 SER B CA 1
ATOM 5694 C C . SER B 1 150 ? 7.711 151.125 73.188 1 82.31 150 SER B C 1
ATOM 5696 O O . SER B 1 150 ? 7.59 150.5 72.125 1 82.31 150 SER B O 1
ATOM 5698 N N . ASN B 1 151 ? 8.508 150.875 74.188 1 85 151 ASN B N 1
ATOM 5699 C CA . ASN B 1 151 ? 9.391 149.75 74.062 1 85 151 ASN B CA 1
ATOM 5700 C C . ASN B 1 151 ? 8.617 148.375 74.25 1 85 151 ASN B C 1
ATOM 5702 O O . ASN B 1 151 ? 8.914 147.375 73.5 1 85 151 ASN B O 1
ATOM 5706 N N . ILE B 1 152 ? 7.664 148.375 75 1 87.06 152 ILE B N 1
ATOM 5707 C CA . ILE B 1 152 ? 6.816 147.125 75.188 1 87.06 152 ILE B CA 1
ATOM 5708 C C . ILE B 1 152 ? 6.035 146.875 73.938 1 87.06 152 ILE B C 1
ATOM 5710 O O . ILE B 1 152 ? 5.895 145.625 73.5 1 87.06 152 ILE B O 1
ATOM 5714 N N . ALA B 1 153 ? 5.566 147.875 73.312 1 82.56 153 ALA B N 1
ATOM 5715 C CA . ALA B 1 153 ? 4.84 147.75 72.062 1 82.56 153 ALA B CA 1
ATOM 5716 C C . ALA B 1 153 ? 5.727 147.125 71 1 82.56 153 ALA B C 1
ATOM 5718 O O . ALA B 1 153 ? 5.289 146.125 70.25 1 82.56 153 ALA B O 1
ATOM 5719 N N . LYS B 1 154 ? 6.898 147.5 70.938 1 88 154 LYS B N 1
ATOM 5720 C CA . LYS B 1 154 ? 7.836 147 70 1 88 154 LYS B CA 1
ATOM 5721 C C . LYS B 1 154 ? 8.156 145.5 70.25 1 88 154 LYS B C 1
ATOM 5723 O O . LYS B 1 154 ? 8.195 144.75 69.312 1 88 154 LYS B O 1
ATOM 5728 N N . GLU B 1 155 ? 8.336 145.125 71.438 1 87.88 155 GLU B N 1
ATOM 5729 C CA . GLU B 1 155 ? 8.625 143.75 71.875 1 87.88 155 GLU B CA 1
ATOM 5730 C C . GLU B 1 155 ? 7.445 142.875 71.562 1 87.88 155 GLU B C 1
ATOM 5732 O O . GLU B 1 155 ? 7.629 141.75 71.125 1 87.88 155 GLU B O 1
ATOM 5737 N N . ARG B 1 156 ? 6.34 143.375 71.75 1 88.38 156 ARG B N 1
ATOM 5738 C CA . ARG B 1 156 ? 5.121 142.625 71.438 1 88.38 156 ARG B CA 1
ATOM 5739 C C . ARG B 1 156 ? 4.992 142.375 70 1 88.38 156 ARG B C 1
ATOM 5741 O O . ARG B 1 156 ? 4.676 141.25 69.562 1 88.38 156 ARG B O 1
ATOM 5748 N N . ASN B 1 157 ? 5.137 143.375 69.188 1 87 157 ASN B N 1
ATOM 5749 C CA . ASN B 1 157 ? 5.039 143.125 67.75 1 87 157 ASN B CA 1
ATOM 5750 C C . ASN B 1 157 ? 6.062 142.125 67.25 1 87 157 ASN B C 1
ATOM 5752 O O . ASN B 1 157 ? 5.762 141.25 66.375 1 87 157 ASN B O 1
ATOM 5756 N N . ASP B 1 158 ? 7.164 142.125 67.875 1 89.75 158 ASP B N 1
ATOM 5757 C CA . ASP B 1 158 ? 8.211 141.25 67.5 1 89.75 158 ASP B CA 1
ATOM 5758 C C . ASP B 1 158 ? 7.816 139.75 67.875 1 89.75 158 ASP B C 1
ATOM 5760 O O . ASP B 1 158 ? 8.039 138.875 67.062 1 89.75 158 ASP B O 1
ATOM 5764 N N . MET B 1 159 ? 7.219 139.5 68.938 1 92.12 159 MET B N 1
ATOM 5765 C CA . MET B 1 159 ? 6.758 138.25 69.375 1 92.12 159 MET B CA 1
ATOM 5766 C C . MET B 1 159 ? 5.625 137.75 68.5 1 92.12 159 MET B C 1
ATOM 5768 O O . MET B 1 159 ? 5.605 136.5 68.125 1 92.12 159 MET B O 1
ATOM 5772 N N . ARG B 1 160 ? 4.816 138.625 68.125 1 88.62 160 ARG B N 1
ATOM 5773 C CA . ARG B 1 160 ? 3.693 138.25 67.25 1 88.62 160 ARG B CA 1
ATOM 5774 C C . ARG B 1 160 ? 4.18 137.75 65.938 1 88.62 160 ARG B C 1
ATOM 5776 O O . ARG B 1 160 ? 3.666 136.75 65.375 1 88.62 160 ARG B O 1
ATOM 5783 N N . THR B 1 161 ? 5.09 138.375 65.438 1 91.25 161 THR B N 1
ATOM 5784 C CA . THR B 1 161 ? 5.641 138 64.125 1 91.25 161 THR B CA 1
ATOM 5785 C C . THR B 1 161 ? 6.234 136.625 64.188 1 91.25 161 THR B C 1
ATOM 5787 O O . THR B 1 161 ? 6.09 135.875 63.219 1 91.25 161 THR B O 1
ATOM 5790 N N . LYS B 1 162 ? 6.789 136.375 65.312 1 93.56 162 LYS B N 1
ATOM 5791 C CA . LYS B 1 162 ? 7.363 135 65.5 1 93.56 162 LYS B CA 1
ATOM 5792 C C . LYS B 1 162 ? 6.273 133.875 65.562 1 93.56 162 LYS B C 1
ATOM 5794 O O . LYS B 1 162 ? 6.391 132.875 65 1 93.56 162 LYS B O 1
ATOM 5799 N N . LEU B 1 163 ? 5.273 134.25 66.188 1 93.5 163 LEU B N 1
ATOM 5800 C CA . LEU B 1 163 ? 4.152 133.25 66.312 1 93.5 163 LEU B CA 1
ATOM 5801 C C . LEU B 1 163 ? 3.469 133.125 65 1 93.5 163 LEU B C 1
ATOM 5803 O O . LEU B 1 163 ? 3.109 132 64.625 1 93.5 163 LEU B O 1
ATOM 5807 N N . ASP B 1 164 ? 3.289 134.125 64.188 1 90.19 164 ASP B N 1
ATOM 5808 C CA . ASP B 1 164 ? 2.715 134 62.844 1 90.19 164 ASP B CA 1
ATOM 5809 C C . ASP B 1 164 ? 3.57 133.125 61.938 1 90.19 164 ASP B C 1
ATOM 5811 O O . ASP B 1 164 ? 3.041 132.375 61.156 1 90.19 164 ASP B O 1
ATOM 5815 N N . LYS B 1 165 ? 4.781 133.375 62.188 1 93.88 165 LYS B N 1
ATOM 5816 C CA . LYS B 1 165 ? 5.688 132.5 61.375 1 93.88 165 LYS B CA 1
ATOM 5817 C C . LYS B 1 165 ? 5.586 131.125 61.75 1 93.88 165 LYS B C 1
ATOM 5819 O O . LYS B 1 165 ? 5.68 130.25 60.906 1 93.88 165 LYS B O 1
ATOM 5824 N N . LEU B 1 166 ? 5.344 130.75 62.938 1 93.94 166 LEU B N 1
ATOM 5825 C CA . LEU B 1 166 ? 5.191 129.375 63.406 1 93.94 166 LEU B CA 1
ATOM 5826 C C . LEU B 1 166 ? 3.916 128.75 62.844 1 93.94 166 LEU B C 1
ATOM 5828 O O . LEU B 1 166 ? 3.912 127.562 62.438 1 93.94 166 LEU B O 1
ATOM 5832 N N . VAL B 1 167 ? 2.873 129.375 62.75 1 91.62 167 VAL B N 1
ATOM 5833 C CA . VAL B 1 167 ? 1.626 129 62.188 1 91.62 167 VAL B CA 1
ATOM 5834 C C . VAL B 1 167 ? 1.83 128.625 60.688 1 91.62 167 VAL B C 1
ATOM 5836 O O . VAL B 1 167 ? 1.397 127.625 60.188 1 91.62 167 VAL B O 1
ATOM 5839 N N . GLN B 1 168 ? 2.521 129.625 60.062 1 91.06 168 GLN B N 1
ATOM 5840 C CA . GLN B 1 168 ? 2.779 129.375 58.625 1 91.06 168 GLN B CA 1
ATOM 5841 C C . GLN B 1 168 ? 3.615 128.25 58.344 1 91.06 168 GLN B C 1
ATOM 5843 O O . GLN B 1 168 ? 3.338 127.438 57.406 1 91.06 168 GLN B O 1
ATOM 5848 N N . LEU B 1 169 ? 4.543 127.938 59.219 1 92.44 169 LEU B N 1
ATOM 5849 C CA . LEU B 1 169 ? 5.391 126.75 59.062 1 92.44 169 LEU B CA 1
ATOM 5850 C C . LEU B 1 169 ? 4.578 125.5 59.219 1 92.44 169 LEU B C 1
ATOM 5852 O O . LEU B 1 169 ? 4.723 124.562 58.406 1 92.44 169 LEU B O 1
ATOM 5856 N N . ASN B 1 170 ? 3.701 125.438 60.125 1 91.56 170 ASN B N 1
ATOM 5857 C CA . ASN B 1 170 ? 2.859 124.25 60.344 1 91.56 170 ASN B CA 1
ATOM 5858 C C . ASN B 1 170 ? 1.884 124.062 59.188 1 91.56 170 ASN B C 1
ATOM 5860 O O . ASN B 1 170 ? 1.623 122.875 58.812 1 91.56 170 ASN B O 1
ATOM 5864 N N . GLU B 1 171 ? 1.388 125.062 58.625 1 89.19 171 GLU B N 1
ATOM 5865 C CA . GLU B 1 171 ? 0.496 124.938 57.469 1 89.19 171 GLU B CA 1
ATOM 5866 C C . GLU B 1 171 ? 1.233 124.438 56.25 1 89.19 171 GLU B C 1
ATOM 5868 O O . GLU B 1 171 ? 0.694 123.625 55.5 1 89.19 171 GLU B O 1
ATOM 5873 N N . GLU B 1 172 ? 2.412 124.875 56.094 1 91.31 172 GLU B N 1
ATOM 5874 C CA . GLU B 1 172 ? 3.213 124.438 54.969 1 91.31 172 GLU B CA 1
ATOM 5875 C C . GLU B 1 172 ? 3.531 122.938 55.094 1 91.31 172 GLU B C 1
ATOM 5877 O O . GLU B 1 172 ? 3.457 122.188 54.125 1 91.31 172 GLU B O 1
ATOM 5882 N N . TRP B 1 173 ? 3.762 122.5 56.25 1 90.56 173 TRP B N 1
ATOM 5883 C CA . TRP B 1 173 ? 4.055 121.062 56.469 1 90.56 173 TRP B CA 1
ATOM 5884 C C . TRP B 1 173 ? 2.811 120.25 56.281 1 90.56 173 TRP B C 1
ATOM 5886 O O . TRP B 1 173 ? 2.895 119.125 55.75 1 90.56 173 TRP B O 1
ATOM 5896 N N . ALA B 1 174 ? 1.685 120.688 56.656 1 89.44 174 ALA B N 1
ATOM 5897 C CA . ALA B 1 174 ? 0.427 120 56.406 1 89.44 174 ALA B CA 1
ATOM 5898 C C . ALA B 1 174 ? 0.176 119.812 54.906 1 89.44 174 ALA B C 1
ATOM 5900 O O . ALA B 1 174 ? -0.218 118.688 54.469 1 89.44 174 ALA B O 1
ATOM 5901 N N . LYS B 1 175 ? 0.45 120.875 54.156 1 89.69 175 LYS B N 1
ATOM 5902 C CA . LYS B 1 175 ? 0.287 120.75 52.719 1 89.69 175 LYS B CA 1
ATOM 5903 C C . LYS B 1 175 ? 1.232 119.75 52.094 1 89.69 175 LYS B C 1
ATOM 5905 O O . LYS B 1 175 ? 0.842 119 51.188 1 89.69 175 LYS B O 1
ATOM 5910 N N . GLU B 1 176 ? 2.363 119.688 52.625 1 91.62 176 GLU B N 1
ATOM 5911 C CA . GLU B 1 176 ? 3.342 118.688 52.156 1 91.62 176 GLU B CA 1
ATOM 5912 C C . GLU B 1 176 ? 2.904 117.25 52.438 1 91.62 176 GLU B C 1
ATOM 5914 O O . GLU B 1 176 ? 3.062 116.375 51.594 1 91.62 176 GLU B O 1
ATOM 5919 N N . VAL B 1 177 ? 2.324 117 53.531 1 89.56 177 VAL B N 1
ATOM 5920 C CA . VAL B 1 177 ? 1.871 115.688 53.938 1 89.56 177 VAL B CA 1
ATOM 5921 C C . VAL B 1 177 ? 0.744 115.188 53.031 1 89.56 177 VAL B C 1
ATOM 5923 O O . VAL B 1 177 ? 0.725 114.062 52.594 1 89.56 177 VAL B O 1
ATOM 5926 N N . ILE B 1 178 ? -0.075 116.062 52.594 1 89.38 178 ILE B N 1
ATOM 5927 C CA . ILE B 1 178 ? -1.2 115.688 51.75 1 89.38 178 ILE B CA 1
ATOM 5928 C C . ILE B 1 178 ? -0.693 115.375 50.344 1 89.38 178 ILE B C 1
ATOM 5930 O O . ILE B 1 178 ? -1.15 114.438 49.719 1 89.38 178 ILE B O 1
ATOM 5934 N N . GLU B 1 179 ? 0.203 116.188 49.875 1 90.88 179 GLU B N 1
ATOM 5935 C CA . GLU B 1 179 ? 0.759 115.938 48.562 1 90.88 179 GLU B CA 1
ATOM 5936 C C . GLU B 1 179 ? 1.492 114.625 48.5 1 90.88 179 GLU B C 1
ATOM 5938 O O . GLU B 1 179 ? 1.335 113.812 47.531 1 90.88 179 GLU B O 1
ATOM 5943 N N . ASP B 1 180 ? 2.107 114.25 49.562 1 90.25 180 ASP B N 1
ATOM 5944 C CA . ASP B 1 180 ? 2.826 113 49.625 1 90.25 180 ASP B CA 1
ATOM 5945 C C . ASP B 1 180 ? 1.857 111.812 49.688 1 90.25 180 ASP B C 1
ATOM 5947 O O . ASP B 1 180 ? 2.084 110.75 49.062 1 90.25 180 ASP B O 1
ATOM 5951 N N . ASN B 1 181 ? 0.791 112 50.375 1 88.38 181 ASN B N 1
ATOM 5952 C CA . ASN B 1 181 ? -0.204 110.938 50.5 1 88.38 181 ASN B CA 1
ATOM 5953 C C . ASN B 1 181 ? -0.913 110.688 49.188 1 88.38 181 ASN B C 1
ATOM 5955 O O . ASN B 1 181 ? -1.137 109.5 48.812 1 88.38 181 ASN B O 1
ATOM 5959 N N . THR B 1 182 ? -1.276 111.75 48.531 1 88.31 182 THR B N 1
ATOM 5960 C CA . THR B 1 182 ? -1.925 111.562 47.219 1 88.31 182 THR B CA 1
ATOM 5961 C C . THR B 1 182 ? -0.989 110.938 46.219 1 88.31 182 THR B C 1
ATOM 5963 O O . THR B 1 182 ? -1.413 110.062 45.438 1 88.31 182 THR B O 1
ATOM 5966 N N . ASP B 1 183 ? 0.292 111.25 46.375 1 91.56 183 ASP B N 1
ATOM 5967 C CA . ASP B 1 183 ? 1.285 110.625 45.5 1 91.56 183 ASP B CA 1
ATOM 5968 C C . ASP B 1 183 ? 1.452 109.125 45.844 1 91.56 183 ASP B C 1
ATOM 5970 O O . ASP B 1 183 ? 1.546 108.25 44.938 1 91.56 183 ASP B O 1
ATOM 5974 N N . THR B 1 184 ? 1.419 108.812 47.062 1 87.62 184 THR B N 1
ATOM 5975 C CA . THR B 1 184 ? 1.535 107.438 47.531 1 87.62 184 THR B CA 1
ATOM 5976 C C . THR B 1 184 ? 0.358 106.625 47 1 87.62 184 THR B C 1
ATOM 5978 O O . THR B 1 184 ? 0.541 105.5 46.531 1 87.62 184 THR B O 1
ATOM 5981 N N . TYR B 1 185 ? -0.776 107.125 47 1 87.12 185 TYR B N 1
ATOM 5982 C CA . TYR B 1 185 ? -1.959 106.375 46.531 1 87.12 185 TYR B CA 1
ATOM 5983 C C . TYR B 1 185 ? -1.882 106.125 45.031 1 87.12 185 TYR B C 1
ATOM 5985 O O . TYR B 1 185 ? -2.084 105 44.562 1 87.12 185 TYR B O 1
ATOM 5993 N N . LYS B 1 186 ? -1.627 107.25 44.312 1 90.94 186 LYS B N 1
ATOM 5994 C CA . LYS B 1 186 ? -1.578 107.125 42.844 1 90.94 186 LYS B CA 1
ATOM 5995 C C . LYS B 1 186 ? -0.531 106.125 42.406 1 90.94 186 LYS B C 1
ATOM 5997 O O . LYS B 1 186 ? -0.794 105.25 41.531 1 90.94 186 LYS B O 1
ATOM 6002 N N . LYS B 1 187 ? 0.586 106.125 43.125 1 90.62 187 LYS B N 1
ATOM 6003 C CA . LYS B 1 187 ? 1.65 105.188 42.812 1 90.62 187 LYS B CA 1
ATOM 6004 C C . LYS B 1 187 ? 1.258 103.75 43.188 1 90.62 187 LYS B C 1
ATOM 6006 O O . LYS B 1 187 ? 1.523 102.812 42.438 1 90.62 187 LYS B O 1
ATOM 6011 N N . SER B 1 188 ? 0.622 103.625 44.312 1 87.81 188 SER B N 1
ATOM 6012 C CA . SER B 1 188 ? 0.193 102.312 44.75 1 87.81 188 SER B CA 1
ATOM 6013 C C . SER B 1 188 ? -0.867 101.75 43.812 1 87.81 188 SER B C 1
ATOM 6015 O O . SER B 1 188 ? -0.839 100.562 43.5 1 87.81 188 SER B O 1
ATOM 6017 N N . PHE B 1 189 ? -1.779 102.625 43.406 1 88.81 189 PHE B N 1
ATOM 6018 C CA . PHE B 1 189 ? -2.818 102.188 42.469 1 88.81 189 PHE B CA 1
ATOM 6019 C C . PHE B 1 189 ? -2.207 101.625 41.188 1 88.81 189 PHE B C 1
ATOM 6021 O O . PHE B 1 189 ? -2.516 100.5 40.812 1 88.81 189 PHE B O 1
ATOM 6028 N N . LEU B 1 190 ? -1.278 102.312 40.625 1 90.88 190 LEU B N 1
ATOM 6029 C CA . LEU B 1 190 ? -0.676 101.938 39.375 1 90.88 190 LEU B CA 1
ATOM 6030 C C . LEU B 1 190 ? 0.177 100.688 39.562 1 90.88 190 LEU B C 1
ATOM 6032 O O . LEU B 1 190 ? 0.161 99.75 38.719 1 90.88 190 LEU B O 1
ATOM 6036 N N . THR B 1 191 ? 0.817 100.562 40.719 1 88.94 191 THR B N 1
ATOM 6037 C CA . THR B 1 191 ? 1.693 99.438 40.938 1 88.94 191 THR B CA 1
ATOM 6038 C C . THR B 1 191 ? 0.876 98.188 41.125 1 88.94 191 THR B C 1
ATOM 6040 O O . THR B 1 191 ? 1.194 97.125 40.562 1 88.94 191 THR B O 1
ATOM 6043 N N . ILE B 1 192 ? -0.209 98.188 41.844 1 87.94 192 ILE B N 1
ATOM 6044 C CA . ILE B 1 192 ? -1.03 97.062 42.125 1 87.94 192 ILE B CA 1
ATOM 6045 C C . ILE B 1 192 ? -1.696 96.562 40.844 1 87.94 192 ILE B C 1
ATOM 6047 O O . ILE B 1 192 ? -1.676 95.375 40.531 1 87.94 192 ILE B O 1
ATOM 6051 N N . ILE B 1 193 ? -2.191 97.438 40.031 1 90.12 193 ILE B N 1
ATOM 6052 C CA . ILE B 1 193 ? -2.855 97.062 38.781 1 90.12 193 ILE B CA 1
ATOM 6053 C C . ILE B 1 193 ? -1.846 96.5 37.844 1 90.12 193 ILE B C 1
ATOM 6055 O O . ILE B 1 193 ? -2.139 95.5 37.188 1 90.12 193 ILE B O 1
ATOM 6059 N N . SER B 1 194 ? -0.628 97.062 37.812 1 90.38 194 SER B N 1
ATOM 6060 C CA . SER B 1 194 ? 0.4 96.562 36.938 1 90.38 194 SER B CA 1
ATOM 6061 C C . SER B 1 194 ? 0.805 95.125 37.344 1 90.38 194 SER B C 1
ATOM 6063 O O . SER B 1 194 ? 0.993 94.25 36.5 1 90.38 194 SER B O 1
ATOM 6065 N N . ILE B 1 195 ? 0.81 94.875 38.625 1 86.44 195 ILE B N 1
ATOM 6066 C CA . ILE B 1 195 ? 1.208 93.562 39.125 1 86.44 195 ILE B CA 1
ATOM 6067 C C . ILE B 1 195 ? 0.114 92.562 38.812 1 86.44 195 ILE B C 1
ATOM 6069 O O . ILE B 1 195 ? 0.403 91.438 38.375 1 86.44 195 ILE B O 1
ATOM 6073 N N . ILE B 1 196 ? -1.119 92.938 38.969 1 86.81 196 ILE B N 1
ATOM 6074 C CA . ILE B 1 196 ? -2.234 92.062 38.688 1 86.81 196 ILE B CA 1
ATOM 6075 C C . ILE B 1 196 ? -2.244 91.625 37.219 1 86.81 196 ILE B C 1
ATOM 6077 O O . ILE B 1 196 ? -2.344 90.438 36.875 1 86.81 196 ILE B O 1
ATOM 6081 N N . VAL B 1 197 ? -2.068 92.625 36.312 1 89.12 197 VAL B N 1
ATOM 6082 C CA . VAL B 1 197 ? -2.098 92.375 34.875 1 89.12 197 VAL B CA 1
ATOM 6083 C C . VAL B 1 197 ? -0.928 91.438 34.5 1 89.12 197 VAL B C 1
ATOM 6085 O O . VAL B 1 197 ? -1.101 90.5 33.75 1 89.12 197 VAL B O 1
ATOM 6088 N N . ALA B 1 198 ? 0.245 91.688 35.094 1 87.25 198 ALA B N 1
ATOM 6089 C CA . ALA B 1 198 ? 1.429 90.875 34.781 1 87.25 198 ALA B CA 1
ATOM 6090 C C . ALA B 1 198 ? 1.246 89.438 35.25 1 87.25 198 ALA B C 1
ATOM 6092 O O . ALA B 1 198 ? 1.573 88.5 34.531 1 87.25 198 ALA B O 1
ATOM 6093 N N . LEU B 1 199 ? 0.648 89.25 36.344 1 84.5 199 LEU B N 1
ATOM 6094 C CA . LEU B 1 199 ? 0.524 87.875 36.938 1 84.5 199 LEU B CA 1
ATOM 6095 C C . LEU B 1 199 ? -0.592 87.125 36.25 1 84.5 199 LEU B C 1
ATOM 6097 O O . LEU B 1 199 ? -0.506 85.875 36.125 1 84.5 199 LEU B O 1
ATOM 6101 N N . VAL B 1 200 ? -1.622 87.812 35.812 1 83.81 200 VAL B N 1
ATOM 6102 C CA . VAL B 1 200 ? -2.682 87.188 35.031 1 83.81 200 VAL B CA 1
ATOM 6103 C C . VAL B 1 200 ? -2.117 86.625 33.719 1 83.81 200 VAL B C 1
ATOM 6105 O O . VAL B 1 200 ? -2.4 85.5 33.344 1 83.81 200 VAL B O 1
ATOM 6108 N N . ILE B 1 201 ? -1.262 87.375 33.094 1 87.06 201 ILE B N 1
ATOM 6109 C CA . ILE B 1 201 ? -0.653 87 31.828 1 87.06 201 ILE B CA 1
ATOM 6110 C C . ILE B 1 201 ? 0.292 85.812 32.094 1 87.06 201 ILE B C 1
ATOM 6112 O O . ILE B 1 201 ? 0.266 84.812 31.359 1 87.06 201 ILE B O 1
ATOM 6116 N N . LEU B 1 202 ? 1.039 85.875 33.188 1 84.31 202 LEU B N 1
ATOM 6117 C CA . LEU B 1 202 ? 1.984 84.812 33.531 1 84.31 202 LEU B CA 1
ATOM 6118 C C . LEU B 1 202 ? 1.252 83.5 33.844 1 84.31 202 LEU B C 1
ATOM 6120 O O . LEU B 1 202 ? 1.647 82.438 33.406 1 84.31 202 LEU B O 1
ATOM 6124 N N . SER B 1 203 ? 0.202 83.625 34.625 1 80 203 SER B N 1
ATOM 6125 C CA . SER B 1 203 ? -0.584 82.438 34.969 1 80 203 SER B CA 1
ATOM 6126 C C . SER B 1 203 ? -1.238 81.812 33.75 1 80 203 SER B C 1
ATOM 6128 O O . SER B 1 203 ? -1.245 80.625 33.594 1 80 203 SER B O 1
ATOM 6130 N N . GLY B 1 204 ? -1.726 82.625 32.844 1 80.19 204 GLY B N 1
ATOM 6131 C CA . GLY B 1 204 ? -2.312 82.125 31.609 1 80.19 204 GLY B CA 1
ATOM 6132 C C . GLY B 1 204 ? -1.312 81.375 30.719 1 80.19 204 GLY B C 1
ATOM 6133 O O . GLY B 1 204 ? -1.621 80.375 30.125 1 80.19 204 GLY B O 1
ATOM 6134 N N . LEU B 1 205 ? -0.153 81.875 30.672 1 84.75 205 LEU B N 1
ATOM 6135 C CA . LEU B 1 205 ? 0.89 81.312 29.844 1 84.75 205 LEU B CA 1
ATOM 6136 C C . LEU B 1 205 ? 1.312 79.938 30.375 1 84.75 205 LEU B C 1
ATOM 6138 O O . LEU B 1 205 ? 1.475 79 29.625 1 84.75 205 LEU B O 1
ATOM 6142 N N . VAL B 1 206 ? 1.401 79.812 31.703 1 80.94 206 VAL B N 1
ATOM 6143 C CA . VAL B 1 206 ? 1.848 78.562 32.312 1 80.94 206 VAL B CA 1
ATOM 6144 C C . VAL B 1 206 ? 0.778 77.438 32.156 1 80.94 206 VAL B C 1
ATOM 6146 O O . VAL B 1 206 ? 1.08 76.312 31.734 1 80.94 206 VAL B O 1
ATOM 6149 N N . VAL B 1 207 ? -0.462 77.812 32.375 1 79.75 207 VAL B N 1
ATOM 6150 C CA . VAL B 1 207 ? -1.567 76.875 32.25 1 79.75 207 VAL B CA 1
ATOM 6151 C C . VAL B 1 207 ? -1.745 76.438 30.797 1 79.75 207 VAL B C 1
ATOM 6153 O O . VAL B 1 207 ? -2.012 75.25 30.5 1 79.75 207 VAL B O 1
ATOM 6156 N N . GLY B 1 208 ? -1.593 77.375 29.875 1 81.94 208 GLY B N 1
ATOM 6157 C CA . GLY B 1 208 ? -1.696 77.062 28.453 1 81.94 208 GLY B CA 1
ATOM 6158 C C . GLY B 1 208 ? -0.615 76.125 27.969 1 81.94 208 GLY B C 1
ATOM 6159 O O . GLY B 1 208 ? -0.896 75.188 27.219 1 81.94 208 GLY B O 1
ATOM 6160 N N . LEU B 1 209 ? 0.574 76.312 28.469 1 82.88 209 LEU B N 1
ATOM 6161 C CA . LEU B 1 209 ? 1.688 75.438 28.047 1 82.88 209 LEU B CA 1
ATOM 6162 C C . LEU B 1 209 ? 1.536 74.062 28.625 1 82.88 209 LEU B C 1
ATOM 6164 O O . LEU B 1 209 ? 1.729 73.062 27.906 1 82.88 209 LEU B O 1
ATOM 6168 N N . ILE B 1 210 ? 1.172 73.875 29.875 1 79.75 210 ILE B N 1
ATOM 6169 C CA . ILE B 1 210 ? 0.964 72.562 30.5 1 79.75 210 ILE B CA 1
ATOM 6170 C C . ILE B 1 210 ? -0.208 71.875 29.828 1 79.75 210 ILE B C 1
ATOM 6172 O O . ILE B 1 210 ? -0.114 70.688 29.5 1 79.75 210 ILE B O 1
ATOM 6176 N N . GLY B 1 211 ? -1.245 72.688 29.625 1 82.19 211 GLY B N 1
ATOM 6177 C CA . GLY B 1 211 ? -2.434 72.125 29 1 82.19 211 GLY B CA 1
ATOM 6178 C C . GLY B 1 211 ? -2.18 71.562 27.594 1 82.19 211 GLY B C 1
ATOM 6179 O O . GLY B 1 211 ? -2.643 70.5 27.234 1 82.19 211 GLY B O 1
ATOM 6180 N N . LYS B 1 212 ? -1.451 72.312 26.781 1 85.12 212 LYS B N 1
ATOM 6181 C CA . LYS B 1 212 ? -1.156 71.938 25.406 1 85.12 212 LYS B CA 1
ATOM 6182 C C . LYS B 1 212 ? -0.312 70.688 25.359 1 85.12 212 LYS B C 1
ATOM 6184 O O . LYS B 1 212 ? -0.576 69.75 24.547 1 85.12 212 LYS B O 1
ATOM 6189 N N . ASN B 1 213 ? 0.629 70.5 26.219 1 82.69 213 ASN B N 1
ATOM 6190 C CA . ASN B 1 213 ? 1.503 69.375 26.25 1 82.69 213 ASN B CA 1
ATOM 6191 C C . ASN B 1 213 ? 0.749 68.125 26.688 1 82.69 213 ASN B C 1
ATOM 6193 O O . ASN B 1 213 ? 0.932 67 26.109 1 82.69 213 ASN B O 1
ATOM 6197 N N . ILE B 1 214 ? -0.052 68.188 27.656 1 83.25 214 ILE B N 1
ATOM 6198 C CA . ILE B 1 214 ? -0.846 67.062 28.156 1 83.25 214 ILE B CA 1
ATOM 6199 C C . ILE B 1 214 ? -1.833 66.625 27.094 1 83.25 214 ILE B C 1
ATOM 6201 O O . ILE B 1 214 ? -1.983 65.438 26.844 1 83.25 214 ILE B O 1
ATOM 6205 N N . LYS B 1 215 ? -2.434 67.625 26.453 1 86.19 215 LYS B N 1
ATOM 6206 C CA . LYS B 1 215 ? -3.408 67.312 25.422 1 86.19 215 LYS B CA 1
ATOM 6207 C C . LYS B 1 215 ? -2.756 66.562 24.266 1 86.19 215 LYS B C 1
ATOM 6209 O O . LYS B 1 215 ? -3.322 65.562 23.734 1 86.19 215 LYS B O 1
ATOM 6214 N N . LYS B 1 216 ? -1.608 66.938 23.875 1 88.69 216 LYS B N 1
ATOM 6215 C CA . LYS B 1 216 ? -0.906 66.312 22.75 1 88.69 216 LYS B CA 1
ATOM 6216 C C . LYS B 1 216 ? -0.504 64.875 23.094 1 88.69 216 LYS B C 1
ATOM 6218 O O . LYS B 1 216 ? -0.706 64 22.297 1 88.69 216 LYS B O 1
ATOM 6223 N N . SER B 1 217 ? 0.069 64.625 24.297 1 88.06 217 SER B N 1
ATOM 6224 C CA . SER B 1 217 ? 0.497 63.312 24.719 1 88.06 217 SER B CA 1
ATOM 6225 C C . SER B 1 217 ? -0.692 62.375 24.875 1 88.06 217 SER B C 1
ATOM 6227 O O . SER B 1 217 ? -0.638 61.219 24.438 1 88.06 217 SER B O 1
ATOM 6229 N N . LEU B 1 218 ? -1.779 62.844 25.422 1 88.5 218 LEU B N 1
ATOM 6230 C CA . LEU B 1 218 ? -2.979 62.031 25.609 1 88.5 218 LEU B CA 1
ATOM 6231 C C . LEU B 1 218 ? -3.609 61.688 24.266 1 88.5 218 LEU B C 1
ATOM 6233 O O . LEU B 1 218 ? -4.105 60.562 24.078 1 88.5 218 LEU B O 1
ATOM 6237 N N . ALA B 1 219 ? -3.572 62.625 23.344 1 89.94 219 ALA B N 1
ATOM 6238 C CA . ALA B 1 219 ? -4.121 62.375 22.016 1 89.94 219 ALA B CA 1
ATOM 6239 C C . ALA B 1 219 ? -3.334 61.281 21.297 1 89.94 219 ALA B C 1
ATOM 6241 O O . ALA B 1 219 ? -3.92 60.438 20.625 1 89.94 219 ALA B O 1
ATOM 6242 N N . SER B 1 220 ? -2.043 61.281 21.438 1 91.75 220 SER B N 1
ATOM 6243 C CA . SER B 1 220 ? -1.194 60.25 20.812 1 91.75 220 SER B CA 1
ATOM 6244 C C . SER B 1 220 ? -1.457 58.875 21.406 1 91.75 220 SER B C 1
ATOM 6246 O O . SER B 1 220 ? -1.584 57.906 20.672 1 91.75 220 SER B O 1
ATOM 6248 N N . ILE B 1 221 ? -1.521 58.75 22.656 1 92.12 221 ILE B N 1
ATOM 6249 C CA . ILE B 1 221 ? -1.775 57.469 23.344 1 92.12 221 ILE B CA 1
ATOM 6250 C C . ILE B 1 221 ? -3.168 56.969 22.984 1 92.12 221 ILE B C 1
ATOM 6252 O O . ILE B 1 221 ? -3.348 55.781 22.719 1 92.12 221 ILE B O 1
ATOM 6256 N N . LYS B 1 222 ? -4.121 57.906 23.047 1 91.75 222 LYS B N 1
ATOM 6257 C CA . LYS B 1 222 ? -5.473 57.531 22.625 1 91.75 222 LYS B CA 1
ATOM 6258 C C . LYS B 1 222 ? -5.5 57.031 21.188 1 91.75 222 LYS B C 1
ATOM 6260 O O . LYS B 1 222 ? -6.164 56.062 20.875 1 91.75 222 LYS B O 1
ATOM 6265 N N . GLY B 1 223 ? -4.836 57.719 20.297 1 91.62 223 GLY B N 1
ATOM 6266 C CA . GLY B 1 223 ? -4.75 57.312 18.906 1 91.62 223 GLY B CA 1
ATOM 6267 C C . GLY B 1 223 ? -4.215 55.906 18.719 1 91.62 223 GLY B C 1
ATOM 6268 O O . GLY B 1 223 ? -4.766 55.125 17.953 1 91.62 223 GLY B O 1
ATOM 6269 N N . LEU B 1 224 ? -3.127 55.562 19.359 1 91.62 224 LEU B N 1
ATOM 6270 C CA . LEU B 1 224 ? -2.568 54.219 19.281 1 91.62 224 LEU B CA 1
ATOM 6271 C C . LEU B 1 224 ? -3.535 53.188 19.875 1 91.62 224 LEU B C 1
ATOM 6273 O O . LEU B 1 224 ? -3.729 52.094 19.297 1 91.62 224 LEU B O 1
ATOM 6277 N N . SER B 1 225 ? -4.055 53.469 21.047 1 91.62 225 SER B N 1
ATOM 6278 C CA . SER B 1 225 ? -5.039 52.594 21.672 1 91.62 225 SER B CA 1
ATOM 6279 C C . SER B 1 225 ? -6.191 52.312 20.719 1 91.62 225 SER B C 1
ATOM 6281 O O . SER B 1 225 ? -6.605 51.156 20.594 1 91.62 225 SER B O 1
ATOM 6283 N N . ASP B 1 226 ? -6.672 53.344 20.031 1 92.94 226 ASP B N 1
ATOM 6284 C CA . ASP B 1 226 ? -7.758 53.188 19.078 1 92.94 226 ASP B CA 1
ATOM 6285 C C . ASP B 1 226 ? -7.324 52.312 17.891 1 92.94 226 ASP B C 1
ATOM 6287 O O . ASP B 1 226 ? -8.055 51.406 17.484 1 92.94 226 ASP B O 1
ATOM 6291 N N . ARG B 1 227 ? -6.199 52.531 17.375 1 93.56 227 ARG B N 1
ATOM 6292 C CA . ARG B 1 227 ? -5.691 51.719 16.25 1 93.56 227 ARG B CA 1
ATOM 6293 C C . ARG B 1 227 ? -5.508 50.281 16.656 1 93.56 227 ARG B C 1
ATOM 6295 O O . ARG B 1 227 ? -5.949 49.375 15.945 1 93.56 227 ARG B O 1
ATOM 6302 N N . LEU B 1 228 ? -4.871 50.031 17.797 1 91.56 228 LEU B N 1
ATOM 6303 C CA . LEU B 1 228 ? -4.648 48.688 18.297 1 91.56 228 LEU B CA 1
ATOM 6304 C C . LEU B 1 228 ? -5.973 47.969 18.531 1 91.56 228 LEU B C 1
ATOM 6306 O O . LEU B 1 228 ? -6.098 46.781 18.234 1 91.56 228 LEU B O 1
ATOM 6310 N N . SER B 1 229 ? -6.918 48.688 19.109 1 91.94 229 SER B N 1
ATOM 6311 C CA . SER B 1 229 ? -8.227 48.125 19.375 1 91.94 229 SER B CA 1
ATOM 6312 C C . SER B 1 229 ? -8.938 47.75 18.078 1 91.94 229 SER B C 1
ATOM 6314 O O . SER B 1 229 ? -9.852 46.906 18.078 1 91.94 229 SER B O 1
ATOM 6316 N N . ASN B 1 230 ? -8.562 48.375 16.938 1 93 230 ASN B N 1
ATOM 6317 C CA . ASN B 1 230 ? -9.102 48.062 15.617 1 93 230 ASN B CA 1
ATOM 6318 C C . ASN B 1 230 ? -8.125 47.25 14.781 1 93 230 ASN B C 1
ATOM 6320 O O . ASN B 1 230 ? -8.078 47.406 13.555 1 93 230 ASN B O 1
ATOM 6324 N N . TYR B 1 231 ? -7.328 46.594 15.391 1 93.06 231 TYR B N 1
ATOM 6325 C CA . TYR B 1 231 ? -6.43 45.594 14.812 1 93.06 231 TYR B CA 1
ATOM 6326 C C . TYR B 1 231 ? -5.387 46.25 13.922 1 93.06 231 TYR B C 1
ATOM 6328 O O . TYR B 1 231 ? -4.824 45.625 13.031 1 93.06 231 TYR B O 1
ATOM 6336 N N . ASP B 1 232 ? -5.105 47.594 14.133 1 94.06 232 ASP B N 1
ATOM 6337 C CA . ASP B 1 232 ? -4.105 48.312 13.344 1 94.06 232 ASP B CA 1
ATOM 6338 C C . ASP B 1 232 ? -2.805 48.469 14.125 1 94.06 232 ASP B C 1
ATOM 6340 O O . ASP B 1 232 ? -2.719 49.281 15.031 1 94.06 232 ASP B O 1
ATOM 6344 N N . LEU B 1 233 ? -1.825 47.688 13.68 1 92.5 233 LEU B N 1
ATOM 6345 C CA . LEU B 1 233 ? -0.514 47.688 14.32 1 92.5 233 LEU B CA 1
ATOM 6346 C C . LEU B 1 233 ? 0.536 48.281 13.391 1 92.5 233 LEU B C 1
ATOM 6348 O O . LEU B 1 233 ? 1.729 48 13.531 1 92.5 233 LEU B O 1
ATOM 6352 N N . SER B 1 234 ? 0.29 49.156 12.469 1 91.25 234 SER B N 1
ATOM 6353 C CA . SER B 1 234 ? 1.138 49.594 11.359 1 91.25 234 SER B CA 1
ATOM 6354 C C . SER B 1 234 ? 2.154 50.625 11.797 1 91.25 234 SER B C 1
ATOM 6356 O O . SER B 1 234 ? 3.279 50.656 11.297 1 91.25 234 SER B O 1
ATOM 6358 N N . GLU B 1 235 ? 1.819 51.562 12.805 1 91.12 235 GLU B N 1
ATOM 6359 C CA . GLU B 1 235 ? 2.697 52.656 13.148 1 91.12 235 GLU B CA 1
ATOM 6360 C C . GLU B 1 235 ? 2.867 52.781 14.656 1 91.12 235 GLU B C 1
ATOM 6362 O O . GLU B 1 235 ? 1.889 52.75 15.406 1 91.12 235 GLU B O 1
ATOM 6367 N N . PRO B 1 236 ? 4.152 52.875 15.133 1 90.69 236 PRO B N 1
ATOM 6368 C CA . PRO B 1 236 ? 4.371 53.156 16.562 1 90.69 236 PRO B CA 1
ATOM 6369 C C . PRO B 1 236 ? 4.074 54.625 16.938 1 90.69 236 PRO B C 1
ATOM 6371 O O . PRO B 1 236 ? 3.977 55.469 16.047 1 90.69 236 PRO B O 1
ATOM 6374 N N . ILE B 1 237 ? 3.805 54.844 18.156 1 89.25 237 ILE B N 1
ATOM 6375 C CA . ILE B 1 237 ? 3.604 56.219 18.609 1 89.25 237 ILE B CA 1
ATOM 6376 C C . ILE B 1 237 ? 4.945 56.844 19 1 89.25 237 ILE B C 1
ATOM 6378 O O . ILE B 1 237 ? 5.832 56.156 19.5 1 89.25 237 ILE B O 1
ATOM 6382 N N . ILE B 1 238 ? 5.129 58.188 18.75 1 88 238 ILE B N 1
ATOM 6383 C CA . ILE B 1 238 ? 6.332 58.938 19.125 1 88 238 ILE B CA 1
ATOM 6384 C C . ILE B 1 238 ? 6.004 59.938 20.219 1 88 238 ILE B C 1
ATOM 6386 O O . ILE B 1 238 ? 5.301 60.906 19.984 1 88 238 ILE B O 1
ATOM 6390 N N . ILE B 1 239 ? 6.375 59.531 21.469 1 83.25 239 ILE B N 1
ATOM 6391 C CA . ILE B 1 239 ? 6.277 60.469 22.594 1 83.25 239 ILE B CA 1
ATOM 6392 C C . ILE B 1 239 ? 7.676 60.812 23.094 1 83.25 239 ILE B C 1
ATOM 6394 O O . ILE B 1 239 ? 8.43 59.938 23.516 1 83.25 239 ILE B O 1
ATOM 6398 N N . THR B 1 240 ? 8.125 62.062 22.969 1 80.19 240 THR B N 1
ATOM 6399 C CA . THR B 1 240 ? 9.492 62.531 23.234 1 80.19 240 THR B CA 1
ATOM 6400 C C . THR B 1 240 ? 9.68 62.844 24.719 1 80.19 240 THR B C 1
ATOM 6402 O O . THR B 1 240 ? 10.812 63 25.188 1 80.19 240 THR B O 1
ATOM 6405 N N . SER B 1 241 ? 8.617 62.906 25.469 1 80.69 241 SER B N 1
ATOM 6406 C CA . SER B 1 241 ? 8.742 63.25 26.875 1 80.69 241 SER B CA 1
ATOM 6407 C C . SER B 1 241 ? 9.125 62.031 27.703 1 80.69 241 SER B C 1
ATOM 6409 O O . SER B 1 241 ? 8.844 60.906 27.328 1 80.69 241 SER B O 1
ATOM 6411 N N . ASN B 1 242 ? 9.883 62.188 28.812 1 83.19 242 ASN B N 1
ATOM 6412 C CA . ASN B 1 242 ? 10.266 61.094 29.688 1 83.19 242 ASN B CA 1
ATOM 6413 C C . ASN B 1 242 ? 9.383 61.031 30.938 1 83.19 242 ASN B C 1
ATOM 6415 O O . ASN B 1 242 ? 9.742 60.375 31.922 1 83.19 242 ASN B O 1
ATOM 6419 N N . ASP B 1 243 ? 8.289 61.688 30.938 1 85.38 243 ASP B N 1
ATOM 6420 C CA . ASP B 1 243 ? 7.367 61.656 32.062 1 85.38 243 ASP B CA 1
ATOM 6421 C C . ASP B 1 243 ? 6.449 60.438 32 1 85.38 243 ASP B C 1
ATOM 6423 O O . ASP B 1 243 ? 6.773 59.438 31.328 1 85.38 243 ASP B O 1
ATOM 6427 N N . GLU B 1 244 ? 5.316 60.375 32.719 1 88.38 244 GLU B N 1
ATOM 6428 C CA . GLU B 1 244 ? 4.379 59.25 32.75 1 88.38 244 GLU B CA 1
ATOM 6429 C C . GLU B 1 244 ? 3.834 58.938 31.375 1 88.38 244 GLU B C 1
ATOM 6431 O O . GLU B 1 244 ? 3.629 57.781 31.016 1 88.38 244 GLU B O 1
ATOM 6436 N N . PHE B 1 245 ? 3.67 60 30.531 1 88.88 245 PHE B N 1
ATOM 6437 C CA . PHE B 1 245 ? 3.172 59.812 29.172 1 88.88 245 PHE B CA 1
ATOM 6438 C C . PHE B 1 245 ? 4.207 59.094 28.297 1 88.88 245 PHE B C 1
ATOM 6440 O O . PHE B 1 245 ? 3.867 58.188 27.516 1 88.88 245 PHE B O 1
ATOM 6447 N N . GLY B 1 246 ? 5.445 59.469 28.422 1 89.69 246 GLY B N 1
ATOM 6448 C CA . GLY B 1 246 ? 6.52 58.812 27.703 1 89.69 246 GLY B CA 1
ATOM 6449 C C . GLY B 1 246 ? 6.664 57.344 28.047 1 89.69 246 GLY B C 1
ATOM 6450 O O . GLY B 1 246 ? 6.836 56.5 27.156 1 89.69 246 GLY B O 1
ATOM 6451 N N . GLN B 1 247 ? 6.574 56.969 29.312 1 90.25 247 GLN B N 1
ATOM 6452 C CA . GLN B 1 247 ? 6.668 55.594 29.766 1 90.25 247 GLN B CA 1
ATOM 6453 C C . GLN B 1 247 ? 5.512 54.75 29.219 1 90.25 247 GLN B C 1
ATOM 6455 O O . GLN B 1 247 ? 5.711 53.625 28.797 1 90.25 247 GLN B O 1
ATOM 6460 N N . ILE B 1 248 ? 4.348 55.25 29.234 1 92.06 248 ILE B N 1
ATOM 6461 C CA . ILE B 1 248 ? 3.178 54.562 28.688 1 92.06 248 ILE B CA 1
ATOM 6462 C C . ILE B 1 248 ? 3.371 54.312 27.188 1 92.06 248 ILE B C 1
ATOM 6464 O O . ILE B 1 248 ? 3.094 53.25 26.672 1 92.06 248 ILE B O 1
ATOM 6468 N N . GLY B 1 249 ? 3.809 55.375 26.5 1 91.94 249 GLY B N 1
ATOM 6469 C CA . GLY B 1 249 ? 4.07 55.25 25.078 1 91.94 249 GLY B CA 1
ATOM 6470 C C . GLY B 1 249 ? 5.055 54.156 24.75 1 91.94 249 GLY B C 1
ATOM 6471 O O . GLY B 1 249 ? 4.812 53.344 23.844 1 91.94 249 GLY B O 1
ATOM 6472 N N . LYS B 1 250 ? 6.203 54.062 25.453 1 92.5 250 LYS B N 1
ATOM 6473 C CA . LYS B 1 250 ? 7.199 53 25.25 1 92.5 250 LYS B CA 1
ATOM 6474 C C . LYS B 1 250 ? 6.609 51.625 25.531 1 92.5 250 LYS B C 1
ATOM 6476 O O . LYS B 1 250 ? 6.871 50.688 24.797 1 92.5 250 LYS B O 1
ATOM 6481 N N . GLY B 1 251 ? 5.824 51.5 26.562 1 92.06 251 GLY B N 1
ATOM 6482 C CA . GLY B 1 251 ? 5.152 50.25 26.891 1 92.06 251 GLY B CA 1
ATOM 6483 C C . GLY B 1 251 ? 4.207 49.781 25.797 1 92.06 251 GLY B C 1
ATOM 6484 O O . GLY B 1 251 ? 4.234 48.625 25.406 1 92.06 251 GLY B O 1
ATOM 6485 N N . LEU B 1 252 ? 3.434 50.656 25.266 1 93.19 252 LEU B N 1
ATOM 6486 C CA . LEU B 1 252 ? 2.465 50.312 24.219 1 93.19 252 LEU B CA 1
ATOM 6487 C C . LEU B 1 252 ? 3.17 49.969 22.922 1 93.19 252 LEU B C 1
ATOM 6489 O O . LEU B 1 252 ? 2.695 49.125 22.156 1 93.19 252 LEU B O 1
ATOM 6493 N N . ASN B 1 253 ? 4.277 50.656 22.656 1 93.75 253 ASN B N 1
ATOM 6494 C CA . ASN B 1 253 ? 5.07 50.281 21.484 1 93.75 253 ASN B CA 1
ATOM 6495 C C . ASN B 1 253 ? 5.609 48.875 21.609 1 93.75 253 ASN B C 1
ATOM 6497 O O . ASN B 1 253 ? 5.645 48.125 20.625 1 93.75 253 ASN B O 1
ATOM 6501 N N . ARG B 1 254 ? 6.031 48.438 22.719 1 94.88 254 ARG B N 1
ATOM 6502 C CA . ARG B 1 254 ? 6.484 47.062 22.953 1 94.88 254 ARG B CA 1
ATOM 6503 C C . ARG B 1 254 ? 5.344 46.062 22.75 1 94.88 254 ARG B C 1
ATOM 6505 O O . ARG B 1 254 ? 5.551 44.969 22.188 1 94.88 254 ARG B O 1
ATOM 6512 N N . VAL B 1 255 ? 4.184 46.406 23.266 1 92.06 255 VAL B N 1
ATOM 6513 C CA . VAL B 1 255 ? 3.004 45.594 23.047 1 92.06 255 VAL B CA 1
ATOM 6514 C C . VAL B 1 255 ? 2.771 45.406 21.547 1 92.06 255 VAL B C 1
ATOM 6516 O O . VAL B 1 255 ? 2.576 44.281 21.078 1 92.06 255 VAL B O 1
ATOM 6519 N N . GLN B 1 256 ? 2.729 46.531 20.828 1 93.69 256 GLN B N 1
ATOM 6520 C CA . GLN B 1 256 ? 2.559 46.469 19.391 1 93.69 256 GLN B CA 1
ATOM 6521 C C . GLN B 1 256 ? 3.602 45.594 18.734 1 93.69 256 GLN B C 1
ATOM 6523 O O . GLN B 1 256 ? 3.275 44.781 17.844 1 93.69 256 GLN B O 1
ATOM 6528 N N . GLU B 1 257 ? 4.848 45.625 19.156 1 93.56 257 GLU B N 1
ATOM 6529 C CA . GLU B 1 257 ? 5.926 44.812 18.625 1 93.56 257 GLU B CA 1
ATOM 6530 C C . GLU B 1 257 ? 5.707 43.312 18.922 1 93.56 257 GLU B C 1
ATOM 6532 O O . GLU B 1 257 ? 5.895 42.469 18.062 1 93.56 257 GLU B O 1
ATOM 6537 N N . ASN B 1 258 ? 5.324 43.031 20.125 1 92.31 258 ASN B N 1
ATOM 6538 C CA . ASN B 1 258 ? 5.074 41.656 20.531 1 92.31 258 ASN B CA 1
ATOM 6539 C C . ASN B 1 258 ? 3.949 41.031 19.719 1 92.31 258 ASN B C 1
ATOM 6541 O O . ASN B 1 258 ? 4.074 39.906 19.25 1 92.31 258 ASN B O 1
ATOM 6545 N N . ILE B 1 259 ? 2.908 41.719 19.469 1 92.75 259 ILE B N 1
ATOM 6546 C CA . ILE B 1 259 ? 1.759 41.188 18.734 1 92.75 259 ILE B CA 1
ATOM 6547 C C . ILE B 1 259 ? 2.109 41.062 17.25 1 92.75 259 ILE B C 1
ATOM 6549 O O . ILE B 1 259 ? 1.757 40.062 16.625 1 92.75 259 ILE B O 1
ATOM 6553 N N . SER B 1 260 ? 2.785 42.125 16.797 1 94.44 260 SER B N 1
ATOM 6554 C CA . SER B 1 260 ? 3.211 42.062 15.406 1 94.44 260 SER B CA 1
ATOM 6555 C C . SER B 1 260 ? 4.082 40.844 15.148 1 94.44 260 SER B C 1
ATOM 6557 O O . SER B 1 260 ? 3.918 40.156 14.133 1 94.44 260 SER B O 1
ATOM 6559 N N . SER B 1 261 ? 4.965 40.531 16.047 1 93.25 261 SER B N 1
ATOM 6560 C CA . SER B 1 261 ? 5.832 39.344 15.93 1 93.25 261 SER B CA 1
ATOM 6561 C C . SER B 1 261 ? 5.023 38.062 15.992 1 93.25 261 SER B C 1
ATOM 6563 O O . SER B 1 261 ? 5.27 37.125 15.219 1 93.25 261 SER B O 1
ATOM 6565 N N . LEU B 1 262 ? 4.086 37.969 16.828 1 92 262 LEU B N 1
ATOM 6566 C CA . LEU B 1 262 ? 3.207 36.812 16.938 1 92 262 LEU B CA 1
ATOM 6567 C C . LEU B 1 262 ? 2.443 36.594 15.633 1 92 262 LEU B C 1
ATOM 6569 O O . LEU B 1 262 ? 2.4 35.469 15.117 1 92 262 LEU B O 1
ATOM 6573 N N . ILE B 1 263 ? 1.872 37.625 15.086 1 93.62 263 ILE B N 1
ATOM 6574 C CA . ILE B 1 263 ? 1.079 37.531 13.867 1 93.62 263 ILE B CA 1
ATOM 6575 C C . ILE B 1 263 ? 1.961 37.062 12.711 1 93.62 263 ILE B C 1
ATOM 6577 O O . ILE B 1 263 ? 1.564 36.219 11.93 1 93.62 263 ILE B O 1
ATOM 6581 N N . LYS B 1 264 ? 3.156 37.625 12.625 1 94.25 264 LYS B N 1
ATOM 6582 C CA . LYS B 1 264 ? 4.082 37.219 11.57 1 94.25 264 LYS B CA 1
ATOM 6583 C C . LYS B 1 264 ? 4.391 35.719 11.664 1 94.25 264 LYS B C 1
ATOM 6585 O O . LYS B 1 264 ? 4.414 35.031 10.648 1 94.25 264 LYS B O 1
ATOM 6590 N N . ASN B 1 265 ? 4.57 35.25 12.812 1 92.31 265 ASN B N 1
ATOM 6591 C CA . ASN B 1 265 ? 4.863 33.844 13.023 1 92.31 265 ASN B CA 1
ATOM 6592 C C . ASN B 1 265 ? 3.664 32.969 12.672 1 92.31 265 ASN B C 1
ATOM 6594 O O . ASN B 1 265 ? 3.828 31.875 12.117 1 92.31 265 ASN B O 1
ATOM 6598 N N . ILE B 1 266 ? 2.521 33.406 12.961 1 92.44 266 ILE B N 1
ATOM 6599 C CA . ILE B 1 266 ? 1.311 32.688 12.625 1 92.44 266 ILE B CA 1
ATOM 6600 C C . ILE B 1 266 ? 1.147 32.625 11.102 1 92.44 266 ILE B C 1
ATOM 6602 O O . ILE B 1 266 ? 0.827 31.578 10.547 1 92.44 266 ILE B O 1
ATOM 6606 N N . ILE B 1 267 ? 1.37 33.719 10.461 1 93.25 267 ILE B N 1
ATOM 6607 C CA . ILE B 1 267 ? 1.277 33.781 9.008 1 93.25 267 ILE B CA 1
ATOM 6608 C C . ILE B 1 267 ? 2.246 32.781 8.398 1 93.25 267 ILE B C 1
ATOM 6610 O O . ILE B 1 267 ? 1.872 32 7.508 1 93.25 267 ILE B O 1
ATOM 6614 N N . ASP B 1 268 ? 3.447 32.688 8.914 1 93.12 268 ASP B N 1
ATOM 6615 C CA . ASP B 1 268 ? 4.445 31.75 8.43 1 93.12 268 ASP B CA 1
ATOM 6616 C C . ASP B 1 268 ? 4.016 30.312 8.703 1 93.12 268 ASP B C 1
ATOM 6618 O O . ASP B 1 268 ? 4.145 29.438 7.832 1 93.12 268 ASP B O 1
ATOM 6622 N N . SER B 1 269 ? 3.527 30.109 9.844 1 91.38 269 SER B N 1
ATOM 6623 C CA . SER B 1 269 ? 3.086 28.766 10.227 1 91.38 269 SER B CA 1
ATOM 6624 C C . SER B 1 269 ? 1.907 28.312 9.375 1 91.38 269 SER B C 1
ATOM 6626 O O . SER B 1 269 ? 1.836 27.141 8.977 1 91.38 269 SER B O 1
ATOM 6628 N N . THR B 1 270 ? 0.984 29.188 9.078 1 92.81 270 THR B N 1
ATOM 6629 C CA . THR B 1 270 ? -0.17 28.859 8.25 1 92.81 270 THR B CA 1
ATOM 6630 C C . THR B 1 270 ? 0.264 28.547 6.824 1 92.81 270 THR B C 1
ATOM 6632 O O . THR B 1 270 ? -0.292 27.641 6.188 1 92.81 270 THR B O 1
ATOM 6635 N N . ARG B 1 271 ? 1.29 29.188 6.309 1 93.75 271 ARG B N 1
ATOM 6636 C CA . ARG B 1 271 ? 1.84 28.875 4.992 1 93.75 271 ARG B CA 1
ATOM 6637 C C . ARG B 1 271 ? 2.439 27.469 4.965 1 93.75 271 ARG B C 1
ATOM 6639 O O . ARG B 1 271 ? 2.199 26.703 4.027 1 93.75 271 ARG B O 1
ATOM 6646 N N . GLU B 1 272 ? 3.098 27.25 6.008 1 91.12 272 GLU B N 1
ATOM 6647 C CA . GLU B 1 272 ? 3.707 25.922 6.102 1 91.12 272 GLU B CA 1
ATOM 6648 C C . GLU B 1 272 ? 2.646 24.828 6.242 1 91.12 272 GLU B C 1
ATOM 6650 O O . GLU B 1 272 ? 2.77 23.766 5.648 1 91.12 272 GLU B O 1
ATOM 6655 N N . MET B 1 273 ? 1.645 25.078 6.988 1 90.69 273 MET B N 1
ATOM 6656 C CA . MET B 1 273 ? 0.545 24.141 7.164 1 90.69 273 MET B CA 1
ATOM 6657 C C . MET B 1 273 ? -0.183 23.891 5.844 1 90.69 273 MET B C 1
ATOM 6659 O O . MET B 1 273 ? -0.511 22.75 5.512 1 90.69 273 MET B O 1
ATOM 6663 N N . ASN B 1 274 ? -0.407 24.922 5.098 1 93.44 274 ASN B N 1
ATOM 6664 C CA . ASN B 1 274 ? -1.046 24.781 3.795 1 93.44 274 ASN B CA 1
ATOM 6665 C C . ASN B 1 274 ? -0.199 23.953 2.838 1 93.44 274 ASN B C 1
ATOM 6667 O O . ASN B 1 274 ? -0.723 23.094 2.125 1 93.44 274 ASN B O 1
ATOM 6671 N N . ALA B 1 275 ? 1.062 24.234 2.844 1 92.69 275 ALA B N 1
ATOM 6672 C CA . ALA B 1 275 ? 1.972 23.453 2.006 1 92.69 275 ALA B CA 1
ATOM 6673 C C . ALA B 1 275 ? 1.948 21.969 2.395 1 92.69 275 ALA B C 1
ATOM 6675 O O . ALA B 1 275 ? 1.911 21.094 1.527 1 92.69 275 ALA B O 1
ATOM 6676 N N . SER B 1 276 ? 1.957 21.719 3.684 1 91.44 276 SER B N 1
ATOM 6677 C CA . SER B 1 276 ? 1.908 20.359 4.188 1 91.44 276 SER B CA 1
ATOM 6678 C C . SER B 1 276 ? 0.602 19.672 3.799 1 91.44 276 SER B C 1
ATOM 6680 O O . SER B 1 276 ? 0.599 18.5 3.42 1 91.44 276 SER B O 1
ATOM 6682 N N . SER B 1 277 ? -0.5 20.344 3.902 1 93.25 277 SER B N 1
ATOM 6683 C CA . SER B 1 277 ? -1.804 19.797 3.529 1 93.25 277 SER B CA 1
ATOM 6684 C C . SER B 1 277 ? -1.854 19.453 2.045 1 93.25 277 SER B C 1
ATOM 6686 O O . SER B 1 277 ? -2.373 18.406 1.664 1 93.25 277 SER B O 1
ATOM 6688 N N . ASP B 1 278 ? -1.276 20.297 1.219 1 93.31 278 ASP B N 1
ATOM 6689 C CA . ASP B 1 278 ? -1.207 20.047 -0.218 1 93.31 278 ASP B CA 1
ATOM 6690 C C . ASP B 1 278 ? -0.347 18.828 -0.521 1 93.31 278 ASP B C 1
ATOM 6692 O O . ASP B 1 278 ? -0.707 18 -1.366 1 93.31 278 ASP B O 1
ATOM 6696 N N . GLU B 1 279 ? 0.686 18.766 0.17 1 92.5 279 GLU B N 1
ATOM 6697 C CA . GLU B 1 279 ? 1.583 17.641 -0.009 1 92.5 279 GLU B CA 1
ATOM 6698 C C . GLU B 1 279 ? 0.903 16.328 0.391 1 92.5 279 GLU B C 1
ATOM 6700 O O . GLU B 1 279 ? 1.035 15.312 -0.302 1 92.5 279 GLU B O 1
ATOM 6705 N N . LEU B 1 280 ? 0.178 16.312 1.478 1 92.88 280 LEU B N 1
ATOM 6706 C CA . LEU B 1 280 ? -0.537 15.117 1.927 1 92.88 280 LEU B CA 1
ATOM 6707 C C . LEU B 1 280 ? -1.613 14.719 0.923 1 92.88 280 LEU B C 1
ATOM 6709 O O . LEU B 1 280 ? -1.776 13.531 0.619 1 92.88 280 LEU B O 1
ATOM 6713 N N . SER B 1 281 ? -2.314 15.688 0.42 1 93.94 281 SER B N 1
ATOM 6714 C CA . SER B 1 281 ? -3.334 15.406 -0.585 1 93.94 281 SER B CA 1
ATOM 6715 C C . SER B 1 281 ? -2.725 14.773 -1.831 1 93.94 281 SER B C 1
ATOM 6717 O O . SER B 1 281 ? -3.273 13.82 -2.381 1 93.94 281 SER B O 1
ATOM 6719 N N . SER B 1 282 ? -1.598 15.281 -2.279 1 94.06 282 SER B N 1
ATOM 6720 C CA . SER B 1 282 ? -0.874 14.711 -3.41 1 94.06 282 SER B CA 1
ATOM 6721 C C . SER B 1 282 ? -0.426 13.281 -3.115 1 94.06 282 SER B C 1
ATOM 6723 O O . SER B 1 282 ? -0.5 12.414 -3.984 1 94.06 282 SER B O 1
ATOM 6725 N N . THR B 1 283 ? 0.03 13.094 -1.902 1 91.94 283 THR B N 1
ATOM 6726 C CA . THR B 1 283 ? 0.468 11.766 -1.468 1 91.94 283 THR B CA 1
ATOM 6727 C C . THR B 1 283 ? -0.682 10.766 -1.539 1 91.94 283 THR B C 1
ATOM 6729 O O . THR B 1 283 ? -0.504 9.641 -2.006 1 91.94 283 THR B O 1
ATOM 6732 N N . VAL B 1 284 ? -1.864 11.164 -1.114 1 93.25 284 VAL B N 1
ATOM 6733 C CA . VAL B 1 284 ? -3.041 10.305 -1.146 1 93.25 284 VAL B CA 1
ATOM 6734 C C . VAL B 1 284 ? -3.354 9.906 -2.588 1 93.25 284 VAL B C 1
ATOM 6736 O O . VAL B 1 284 ? -3.658 8.742 -2.867 1 93.25 284 VAL B O 1
ATOM 6739 N N . GLN B 1 285 ? -3.178 10.812 -3.523 1 92.19 285 GLN B N 1
ATOM 6740 C CA . GLN B 1 285 ? -3.434 10.523 -4.93 1 92.19 285 GLN B CA 1
ATOM 6741 C C . GLN B 1 285 ? -2.412 9.531 -5.48 1 92.19 285 GLN B C 1
ATOM 6743 O O . GLN B 1 285 ? -2.775 8.578 -6.176 1 92.19 285 GLN B O 1
ATOM 6748 N N . LYS B 1 286 ? -1.195 9.609 -5.25 1 94.94 286 LYS B N 1
ATOM 6749 C CA . LYS B 1 286 ? -0.134 8.695 -5.676 1 94.94 286 LYS B CA 1
ATOM 6750 C C . LYS B 1 286 ? -0.357 7.293 -5.125 1 94.94 286 LYS B C 1
ATOM 6752 O O . LYS B 1 286 ? -0.213 6.305 -5.848 1 94.94 286 LYS B O 1
ATOM 6757 N N . MET B 1 287 ? -0.744 7.305 -3.803 1 94 287 MET B N 1
ATOM 6758 C CA . MET B 1 287 ? -0.965 6.016 -3.16 1 94 287 MET B CA 1
ATOM 6759 C C . MET B 1 287 ? -2.164 5.301 -3.775 1 94 287 MET B C 1
ATOM 6761 O O . MET B 1 287 ? -2.133 4.082 -3.973 1 94 287 MET B O 1
ATOM 6765 N N . ALA B 1 288 ? -3.164 6.086 -4.055 1 93.19 288 ALA B N 1
ATOM 6766 C CA . ALA B 1 288 ? -4.332 5.496 -4.699 1 93.19 288 ALA B CA 1
ATOM 6767 C C . ALA B 1 288 ? -3.955 4.828 -6.02 1 93.19 288 ALA B C 1
ATOM 6769 O O . ALA B 1 288 ? -4.414 3.725 -6.316 1 93.19 288 ALA B O 1
ATOM 6770 N N . SER B 1 289 ? -3.117 5.453 -6.824 1 95.19 289 SER B N 1
ATOM 6771 C CA . SER B 1 289 ? -2.646 4.895 -8.086 1 95.19 289 SER B CA 1
ATOM 6772 C C . SER B 1 289 ? -1.831 3.625 -7.863 1 95.19 289 SER B C 1
ATOM 6774 O O . SER B 1 289 ? -1.997 2.639 -8.586 1 95.19 289 SER B O 1
ATOM 6776 N N . LYS B 1 290 ? -1.007 3.658 -6.875 1 94.81 290 LYS B N 1
ATOM 6777 C CA . LYS B 1 290 ? -0.191 2.488 -6.555 1 94.81 290 LYS B CA 1
ATOM 6778 C C . LYS B 1 290 ? -1.062 1.308 -6.137 1 94.81 290 LYS B C 1
ATOM 6780 O O . LYS B 1 290 ? -0.839 0.178 -6.578 1 94.81 290 LYS B O 1
ATOM 6785 N N . PHE B 1 291 ? -2.078 1.553 -5.336 1 95.94 291 PHE B N 1
ATOM 6786 C CA . PHE B 1 291 ? -2.984 0.505 -4.879 1 95.94 291 PHE B CA 1
ATOM 6787 C C . PHE B 1 291 ? -3.785 -0.062 -6.047 1 95.94 291 PHE B C 1
ATOM 6789 O O . PHE B 1 291 ? -4.039 -1.268 -6.102 1 95.94 291 PHE B O 1
ATOM 6796 N N . GLN B 1 292 ? -4.109 0.814 -6.984 1 94.31 292 GLN B N 1
ATOM 6797 C CA . GLN B 1 292 ? -4.793 0.348 -8.188 1 94.31 292 GLN B CA 1
ATOM 6798 C C . GLN B 1 292 ? -3.9 -0.58 -9.008 1 94.31 292 GLN B C 1
ATOM 6800 O O . GLN B 1 292 ? -4.359 -1.608 -9.508 1 94.31 292 GLN B O 1
ATOM 6805 N N . ASN B 1 293 ? -2.664 -0.275 -9.117 1 96.06 293 ASN B N 1
ATOM 6806 C CA . ASN B 1 293 ? -1.712 -1.116 -9.836 1 96.06 293 ASN B CA 1
ATOM 6807 C C . ASN B 1 293 ? -1.525 -2.465 -9.148 1 96.06 293 ASN B C 1
ATOM 6809 O O . ASN B 1 293 ? -1.488 -3.504 -9.805 1 96.06 293 ASN B O 1
ATOM 6813 N N . ILE B 1 294 ? -1.444 -2.438 -7.859 1 95.25 294 ILE B N 1
ATOM 6814 C CA . ILE B 1 294 ? -1.305 -3.676 -7.102 1 95.25 294 ILE B CA 1
ATOM 6815 C C . ILE B 1 294 ? -2.545 -4.543 -7.297 1 95.25 294 ILE B C 1
ATOM 6817 O O . ILE B 1 294 ? -2.436 -5.75 -7.531 1 95.25 294 ILE B O 1
ATOM 6821 N N . ASN B 1 295 ? -3.662 -3.912 -7.25 1 96.06 295 ASN B N 1
ATOM 6822 C CA . ASN B 1 295 ? -4.91 -4.637 -7.453 1 96.06 295 ASN B CA 1
ATOM 6823 C C . ASN B 1 295 ? -4.98 -5.262 -8.844 1 96.06 295 ASN B C 1
ATOM 6825 O O . ASN B 1 295 ? -5.398 -6.41 -8.992 1 96.06 295 ASN B O 1
ATOM 6829 N N . THR B 1 296 ? -4.594 -4.566 -9.844 1 95.94 296 THR B N 1
ATOM 6830 C CA . THR B 1 296 ? -4.594 -5.078 -11.211 1 95.94 296 THR B CA 1
ATOM 6831 C C . THR B 1 296 ? -3.65 -6.27 -11.352 1 95.94 296 THR B C 1
ATOM 6833 O O . THR B 1 296 ? -4.031 -7.312 -11.883 1 95.94 296 THR B O 1
ATOM 6836 N N . SER B 1 297 ? -2.471 -6.102 -10.82 1 96.19 297 SER B N 1
ATOM 6837 C CA . SER B 1 297 ? -1.504 -7.195 -10.844 1 96.19 297 SER B CA 1
ATOM 6838 C C . SER B 1 297 ? -2.023 -8.406 -10.078 1 96.19 297 SER B C 1
ATOM 6840 O O . SER B 1 297 ? -1.868 -9.547 -10.531 1 96.19 297 SER B O 1
ATOM 6842 N N . THR B 1 298 ? -2.625 -8.156 -8.953 1 95.75 298 THR B N 1
ATOM 6843 C CA . THR B 1 298 ? -3.178 -9.227 -8.133 1 95.75 298 THR B CA 1
ATOM 6844 C C . THR B 1 298 ? -4.285 -9.961 -8.883 1 95.75 298 THR B C 1
ATOM 6846 O O . THR B 1 298 ? -4.344 -11.195 -8.859 1 95.75 298 THR B O 1
ATOM 6849 N N . LYS B 1 299 ? -5.129 -9.258 -9.586 1 95.12 299 LYS B N 1
ATOM 6850 C CA . LYS B 1 299 ? -6.199 -9.859 -10.375 1 95.12 299 LYS B CA 1
ATOM 6851 C C . LYS B 1 299 ? -5.633 -10.719 -11.508 1 95.12 299 LYS B C 1
ATOM 6853 O O . LYS B 1 299 ? -6.137 -11.805 -11.781 1 95.12 299 LYS B O 1
ATOM 6858 N N . GLU B 1 300 ? -4.605 -10.281 -12.125 1 95.69 300 GLU B N 1
ATOM 6859 C CA . GLU B 1 300 ? -3.961 -11.031 -13.203 1 95.69 300 GLU B CA 1
ATOM 6860 C C . GLU B 1 300 ? -3.34 -12.32 -12.68 1 95.69 300 GLU B C 1
ATOM 6862 O O . GLU B 1 300 ? -3.51 -13.383 -13.273 1 95.69 300 GLU B O 1
ATOM 6867 N N . ILE B 1 301 ? -2.709 -12.195 -11.594 1 95.19 301 ILE B N 1
ATOM 6868 C CA . ILE B 1 301 ? -2.113 -13.383 -10.992 1 95.19 301 ILE B CA 1
ATOM 6869 C C . ILE B 1 301 ? -3.209 -14.367 -10.602 1 95.19 301 ILE B C 1
ATOM 6871 O O . ILE B 1 301 ? -3.059 -15.578 -10.773 1 95.19 301 ILE B O 1
ATOM 6875 N N . ASN B 1 302 ? -4.277 -13.859 -10.031 1 96.25 302 ASN B N 1
ATOM 6876 C CA . ASN B 1 302 ? -5.391 -14.727 -9.656 1 96.25 302 ASN B CA 1
ATOM 6877 C C . ASN B 1 302 ? -5.938 -15.484 -10.867 1 96.25 302 ASN B C 1
ATOM 6879 O O . ASN B 1 302 ? -6.234 -16.672 -10.773 1 96.25 302 ASN B O 1
ATOM 6883 N N . SER B 1 303 ? -6.07 -14.859 -12 1 95.88 303 SER B N 1
ATOM 6884 C CA . SER B 1 303 ? -6.496 -15.508 -13.234 1 95.88 303 SER B CA 1
ATOM 6885 C C . SER B 1 303 ? -5.516 -16.609 -13.648 1 95.88 303 SER B C 1
ATOM 6887 O O . SER B 1 303 ? -5.93 -17.703 -14.031 1 95.88 303 SER B O 1
ATOM 6889 N N . GLN B 1 304 ? -4.246 -16.312 -13.547 1 94.06 304 GLN B N 1
ATOM 6890 C CA . GLN B 1 304 ? -3.205 -17.281 -13.883 1 94.06 304 GLN B CA 1
ATOM 6891 C C . GLN B 1 304 ? -3.242 -18.484 -12.938 1 94.06 304 GLN B C 1
ATOM 6893 O O . GLN B 1 304 ? -3.061 -19.625 -13.359 1 94.06 304 GLN B O 1
ATOM 6898 N N . VAL B 1 305 ? -3.492 -18.203 -11.695 1 94.75 305 VAL B N 1
ATOM 6899 C CA . VAL B 1 305 ? -3.566 -19.25 -10.68 1 94.75 305 VAL B CA 1
ATOM 6900 C C . VAL B 1 305 ? -4.781 -20.141 -10.938 1 94.75 305 VAL B C 1
ATOM 6902 O O . VAL B 1 305 ? -4.688 -21.359 -10.859 1 94.75 305 VAL B O 1
ATOM 6905 N N . GLN B 1 306 ? -5.902 -19.609 -11.312 1 93.88 306 GLN B N 1
ATOM 6906 C CA . GLN B 1 306 ? -7.094 -20.375 -11.656 1 93.88 306 GLN B CA 1
ATOM 6907 C C . GLN B 1 306 ? -6.859 -21.219 -12.906 1 93.88 306 GLN B C 1
ATOM 6909 O O . GLN B 1 306 ? -7.266 -22.391 -12.953 1 93.88 306 GLN B O 1
ATOM 6914 N N . GLU B 1 307 ? -6.195 -20.656 -13.836 1 94.19 307 GLU B N 1
ATOM 6915 C CA . GLU B 1 307 ? -5.863 -21.406 -15.047 1 94.19 307 GLU B CA 1
ATOM 6916 C C . GLU B 1 307 ? -4.895 -22.547 -14.75 1 94.19 307 GLU B C 1
ATOM 6918 O O . GLU B 1 307 ? -5.012 -23.625 -15.32 1 94.19 307 GLU B O 1
ATOM 6923 N N . THR B 1 308 ? -3.969 -22.266 -13.906 1 93.81 308 THR B N 1
ATOM 6924 C CA . THR B 1 308 ? -3.039 -23.312 -13.484 1 93.81 308 THR B CA 1
ATOM 6925 C C . THR B 1 308 ? -3.783 -24.469 -12.82 1 93.81 308 THR B C 1
ATOM 6927 O O . THR B 1 308 ? -3.512 -25.625 -13.094 1 93.81 308 THR B O 1
ATOM 6930 N N . SER B 1 309 ? -4.73 -24.156 -11.961 1 95.12 309 SER B N 1
ATOM 6931 C CA . SER B 1 309 ? -5.547 -25.172 -11.305 1 95.12 309 SER B CA 1
ATOM 6932 C C . SER B 1 309 ? -6.344 -25.984 -12.32 1 95.12 309 SER B C 1
ATOM 6934 O O . SER B 1 309 ? -6.383 -27.219 -12.242 1 95.12 309 SER B O 1
ATOM 6936 N N . ALA B 1 310 ? -6.926 -25.359 -13.297 1 95.44 310 ALA B N 1
ATOM 6937 C CA . ALA B 1 310 ? -7.68 -26.031 -14.352 1 95.44 310 ALA B CA 1
ATOM 6938 C C . ALA B 1 310 ? -6.773 -26.922 -15.188 1 95.44 310 ALA B C 1
ATOM 6940 O O . ALA B 1 310 ? -7.145 -28.047 -15.531 1 95.44 310 ALA B O 1
ATOM 6941 N N . THR B 1 311 ? -5.613 -26.375 -15.5 1 95.56 311 THR B N 1
ATOM 6942 C CA . THR B 1 311 ? -4.633 -27.141 -16.266 1 95.56 311 THR B CA 1
ATOM 6943 C C . THR B 1 311 ? -4.168 -28.359 -15.484 1 95.56 311 THR B C 1
ATOM 6945 O O . THR B 1 311 ? -3.996 -29.438 -16.047 1 95.56 311 THR B O 1
ATOM 6948 N N . ALA B 1 312 ? -3.973 -28.219 -14.188 1 94.94 312 ALA B N 1
ATOM 6949 C CA . ALA B 1 312 ? -3.609 -29.344 -13.336 1 94.94 312 ALA B CA 1
ATOM 6950 C C . ALA B 1 312 ? -4.688 -30.422 -13.367 1 94.94 312 ALA B C 1
ATOM 6952 O O . ALA B 1 312 ? -4.375 -31.609 -13.461 1 94.94 312 ALA B O 1
ATOM 6953 N N . GLU B 1 313 ? -5.922 -30.062 -13.383 1 95.12 313 GLU B N 1
ATOM 6954 C CA . GLU B 1 313 ? -7.031 -31 -13.477 1 95.12 313 GLU B CA 1
ATOM 6955 C C . GLU B 1 313 ? -7.035 -31.719 -14.82 1 95.12 313 GLU B C 1
ATOM 6957 O O . GLU B 1 313 ? -7.27 -32.938 -14.891 1 95.12 313 GLU B O 1
ATOM 6962 N N . GLN B 1 314 ? -6.785 -30.969 -15.836 1 95.44 314 GLN B N 1
ATOM 6963 C CA . GLN B 1 314 ? -6.715 -31.531 -17.172 1 95.44 314 GLN B CA 1
ATOM 6964 C C . GLN B 1 314 ? -5.586 -32.562 -17.281 1 95.44 314 GLN B C 1
ATOM 6966 O O . GLN B 1 314 ? -5.777 -33.656 -17.812 1 95.44 314 GLN B O 1
ATOM 6971 N N . ILE B 1 315 ? -4.43 -32.219 -16.75 1 96.19 315 ILE B N 1
ATOM 6972 C CA . ILE B 1 315 ? -3.293 -33.125 -16.797 1 96.19 315 ILE B CA 1
ATOM 6973 C C . ILE B 1 315 ? -3.6 -34.375 -15.945 1 96.19 315 ILE B C 1
ATOM 6975 O O . ILE B 1 315 ? -3.281 -35.5 -16.344 1 96.19 315 ILE B O 1
ATOM 6979 N N . SER B 1 316 ? -4.234 -34.188 -14.828 1 96.44 316 SER B N 1
ATOM 6980 C CA . SER B 1 316 ? -4.629 -35.312 -13.977 1 96.44 316 SER B CA 1
ATOM 6981 C C . SER B 1 316 ? -5.531 -36.281 -14.734 1 96.44 316 SER B C 1
ATOM 6983 O O . SER B 1 316 ? -5.344 -37.5 -14.656 1 96.44 316 SER B O 1
ATOM 6985 N N . ALA B 1 317 ? -6.488 -35.75 -15.477 1 96.38 317 ALA B N 1
ATOM 6986 C CA . ALA B 1 317 ? -7.383 -36.594 -16.281 1 96.38 317 ALA B CA 1
ATOM 6987 C C . ALA B 1 317 ? -6.613 -37.344 -17.359 1 96.38 317 ALA B C 1
ATOM 6989 O O . ALA B 1 317 ? -6.855 -38.531 -17.609 1 96.38 317 ALA B O 1
ATOM 6990 N N . SER B 1 318 ? -5.699 -36.625 -17.984 1 96.94 318 SER B N 1
ATOM 6991 C CA . SER B 1 318 ? -4.875 -37.219 -19.016 1 96.94 318 SER B CA 1
ATOM 6992 C C . SER B 1 318 ? -4 -38.344 -18.453 1 96.94 318 SER B C 1
ATOM 6994 O O . SER B 1 318 ? -3.82 -39.375 -19.094 1 96.94 318 SER B O 1
ATOM 6996 N N . VAL B 1 319 ? -3.479 -38.156 -17.266 1 95.69 319 VAL B N 1
ATOM 6997 C CA . VAL B 1 319 ? -2.662 -39.125 -16.578 1 95.69 319 VAL B CA 1
ATOM 6998 C C . VAL B 1 319 ? -3.488 -40.375 -16.297 1 95.69 319 VAL B C 1
ATOM 7000 O O . VAL B 1 319 ? -3.01 -41.5 -16.484 1 95.69 319 VAL B O 1
ATOM 7003 N N . GLN B 1 320 ? -4.727 -40.25 -15.945 1 95.44 320 GLN B N 1
ATOM 7004 C CA . GLN B 1 320 ? -5.613 -41.375 -15.703 1 95.44 320 GLN B CA 1
ATOM 7005 C C . GLN B 1 320 ? -5.891 -42.156 -16.984 1 95.44 320 GLN B C 1
ATOM 7007 O O . GLN B 1 320 ? -5.934 -43.375 -16.984 1 95.44 320 GLN B O 1
ATOM 7012 N N . GLU B 1 321 ? -6.02 -41.438 -18.062 1 96.12 321 GLU B N 1
ATOM 7013 C CA . GLU B 1 321 ? -6.23 -42.062 -19.359 1 96.12 321 GLU B CA 1
ATOM 7014 C C . GLU B 1 321 ? -5.02 -42.906 -19.781 1 96.12 321 GLU B C 1
ATOM 7016 O O . GLU B 1 321 ? -5.164 -44.031 -20.219 1 96.12 321 GLU B O 1
ATOM 7021 N N . VAL B 1 322 ? -3.881 -42.375 -19.594 1 96.06 322 VAL B N 1
ATOM 7022 C CA . VAL B 1 322 ? -2.652 -43.062 -19.938 1 96.06 322 VAL B CA 1
ATOM 7023 C C . VAL B 1 322 ? -2.48 -44.281 -19.031 1 96.06 322 VAL B C 1
ATOM 7025 O O . VAL B 1 322 ? -2.092 -45.375 -19.5 1 96.06 322 VAL B O 1
ATOM 7028 N N . ASP B 1 323 ? -2.736 -44.125 -17.781 1 96.06 323 ASP B N 1
ATOM 7029 C CA . ASP B 1 323 ? -2.652 -45.219 -16.812 1 96.06 323 ASP B CA 1
ATOM 7030 C C . ASP B 1 323 ? -3.559 -46.375 -17.234 1 96.06 323 ASP B C 1
ATOM 7032 O O . ASP B 1 323 ? -3.158 -47.531 -17.172 1 96.06 323 ASP B O 1
ATOM 7036 N N . SER B 1 324 ? -4.781 -46.094 -17.656 1 96.19 324 SER B N 1
ATOM 7037 C CA . SER B 1 324 ? -5.719 -47.094 -18.141 1 96.19 324 SER B CA 1
ATOM 7038 C C . SER B 1 324 ? -5.184 -47.812 -19.375 1 96.19 324 SER B C 1
ATOM 7040 O O . SER B 1 324 ? -5.254 -49.031 -19.469 1 96.19 324 SER B O 1
ATOM 7042 N N . SER B 1 325 ? -4.656 -47.031 -20.297 1 95.69 325 SER B N 1
ATOM 7043 C CA . SER B 1 325 ? -4.09 -47.594 -21.516 1 95.69 325 SER B CA 1
ATOM 7044 C C . SER B 1 325 ? -2.916 -48.5 -21.203 1 95.69 325 SER B C 1
ATOM 7046 O O . SER B 1 325 ? -2.791 -49.594 -21.797 1 95.69 325 SER B O 1
ATOM 7048 N N . VAL B 1 326 ? -2.119 -48.156 -20.281 1 95.38 326 VAL B N 1
ATOM 7049 C CA . VAL B 1 326 ? -0.937 -48.906 -19.875 1 95.38 326 VAL B CA 1
ATOM 7050 C C . VAL B 1 326 ? -1.36 -50.188 -19.203 1 95.38 326 VAL B C 1
ATOM 7052 O O . VAL B 1 326 ? -0.733 -51.25 -19.391 1 95.38 326 VAL B O 1
ATOM 7055 N N . SER B 1 327 ? -2.4 -50.188 -18.422 1 95.38 327 SER B N 1
ATOM 7056 C CA . SER B 1 327 ? -2.938 -51.375 -17.797 1 95.38 327 SER B CA 1
ATOM 7057 C C . SER B 1 327 ? -3.402 -52.406 -18.828 1 95.38 327 SER B C 1
ATOM 7059 O O . SER B 1 327 ? -3.141 -53.594 -18.703 1 95.38 327 SER B O 1
ATOM 7061 N N . VAL B 1 328 ? -4.074 -51.906 -19.828 1 95.19 328 VAL B N 1
ATOM 7062 C CA . VAL B 1 328 ? -4.535 -52.781 -20.906 1 95.19 328 VAL B CA 1
ATOM 7063 C C . VAL B 1 328 ? -3.338 -53.375 -21.625 1 95.19 328 VAL B C 1
ATOM 7065 O O . VAL B 1 328 ? -3.326 -54.594 -21.906 1 95.19 328 VAL B O 1
ATOM 7068 N N . LEU B 1 329 ? -2.354 -52.594 -21.875 1 95.44 329 LEU B N 1
ATOM 7069 C CA . LEU B 1 329 ? -1.156 -53.062 -22.562 1 95.44 329 LEU B CA 1
ATOM 7070 C C . LEU B 1 329 ? -0.416 -54.125 -21.734 1 95.44 329 LEU B C 1
ATOM 7072 O O . LEU B 1 329 ? 0.109 -55.094 -22.266 1 95.44 329 LEU B O 1
ATOM 7076 N N . SER B 1 330 ? -0.344 -53.875 -20.438 1 96.19 330 SER B N 1
ATOM 7077 C CA . SER B 1 330 ? 0.256 -54.844 -19.531 1 96.19 330 SER B CA 1
ATOM 7078 C C . SER B 1 330 ? -0.47 -56.188 -19.609 1 96.19 330 SER B C 1
ATOM 7080 O O . SER B 1 330 ? 0.165 -57.25 -19.625 1 96.19 330 SER B O 1
ATOM 7082 N N . GLY B 1 331 ? -1.809 -56.125 -19.609 1 96 331 GLY B N 1
ATOM 7083 C CA . GLY B 1 331 ? -2.592 -57.344 -19.797 1 96 331 GLY B CA 1
ATOM 7084 C C . GLY B 1 331 ? -2.303 -58.031 -21.109 1 96 331 GLY B C 1
ATOM 7085 O O . GLY B 1 331 ? -2.201 -59.25 -21.156 1 96 331 GLY B O 1
ATOM 7086 N N . LYS B 1 332 ? -2.129 -57.25 -22.094 1 95.38 332 LYS B N 1
ATOM 7087 C CA . LYS B 1 332 ? -1.815 -57.812 -23.406 1 95.38 332 LYS B CA 1
ATOM 7088 C C . LYS B 1 332 ? -0.445 -58.469 -23.406 1 95.38 332 LYS B C 1
ATOM 7090 O O . LYS B 1 332 ? -0.233 -59.469 -24.109 1 95.38 332 LYS B O 1
ATOM 7095 N N . ALA B 1 333 ? 0.464 -57.906 -22.719 1 96.62 333 ALA B N 1
ATOM 7096 C CA . ALA B 1 333 ? 1.783 -58.531 -22.578 1 96.62 333 ALA B CA 1
ATOM 7097 C C . ALA B 1 333 ? 1.682 -59.906 -21.922 1 96.62 333 ALA B C 1
ATOM 7099 O O . ALA B 1 333 ? 2.342 -60.844 -22.359 1 96.62 333 ALA B O 1
ATOM 7100 N N . ILE B 1 334 ? 0.848 -60.062 -20.938 1 96.69 334 ILE B N 1
ATOM 7101 C CA . ILE B 1 334 ? 0.643 -61.312 -20.25 1 96.69 334 ILE B CA 1
ATOM 7102 C C . ILE B 1 334 ? 0.004 -62.344 -21.203 1 96.69 334 ILE B C 1
ATOM 7104 O O . ILE B 1 334 ? 0.447 -63.469 -21.297 1 96.69 334 ILE B O 1
ATOM 7108 N N . ASP B 1 335 ? -1.004 -61.844 -21.969 1 96.31 335 ASP B N 1
ATOM 7109 C CA . ASP B 1 335 ? -1.65 -62.688 -22.953 1 96.31 335 ASP B CA 1
ATOM 7110 C C . ASP B 1 335 ? -0.647 -63.188 -24 1 96.31 335 ASP B C 1
ATOM 7112 O O . ASP B 1 335 ? -0.678 -64.375 -24.406 1 96.31 335 ASP B O 1
ATOM 7116 N N . GLY B 1 336 ? 0.171 -62.219 -24.375 1 96.88 336 GLY B N 1
ATOM 7117 C CA . GLY B 1 336 ? 1.196 -62.562 -25.359 1 96.88 336 GLY B CA 1
ATOM 7118 C C . GLY B 1 336 ? 2.189 -63.594 -24.828 1 96.88 336 GLY B C 1
ATOM 7119 O O . GLY B 1 336 ? 2.543 -64.562 -25.547 1 96.88 336 GLY B O 1
ATOM 7120 N N . SER B 1 337 ? 2.609 -63.438 -23.641 1 97.62 337 SER B N 1
ATOM 7121 C CA . SER B 1 337 ? 3.533 -64.375 -23.016 1 97.62 337 SER B CA 1
ATOM 7122 C C . SER B 1 337 ? 2.91 -65.75 -22.906 1 97.62 337 SER B C 1
ATOM 7124 O O . SER B 1 337 ? 3.564 -66.812 -23.203 1 97.62 337 SER B O 1
ATOM 7126 N N . ASN B 1 338 ? 1.667 -65.938 -22.5 1 97.44 338 ASN B N 1
ATOM 7127 C CA . ASN B 1 338 ? 0.955 -67.188 -22.406 1 97.44 338 ASN B CA 1
ATOM 7128 C C . ASN B 1 338 ? 0.82 -67.875 -23.766 1 97.44 338 ASN B C 1
ATOM 7130 O O . ASN B 1 338 ? 1.029 -69.062 -23.891 1 97.44 338 ASN B O 1
ATOM 7134 N N . SER B 1 339 ? 0.496 -67 -24.688 1 97.25 339 SER B N 1
ATOM 7135 C CA . SER B 1 339 ? 0.375 -67.562 -26.047 1 97.25 339 SER B CA 1
ATOM 7136 C C . SER B 1 339 ? 1.714 -68.062 -26.547 1 97.25 339 SER B C 1
ATOM 7138 O O . SER B 1 339 ? 1.764 -69.062 -27.281 1 97.25 339 SER B O 1
ATOM 7140 N N . ALA B 1 340 ? 2.756 -67.312 -26.234 1 97.81 340 ALA B N 1
ATOM 7141 C CA . ALA B 1 340 ? 4.098 -67.688 -26.625 1 97.81 340 ALA B CA 1
ATOM 7142 C C . ALA B 1 340 ? 4.438 -69.062 -26.062 1 97.81 340 ALA B C 1
ATOM 7144 O O . ALA B 1 340 ? 5.027 -69.938 -26.75 1 97.81 340 ALA B O 1
ATOM 7145 N N . ILE B 1 341 ? 4.055 -69.375 -24.828 1 97.5 341 ILE B N 1
ATOM 7146 C CA . ILE B 1 341 ? 4.289 -70.688 -24.188 1 97.5 341 ILE B CA 1
ATOM 7147 C C . ILE B 1 341 ? 3.525 -71.75 -24.922 1 97.5 341 ILE B C 1
ATOM 7149 O O . ILE B 1 341 ? 4.078 -72.812 -25.203 1 97.5 341 ILE B O 1
ATOM 7153 N N . GLU B 1 342 ? 2.303 -71.5 -25.281 1 97.44 342 GLU B N 1
ATOM 7154 C CA . GLU B 1 342 ? 1.485 -72.5 -26.016 1 97.44 342 GLU B CA 1
ATOM 7155 C C . GLU B 1 342 ? 2.068 -72.75 -27.406 1 97.44 342 GLU B C 1
ATOM 7157 O O . GLU B 1 342 ? 2.113 -73.938 -27.844 1 97.44 342 GLU B O 1
ATOM 7162 N N . ILE B 1 343 ? 2.521 -71.688 -28.016 1 97.69 343 ILE B N 1
ATOM 7163 C CA . ILE B 1 343 ? 3.113 -71.812 -29.344 1 97.69 343 ILE B CA 1
ATOM 7164 C C . ILE B 1 343 ? 4.363 -72.688 -29.266 1 97.69 343 ILE B C 1
ATOM 7166 O O . ILE B 1 343 ? 4.547 -73.562 -30.094 1 97.69 343 ILE B O 1
ATOM 7170 N N . LYS B 1 344 ? 5.172 -72.438 -28.359 1 97.81 344 LYS B N 1
ATOM 7171 C CA . LYS B 1 344 ? 6.406 -73.188 -28.203 1 97.81 344 LYS B CA 1
ATOM 7172 C C . LYS B 1 344 ? 6.109 -74.688 -27.906 1 97.81 344 LYS B C 1
ATOM 7174 O O . LYS B 1 344 ? 6.809 -75.562 -28.391 1 97.81 344 LYS B O 1
ATOM 7179 N N . THR B 1 345 ? 5.098 -74.938 -27.125 1 97.5 345 THR B N 1
ATOM 7180 C CA . THR B 1 345 ? 4.695 -76.312 -26.812 1 97.5 345 THR B CA 1
ATOM 7181 C C . THR B 1 345 ? 4.219 -77.062 -28.062 1 97.5 345 THR B C 1
ATOM 7183 O O . THR B 1 345 ? 4.629 -78.188 -28.328 1 97.5 345 THR B O 1
ATOM 7186 N N . ARG B 1 346 ? 3.381 -76.312 -28.812 1 96.62 346 ARG B N 1
ATOM 7187 C CA . ARG B 1 346 ? 2.885 -76.875 -30.062 1 96.62 346 ARG B CA 1
ATOM 7188 C C . ARG B 1 346 ? 4.023 -77.125 -31.047 1 96.62 346 ARG B C 1
ATOM 7190 O O . ARG B 1 346 ? 4.051 -78.188 -31.734 1 96.62 346 ARG B O 1
ATOM 7197 N N . ALA B 1 347 ? 4.953 -76.188 -31.109 1 97.5 347 ALA B N 1
ATOM 7198 C CA . ALA B 1 347 ? 6.109 -76.312 -31.984 1 97.5 347 ALA B CA 1
ATOM 7199 C C . ALA B 1 347 ? 6.949 -77.562 -31.625 1 97.5 347 ALA B C 1
ATOM 7201 O O . ALA B 1 347 ? 7.371 -78.312 -32.5 1 97.5 347 ALA B O 1
ATOM 7202 N N . ALA B 1 348 ? 7.168 -77.812 -30.328 1 96.94 348 ALA B N 1
ATOM 7203 C CA . ALA B 1 348 ? 7.934 -78.938 -29.859 1 96.94 348 ALA B CA 1
ATOM 7204 C C . ALA B 1 348 ? 7.238 -80.25 -30.203 1 96.94 348 ALA B C 1
ATOM 7206 O O . ALA B 1 348 ? 7.891 -81.25 -30.578 1 96.94 348 ALA B O 1
ATOM 7207 N N . GLU B 1 349 ? 5.957 -80.312 -30.062 1 96.75 349 GLU B N 1
ATOM 7208 C CA . GLU B 1 349 ? 5.176 -81.5 -30.422 1 96.75 349 GLU B CA 1
ATOM 7209 C C . GLU B 1 349 ? 5.273 -81.75 -31.906 1 96.75 349 GLU B C 1
ATOM 7211 O O . GLU B 1 349 ? 5.43 -82.938 -32.312 1 96.75 349 GLU B O 1
ATOM 7216 N N . VAL B 1 350 ? 5.188 -80.688 -32.656 1 97 350 VAL B N 1
ATOM 7217 C CA . VAL B 1 350 ? 5.273 -80.875 -34.125 1 97 350 VAL B CA 1
ATOM 7218 C C . VAL B 1 350 ? 6.645 -81.438 -34.5 1 97 350 VAL B C 1
ATOM 7220 O O . VAL B 1 350 ? 6.738 -82.375 -35.281 1 97 350 VAL B O 1
ATOM 7223 N N . GLU B 1 351 ? 7.66 -80.875 -33.969 1 96.81 351 GLU B N 1
ATOM 7224 C CA . GLU B 1 351 ? 9.016 -81.312 -34.25 1 96.81 351 GLU B CA 1
ATOM 7225 C C . GLU B 1 351 ? 9.211 -82.75 -33.844 1 96.81 351 GLU B C 1
ATOM 7227 O O . GLU B 1 351 ? 9.734 -83.562 -34.625 1 96.81 351 GLU B O 1
ATOM 7232 N N . HIS B 1 352 ? 8.75 -83.125 -32.656 1 96.88 352 HIS B N 1
ATOM 7233 C CA . HIS B 1 352 ? 8.898 -84.5 -32.125 1 96.88 352 HIS B CA 1
ATOM 7234 C C . HIS B 1 352 ? 8.141 -85.5 -32.969 1 96.88 352 HIS B C 1
ATOM 7236 O O . HIS B 1 352 ? 8.711 -86.5 -33.375 1 96.88 352 HIS B O 1
ATOM 7242 N N . ASN B 1 353 ? 6.859 -85.188 -33.219 1 95.94 353 ASN B N 1
ATOM 7243 C CA . ASN B 1 353 ? 6.027 -86.062 -34 1 95.94 353 ASN B CA 1
ATOM 7244 C C . ASN B 1 353 ? 6.578 -86.25 -35.406 1 95.94 353 ASN B C 1
ATOM 7246 O O . ASN B 1 353 ? 6.527 -87.375 -35.969 1 95.94 353 ASN B O 1
ATOM 7250 N N . SER B 1 354 ? 7.141 -85.188 -35.938 1 96.69 354 SER B N 1
ATOM 7251 C CA . SER B 1 354 ? 7.719 -85.25 -37.281 1 96.69 354 SER B CA 1
ATOM 7252 C C . SER B 1 354 ? 8.984 -86.062 -37.281 1 96.69 354 SER B C 1
ATOM 7254 O O . SER B 1 354 ? 9.211 -86.875 -38.219 1 96.69 354 SER B O 1
ATOM 7256 N N . LYS B 1 355 ? 9.789 -86 -36.281 1 96.5 355 LYS B N 1
ATOM 7257 C CA . LYS B 1 355 ? 11.016 -86.812 -36.188 1 96.5 355 LYS B CA 1
ATOM 7258 C C . LYS B 1 355 ? 10.695 -88.25 -36.062 1 96.5 355 LYS B C 1
ATOM 7260 O O . LYS B 1 355 ? 11.305 -89.125 -36.719 1 96.5 355 LYS B O 1
ATOM 7265 N N . ILE B 1 356 ? 9.75 -88.562 -35.188 1 96.44 356 ILE B N 1
ATOM 7266 C CA . ILE B 1 356 ? 9.336 -90 -35 1 96.44 356 ILE B CA 1
ATOM 7267 C C . ILE B 1 356 ? 8.797 -90.562 -36.312 1 96.44 356 ILE B C 1
ATOM 7269 O O . ILE B 1 356 ? 9.141 -91.688 -36.688 1 96.44 356 ILE B O 1
ATOM 7273 N N . ALA B 1 357 ? 7.961 -89.688 -36.938 1 95.81 357 ALA B N 1
ATOM 7274 C CA . ALA B 1 357 ? 7.367 -90.125 -38.188 1 95.81 357 ALA B CA 1
ATOM 7275 C C . ALA B 1 357 ? 8.438 -90.312 -39.25 1 95.81 357 ALA B C 1
ATOM 7277 O O . ALA B 1 357 ? 8.383 -91.312 -40 1 95.81 357 ALA B O 1
ATOM 7278 N N . SER B 1 358 ? 9.375 -89.5 -39.375 1 96 358 SER B N 1
ATOM 7279 C CA . SER B 1 358 ? 10.469 -89.562 -40.344 1 96 358 SER B CA 1
ATOM 7280 C C . SER B 1 358 ? 11.328 -90.812 -40.062 1 96 358 SER B C 1
ATOM 7282 O O . SER B 1 358 ? 11.602 -91.562 -40.969 1 96 358 SER B O 1
ATOM 7284 N N . GLU B 1 359 ? 11.703 -91.125 -38.844 1 95.81 359 GLU B N 1
ATOM 7285 C CA . GLU B 1 359 ? 12.555 -92.25 -38.469 1 95.81 359 GLU B CA 1
ATOM 7286 C C . GLU B 1 359 ? 11.844 -93.562 -38.688 1 95.81 359 GLU B C 1
ATOM 7288 O O . GLU B 1 359 ? 12.422 -94.5 -39.25 1 95.81 359 GLU B O 1
ATOM 7293 N N . SER B 1 360 ? 10.602 -93.562 -38.188 1 95.75 360 SER B N 1
ATOM 7294 C CA . SER B 1 360 ? 9.836 -94.812 -38.344 1 95.75 360 SER B CA 1
ATOM 7295 C C . SER B 1 360 ? 9.641 -95.125 -39.812 1 95.75 360 SER B C 1
ATOM 7297 O O . SER B 1 360 ? 9.703 -96.312 -40.188 1 95.75 360 SER B O 1
ATOM 7299 N N . SER B 1 361 ? 9.406 -94.125 -40.625 1 96 361 SER B N 1
ATOM 7300 C CA . SER B 1 361 ? 9.227 -94.375 -42.062 1 96 361 SER B CA 1
ATOM 7301 C C . SER B 1 361 ? 10.531 -94.75 -42.719 1 96 361 SER B C 1
ATOM 7303 O O . SER B 1 361 ? 10.531 -95.625 -43.594 1 96 361 SER B O 1
ATOM 7305 N N . ARG B 1 362 ? 11.656 -94.25 -42.312 1 94.88 362 ARG B N 1
ATOM 7306 C CA . ARG B 1 362 ? 12.969 -94.562 -42.875 1 94.88 362 ARG B CA 1
ATOM 7307 C C . ARG B 1 362 ? 13.367 -96 -42.5 1 94.88 362 ARG B C 1
ATOM 7309 O O . ARG B 1 362 ? 13.844 -96.75 -43.344 1 94.88 362 ARG B O 1
ATOM 7316 N N . ASP B 1 363 ? 13.078 -96.312 -41.312 1 95.75 363 ASP B N 1
ATOM 7317 C CA . ASP B 1 363 ? 13.406 -97.688 -40.844 1 95.75 363 ASP B CA 1
ATOM 7318 C C . ASP B 1 363 ? 12.578 -98.75 -41.562 1 95.75 363 ASP B C 1
ATOM 7320 O O . ASP B 1 363 ? 13.117 -99.75 -42 1 95.75 363 ASP B O 1
ATOM 7324 N N . LEU B 1 364 ? 11.32 -98.375 -41.594 1 94.62 364 LEU B N 1
ATOM 7325 C CA . LEU B 1 364 ? 10.445 -99.312 -42.281 1 94.62 364 LEU B CA 1
ATOM 7326 C C . LEU B 1 364 ? 10.844 -99.5 -43.75 1 94.62 364 LEU B C 1
ATOM 7328 O O . LEU B 1 364 ? 10.82 -100.562 -44.281 1 94.62 364 LEU B O 1
ATOM 7332 N N . TYR B 1 365 ? 11.188 -98.375 -44.375 1 92.38 365 TYR B N 1
ATOM 7333 C CA . TYR B 1 365 ? 11.641 -98.375 -45.781 1 92.38 365 TYR B CA 1
ATOM 7334 C C . TYR B 1 365 ? 12.859 -99.312 -45.938 1 92.38 365 TYR B C 1
ATOM 7336 O O . TYR B 1 365 ? 12.875 -100.188 -46.781 1 92.38 365 TYR B O 1
ATOM 7344 N N . ILE B 1 366 ? 13.883 -99.125 -45.094 1 94.75 366 ILE B N 1
ATOM 7345 C CA . ILE B 1 366 ? 15.141 -99.875 -45.188 1 94.75 366 ILE B CA 1
ATOM 7346 C C . ILE B 1 366 ? 14.875 -101.375 -45 1 94.75 366 ILE B C 1
ATOM 7348 O O . ILE B 1 366 ? 15.375 -102.188 -45.75 1 94.75 366 ILE B O 1
ATOM 7352 N N . GLN B 1 367 ? 14.062 -101.688 -44.031 1 94.88 367 GLN B N 1
ATOM 7353 C CA . GLN B 1 367 ? 13.734 -103.062 -43.75 1 94.88 367 GLN B CA 1
ATOM 7354 C C . GLN B 1 367 ? 12.969 -103.688 -44.906 1 94.88 367 GLN B C 1
ATOM 7356 O O . GLN B 1 367 ? 13.305 -104.812 -45.375 1 94.88 367 GLN B O 1
ATOM 7361 N N . MET B 1 368 ? 12.031 -102.938 -45.344 1 94.56 368 MET B N 1
ATOM 7362 C CA . MET B 1 368 ? 11.156 -103.438 -46.375 1 94.56 368 MET B CA 1
ATOM 7363 C C . MET B 1 368 ? 11.883 -103.562 -47.719 1 94.56 368 MET B C 1
ATOM 7365 O O . MET B 1 368 ? 11.641 -104.438 -48.5 1 94.56 368 MET B O 1
ATOM 7369 N N . GLU B 1 369 ? 12.695 -102.562 -48 1 93.25 369 GLU B N 1
ATOM 7370 C CA . GLU B 1 369 ? 13.484 -102.562 -49.219 1 93.25 369 GLU B CA 1
ATOM 7371 C C . GLU B 1 369 ? 14.344 -103.875 -49.281 1 93.25 369 GLU B C 1
ATOM 7373 O O . GLU B 1 369 ? 14.367 -104.562 -50.312 1 93.25 369 GLU B O 1
ATOM 7378 N N . LYS B 1 370 ? 14.984 -104.25 -48.219 1 95.19 370 LYS B N 1
ATOM 7379 C CA . LYS B 1 370 ? 15.836 -105.438 -48.156 1 95.19 370 LYS B CA 1
ATOM 7380 C C . LYS B 1 370 ? 15.023 -106.688 -48.344 1 95.19 370 LYS B C 1
ATOM 7382 O O . LYS B 1 370 ? 15.406 -107.562 -49.125 1 95.19 370 LYS B O 1
ATOM 7387 N N . GLU B 1 371 ? 13.938 -106.688 -47.625 1 94.81 371 GLU B N 1
ATOM 7388 C CA . GLU B 1 371 ? 13.117 -107.938 -47.656 1 94.81 371 GLU B CA 1
ATOM 7389 C C . GLU B 1 371 ? 12.469 -108.062 -49.031 1 94.81 371 GLU B C 1
ATOM 7391 O O . GLU B 1 371 ? 12.461 -109.188 -49.594 1 94.81 371 GLU B O 1
ATOM 7396 N N . VAL B 1 372 ? 11.953 -107 -49.594 1 94.19 372 VAL B N 1
ATOM 7397 C CA . VAL B 1 372 ? 11.266 -107.062 -50.875 1 94.19 372 VAL B CA 1
ATOM 7398 C C . VAL B 1 372 ? 12.258 -107.375 -51.969 1 94.19 372 VAL B C 1
ATOM 7400 O O . VAL B 1 372 ? 11.961 -108.188 -52.844 1 94.19 372 VAL B O 1
ATOM 7403 N N . LEU B 1 373 ? 13.438 -106.938 -51.938 1 92.81 373 LEU B N 1
ATOM 7404 C CA . LEU B 1 373 ? 14.461 -107.25 -52.938 1 92.81 373 LEU B CA 1
ATOM 7405 C C . LEU B 1 373 ? 14.883 -108.688 -52.844 1 92.81 373 LEU B C 1
ATOM 7407 O O . LEU B 1 373 ? 15.094 -109.375 -53.875 1 92.81 373 LEU B O 1
ATOM 7411 N N . LYS B 1 374 ? 15.023 -109.188 -51.688 1 93.94 374 LYS B N 1
ATOM 7412 C CA . LYS B 1 374 ? 15.359 -110.562 -51.469 1 93.94 374 LYS B CA 1
ATOM 7413 C C . LYS B 1 374 ? 14.273 -111.5 -52.062 1 93.94 374 LYS B C 1
ATOM 7415 O O . LYS B 1 374 ? 14.578 -112.438 -52.719 1 93.94 374 LYS B O 1
ATOM 7420 N N . ASP B 1 375 ? 13.086 -111 -51.719 1 92.44 375 ASP B N 1
ATOM 7421 C CA . ASP B 1 375 ? 11.969 -111.812 -52.219 1 92.44 375 ASP B CA 1
ATOM 7422 C C . ASP B 1 375 ? 11.914 -111.812 -53.75 1 92.44 375 ASP B C 1
ATOM 7424 O O . ASP B 1 375 ? 11.617 -112.812 -54.375 1 92.44 375 ASP B O 1
ATOM 7428 N N . ILE B 1 376 ? 12.188 -110.75 -54.344 1 91.06 376 ILE B N 1
ATOM 7429 C CA . ILE B 1 376 ? 12.188 -110.625 -55.781 1 91.06 376 ILE B CA 1
ATOM 7430 C C . ILE B 1 376 ? 13.289 -111.5 -56.406 1 91.06 376 ILE B C 1
ATOM 7432 O O . ILE B 1 376 ? 13.062 -112.188 -57.375 1 91.06 376 ILE B O 1
ATOM 7436 N N . GLU B 1 377 ? 14.43 -111.625 -55.812 1 91.5 377 GLU B N 1
ATOM 7437 C CA . GLU B 1 377 ? 15.547 -112.438 -56.312 1 91.5 377 GLU B CA 1
ATOM 7438 C C . GLU B 1 377 ? 15.234 -113.938 -56.219 1 91.5 377 GLU B C 1
ATOM 7440 O O . GLU B 1 377 ? 15.516 -114.688 -57.125 1 91.5 377 GLU B O 1
ATOM 7445 N N . GLN B 1 378 ? 14.633 -114.25 -55.188 1 90.5 378 GLN B N 1
ATOM 7446 C CA . GLN B 1 378 ? 14.289 -115.625 -54.969 1 90.5 378 GLN B CA 1
ATOM 7447 C C . GLN B 1 378 ? 13.195 -116.125 -55.938 1 90.5 378 GLN B C 1
ATOM 7449 O O . GLN B 1 378 ? 13.156 -117.25 -56.344 1 90.5 378 GLN B O 1
ATOM 7454 N N . GLY B 1 379 ? 12.383 -115.188 -56.25 1 87.31 379 GLY B N 1
ATOM 7455 C CA . GLY B 1 379 ? 11.273 -115.5 -57.125 1 87.31 379 GLY B CA 1
ATOM 7456 C C . GLY B 1 379 ? 11.688 -115.625 -58.594 1 87.31 379 GLY B C 1
ATOM 7457 O O . GLY B 1 379 ? 10.977 -116.188 -59.406 1 87.31 379 GLY B O 1
ATOM 7458 N N . LYS B 1 380 ? 12.836 -115.375 -59 1 87.75 380 LYS B N 1
ATOM 7459 C CA . LYS B 1 380 ? 13.328 -115.438 -60.375 1 87.75 380 LYS B CA 1
ATOM 7460 C C . LYS B 1 380 ? 13.477 -116.875 -60.812 1 87.75 380 LYS B C 1
ATOM 7462 O O . LYS B 1 380 ? 13.484 -117.188 -62 1 87.75 380 LYS B O 1
ATOM 7467 N N . VAL B 1 381 ? 13.438 -117.688 -59.906 1 89.62 381 VAL B N 1
ATOM 7468 C CA . VAL B 1 381 ? 13.609 -119.125 -60.156 1 89.62 381 VAL B CA 1
ATOM 7469 C C . VAL B 1 381 ? 12.375 -119.688 -60.875 1 89.62 381 VAL B C 1
ATOM 7471 O O . VAL B 1 381 ? 12.43 -120.75 -61.5 1 89.62 381 VAL B O 1
ATOM 7474 N N . VAL B 1 382 ? 11.367 -118.812 -60.844 1 88.31 382 VAL B N 1
ATOM 7475 C CA . VAL B 1 382 ? 10.148 -119.188 -61.531 1 88.31 382 VAL B CA 1
ATOM 7476 C C . VAL B 1 382 ? 10.453 -119.438 -63 1 88.31 382 VAL B C 1
ATOM 7478 O O . VAL B 1 382 ? 9.844 -120.312 -63.625 1 88.31 382 VAL B O 1
ATOM 7481 N N . GLU B 1 383 ? 11.391 -118.812 -63.594 1 88.19 383 GLU B N 1
ATOM 7482 C CA . GLU B 1 383 ? 11.812 -119 -64.938 1 88.19 383 GLU B CA 1
ATOM 7483 C C . GLU B 1 383 ? 12.414 -120.375 -65.188 1 88.19 383 GLU B C 1
ATOM 7485 O O . GLU B 1 383 ? 12.25 -121 -66.25 1 88.19 383 GLU B O 1
ATOM 7490 N N . HIS B 1 384 ? 12.969 -121 -64.25 1 90.56 384 HIS B N 1
ATOM 7491 C CA . HIS B 1 384 ? 13.578 -122.312 -64.312 1 90.56 384 HIS B CA 1
ATOM 7492 C C . HIS B 1 384 ? 12.508 -123.438 -64.438 1 90.56 384 HIS B C 1
ATOM 7494 O O . HIS B 1 384 ? 12.734 -124.438 -65.062 1 90.56 384 HIS B O 1
ATOM 7500 N N . ILE B 1 385 ? 11.43 -123 -63.844 1 90.25 385 ILE B N 1
ATOM 7501 C CA . ILE B 1 385 ? 10.344 -124 -63.906 1 90.25 385 ILE B CA 1
ATOM 7502 C C . ILE B 1 385 ? 9.852 -124.125 -65.375 1 90.25 385 ILE B C 1
ATOM 7504 O O . ILE B 1 385 ? 9.508 -125.25 -65.812 1 90.25 385 ILE B O 1
ATOM 7508 N N . LYS B 1 386 ? 9.836 -123.125 -66 1 87.5 386 LYS B N 1
ATOM 7509 C CA . LYS B 1 386 ? 9.438 -123.125 -67.438 1 87.5 386 LYS B CA 1
ATOM 7510 C C . LYS B 1 386 ? 10.367 -124 -68.25 1 87.5 386 LYS B C 1
ATOM 7512 O O . LYS B 1 386 ? 9.906 -124.812 -69.062 1 87.5 386 LYS B O 1
ATOM 7517 N N . VAL B 1 387 ? 11.555 -124 -68 1 91.62 387 VAL B N 1
ATOM 7518 C CA . VAL B 1 387 ? 12.547 -124.812 -68.688 1 91.62 387 VAL B CA 1
ATOM 7519 C C . VAL B 1 387 ? 12.383 -126.25 -68.312 1 91.62 387 VAL B C 1
ATOM 7521 O O . VAL B 1 387 ? 12.461 -127.125 -69.188 1 91.62 387 VAL B O 1
ATOM 7524 N N . MET B 1 388 ? 12.156 -126.375 -67.125 1 92.31 388 MET B N 1
ATOM 7525 C CA . MET B 1 388 ? 11.969 -127.75 -66.688 1 92.31 388 MET B CA 1
ATOM 7526 C C . MET B 1 388 ? 10.703 -128.375 -67.25 1 92.31 388 MET B C 1
ATOM 7528 O O . MET B 1 388 ? 10.68 -129.5 -67.625 1 92.31 388 MET B O 1
ATOM 7532 N N . ALA B 1 389 ? 9.703 -127.562 -67.438 1 91.38 389 ALA B N 1
ATOM 7533 C CA . ALA B 1 389 ? 8.453 -128 -68.062 1 91.38 389 ALA B CA 1
ATOM 7534 C C . ALA B 1 389 ? 8.656 -128.375 -69.5 1 91.38 389 ALA B C 1
ATOM 7536 O O . ALA B 1 389 ? 8.109 -129.25 -70 1 91.38 389 ALA B O 1
ATOM 7537 N N . ASP B 1 390 ? 9.492 -127.688 -70.062 1 91.56 390 ASP B N 1
ATOM 7538 C CA . ASP B 1 390 ? 9.844 -128 -71.5 1 91.56 390 ASP B CA 1
ATOM 7539 C C . ASP B 1 390 ? 10.578 -129.25 -71.625 1 91.56 390 ASP B C 1
ATOM 7541 O O . ASP B 1 390 ? 10.344 -130 -72.562 1 91.56 390 ASP B O 1
ATOM 7545 N N . THR B 1 391 ? 11.391 -129.5 -70.688 1 93.38 391 THR B N 1
ATOM 7546 C CA . THR B 1 391 ? 12.133 -130.75 -70.688 1 93.38 391 THR B CA 1
ATOM 7547 C C . THR B 1 391 ? 11.18 -132 -70.5 1 93.38 391 THR B C 1
ATOM 7549 O O . THR B 1 391 ? 11.281 -133 -71.25 1 93.38 391 THR B O 1
ATOM 7552 N N . ILE B 1 392 ? 10.289 -131.75 -69.688 1 93.94 392 ILE B N 1
ATOM 7553 C CA . ILE B 1 392 ? 9.328 -132.75 -69.375 1 93.94 392 ILE B CA 1
ATOM 7554 C C . ILE B 1 392 ? 8.43 -133 -70.625 1 93.94 392 ILE B C 1
ATOM 7556 O O . ILE B 1 392 ? 8.086 -134.125 -70.938 1 93.94 392 ILE B O 1
ATOM 7560 N N . ALA B 1 393 ? 8.117 -132 -71.25 1 93.31 393 ALA B N 1
ATOM 7561 C CA . ALA B 1 393 ? 7.32 -132.125 -72.5 1 93.31 393 ALA B CA 1
ATOM 7562 C C . ALA B 1 393 ? 8.062 -132.875 -73.562 1 93.31 393 ALA B C 1
ATOM 7564 O O . ALA B 1 393 ? 7.465 -133.75 -74.312 1 93.31 393 ALA B O 1
ATOM 7565 N N . SER B 1 394 ? 9.242 -132.75 -73.625 1 94.81 394 SER B N 1
ATOM 7566 C CA . SER B 1 394 ? 10.078 -133.5 -74.625 1 94.81 394 SER B CA 1
ATOM 7567 C C . SER B 1 394 ? 10.172 -134.875 -74.312 1 94.81 394 SER B C 1
ATOM 7569 O O . SER B 1 394 ? 10.188 -135.75 -75.188 1 94.81 394 SER B O 1
ATOM 7571 N N . ILE B 1 395 ? 10.281 -135 -73.062 1 94.44 395 ILE B N 1
ATOM 7572 C CA . ILE B 1 395 ? 10.352 -136.5 -72.625 1 94.44 395 ILE B CA 1
ATOM 7573 C C . ILE B 1 395 ? 9.031 -137.125 -72.938 1 94.44 395 ILE B C 1
ATOM 7575 O O . ILE B 1 395 ? 9.023 -138.25 -73.375 1 94.44 395 ILE B O 1
ATOM 7579 N N . ALA B 1 396 ? 7.988 -136.5 -72.75 1 94.38 396 ALA B N 1
ATOM 7580 C CA . ALA B 1 396 ? 6.664 -137.125 -73 1 94.38 396 ALA B CA 1
ATOM 7581 C C . ALA B 1 396 ? 6.473 -137.375 -74.5 1 94.38 396 ALA B C 1
ATOM 7583 O O . ALA B 1 396 ? 5.918 -138.375 -74.875 1 94.38 396 ALA B O 1
ATOM 7584 N N . GLU B 1 397 ? 6.98 -136.625 -75.25 1 94.19 397 GLU B N 1
ATOM 7585 C CA . GLU B 1 397 ? 6.902 -136.75 -76.75 1 94.19 397 GLU B CA 1
ATOM 7586 C C . GLU B 1 397 ? 7.762 -138 -77.188 1 94.19 397 GLU B C 1
ATOM 7588 O O . GLU B 1 397 ? 7.344 -138.75 -78.062 1 94.19 397 GLU B O 1
ATOM 7593 N N . GLN B 1 398 ? 8.82 -138 -76.625 1 94.75 398 GLN B N 1
ATOM 7594 C CA . GLN B 1 398 ? 9.719 -139 -76.938 1 94.75 398 GLN B CA 1
ATOM 7595 C C . GLN B 1 398 ? 9.148 -140.375 -76.5 1 94.75 398 GLN B C 1
ATOM 7597 O O . GLN B 1 398 ? 9.258 -141.375 -77.25 1 94.75 398 GLN B O 1
ATOM 7602 N N . THR B 1 399 ? 8.625 -140.25 -75.375 1 92.62 399 THR B N 1
ATOM 7603 C CA . THR B 1 399 ? 7.988 -141.5 -74.812 1 92.62 399 THR B CA 1
ATOM 7604 C C . THR B 1 399 ? 6.809 -141.875 -75.75 1 92.62 399 THR B C 1
ATOM 7606 O O . THR B 1 399 ? 6.609 -143.125 -76 1 92.62 399 THR B O 1
ATOM 7609 N N . ASN B 1 400 ? 6.105 -141 -76.188 1 92.94 400 ASN B N 1
ATOM 7610 C CA . ASN B 1 400 ? 4.98 -141.25 -77.062 1 92.94 400 ASN B CA 1
ATOM 7611 C C . ASN B 1 400 ? 5.438 -141.875 -78.375 1 92.94 400 ASN B C 1
ATOM 7613 O O . ASN B 1 400 ? 4.816 -142.75 -78.938 1 92.94 400 ASN B O 1
ATOM 7617 N N . LEU B 1 401 ? 6.469 -141.5 -78.875 1 93 401 LEU B N 1
ATOM 7618 C CA . LEU B 1 401 ? 7.023 -141.875 -80.125 1 93 401 LEU B CA 1
ATOM 7619 C C . LEU B 1 401 ? 7.551 -143.375 -80 1 93 401 LEU B C 1
ATOM 7621 O O . LEU B 1 401 ? 7.367 -144.25 -80.875 1 93 401 LEU B O 1
ATOM 7625 N N . LEU B 1 402 ? 8.164 -143.5 -79 1 92.19 402 LEU B N 1
ATOM 7626 C CA . LEU B 1 402 ? 8.688 -144.875 -78.75 1 92.19 402 LEU B CA 1
ATOM 7627 C C . LEU B 1 402 ? 7.547 -145.875 -78.562 1 92.19 402 LEU B C 1
ATOM 7629 O O . LEU B 1 402 ? 7.641 -147 -79 1 92.19 402 LEU B O 1
ATOM 7633 N N . ALA B 1 403 ? 6.527 -145.375 -77.938 1 90.69 403 ALA B N 1
ATOM 7634 C CA . ALA B 1 403 ? 5.352 -146.25 -77.688 1 90.69 403 ALA B CA 1
ATOM 7635 C C . ALA B 1 403 ? 4.637 -146.5 -79.062 1 90.69 403 ALA B C 1
ATOM 7637 O O . ALA B 1 403 ? 4.16 -147.625 -79.25 1 90.69 403 ALA B O 1
ATOM 7638 N N . LEU B 1 404 ? 4.602 -145.75 -80 1 90.75 404 LEU B N 1
ATOM 7639 C CA . LEU B 1 404 ? 4.016 -145.875 -81.312 1 90.75 404 LEU B CA 1
ATOM 7640 C C . LEU B 1 404 ? 4.82 -146.875 -82.125 1 90.75 404 LEU B C 1
ATOM 7642 O O . LEU B 1 404 ? 4.25 -147.75 -82.75 1 90.75 404 LEU B O 1
ATOM 7646 N N . ASN B 1 405 ? 5.965 -146.75 -82 1 87.38 405 ASN B N 1
ATOM 7647 C CA . ASN B 1 405 ? 6.832 -147.75 -82.75 1 87.38 405 ASN B CA 1
ATOM 7648 C C . ASN B 1 405 ? 6.715 -149.125 -82.188 1 87.38 405 ASN B C 1
ATOM 7650 O O . ASN B 1 405 ? 6.742 -150.125 -82.938 1 87.38 405 ASN B O 1
ATOM 7654 N N . ALA B 1 406 ? 6.68 -149 -80.875 1 85.12 406 ALA B N 1
ATOM 7655 C CA . ALA B 1 406 ? 6.5 -150.375 -80.25 1 85.12 406 ALA B CA 1
ATOM 7656 C C . ALA B 1 406 ? 5.148 -151 -80.562 1 85.12 406 ALA B C 1
ATOM 7658 O O . ALA B 1 406 ? 5.039 -152.125 -80.75 1 85.12 406 ALA B O 1
ATOM 7659 N N . ALA B 1 407 ? 4.16 -150.25 -80.812 1 88.06 407 ALA B N 1
ATOM 7660 C CA . ALA B 1 407 ? 2.838 -150.625 -81.188 1 88.06 407 ALA B CA 1
ATOM 7661 C C . ALA B 1 407 ? 2.852 -151.25 -82.625 1 88.06 407 ALA B C 1
ATOM 7663 O O . ALA B 1 407 ? 2.219 -152.25 -82.938 1 88.06 407 ALA B O 1
ATOM 7664 N N . ILE B 1 408 ? 3.545 -150.625 -83.375 1 84.94 408 ILE B N 1
ATOM 7665 C CA . ILE B 1 408 ? 3.668 -151.125 -84.812 1 84.94 408 ILE B CA 1
ATOM 7666 C C . ILE B 1 408 ? 4.418 -152.375 -84.875 1 84.94 408 ILE B C 1
ATOM 7668 O O . ILE B 1 408 ? 4.008 -153.25 -85.625 1 84.94 408 ILE B O 1
ATOM 7672 N N . GLU B 1 409 ? 5.445 -152.5 -84.25 1 80 409 GLU B N 1
ATOM 7673 C CA . GLU B 1 409 ? 6.25 -153.75 -84.25 1 80 409 GLU B CA 1
ATOM 7674 C C . GLU B 1 409 ? 5.48 -154.875 -83.625 1 80 409 GLU B C 1
ATOM 7676 O O . GLU B 1 409 ? 5.602 -156 -84.125 1 80 409 GLU B O 1
ATOM 7681 N N . ALA B 1 410 ? 4.723 -154.5 -82.625 1 84.69 410 ALA B N 1
ATOM 7682 C CA . ALA B 1 410 ? 3.891 -155.5 -82 1 84.69 410 ALA B CA 1
ATOM 7683 C C . ALA B 1 410 ? 2.814 -156 -82.938 1 84.69 410 ALA B C 1
ATOM 7685 O O . ALA B 1 410 ? 2.484 -157.25 -83 1 84.69 410 ALA B O 1
ATOM 7686 N N . ALA B 1 411 ? 2.332 -155.375 -83.75 1 82.81 411 ALA B N 1
ATOM 7687 C CA . ALA B 1 411 ? 1.351 -155.75 -84.812 1 82.81 411 ALA B CA 1
ATOM 7688 C C . ALA B 1 411 ? 1.986 -156.625 -85.875 1 82.81 411 ALA B C 1
ATOM 7690 O O . ALA B 1 411 ? 1.36 -157.5 -86.375 1 82.81 411 ALA B O 1
ATOM 7691 N N . ARG B 1 412 ? 3.133 -156.375 -86.25 1 80.38 412 ARG B N 1
ATOM 7692 C CA . ARG B 1 412 ? 3.875 -157.125 -87.25 1 80.38 412 ARG B CA 1
ATOM 7693 C C . ARG B 1 412 ? 4.215 -158.5 -86.812 1 80.38 412 ARG B C 1
ATOM 7695 O O . ARG B 1 412 ? 4.301 -159.375 -87.688 1 80.38 412 ARG B O 1
ATOM 7702 N N . ALA B 1 413 ? 4.336 -158.625 -85.5 1 80.5 413 ALA B N 1
ATOM 7703 C CA . ALA B 1 413 ? 4.734 -159.875 -85 1 80.5 413 ALA B CA 1
ATOM 7704 C C . ALA B 1 413 ? 3.533 -160.875 -84.812 1 80.5 413 ALA B C 1
ATOM 7706 O O . ALA B 1 413 ? 3.678 -162 -84.438 1 80.5 413 ALA B O 1
ATOM 7707 N N . GLY B 1 414 ? 2.273 -160.5 -85.188 1 78.19 414 GLY B N 1
ATOM 7708 C CA . GLY B 1 414 ? 1.062 -161.25 -85.312 1 78.19 414 GLY B CA 1
ATOM 7709 C C . GLY B 1 414 ? 0.565 -161.75 -83.938 1 78.19 414 GLY B C 1
ATOM 7710 O O . GLY B 1 414 ? 0.398 -160.875 -83 1 78.19 414 GLY B O 1
ATOM 7711 N N . GLU B 1 415 ? 0.489 -163.125 -83.75 1 77.06 415 GLU B N 1
ATOM 7712 C CA . GLU B 1 415 ? -0.098 -163.75 -82.562 1 77.06 415 GLU B CA 1
ATOM 7713 C C . GLU B 1 415 ? 0.863 -163.75 -81.375 1 77.06 415 GLU B C 1
ATOM 7715 O O . GLU B 1 415 ? 0.432 -163.625 -80.25 1 77.06 415 GLU B O 1
ATOM 7720 N N . GLN B 1 416 ? 2.113 -163.5 -81.625 1 76.94 416 GLN B N 1
ATOM 7721 C CA . GLN B 1 416 ? 3.143 -163.5 -80.562 1 76.94 416 GLN B CA 1
ATOM 7722 C C . GLN B 1 416 ? 3.338 -162.125 -80 1 76.94 416 GLN B C 1
ATOM 7724 O O . GLN B 1 416 ? 3.932 -162 -78.938 1 76.94 416 GLN B O 1
ATOM 7729 N N . GLY B 1 417 ? 2.604 -161.125 -80.625 1 79.19 417 GLY B N 1
ATOM 7730 C CA . GLY B 1 417 ? 2.822 -159.75 -80.25 1 79.19 417 GLY B CA 1
ATOM 7731 C C . GLY B 1 417 ? 1.628 -159.125 -79.5 1 79.19 417 GLY B C 1
ATOM 7732 O O . GLY B 1 417 ? 1.642 -158 -79.188 1 79.19 417 GLY B O 1
ATOM 7733 N N . LYS B 1 418 ? 0.717 -159.875 -79.25 1 84.12 418 LYS B N 1
ATOM 7734 C CA . LYS B 1 418 ? -0.528 -159.375 -78.75 1 84.12 418 LYS B CA 1
ATOM 7735 C C . LYS B 1 418 ? -0.306 -158.75 -77.312 1 84.12 418 LYS B C 1
ATOM 7737 O O . LYS B 1 418 ? -0.852 -157.75 -77 1 84.12 418 LYS B O 1
ATOM 7742 N N . GLY B 1 419 ? 0.463 -159.375 -76.562 1 82.31 419 GLY B N 1
ATOM 7743 C CA . GLY B 1 419 ? 0.764 -158.875 -75.188 1 82.31 419 GLY B CA 1
ATOM 7744 C C . GLY B 1 419 ? 1.561 -157.5 -75.188 1 82.31 419 GLY B C 1
ATOM 7745 O O . GLY B 1 419 ? 1.276 -156.625 -74.438 1 82.31 419 GLY B O 1
ATOM 7746 N N . PHE B 1 420 ? 2.477 -157.375 -76.188 1 84.62 420 PHE B N 1
ATOM 7747 C CA . PHE B 1 420 ? 3.32 -156.25 -76.312 1 84.62 420 PHE B CA 1
ATOM 7748 C C . PHE B 1 420 ? 2.533 -155 -76.875 1 84.62 420 PHE B C 1
ATOM 7750 O O . PHE B 1 420 ? 2.785 -153.875 -76.562 1 84.62 420 PHE B O 1
ATOM 7757 N N . ALA B 1 421 ? 1.539 -155.375 -77.688 1 86.88 421 ALA B N 1
ATOM 7758 C CA . ALA B 1 421 ? 0.676 -154.375 -78.25 1 86.88 421 ALA B CA 1
ATOM 7759 C C . ALA B 1 421 ? -0.14 -153.625 -77.188 1 86.88 421 ALA B C 1
ATOM 7761 O O . ALA B 1 421 ? -0.318 -152.375 -77.25 1 86.88 421 ALA B O 1
ATOM 7762 N N . VAL B 1 422 ? -0.465 -154.25 -76.125 1 89 422 VAL B N 1
ATOM 7763 C CA . VAL B 1 422 ? -1.241 -153.75 -75 1 89 422 VAL B CA 1
ATOM 7764 C C . VAL B 1 422 ? -0.356 -152.875 -74.125 1 89 422 VAL B C 1
ATOM 7766 O O . VAL B 1 422 ? -0.765 -151.75 -73.75 1 89 422 VAL B O 1
ATOM 7769 N N . VAL B 1 423 ? 0.817 -153.25 -74 1 89.25 423 VAL B N 1
ATOM 7770 C CA . VAL B 1 423 ? 1.761 -152.5 -73.188 1 89.25 423 VAL B CA 1
ATOM 7771 C C . VAL B 1 423 ? 2.131 -151.25 -73.938 1 89.25 423 VAL B C 1
ATOM 7773 O O . VAL B 1 423 ? 2.18 -150.125 -73.375 1 89.25 423 VAL B O 1
ATOM 7776 N N . ALA B 1 424 ? 2.365 -151.25 -75.188 1 87.69 424 ALA B N 1
ATOM 7777 C CA . ALA B 1 424 ? 2.721 -150.125 -76.062 1 87.69 424 ALA B CA 1
ATOM 7778 C C . ALA B 1 424 ? 1.587 -149.125 -76.062 1 87.69 424 ALA B C 1
ATOM 7780 O O . ALA B 1 424 ? 1.828 -147.875 -76 1 87.69 424 ALA B O 1
ATOM 7781 N N . GLU B 1 425 ? 0.387 -149.625 -76.062 1 89.31 425 GLU B N 1
ATOM 7782 C CA . GLU B 1 425 ? -0.766 -148.75 -76.125 1 89.31 425 GLU B CA 1
ATOM 7783 C C . GLU B 1 425 ? -0.963 -148.125 -74.75 1 89.31 425 GLU B C 1
ATOM 7785 O O . GLU B 1 425 ? -1.37 -146.875 -74.75 1 89.31 425 GLU B O 1
ATOM 7790 N N . GLU B 1 426 ? -0.648 -148.75 -73.75 1 92.94 426 GLU B N 1
ATOM 7791 C CA . GLU B 1 426 ? -0.788 -148.125 -72.438 1 92.94 426 GLU B CA 1
ATOM 7792 C C . GLU B 1 426 ? 0.284 -147 -72.188 1 92.94 426 GLU B C 1
ATOM 7794 O O . GLU B 1 426 ? 0.006 -146 -71.625 1 92.94 426 GLU B O 1
ATOM 7799 N N . VAL B 1 427 ? 1.502 -147.25 -72.625 1 92.25 427 VAL B N 1
ATOM 7800 C CA . VAL B 1 427 ? 2.588 -146.25 -72.5 1 92.25 427 VAL B CA 1
ATOM 7801 C C . VAL B 1 427 ? 2.287 -145.125 -73.375 1 92.25 427 VAL B C 1
ATOM 7803 O O . VAL B 1 427 ? 2.59 -144 -73 1 92.25 427 VAL B O 1
ATOM 7806 N N . ARG B 1 428 ? 1.688 -145.375 -74.5 1 93.31 428 ARG B N 1
ATOM 7807 C CA . ARG B 1 428 ? 1.293 -144.25 -75.375 1 93.31 428 ARG B CA 1
ATOM 7808 C C . ARG B 1 428 ? 0.26 -143.375 -74.688 1 93.31 428 ARG B C 1
ATOM 7810 O O . ARG B 1 428 ? 0.379 -142.125 -74.688 1 93.31 428 ARG B O 1
ATOM 7817 N N . LYS B 1 429 ? -0.673 -144 -74 1 93.75 429 LYS B N 1
ATOM 7818 C CA . LYS B 1 429 ? -1.713 -143.25 -73.25 1 93.75 429 LYS B CA 1
ATOM 7819 C C . LYS B 1 429 ? -1.125 -142.375 -72.125 1 93.75 429 LYS B C 1
ATOM 7821 O O . LYS B 1 429 ? -1.511 -141.25 -71.875 1 93.75 429 LYS B O 1
ATOM 7826 N N . LEU B 1 430 ? -0.181 -142.875 -71.5 1 92.75 430 LEU B N 1
ATOM 7827 C CA . LEU B 1 430 ? 0.469 -142.25 -70.375 1 92.75 430 LEU B CA 1
ATOM 7828 C C . LEU B 1 430 ? 1.328 -141.125 -70.875 1 92.75 430 LEU B C 1
ATOM 7830 O O . LEU B 1 430 ? 1.396 -140 -70.25 1 92.75 430 LEU B O 1
ATOM 7834 N N . ALA B 1 431 ? 1.965 -141.25 -72 1 93.31 431 ALA B N 1
ATOM 7835 C CA . ALA B 1 431 ? 2.756 -140.125 -72.562 1 93.31 431 ALA B CA 1
ATOM 7836 C C . ALA B 1 431 ? 1.868 -139 -73 1 93.31 431 ALA B C 1
ATOM 7838 O O . ALA B 1 431 ? 2.24 -137.875 -72.875 1 93.31 431 ALA B O 1
ATOM 7839 N N . GLU B 1 432 ? 0.702 -139.375 -73.5 1 93.5 432 GLU B N 1
ATOM 7840 C CA . GLU B 1 432 ? -0.256 -138.375 -73.938 1 93.5 432 GLU B CA 1
ATOM 7841 C C . GLU B 1 432 ? -0.8 -137.625 -72.688 1 93.5 432 GLU B C 1
ATOM 7843 O O . GLU B 1 432 ? -0.96 -136.375 -72.75 1 93.5 432 GLU B O 1
ATOM 7848 N N . GLN B 1 433 ? -1.022 -138.25 -71.688 1 93.06 433 GLN B N 1
ATOM 7849 C CA . GLN B 1 433 ? -1.48 -137.625 -70.438 1 93.06 433 GLN B CA 1
ATOM 7850 C C . GLN B 1 433 ? -0.396 -136.75 -69.812 1 93.06 433 GLN B C 1
ATOM 7852 O O . GLN B 1 433 ? -0.69 -135.75 -69.312 1 93.06 433 GLN B O 1
ATOM 7857 N N . SER B 1 434 ? 0.821 -137.125 -69.938 1 92.75 434 SER B N 1
ATOM 7858 C CA . SER B 1 434 ? 1.942 -136.375 -69.438 1 92.75 434 SER B CA 1
ATOM 7859 C C . SER B 1 434 ? 2.117 -135.125 -70.188 1 92.75 434 SER B C 1
ATOM 7861 O O . SER B 1 434 ? 2.346 -134 -69.625 1 92.75 434 SER B O 1
ATOM 7863 N N . SER B 1 435 ? 1.949 -135.25 -71.5 1 92.62 435 SER B N 1
ATOM 7864 C CA . SER B 1 435 ? 2.057 -134 -72.375 1 92.62 435 SER B CA 1
ATOM 7865 C C . SER B 1 435 ? 0.973 -133 -72.062 1 92.62 435 SER B C 1
ATOM 7867 O O . SER B 1 435 ? 1.242 -131.875 -72 1 92.62 435 SER B O 1
ATOM 7869 N N . ALA B 1 436 ? -0.192 -133.5 -71.75 1 93.5 436 ALA B N 1
ATOM 7870 C CA . ALA B 1 436 ? -1.298 -132.625 -71.375 1 93.5 436 ALA B CA 1
ATOM 7871 C C . ALA B 1 436 ? -1.071 -132 -70 1 93.5 436 ALA B C 1
ATOM 7873 O O . ALA B 1 436 ? -1.337 -130.75 -69.812 1 93.5 436 ALA B O 1
ATOM 7874 N N . ALA B 1 437 ? -0.547 -132.625 -69.188 1 91.94 437 ALA B N 1
ATOM 7875 C CA . ALA B 1 437 ? -0.269 -132.125 -67.812 1 91.94 437 ALA B CA 1
ATOM 7876 C C . ALA B 1 437 ? 0.834 -131.125 -67.875 1 91.94 437 ALA B C 1
ATOM 7878 O O . ALA B 1 437 ? 0.743 -130 -67.188 1 91.94 437 ALA B O 1
ATOM 7879 N N . VAL B 1 438 ? 1.825 -131.25 -68.625 1 93.56 438 VAL B N 1
ATOM 7880 C CA . VAL B 1 438 ? 2.928 -130.25 -68.75 1 93.56 438 VAL B CA 1
ATOM 7881 C C . VAL B 1 438 ? 2.439 -129 -69.438 1 93.56 438 VAL B C 1
ATOM 7883 O O . VAL B 1 438 ? 2.889 -127.875 -69.062 1 93.56 438 VAL B O 1
ATOM 7886 N N . GLY B 1 439 ? 1.56 -129.25 -70.438 1 92.62 439 GLY B N 1
ATOM 7887 C CA . GLY B 1 439 ? 0.95 -128.125 -71.062 1 92.62 439 GLY B CA 1
ATOM 7888 C C . GLY B 1 439 ? 0.219 -127.25 -70.062 1 92.62 439 GLY B C 1
ATOM 7889 O O . GLY B 1 439 ? 0.353 -126 -70.125 1 92.62 439 GLY B O 1
ATOM 7890 N N . ASN B 1 440 ? -0.469 -127.875 -69.188 1 92.81 440 ASN B N 1
ATOM 7891 C CA . ASN B 1 440 ? -1.167 -127.188 -68.125 1 92.81 440 ASN B CA 1
ATOM 7892 C C . ASN B 1 440 ? -0.188 -126.5 -67.125 1 92.81 440 ASN B C 1
ATOM 7894 O O . ASN B 1 440 ? -0.426 -125.375 -66.688 1 92.81 440 ASN B O 1
ATOM 7898 N N . VAL B 1 441 ? 0.898 -127 -66.875 1 92.44 441 VAL B N 1
ATOM 7899 C CA . VAL B 1 441 ? 1.925 -126.438 -66 1 92.44 441 VAL B CA 1
ATOM 7900 C C . VAL B 1 441 ? 2.543 -125.25 -66.688 1 92.44 441 VAL B C 1
ATOM 7902 O O . VAL B 1 441 ? 2.736 -124.188 -66 1 92.44 441 VAL B O 1
ATOM 7905 N N . LYS B 1 442 ? 2.812 -125.375 -68 1 91.75 442 LYS B N 1
ATOM 7906 C CA . LYS B 1 442 ? 3.416 -124.25 -68.688 1 91.75 442 LYS B CA 1
ATOM 7907 C C . LYS B 1 442 ? 2.504 -123.062 -68.688 1 91.75 442 LYS B C 1
ATOM 7909 O O . LYS B 1 442 ? 2.963 -121.938 -68.438 1 91.75 442 LYS B O 1
ATOM 7914 N N . PHE B 1 443 ? 1.217 -123.312 -68.812 1 93.12 443 PHE B N 1
ATOM 7915 C CA . PHE B 1 443 ? 0.236 -122.25 -68.812 1 93.12 443 PHE B CA 1
ATOM 7916 C C . PHE B 1 443 ? 0.133 -121.562 -67.438 1 93.12 443 PHE B C 1
ATOM 7918 O O . PHE B 1 443 ? 0.126 -120.375 -67.312 1 93.12 443 PHE B O 1
ATOM 7925 N N . THR B 1 444 ? 0.141 -122.312 -66.438 1 90.44 444 THR B N 1
ATOM 7926 C CA . THR B 1 444 ? -0.01 -121.812 -65.062 1 90.44 444 THR B CA 1
ATOM 7927 C C . THR B 1 444 ? 1.252 -121.062 -64.625 1 90.44 444 THR B C 1
ATOM 7929 O O . THR B 1 444 ? 1.173 -120.062 -63.938 1 90.44 444 THR B O 1
ATOM 7932 N N . ILE B 1 445 ? 2.434 -121.5 -65.125 1 91.19 445 ILE B N 1
ATOM 7933 C CA . ILE B 1 445 ? 3.693 -120.875 -64.75 1 91.19 445 ILE B CA 1
ATOM 7934 C C . ILE B 1 445 ? 3.773 -119.5 -65.375 1 91.19 445 ILE B C 1
ATOM 7936 O O . ILE B 1 445 ? 4.32 -118.562 -64.75 1 91.19 445 ILE B O 1
ATOM 7940 N N . GLU B 1 446 ? 3.205 -119.438 -66.5 1 91.81 446 GLU B N 1
ATOM 7941 C CA . GLU B 1 446 ? 3.174 -118.125 -67.188 1 91.81 446 GLU B CA 1
ATOM 7942 C C . GLU B 1 446 ? 2.332 -117.125 -66.375 1 91.81 446 GLU B C 1
ATOM 7944 O O . GLU B 1 446 ? 2.707 -115.938 -66.188 1 91.81 446 GLU B O 1
ATOM 7949 N N . LYS B 1 447 ? 1.295 -117.625 -65.75 1 90.69 447 LYS B N 1
ATOM 7950 C CA . LYS B 1 447 ? 0.435 -116.75 -64.938 1 90.69 447 LYS B CA 1
ATOM 7951 C C . LYS B 1 447 ? 1.127 -116.375 -63.625 1 90.69 447 LYS B C 1
ATOM 7953 O O . LYS B 1 447 ? 1.023 -115.25 -63.188 1 90.69 447 LYS B O 1
ATOM 7958 N N . VAL B 1 448 ? 1.836 -117.25 -63.094 1 89.44 448 VAL B N 1
ATOM 7959 C CA . VAL B 1 448 ? 2.553 -117 -61.844 1 89.44 448 VAL B CA 1
ATOM 7960 C C . VAL B 1 448 ? 3.682 -116 -62.062 1 89.44 448 VAL B C 1
ATOM 7962 O O . VAL B 1 448 ? 3.904 -115.125 -61.25 1 89.44 448 VAL B O 1
ATOM 7965 N N . GLN B 1 449 ? 4.371 -116.312 -63.219 1 90.88 449 GLN B N 1
ATOM 7966 C CA . GLN B 1 449 ? 5.457 -115.375 -63.562 1 90.88 449 GLN B CA 1
ATOM 7967 C C . GLN B 1 449 ? 4.945 -113.938 -63.75 1 90.88 449 GLN B C 1
ATOM 7969 O O . GLN B 1 449 ? 5.555 -113 -63.25 1 90.88 449 GLN B O 1
ATOM 7974 N N . GLU B 1 450 ? 3.779 -113.812 -64.375 1 92.56 450 GLU B N 1
ATOM 7975 C CA . GLU B 1 450 ? 3.178 -112.5 -64.562 1 92.56 450 GLU B CA 1
ATOM 7976 C C . GLU B 1 450 ? 2.744 -111.875 -63.25 1 92.56 450 GLU B C 1
ATOM 7978 O O . GLU B 1 450 ? 2.996 -110.688 -63 1 92.56 450 GLU B O 1
ATOM 7983 N N . SER B 1 451 ? 2.182 -112.625 -62.406 1 90.94 451 SER B N 1
ATOM 7984 C CA . SER B 1 451 ? 1.719 -112.125 -61.125 1 90.94 451 SER B CA 1
ATOM 7985 C C . SER B 1 451 ? 2.891 -111.75 -60.219 1 90.94 451 SER B C 1
ATOM 7987 O O . SER B 1 451 ? 2.816 -110.688 -59.531 1 90.94 451 SER B O 1
ATOM 7989 N N . PHE B 1 452 ? 3.947 -112.5 -60.281 1 91.19 452 PHE B N 1
ATOM 7990 C CA . PHE B 1 452 ? 5.141 -112.188 -59.5 1 91.19 452 PHE B CA 1
ATOM 7991 C C . PHE B 1 452 ? 5.809 -110.938 -59.969 1 91.19 452 PHE B C 1
ATOM 7993 O O . PHE B 1 452 ? 6.223 -110.062 -59.188 1 91.19 452 PHE B O 1
ATOM 8000 N N . GLU B 1 453 ? 5.859 -110.812 -61.281 1 92.12 453 GLU B N 1
ATOM 8001 C CA . GLU B 1 453 ? 6.461 -109.625 -61.875 1 92.12 453 GLU B CA 1
ATOM 8002 C C . GLU B 1 453 ? 5.66 -108.375 -61.531 1 92.12 453 GLU B C 1
ATOM 8004 O O . GLU B 1 453 ? 6.23 -107.312 -61.188 1 92.12 453 GLU B O 1
ATOM 8009 N N . ASN B 1 454 ? 4.379 -108.5 -61.531 1 93.31 454 ASN B N 1
ATOM 8010 C CA . ASN B 1 454 ? 3.516 -107.375 -61.188 1 93.31 454 ASN B CA 1
ATOM 8011 C C . ASN B 1 454 ? 3.627 -107 -59.719 1 93.31 454 ASN B C 1
ATOM 8013 O O . ASN B 1 454 ? 3.723 -105.812 -59.375 1 93.31 454 ASN B O 1
ATOM 8017 N N . LEU B 1 455 ? 3.627 -107.938 -58.875 1 93.31 455 LEU B N 1
ATOM 8018 C CA . LEU B 1 455 ? 3.764 -107.688 -57.438 1 93.31 455 LEU B CA 1
ATOM 8019 C C . LEU B 1 455 ? 5.117 -107.062 -57.125 1 93.31 455 LEU B C 1
ATOM 8021 O O . LEU B 1 455 ? 5.207 -106.188 -56.281 1 93.31 455 LEU B O 1
ATOM 8025 N N . SER B 1 456 ? 6.18 -107.625 -57.812 1 93 456 SER B N 1
ATOM 8026 C CA . SER B 1 456 ? 7.52 -107.062 -57.625 1 93 456 SER B CA 1
ATOM 8027 C C . SER B 1 456 ? 7.57 -105.625 -58.062 1 93 456 SER B C 1
ATOM 8029 O O . SER B 1 456 ? 8.125 -104.75 -57.344 1 93 456 SER B O 1
ATOM 8031 N N . SER B 1 457 ? 6.879 -105.312 -59.188 1 94.38 457 SER B N 1
ATOM 8032 C CA . SER B 1 457 ? 6.863 -103.938 -59.719 1 94.38 457 SER B CA 1
ATOM 8033 C C . SER B 1 457 ? 6.086 -103 -58.781 1 94.38 457 SER B C 1
ATOM 8035 O O . SER B 1 457 ? 6.543 -101.875 -58.5 1 94.38 457 SER B O 1
ATOM 8037 N N . ASN B 1 458 ? 5.004 -103.438 -58.312 1 92.81 458 ASN B N 1
ATOM 8038 C CA . ASN B 1 458 ? 4.172 -102.625 -57.438 1 92.81 458 ASN B CA 1
ATOM 8039 C C . ASN B 1 458 ? 4.832 -102.375 -56.062 1 92.81 458 ASN B C 1
ATOM 8041 O O . ASN B 1 458 ? 4.734 -101.312 -55.5 1 92.81 458 ASN B O 1
ATOM 8045 N N . SER B 1 459 ? 5.492 -103.375 -55.562 1 93.25 459 SER B N 1
ATOM 8046 C CA . SER B 1 459 ? 6.227 -103.188 -54.312 1 93.25 459 SER B CA 1
ATOM 8047 C C . SER B 1 459 ? 7.379 -102.25 -54.438 1 93.25 459 SER B C 1
ATOM 8049 O O . SER B 1 459 ? 7.621 -101.438 -53.562 1 93.25 459 SER B O 1
ATOM 8051 N N . SER B 1 460 ? 7.988 -102.312 -55.656 1 93.19 460 SER B N 1
ATOM 8052 C CA . SER B 1 460 ? 9.07 -101.375 -55.906 1 93.19 460 SER B CA 1
ATOM 8053 C C . SER B 1 460 ? 8.562 -99.938 -56 1 93.19 460 SER B C 1
ATOM 8055 O O . SER B 1 460 ? 9.219 -99 -55.562 1 93.19 460 SER B O 1
ATOM 8057 N N . LYS B 1 461 ? 7.398 -99.75 -56.562 1 93.25 461 LYS B N 1
ATOM 8058 C CA . LYS B 1 461 ? 6.773 -98.438 -56.656 1 93.25 461 LYS B CA 1
ATOM 8059 C C . LYS B 1 461 ? 6.41 -97.938 -55.281 1 93.25 461 LYS B C 1
ATOM 8061 O O . LYS B 1 461 ? 6.598 -96.75 -55 1 93.25 461 LYS B O 1
ATOM 8066 N N . LEU B 1 462 ? 5.957 -98.688 -54.5 1 92.62 462 LEU B N 1
ATOM 8067 C CA . LEU B 1 462 ? 5.594 -98.312 -53.125 1 92.62 462 LEU B CA 1
ATOM 8068 C C . LEU B 1 462 ? 6.828 -97.938 -52.344 1 92.62 462 LEU B C 1
ATOM 8070 O O . LEU B 1 462 ? 6.801 -96.938 -51.594 1 92.62 462 LEU B O 1
ATOM 8074 N N . LEU B 1 463 ? 7.852 -98.688 -52.469 1 93.69 463 LEU B N 1
ATOM 8075 C CA . LEU B 1 463 ? 9.102 -98.375 -51.75 1 93.69 463 LEU B CA 1
ATOM 8076 C C . LEU B 1 463 ? 9.68 -97.062 -52.25 1 93.69 463 LEU B C 1
ATOM 8078 O O . LEU B 1 463 ? 10.156 -96.25 -51.438 1 93.69 463 LEU B O 1
ATOM 8082 N N . LYS B 1 464 ? 9.562 -96.875 -53.531 1 94.06 464 LYS B N 1
ATOM 8083 C CA . LYS B 1 464 ? 10.055 -95.625 -54.094 1 94.06 464 LYS B CA 1
ATOM 8084 C C . LYS B 1 464 ? 9.258 -94.438 -53.562 1 94.06 464 LYS B C 1
ATOM 8086 O O . LYS B 1 464 ? 9.828 -93.375 -53.219 1 94.06 464 LYS B O 1
ATOM 8091 N N . PHE B 1 465 ? 8 -94.5 -53.438 1 93.31 465 PHE B N 1
ATOM 8092 C CA . PHE B 1 465 ? 7.141 -93.5 -52.906 1 93.31 465 PHE B CA 1
ATOM 8093 C C . PHE B 1 465 ? 7.461 -93.188 -51.438 1 93.31 465 PHE B C 1
ATOM 8095 O O . PHE B 1 465 ? 7.52 -92.062 -51.031 1 93.31 465 PHE B O 1
ATOM 8102 N N . MET B 1 466 ? 7.676 -94.25 -50.75 1 93.75 466 MET B N 1
ATOM 8103 C CA . MET B 1 466 ? 7.992 -94.125 -49.312 1 93.75 466 MET B CA 1
ATOM 8104 C C . MET B 1 466 ? 9.281 -93.312 -49.125 1 93.75 466 MET B C 1
ATOM 8106 O O . MET B 1 466 ? 9.344 -92.438 -48.281 1 93.75 466 MET B O 1
ATOM 8110 N N . ASN B 1 467 ? 10.242 -93.625 -49.875 1 92.94 467 ASN B N 1
ATOM 8111 C CA . ASN B 1 467 ? 11.539 -93 -49.719 1 92.94 467 ASN B CA 1
ATOM 8112 C C . ASN B 1 467 ? 11.531 -91.562 -50.281 1 92.94 467 ASN B C 1
ATOM 8114 O O . ASN B 1 467 ? 11.984 -90.625 -49.594 1 92.94 467 ASN B O 1
ATOM 8118 N N . ASP B 1 468 ? 10.93 -91.375 -51.5 1 93.44 468 ASP B N 1
ATOM 8119 C CA . ASP B 1 468 ? 11.07 -90.125 -52.25 1 93.44 468 ASP B CA 1
ATOM 8120 C C . ASP B 1 468 ? 10.086 -89.062 -51.719 1 93.44 468 ASP B C 1
ATOM 8122 O O . ASP B 1 468 ? 10.367 -87.875 -51.75 1 93.44 468 ASP B O 1
ATOM 8126 N N . ARG B 1 469 ? 8.953 -89.562 -51.219 1 93.06 469 ARG B N 1
ATOM 8127 C CA . ARG B 1 469 ? 7.91 -88.562 -50.875 1 93.06 469 ARG B CA 1
ATOM 8128 C C . ARG B 1 469 ? 7.621 -88.562 -49.406 1 93.06 469 ARG B C 1
ATOM 8130 O O . ARG B 1 469 ? 7.684 -87.5 -48.75 1 93.06 469 ARG B O 1
ATOM 8137 N N . VAL B 1 470 ? 7.418 -89.688 -48.812 1 94.62 470 VAL B N 1
ATOM 8138 C CA . VAL B 1 470 ? 6.953 -89.75 -47.438 1 94.62 470 VAL B CA 1
ATOM 8139 C C . VAL B 1 470 ? 8.07 -89.312 -46.5 1 94.62 470 VAL B C 1
ATOM 8141 O O . VAL B 1 470 ? 7.891 -88.375 -45.719 1 94.62 470 VAL B O 1
ATOM 8144 N N . VAL B 1 471 ? 9.242 -89.938 -46.562 1 94.12 471 VAL B N 1
ATOM 8145 C CA . VAL B 1 471 ? 10.359 -89.625 -45.688 1 94.12 471 VAL B CA 1
ATOM 8146 C C . VAL B 1 471 ? 10.773 -88.188 -45.875 1 94.12 471 VAL B C 1
ATOM 8148 O O . VAL B 1 471 ? 10.984 -87.438 -44.906 1 94.12 471 VAL B O 1
ATOM 8151 N N . SER B 1 472 ? 10.781 -87.75 -47.156 1 94.38 472 SER B N 1
ATOM 8152 C CA . SER B 1 472 ? 11.172 -86.375 -47.469 1 94.38 472 SER B CA 1
ATOM 8153 C C . SER B 1 472 ? 10.188 -85.375 -46.875 1 94.38 472 SER B C 1
ATOM 8155 O O . SER B 1 472 ? 10.586 -84.312 -46.344 1 94.38 472 SER B O 1
ATOM 8157 N N . GLN B 1 473 ? 8.984 -85.625 -46.906 1 94.19 473 GLN B N 1
ATOM 8158 C CA . GLN B 1 473 ? 7.961 -84.688 -46.375 1 94.19 473 GLN B CA 1
ATOM 8159 C C . GLN B 1 473 ? 8.008 -84.625 -44.844 1 94.19 473 GLN B C 1
ATOM 8161 O O . GLN B 1 473 ? 7.809 -83.562 -44.281 1 94.19 473 GLN B O 1
ATOM 8166 N N . PHE B 1 474 ? 8.203 -85.688 -44.219 1 94.94 474 PHE B N 1
ATOM 8167 C CA . PHE B 1 474 ? 8.305 -85.688 -42.75 1 94.94 474 PHE B CA 1
ATOM 8168 C C . PHE B 1 474 ? 9.531 -84.875 -42.312 1 94.94 474 PHE B C 1
ATOM 8170 O O . PHE B 1 474 ? 9.508 -84.25 -41.281 1 94.94 474 PHE B O 1
ATOM 8177 N N . GLU B 1 475 ? 10.609 -84.938 -43.125 1 94.44 475 GLU B N 1
ATOM 8178 C CA . GLU B 1 475 ? 11.789 -84.125 -42.844 1 94.44 475 GLU B CA 1
ATOM 8179 C C . GLU B 1 475 ? 11.469 -82.625 -42.938 1 94.44 475 GLU B C 1
ATOM 8181 O O . GLU B 1 475 ? 11.953 -81.812 -42.156 1 94.44 475 GLU B O 1
ATOM 8186 N N . THR B 1 476 ? 10.664 -82.312 -43.875 1 94.75 476 THR B N 1
ATOM 8187 C CA . THR B 1 476 ? 10.219 -80.938 -44.031 1 94.75 476 THR B CA 1
ATOM 8188 C C . THR B 1 476 ? 9.406 -80.438 -42.844 1 94.75 476 THR B C 1
ATOM 8190 O O . THR B 1 476 ? 9.523 -79.312 -42.406 1 94.75 476 THR B O 1
ATOM 8193 N N . PHE B 1 477 ? 8.672 -81.312 -42.25 1 95.25 477 PHE B N 1
ATOM 8194 C CA . PHE B 1 477 ? 7.828 -80.938 -41.125 1 95.25 477 PHE B CA 1
ATOM 8195 C C . PHE B 1 477 ? 8.656 -80.812 -39.844 1 95.25 477 PHE B C 1
ATOM 8197 O O . PHE B 1 477 ? 8.281 -80.062 -38.938 1 95.25 477 PHE B O 1
ATOM 8204 N N . VAL B 1 478 ? 9.797 -81.5 -39.781 1 96.06 478 VAL B N 1
ATOM 8205 C CA . VAL B 1 478 ? 10.734 -81.25 -38.688 1 96.06 478 VAL B CA 1
ATOM 8206 C C . VAL B 1 478 ? 11.188 -79.75 -38.719 1 96.06 478 VAL B C 1
ATOM 8208 O O . VAL B 1 478 ? 11.211 -79.125 -37.688 1 96.06 478 VAL B O 1
ATOM 8211 N N . HIS B 1 479 ? 11.391 -79.25 -39.938 1 95.75 479 HIS B N 1
ATOM 8212 C CA . HIS B 1 479 ? 11.805 -77.875 -40.125 1 95.75 479 HIS B CA 1
ATOM 8213 C C . HIS B 1 479 ? 10.664 -76.875 -39.781 1 95.75 479 HIS B C 1
ATOM 8215 O O . HIS B 1 479 ? 10.898 -75.812 -39.281 1 95.75 479 HIS B O 1
ATOM 8221 N N . VAL B 1 480 ? 9.508 -77.312 -40.031 1 96.06 480 VAL B N 1
ATOM 8222 C CA . VAL B 1 480 ? 8.336 -76.5 -39.688 1 96.06 480 VAL B CA 1
ATOM 8223 C C . VAL B 1 480 ? 8.25 -76.375 -38.188 1 96.06 480 VAL B C 1
ATOM 8225 O O . VAL B 1 480 ? 7.953 -75.25 -37.656 1 96.06 480 VAL B O 1
ATOM 8228 N N . GLY B 1 481 ? 8.492 -77.438 -37.5 1 96.62 481 GLY B N 1
ATOM 8229 C CA . GLY B 1 481 ? 8.516 -77.375 -36.062 1 96.62 481 GLY B CA 1
ATOM 8230 C C . GLY B 1 481 ? 9.562 -76.438 -35.5 1 96.62 481 GLY B C 1
ATOM 8231 O O . GLY B 1 481 ? 9.289 -75.688 -34.562 1 96.62 481 GLY B O 1
ATOM 8232 N N . GLU B 1 482 ? 10.703 -76.375 -36.156 1 96.69 482 GLU B N 1
ATOM 8233 C CA . GLU B 1 482 ? 11.773 -75.438 -35.75 1 96.69 482 GLU B CA 1
ATOM 8234 C C . GLU B 1 482 ? 11.383 -74 -36 1 96.69 482 GLU B C 1
ATOM 8236 O O . GLU B 1 482 ? 11.617 -73.125 -35.125 1 96.69 482 GLU B O 1
ATOM 8241 N N . GLN B 1 483 ? 10.805 -73.812 -37.094 1 96.44 483 GLN B N 1
ATOM 8242 C CA . GLN B 1 483 ? 10.367 -72.438 -37.438 1 96.44 483 GLN B CA 1
ATOM 8243 C C . GLN B 1 483 ? 9.234 -72 -36.5 1 96.44 483 GLN B C 1
ATOM 8245 O O . GLN B 1 483 ? 9.164 -70.812 -36.094 1 96.44 483 GLN B O 1
ATOM 8250 N N . TYR B 1 484 ? 8.375 -72.812 -36.188 1 96.5 484 TYR B N 1
ATOM 8251 C CA . TYR B 1 484 ? 7.254 -72.562 -35.281 1 96.5 484 TYR B CA 1
ATOM 8252 C C . TYR B 1 484 ? 7.746 -72.188 -33.906 1 96.5 484 TYR B C 1
ATOM 8254 O O . TYR B 1 484 ? 7.195 -71.312 -33.25 1 96.5 484 TYR B O 1
ATOM 8262 N N . GLU B 1 485 ? 8.789 -72.812 -33.5 1 97.44 485 GLU B N 1
ATOM 8263 C CA . GLU B 1 485 ? 9.398 -72.5 -32.219 1 97.44 485 GLU B CA 1
ATOM 8264 C C . GLU B 1 485 ? 10 -71.062 -32.25 1 97.44 485 GLU B C 1
ATOM 8266 O O . GLU B 1 485 ? 9.844 -70.312 -31.281 1 97.44 485 GLU B O 1
ATOM 8271 N N . LYS B 1 486 ? 10.633 -70.688 -33.312 1 97.56 486 LYS B N 1
ATOM 8272 C CA . LYS B 1 486 ? 11.211 -69.312 -33.469 1 97.56 486 LYS B CA 1
ATOM 8273 C C . LYS B 1 486 ? 10.125 -68.25 -33.406 1 97.56 486 LYS B C 1
ATOM 8275 O O . LYS B 1 486 ? 10.336 -67.188 -32.844 1 97.56 486 LYS B O 1
ATOM 8280 N N . ASP B 1 487 ? 9.008 -68.625 -33.969 1 97 487 ASP B N 1
ATOM 8281 C CA . ASP B 1 487 ? 7.887 -67.688 -33.906 1 97 487 ASP B CA 1
ATOM 8282 C C . ASP B 1 487 ? 7.379 -67.5 -32.469 1 97 487 ASP B C 1
ATOM 8284 O O . ASP B 1 487 ? 7.031 -66.438 -32.062 1 97 487 ASP B O 1
ATOM 8288 N N . GLY B 1 488 ? 7.355 -68.625 -31.75 1 97.44 488 GLY B N 1
ATOM 8289 C CA . GLY B 1 488 ? 7.008 -68.562 -30.344 1 97.44 488 GLY B CA 1
ATOM 8290 C C . GLY B 1 488 ? 7.969 -67.75 -29.531 1 97.44 488 GLY B C 1
ATOM 8291 O O . GLY B 1 488 ? 7.547 -66.938 -28.672 1 97.44 488 GLY B O 1
ATOM 8292 N N . VAL B 1 489 ? 9.227 -67.812 -29.875 1 97.38 489 VAL B N 1
ATOM 8293 C CA . VAL B 1 489 ? 10.258 -67 -29.203 1 97.38 489 VAL B CA 1
ATOM 8294 C C . VAL B 1 489 ? 10.07 -65.562 -29.5 1 97.38 489 VAL B C 1
ATOM 8296 O O . VAL B 1 489 ? 10.203 -64.688 -28.625 1 97.38 489 VAL B O 1
ATOM 8299 N N . PHE B 1 490 ? 9.734 -65.188 -30.672 1 95.62 490 PHE B N 1
ATOM 8300 C CA . PHE B 1 490 ? 9.5 -63.844 -31.078 1 95.62 490 PHE B CA 1
ATOM 8301 C C . PHE B 1 490 ? 8.344 -63.25 -30.281 1 95.62 490 PHE B C 1
ATOM 8303 O O . PHE B 1 490 ? 8.453 -62.125 -29.734 1 95.62 490 PHE B O 1
ATOM 8310 N N . VAL B 1 491 ? 7.254 -64 -30.188 1 96.56 491 VAL B N 1
ATOM 8311 C CA . VAL B 1 491 ? 6.078 -63.531 -29.469 1 96.56 491 VAL B CA 1
ATOM 8312 C C . VAL B 1 491 ? 6.414 -63.312 -28 1 96.56 491 VAL B C 1
ATOM 8314 O O . VAL B 1 491 ? 5.977 -62.344 -27.375 1 96.56 491 VAL B O 1
ATOM 8317 N N . ASN B 1 492 ? 7.176 -64.188 -27.516 1 97.38 492 ASN B N 1
ATOM 8318 C CA . ASN B 1 492 ? 7.602 -64.062 -26.125 1 97.38 492 ASN B CA 1
ATOM 8319 C C . ASN B 1 492 ? 8.43 -62.812 -25.891 1 97.38 492 ASN B C 1
ATOM 8321 O O . ASN B 1 492 ? 8.188 -62.094 -24.938 1 97.38 492 ASN B O 1
ATOM 8325 N N . ASN B 1 493 ? 9.391 -62.531 -26.734 1 96.56 493 ASN B N 1
ATOM 8326 C CA . ASN B 1 493 ? 10.25 -61.375 -26.625 1 96.56 493 ASN B CA 1
ATOM 8327 C C . ASN B 1 493 ? 9.453 -60.062 -26.75 1 96.56 493 ASN B C 1
ATOM 8329 O O . ASN B 1 493 ? 9.672 -59.125 -25.984 1 96.56 493 ASN B O 1
ATOM 8333 N N . MET B 1 494 ? 8.562 -60.094 -27.672 1 94.88 494 MET B N 1
ATOM 8334 C CA . MET B 1 494 ? 7.703 -58.938 -27.844 1 94.88 494 MET B CA 1
ATOM 8335 C C . MET B 1 494 ? 6.875 -58.656 -26.594 1 94.88 494 MET B C 1
ATOM 8337 O O . MET B 1 494 ? 6.738 -57.531 -26.172 1 94.88 494 MET B O 1
ATOM 8341 N N . SER B 1 495 ? 6.363 -59.719 -26.031 1 97.06 495 SER B N 1
ATOM 8342 C CA . SER B 1 495 ? 5.535 -59.625 -24.828 1 97.06 495 SER B CA 1
ATOM 8343 C C . SER B 1 495 ? 6.352 -59.125 -23.641 1 97.06 495 SER B C 1
ATOM 8345 O O . SER B 1 495 ? 5.879 -58.312 -22.844 1 97.06 495 SER B O 1
ATOM 8347 N N . GLU B 1 496 ? 7.574 -59.594 -23.531 1 96.06 496 GLU B N 1
ATOM 8348 C CA . GLU B 1 496 ? 8.453 -59.156 -22.453 1 96.06 496 GLU B CA 1
ATOM 8349 C C . GLU B 1 496 ? 8.836 -57.688 -22.578 1 96.06 496 GLU B C 1
ATOM 8351 O O . GLU B 1 496 ? 8.859 -56.969 -21.578 1 96.06 496 GLU B O 1
ATOM 8356 N N . GLU B 1 497 ? 9.102 -57.281 -23.719 1 95 497 GLU B N 1
ATOM 8357 C CA . GLU B 1 497 ? 9.438 -55.875 -23.969 1 95 497 GLU B CA 1
ATOM 8358 C C . GLU B 1 497 ? 8.242 -54.969 -23.688 1 95 497 GLU B C 1
ATOM 8360 O O . GLU B 1 497 ? 8.391 -53.906 -23.109 1 95 497 GLU B O 1
ATOM 8365 N N . LEU B 1 498 ? 7.105 -55.406 -24.078 1 95.5 498 LEU B N 1
ATOM 8366 C CA . LEU B 1 498 ? 5.875 -54.688 -23.812 1 95.5 498 LEU B CA 1
ATOM 8367 C C . LEU B 1 498 ? 5.648 -54.531 -22.312 1 95.5 498 LEU B C 1
ATOM 8369 O O . LEU B 1 498 ? 5.324 -53.469 -21.828 1 95.5 498 LEU B O 1
ATOM 8373 N N . ALA B 1 499 ? 5.84 -55.625 -21.641 1 96.56 499 ALA B N 1
ATOM 8374 C CA . ALA B 1 499 ? 5.664 -55.625 -20.188 1 96.56 499 ALA B CA 1
ATOM 8375 C C . ALA B 1 499 ? 6.633 -54.625 -19.531 1 96.56 499 ALA B C 1
ATOM 8377 O O . ALA B 1 499 ? 6.238 -53.844 -18.656 1 96.56 499 ALA B O 1
ATOM 8378 N N . THR B 1 500 ? 7.879 -54.625 -19.953 1 95.94 500 THR B N 1
ATOM 8379 C CA . THR B 1 500 ? 8.906 -53.781 -19.391 1 95.94 500 THR B CA 1
ATOM 8380 C C . THR B 1 500 ? 8.586 -52.312 -19.672 1 95.94 500 THR B C 1
ATOM 8382 O O . THR B 1 500 ? 8.68 -51.469 -18.766 1 95.94 500 THR B O 1
ATOM 8385 N N . MET B 1 501 ? 8.172 -52 -20.828 1 94.75 501 MET B N 1
ATOM 8386 C CA . MET B 1 501 ? 7.891 -50.625 -21.219 1 94.75 501 MET B CA 1
ATOM 8387 C C . MET B 1 501 ? 6.641 -50.094 -20.5 1 94.75 501 MET B C 1
ATOM 8389 O O . MET B 1 501 ? 6.578 -48.938 -20.125 1 94.75 501 MET B O 1
ATOM 8393 N N . THR B 1 502 ? 5.66 -50.969 -20.375 1 95.69 502 THR B N 1
ATOM 8394 C CA . THR B 1 502 ? 4.445 -50.562 -19.672 1 95.69 502 THR B CA 1
ATOM 8395 C C . THR B 1 502 ? 4.734 -50.281 -18.203 1 95.69 502 THR B C 1
ATOM 8397 O O . THR B 1 502 ? 4.145 -49.375 -17.609 1 95.69 502 THR B O 1
ATOM 8400 N N . GLU B 1 503 ? 5.688 -51 -17.656 1 95.69 503 GLU B N 1
ATOM 8401 C CA . GLU B 1 503 ? 6.105 -50.75 -16.281 1 95.69 503 GLU B CA 1
ATOM 8402 C C . GLU B 1 503 ? 6.816 -49.406 -16.172 1 95.69 503 GLU B C 1
ATOM 8404 O O . GLU B 1 503 ? 6.578 -48.656 -15.219 1 95.69 503 GLU B O 1
ATOM 8409 N N . GLU B 1 504 ? 7.598 -49.125 -17.125 1 95.19 504 GLU B N 1
ATOM 8410 C CA . GLU B 1 504 ? 8.32 -47.844 -17.141 1 95.19 504 GLU B CA 1
ATOM 8411 C C . GLU B 1 504 ? 7.367 -46.656 -17.312 1 95.19 504 GLU B C 1
ATOM 8413 O O . GLU B 1 504 ? 7.477 -45.656 -16.594 1 95.19 504 GLU B O 1
ATOM 8418 N N . VAL B 1 505 ? 6.43 -46.812 -18.141 1 95.75 505 VAL B N 1
ATOM 8419 C CA . VAL B 1 505 ? 5.461 -45.75 -18.375 1 95.75 505 VAL B CA 1
ATOM 8420 C C . VAL B 1 505 ? 4.59 -45.562 -17.125 1 95.75 505 VAL B C 1
ATOM 8422 O O . VAL B 1 505 ? 4.285 -44.438 -16.734 1 95.75 505 VAL B O 1
ATOM 8425 N N . SER B 1 506 ? 4.25 -46.625 -16.547 1 96.5 506 SER B N 1
ATOM 8426 C CA . SER B 1 506 ? 3.449 -46.562 -15.328 1 96.5 506 SER B CA 1
ATOM 8427 C C . SER B 1 506 ? 4.184 -45.812 -14.227 1 96.5 506 SER B C 1
ATOM 8429 O O . SER B 1 506 ? 3.594 -44.969 -13.539 1 96.5 506 SER B O 1
ATOM 8431 N N . ALA B 1 507 ? 5.484 -46.062 -14.07 1 95.94 507 ALA B N 1
ATOM 8432 C CA . ALA B 1 507 ? 6.297 -45.344 -13.07 1 95.94 507 ALA B CA 1
ATOM 8433 C C . ALA B 1 507 ? 6.379 -43.875 -13.375 1 95.94 507 ALA B C 1
ATOM 8435 O O . ALA B 1 507 ? 6.262 -43.031 -12.469 1 95.94 507 ALA B O 1
ATOM 8436 N N . THR B 1 508 ? 6.559 -43.531 -14.578 1 96 508 THR B N 1
ATOM 8437 C CA . THR B 1 508 ? 6.668 -42.156 -15 1 96 508 THR B CA 1
ATOM 8438 C C . THR B 1 508 ? 5.344 -41.406 -14.789 1 96 508 THR B C 1
ATOM 8440 O O . THR B 1 508 ? 5.328 -40.281 -14.32 1 96 508 THR B O 1
ATOM 8443 N N . ILE B 1 509 ? 4.273 -42.062 -15.055 1 95.38 509 ILE B N 1
ATOM 8444 C CA . ILE B 1 509 ? 2.949 -41.469 -14.953 1 95.38 509 ILE B CA 1
ATOM 8445 C C . ILE B 1 509 ? 2.594 -41.25 -13.477 1 95.38 509 ILE B C 1
ATOM 8447 O O . ILE B 1 509 ? 1.934 -40.281 -13.133 1 95.38 509 ILE B O 1
ATOM 8451 N N . ASN B 1 510 ? 3.053 -42.125 -12.656 1 95.44 510 ASN B N 1
ATOM 8452 C CA . ASN B 1 510 ? 2.865 -41.906 -11.227 1 95.44 510 ASN B CA 1
ATOM 8453 C C . ASN B 1 510 ? 3.6 -40.688 -10.734 1 95.44 510 ASN B C 1
ATOM 8455 O O . ASN B 1 510 ? 3.08 -39.938 -9.898 1 95.44 510 ASN B O 1
ATOM 8459 N N . GLN B 1 511 ? 4.734 -40.5 -11.273 1 94.62 511 GLN B N 1
ATOM 8460 C CA . GLN B 1 511 ? 5.496 -39.312 -10.945 1 94.62 511 GLN B CA 1
ATOM 8461 C C . GLN B 1 511 ? 4.777 -38.031 -11.422 1 94.62 511 GLN B C 1
ATOM 8463 O O . GLN B 1 511 ? 4.73 -37.031 -10.703 1 94.62 511 GLN B O 1
ATOM 8468 N N . VAL B 1 512 ? 4.215 -38.094 -12.539 1 95.06 512 VAL B N 1
ATOM 8469 C CA . VAL B 1 512 ? 3.484 -36.938 -13.086 1 95.06 512 VAL B CA 1
ATOM 8470 C C . VAL B 1 512 ? 2.246 -36.688 -12.234 1 95.06 512 VAL B C 1
ATOM 8472 O O . VAL B 1 512 ? 1.92 -35.531 -11.961 1 95.06 512 VAL B O 1
ATOM 8475 N N . SER B 1 513 ? 1.616 -37.719 -11.828 1 96.31 513 SER B N 1
ATOM 8476 C CA . SER B 1 513 ? 0.431 -37.594 -10.984 1 96.31 513 SER B CA 1
ATOM 8477 C C . SER B 1 513 ? 0.753 -36.844 -9.688 1 96.31 513 SER B C 1
ATOM 8479 O O . SER B 1 513 ? 0.015 -35.969 -9.266 1 96.31 513 SER B O 1
ATOM 8481 N N . GLU B 1 514 ? 1.871 -37.156 -9.086 1 95.62 514 GLU B N 1
ATOM 8482 C CA . GLU B 1 514 ? 2.305 -36.5 -7.855 1 95.62 514 GLU B CA 1
ATOM 8483 C C . GLU B 1 514 ? 2.643 -35.031 -8.102 1 95.62 514 GLU B C 1
ATOM 8485 O O . GLU B 1 514 ? 2.281 -34.188 -7.305 1 95.62 514 GLU B O 1
ATOM 8490 N N . ALA B 1 515 ? 3.307 -34.844 -9.148 1 95.25 515 ALA B N 1
ATOM 8491 C CA . ALA B 1 515 ? 3.691 -33.469 -9.508 1 95.25 515 ALA B CA 1
ATOM 8492 C C . ALA B 1 515 ? 2.461 -32.594 -9.734 1 95.25 515 ALA B C 1
ATOM 8494 O O . ALA B 1 515 ? 2.416 -31.453 -9.297 1 95.25 515 ALA B O 1
ATOM 8495 N N . VAL B 1 516 ? 1.48 -33.125 -10.336 1 95.12 516 VAL B N 1
ATOM 8496 C CA . VAL B 1 516 ? 0.259 -32.406 -10.656 1 95.12 516 VAL B CA 1
ATOM 8497 C C . VAL B 1 516 ? -0.518 -32.094 -9.375 1 95.12 516 VAL B C 1
ATOM 8499 O O . VAL B 1 516 ? -1.102 -31.031 -9.234 1 95.12 516 VAL B O 1
ATOM 8502 N N . GLN B 1 517 ? -0.534 -33.031 -8.469 1 93.94 517 GLN B N 1
ATOM 8503 C CA . GLN B 1 517 ? -1.178 -32.781 -7.184 1 93.94 517 GLN B CA 1
ATOM 8504 C C . GLN B 1 517 ? -0.488 -31.656 -6.422 1 93.94 517 GLN B C 1
ATOM 8506 O O . GLN B 1 517 ? -1.152 -30.812 -5.828 1 93.94 517 GLN B O 1
ATOM 8511 N N . SER B 1 518 ? 0.741 -31.656 -6.5 1 94.06 518 SER B N 1
ATOM 8512 C CA . SER B 1 518 ? 1.515 -30.594 -5.875 1 94.06 518 SER B CA 1
ATOM 8513 C C . SER B 1 518 ? 1.196 -29.234 -6.504 1 94.06 518 SER B C 1
ATOM 8515 O O . SER B 1 518 ? 1.104 -28.234 -5.805 1 94.06 518 SER B O 1
ATOM 8517 N N . MET B 1 519 ? 1.014 -29.25 -7.723 1 92.62 519 MET B N 1
ATOM 8518 C CA . MET B 1 519 ? 0.676 -28.016 -8.453 1 92.62 519 MET B CA 1
ATOM 8519 C C . MET B 1 519 ? -0.693 -27.5 -8.031 1 92.62 519 MET B C 1
ATOM 8521 O O . MET B 1 519 ? -0.876 -26.297 -7.859 1 92.62 519 MET B O 1
ATOM 8525 N N . ALA B 1 520 ? -1.587 -28.375 -7.906 1 93.62 520 ALA B N 1
ATOM 8526 C CA . ALA B 1 520 ? -2.92 -28 -7.449 1 93.62 520 ALA B CA 1
ATOM 8527 C C . ALA B 1 520 ? -2.867 -27.391 -6.051 1 93.62 520 ALA B C 1
ATOM 8529 O O . ALA B 1 520 ? -3.512 -26.375 -5.785 1 93.62 520 ALA B O 1
ATOM 8530 N N . ASP B 1 521 ? -2.059 -27.906 -5.211 1 94.94 521 ASP B N 1
ATOM 8531 C CA . ASP B 1 521 ? -1.866 -27.391 -3.857 1 94.94 521 ASP B CA 1
ATOM 8532 C C . ASP B 1 521 ? -1.23 -26 -3.879 1 94.94 521 ASP B C 1
ATOM 8534 O O . ASP B 1 521 ? -1.641 -25.109 -3.129 1 94.94 521 ASP B O 1
ATOM 8538 N N . MET B 1 522 ? -0.296 -25.891 -4.711 1 92.62 522 MET B N 1
ATOM 8539 C CA . MET B 1 522 ? 0.393 -24.609 -4.836 1 92.62 522 MET B CA 1
ATOM 8540 C C . MET B 1 522 ? -0.554 -23.531 -5.352 1 92.62 522 MET B C 1
ATOM 8542 O O . MET B 1 522 ? -0.507 -22.391 -4.891 1 92.62 522 MET B O 1
ATOM 8546 N N . ALA B 1 523 ? -1.389 -23.875 -6.266 1 93.94 523 ALA B N 1
ATOM 8547 C CA . ALA B 1 523 ? -2.381 -22.938 -6.785 1 93.94 523 ALA B CA 1
ATOM 8548 C C . ALA B 1 523 ? -3.348 -22.5 -5.691 1 93.94 523 ALA B C 1
ATOM 8550 O O . ALA B 1 523 ? -3.674 -21.312 -5.582 1 93.94 523 ALA B O 1
ATOM 8551 N N . GLN B 1 524 ? -3.723 -23.422 -4.848 1 93.31 524 GLN B N 1
ATOM 8552 C CA . GLN B 1 524 ? -4.617 -23.109 -3.736 1 93.31 524 GLN B CA 1
ATOM 8553 C C . GLN B 1 524 ? -3.953 -22.156 -2.744 1 93.31 524 GLN B C 1
ATOM 8555 O O . GLN B 1 524 ? -4.555 -21.172 -2.326 1 93.31 524 GLN B O 1
ATOM 8560 N N . LYS B 1 525 ? -2.732 -22.406 -2.406 1 94.5 525 LYS B N 1
ATOM 8561 C CA . LYS B 1 525 ? -1.98 -21.547 -1.49 1 94.5 525 LYS B CA 1
ATOM 8562 C C . LYS B 1 525 ? -1.776 -20.156 -2.078 1 94.5 525 LYS B C 1
ATOM 8564 O O . LYS B 1 525 ? -1.895 -19.156 -1.369 1 94.5 525 LYS B O 1
ATOM 8569 N N . SER B 1 526 ? -1.498 -20.078 -3.324 1 94.75 526 SER B N 1
ATOM 8570 C CA . SER B 1 526 ? -1.343 -18.797 -4.004 1 94.75 526 SER B CA 1
ATOM 8571 C C . SER B 1 526 ? -2.635 -17.984 -3.961 1 94.75 526 SER B C 1
ATOM 8573 O O . SER B 1 526 ? -2.607 -16.781 -3.707 1 94.75 526 SER B O 1
ATOM 8575 N N . SER B 1 527 ? -3.73 -18.672 -4.184 1 96.06 527 SER B N 1
ATOM 8576 C CA . SER B 1 527 ? -5.031 -18.016 -4.129 1 96.06 527 SER B CA 1
ATOM 8577 C C . SER B 1 527 ? -5.289 -17.406 -2.752 1 96.06 527 SER B C 1
ATOM 8579 O O . SER B 1 527 ? -5.785 -16.297 -2.643 1 96.06 527 SER B O 1
ATOM 8581 N N . GLU B 1 528 ? -4.898 -18.078 -1.713 1 95.69 528 GLU B N 1
ATOM 8582 C CA . GLU B 1 528 ? -5.055 -17.594 -0.344 1 95.69 528 GLU B CA 1
ATOM 8583 C C . GLU B 1 528 ? -4.191 -16.359 -0.092 1 95.69 528 GLU B C 1
ATOM 8585 O O . GLU B 1 528 ? -4.652 -15.391 0.505 1 95.69 528 GLU B O 1
ATOM 8590 N N . ASN B 1 529 ? -3.012 -16.453 -0.577 1 96.25 529 ASN B N 1
ATOM 8591 C CA . ASN B 1 529 ? -2.102 -15.328 -0.411 1 96.25 529 ASN B CA 1
ATOM 8592 C C . ASN B 1 529 ? -2.559 -14.117 -1.214 1 96.25 529 ASN B C 1
ATOM 8594 O O . ASN B 1 529 ? -2.387 -12.977 -0.778 1 96.25 529 ASN B O 1
ATOM 8598 N N . LEU B 1 530 ? -3.168 -14.336 -2.342 1 96.06 530 LEU B N 1
ATOM 8599 C CA . LEU B 1 530 ? -3.709 -13.258 -3.156 1 96.06 530 LEU B CA 1
ATOM 8600 C C . LEU B 1 530 ? -4.883 -12.578 -2.451 1 96.06 530 LEU B C 1
ATOM 8602 O O . LEU B 1 530 ? -5.008 -11.352 -2.48 1 96.06 530 LEU B O 1
ATOM 8606 N N . ASN B 1 531 ? -5.676 -13.359 -1.763 1 95.75 531 ASN B N 1
ATOM 8607 C CA . ASN B 1 531 ? -6.754 -12.805 -0.951 1 95.75 531 ASN B CA 1
ATOM 8608 C C . ASN B 1 531 ? -6.215 -11.938 0.182 1 95.75 531 ASN B C 1
ATOM 8610 O O . ASN B 1 531 ? -6.766 -10.875 0.477 1 95.75 531 ASN B O 1
ATOM 8614 N N . SER B 1 532 ? -5.156 -12.352 0.7 1 96.12 532 SER B N 1
ATOM 8615 C CA . SER B 1 532 ? -4.504 -11.586 1.755 1 96.12 532 SER B CA 1
ATOM 8616 C C . SER B 1 532 ? -3.982 -10.25 1.227 1 96.12 532 SER B C 1
ATOM 8618 O O . SER B 1 532 ? -4.148 -9.211 1.873 1 96.12 532 SER B O 1
ATOM 8620 N N . ILE B 1 533 ? -3.414 -10.242 0.082 1 95.5 533 ILE B N 1
ATOM 8621 C CA . ILE B 1 533 ? -2.924 -9.023 -0.542 1 95.5 533 ILE B CA 1
ATOM 8622 C C . ILE B 1 533 ? -4.09 -8.07 -0.795 1 95.5 533 ILE B C 1
ATOM 8624 O O . ILE B 1 533 ? -4.02 -6.887 -0.448 1 95.5 533 ILE B O 1
ATOM 8628 N N . GLN B 1 534 ? -5.133 -8.609 -1.347 1 96.38 534 GLN B N 1
ATOM 8629 C CA . GLN B 1 534 ? -6.309 -7.797 -1.646 1 96.38 534 GLN B CA 1
ATOM 8630 C C . GLN B 1 534 ? -6.887 -7.184 -0.377 1 96.38 534 GLN B C 1
ATOM 8632 O O . GLN B 1 534 ? -7.246 -6.004 -0.359 1 96.38 534 GLN B O 1
ATOM 8637 N N . GLN B 1 535 ? -6.957 -7.945 0.679 1 95.62 535 GLN B N 1
ATOM 8638 C CA . GLN B 1 535 ? -7.465 -7.457 1.958 1 95.62 535 GLN B CA 1
ATOM 8639 C C . GLN B 1 535 ? -6.574 -6.348 2.514 1 95.62 535 GLN B C 1
ATOM 8641 O O . GLN B 1 535 ? -7.07 -5.32 2.977 1 95.62 535 GLN B O 1
ATOM 8646 N N . ASN B 1 536 ? -5.289 -6.547 2.43 1 95.81 536 ASN B N 1
ATOM 8647 C CA . ASN B 1 536 ? -4.348 -5.547 2.924 1 95.81 536 ASN B CA 1
ATOM 8648 C C . ASN B 1 536 ? -4.398 -4.27 2.092 1 95.81 536 ASN B C 1
ATOM 8650 O O . ASN B 1 536 ? -4.293 -3.166 2.633 1 95.81 536 ASN B O 1
ATOM 8654 N N . VAL B 1 537 ? -4.602 -4.359 0.816 1 95.62 537 VAL B N 1
ATOM 8655 C CA . VAL B 1 537 ? -4.727 -3.199 -0.06 1 95.62 537 VAL B CA 1
ATOM 8656 C C . VAL B 1 537 ? -6.023 -2.455 0.248 1 95.62 537 VAL B C 1
ATOM 8658 O O . VAL B 1 537 ? -6.039 -1.225 0.321 1 95.62 537 VAL B O 1
ATOM 8661 N N . ASN B 1 538 ? -7.109 -3.195 0.495 1 95.06 538 ASN B N 1
ATOM 8662 C CA . ASN B 1 538 ? -8.383 -2.582 0.858 1 95.06 538 ASN B CA 1
ATOM 8663 C C . ASN B 1 538 ? -8.281 -1.82 2.178 1 95.06 538 ASN B C 1
ATOM 8665 O O . ASN B 1 538 ? -8.766 -0.69 2.285 1 95.06 538 ASN B O 1
ATOM 8669 N N . GLU B 1 539 ? -7.676 -2.41 3.129 1 94.5 539 GLU B N 1
ATOM 8670 C CA . GLU B 1 539 ? -7.465 -1.754 4.418 1 94.5 539 GLU B CA 1
ATOM 8671 C C . GLU B 1 539 ? -6.566 -0.527 4.27 1 94.5 539 GLU B C 1
ATOM 8673 O O . GLU B 1 539 ? -6.824 0.513 4.879 1 94.5 539 GLU B O 1
ATOM 8678 N N . SER B 1 540 ? -5.578 -0.621 3.449 1 94.25 540 SER B N 1
ATOM 8679 C CA . SER B 1 540 ? -4.676 0.492 3.182 1 94.25 540 SER B CA 1
ATOM 8680 C C . SER B 1 540 ? -5.402 1.647 2.508 1 94.25 540 SER B C 1
ATOM 8682 O O . SER B 1 540 ? -5.152 2.814 2.816 1 94.25 540 SER B O 1
ATOM 8684 N N . THR B 1 541 ? -6.293 1.314 1.585 1 94.62 541 THR B N 1
ATOM 8685 C CA . THR B 1 541 ? -7.109 2.326 0.925 1 94.62 541 THR B CA 1
ATOM 8686 C C . THR B 1 541 ? -7.953 3.088 1.943 1 94.62 541 THR B C 1
ATOM 8688 O O . THR B 1 541 ? -8.047 4.316 1.884 1 94.62 541 THR B O 1
ATOM 8691 N N . LYS B 1 542 ? -8.523 2.428 2.943 1 94.06 542 LYS B N 1
ATOM 8692 C CA . LYS B 1 542 ? -9.305 3.047 4.012 1 94.06 542 LYS B CA 1
ATOM 8693 C C . LYS B 1 542 ? -8.43 3.953 4.875 1 94.06 542 LYS B C 1
ATOM 8695 O O . LYS B 1 542 ? -8.852 5.039 5.273 1 94.06 542 LYS B O 1
ATOM 8700 N N . VAL B 1 543 ? -7.238 3.459 5.148 1 93.5 543 VAL B N 1
ATOM 8701 C CA . VAL B 1 543 ? -6.285 4.246 5.926 1 93.5 543 VAL B CA 1
ATOM 8702 C C . VAL B 1 543 ? -5.949 5.535 5.18 1 93.5 543 VAL B C 1
ATOM 8704 O O . VAL B 1 543 ? -5.84 6.602 5.789 1 93.5 543 VAL B O 1
ATOM 8707 N N . MET B 1 544 ? -5.855 5.527 3.846 1 93.12 544 MET B N 1
ATOM 8708 C CA . MET B 1 544 ? -5.531 6.703 3.041 1 93.12 544 MET B CA 1
ATOM 8709 C C . MET B 1 544 ? -6.699 7.688 3.025 1 93.12 544 MET B C 1
ATOM 8711 O O . MET B 1 544 ? -6.492 8.898 2.914 1 93.12 544 MET B O 1
ATOM 8715 N N . GLU B 1 545 ? -7.914 7.203 3.193 1 93.12 545 GLU B N 1
ATOM 8716 C CA . GLU B 1 545 ? -9.062 8.086 3.357 1 93.12 545 GLU B CA 1
ATOM 8717 C C . GLU B 1 545 ? -8.938 8.922 4.629 1 93.12 545 GLU B C 1
ATOM 8719 O O . GLU B 1 545 ? -9.305 10.102 4.645 1 93.12 545 GLU B O 1
ATOM 8724 N N . GLN B 1 546 ? -8.406 8.273 5.617 1 91.25 546 GLN B N 1
ATOM 8725 C CA . GLN B 1 546 ? -8.172 8.984 6.867 1 91.25 546 GLN B CA 1
ATOM 8726 C C . GLN B 1 546 ? -7.098 10.055 6.699 1 91.25 546 GLN B C 1
ATOM 8728 O O . GLN B 1 546 ? -7.211 11.148 7.254 1 91.25 546 GLN B O 1
ATOM 8733 N N . VAL B 1 547 ? -6.047 9.797 5.953 1 92.44 547 VAL B N 1
ATOM 8734 C CA . VAL B 1 547 ? -5 10.766 5.668 1 92.44 547 VAL B CA 1
ATOM 8735 C C . VAL B 1 547 ? -5.586 11.945 4.887 1 92.44 547 VAL B C 1
ATOM 8737 O O . VAL B 1 547 ? -5.262 13.102 5.164 1 92.44 547 VAL B O 1
ATOM 8740 N N . GLU B 1 548 ? -6.469 11.672 3.939 1 94.06 548 GLU B N 1
ATOM 8741 C CA . GLU B 1 548 ? -7.156 12.711 3.174 1 94.06 548 GLU B CA 1
ATOM 8742 C C . GLU B 1 548 ? -7.988 13.609 4.086 1 94.06 548 GLU B C 1
ATOM 8744 O O . GLU B 1 548 ? -7.957 14.836 3.951 1 94.06 548 GLU B O 1
ATOM 8749 N N . TYR B 1 549 ? -8.656 13.023 5.027 1 94 549 TYR B N 1
ATOM 8750 C CA . TYR B 1 549 ? -9.445 13.773 5.992 1 94 549 TYR B CA 1
ATOM 8751 C C . TYR B 1 549 ? -8.562 14.664 6.855 1 94 549 TYR B C 1
ATOM 8753 O O . TYR B 1 549 ? -8.883 15.828 7.09 1 94 549 TYR B O 1
ATOM 8761 N N . THR B 1 550 ? -7.484 14.062 7.293 1 92.19 550 THR B N 1
ATOM 8762 C CA . THR B 1 550 ? -6.531 14.828 8.094 1 92.19 550 THR B CA 1
ATOM 8763 C C . THR B 1 550 ? -5.98 16 7.289 1 92.19 550 THR B C 1
ATOM 8765 O O . THR B 1 550 ? -5.855 17.109 7.812 1 92.19 550 THR B O 1
ATOM 8768 N N . ALA B 1 551 ? -5.648 15.844 5.996 1 92.88 551 ALA B N 1
ATOM 8769 C CA . ALA B 1 551 ? -5.176 16.906 5.109 1 92.88 551 ALA B CA 1
ATOM 8770 C C . ALA B 1 551 ? -6.215 18.016 4.98 1 92.88 551 ALA B C 1
ATOM 8772 O O . ALA B 1 551 ? -5.883 19.203 5.055 1 92.88 551 ALA B O 1
ATOM 8773 N N . GLN B 1 552 ? -7.469 17.688 4.895 1 92.69 552 GLN B N 1
ATOM 8774 C CA . GLN B 1 552 ? -8.562 18.641 4.785 1 92.69 552 GLN B CA 1
ATOM 8775 C C . GLN B 1 552 ? -8.727 19.438 6.082 1 92.69 552 GLN B C 1
ATOM 8777 O O . GLN B 1 552 ? -8.906 20.656 6.055 1 92.69 552 GLN B O 1
ATOM 8782 N N . THR B 1 553 ? -8.648 18.703 7.152 1 92.12 553 THR B N 1
ATOM 8783 C CA . THR B 1 553 ? -8.758 19.344 8.461 1 92.12 553 THR B CA 1
ATOM 8784 C C . THR B 1 553 ? -7.625 20.344 8.672 1 92.12 553 THR B C 1
ATOM 8786 O O . THR B 1 553 ? -7.844 21.438 9.188 1 92.12 553 THR B O 1
ATOM 8789 N N . GLN B 1 554 ? -6.457 19.984 8.242 1 91.19 554 GLN B N 1
ATOM 8790 C CA . GLN B 1 554 ? -5.305 20.875 8.344 1 91.19 554 GLN B CA 1
ATOM 8791 C C . GLN B 1 554 ? -5.484 22.109 7.477 1 91.19 554 GLN B C 1
ATOM 8793 O O . GLN B 1 554 ? -5.152 23.219 7.895 1 91.19 554 GLN B O 1
ATOM 8798 N N . ALA B 1 555 ? -6.016 21.953 6.305 1 93.06 555 ALA B N 1
ATOM 8799 C CA . ALA B 1 555 ? -6.301 23.078 5.414 1 93.06 555 ALA B CA 1
ATOM 8800 C C . ALA B 1 555 ? -7.336 24.016 6.027 1 93.06 555 ALA B C 1
ATOM 8802 O O . ALA B 1 555 ? -7.184 25.234 5.969 1 93.06 555 ALA B O 1
ATOM 8803 N N . GLU B 1 556 ? -8.312 23.453 6.676 1 93.62 556 GLU B N 1
ATOM 8804 C CA . GLU B 1 556 ? -9.352 24.25 7.332 1 93.62 556 GLU B CA 1
ATOM 8805 C C . GLU B 1 556 ? -8.781 25.016 8.516 1 93.62 556 GLU B C 1
ATOM 8807 O O . GLU B 1 556 ? -9.117 26.188 8.719 1 93.62 556 GLU B O 1
ATOM 8812 N N . LEU B 1 557 ? -7.949 24.312 9.273 1 91.44 557 LEU B N 1
ATOM 8813 C CA . LEU B 1 557 ? -7.297 24.969 10.398 1 91.44 557 LEU B CA 1
ATOM 8814 C C . LEU B 1 557 ? -6.426 26.125 9.93 1 91.44 557 LEU B C 1
ATOM 8816 O O . LEU B 1 557 ? -6.438 27.203 10.523 1 91.44 557 LEU B O 1
ATOM 8820 N N . SER B 1 558 ? -5.652 25.922 8.859 1 93.62 558 SER B N 1
ATOM 8821 C CA . SER B 1 558 ? -4.816 26.953 8.258 1 93.62 558 SER B CA 1
ATOM 8822 C C . SER B 1 558 ? -5.656 28.141 7.805 1 93.62 558 SER B C 1
ATOM 8824 O O . SER B 1 558 ? -5.297 29.297 8.055 1 93.62 558 SER B O 1
ATOM 8826 N N . GLU B 1 559 ? -6.789 27.922 7.188 1 93.31 559 GLU B N 1
ATOM 8827 C CA . GLU B 1 559 ? -7.688 28.984 6.73 1 93.31 559 GLU B CA 1
ATOM 8828 C C . GLU B 1 559 ? -8.266 29.766 7.906 1 93.31 559 GLU B C 1
ATOM 8830 O O . GLU B 1 559 ? -8.336 31 7.867 1 93.31 559 GLU B O 1
ATOM 8835 N N . LYS B 1 560 ? -8.648 29.047 8.969 1 92.44 560 LYS B N 1
ATOM 8836 C CA . LYS B 1 560 ? -9.18 29.672 10.172 1 92.44 560 LYS B CA 1
ATOM 8837 C C . LYS B 1 560 ? -8.156 30.625 10.797 1 92.44 560 LYS B C 1
ATOM 8839 O O . LYS B 1 560 ? -8.484 31.766 11.109 1 92.44 560 LYS B O 1
ATOM 8844 N N . LEU B 1 561 ? -6.91 30.141 10.922 1 93 561 LEU B N 1
ATOM 8845 C CA . LEU B 1 561 ? -5.844 30.969 11.492 1 93 561 LEU B CA 1
ATOM 8846 C C . LEU B 1 561 ? -5.527 32.156 10.586 1 93 561 LEU B C 1
ATOM 8848 O O . LEU B 1 561 ? -5.328 33.281 11.062 1 93 561 LEU B O 1
ATOM 8852 N N . ASN B 1 562 ? -5.539 31.938 9.289 1 92.94 562 ASN B N 1
ATOM 8853 C CA . ASN B 1 562 ? -5.285 33 8.312 1 92.94 562 ASN B CA 1
ATOM 8854 C C . ASN B 1 562 ? -6.348 34.094 8.391 1 92.94 562 ASN B C 1
ATOM 8856 O O . ASN B 1 562 ? -6.023 35.281 8.367 1 92.94 562 ASN B O 1
ATOM 8860 N N . ASN B 1 563 ? -7.59 33.719 8.531 1 92.81 563 ASN B N 1
ATOM 8861 C CA . ASN B 1 563 ? -8.688 34.688 8.641 1 92.81 563 ASN B CA 1
ATOM 8862 C C . ASN B 1 563 ? -8.555 35.531 9.898 1 92.81 563 ASN B C 1
ATOM 8864 O O . ASN B 1 563 ? -8.867 36.719 9.875 1 92.81 563 ASN B O 1
ATOM 8868 N N . MET B 1 564 ? -8.031 34.906 10.93 1 90.62 564 MET B N 1
ATOM 8869 C CA . MET B 1 564 ? -7.875 35.625 12.188 1 90.62 564 MET B CA 1
ATOM 8870 C C . MET B 1 564 ? -6.754 36.656 12.094 1 90.62 564 MET B C 1
ATOM 8872 O O . MET B 1 564 ? -6.898 37.781 12.57 1 90.62 564 MET B O 1
ATOM 8876 N N . VAL B 1 565 ? -5.648 36.281 11.398 1 92.5 565 VAL B N 1
ATOM 8877 C CA . VAL B 1 565 ? -4.484 37.156 11.367 1 92.5 565 VAL B CA 1
ATOM 8878 C C . VAL B 1 565 ? -4.66 38.188 10.266 1 92.5 565 VAL B C 1
ATOM 8880 O O . VAL B 1 565 ? -4.062 39.281 10.32 1 92.5 565 VAL B O 1
ATOM 8883 N N . GLU B 1 566 ? -5.488 38 9.297 1 92.12 566 GLU B N 1
ATOM 8884 C CA . GLU B 1 566 ? -5.742 38.938 8.203 1 92.12 566 GLU B CA 1
ATOM 8885 C C . GLU B 1 566 ? -6.445 40.188 8.711 1 92.12 566 GLU B C 1
ATOM 8887 O O . GLU B 1 566 ? -6.387 41.219 8.07 1 92.12 566 GLU B O 1
ATOM 8892 N N . LYS B 1 567 ? -7.129 40.125 9.852 1 92.94 567 LYS B N 1
ATOM 8893 C CA . LYS B 1 567 ? -7.777 41.281 10.461 1 92.94 567 LYS B CA 1
ATOM 8894 C C . LYS B 1 567 ? -6.75 42.312 10.938 1 92.94 567 LYS B C 1
ATOM 8896 O O . LYS B 1 567 ? -7.055 43.5 11.055 1 92.94 567 LYS B O 1
ATOM 8901 N N . PHE B 1 568 ? -5.578 41.781 11.242 1 93 568 PHE B N 1
ATOM 8902 C CA . PHE B 1 568 ? -4.535 42.625 11.781 1 93 568 PHE B CA 1
ATOM 8903 C C . PHE B 1 568 ? -3.721 43.25 10.656 1 93 568 PHE B C 1
ATOM 8905 O O . PHE B 1 568 ? -3.314 42.594 9.719 1 93 568 PHE B O 1
ATOM 8912 N N . THR B 1 569 ? -3.578 44.562 10.648 1 92.69 569 THR B N 1
ATOM 8913 C CA . THR B 1 569 ? -2.695 45.25 9.727 1 92.69 569 THR B CA 1
ATOM 8914 C C . THR B 1 569 ? -1.336 45.5 10.367 1 92.69 569 THR B C 1
ATOM 8916 O O . THR B 1 569 ? -1.25 46.188 11.406 1 92.69 569 THR B O 1
ATOM 8919 N N . ILE B 1 570 ? -0.264 45 9.797 1 88.88 570 ILE B N 1
ATOM 8920 C CA . ILE B 1 570 ? 1.058 45.156 10.391 1 88.88 570 ILE B CA 1
ATOM 8921 C C . ILE B 1 570 ? 1.991 45.875 9.414 1 88.88 570 ILE B C 1
ATOM 8923 O O . ILE B 1 570 ? 1.838 45.75 8.195 1 88.88 570 ILE B O 1
#